Protein AF-A0A257TRJ2-F1 (afdb_monomer_lite)

Foldseek 3Di:
DYDDDDDDDDDDDDDDDDPPPQPFFADKDKAKAWAADPVQWIKIKIWTAFRHDADPFFAEEEEEEEELALQCFFPLVVLLLLLLLLLLVLADQSHWYWYWYFAPAIHTLAPATHGSDDDSVVSSSVVVLLRFRFFHGAVLNSLVVQLVRCVPYNDPLHQYEYEYEEQADRLLHDCDLVNLVVSLVSLLVVLYAYEYERTGPHHDLLSNLLRNQSNVAYYHYPPDPPQGSSNNSNVNNVRRRWWKWRFQDKDWPPQWDFLAPRNFHIHTNVAIGITITIGRDDPDAFDWIWMWTWTDTSRHTDIGIDTYGHDDHDPLCVLSVVQSQVCNVSRCSSGSCGHPVSVVVSSVVVVVLVDDDDDDDDDDDDDDDDDDPPVVVVVLVVVLVVVLVVLVVVLVVLLVVLVVCLVPPLPVNLLSLLVSLVVLVPDPSHDPVSSVVSLVSSQVSNLSSVVSVVVVVVVVVVCVVVVVPDPVPPPCVVLLVVLVVVLVVLVVVLVVCVVVVVLVVSLVSLVVNCVSPPPDPCSVVSNVVSVLSVVVVVVVVVVVVVVVVVVVVVVVVVVVVPDDDVPDDDDDPDVVVVVVVVVVCVVVPPCFVDPCPPLSVLVVVQQQDWDWDAFDQAFQLVSVVVSCVVSVFAEEEPQVQLVVLVHHRRGGFGDTDGGGGNNVVQCVRQVVSQWDWDCPPSHTYIGHPVVVVVVDDDTDDPCCVVCVDPDPPDDDDDPDDDDDDDDDDDDDDDDDDDDDDDDDDDDDDDDDDDDDDDDDDDDDDDDDDDYDDDDDDDDDDDDDDDDDDDDDDDDDLAADDDDDDPPDQLLVRLLVVQVVQDDPRHRDLVNLVVNLVVCVVVVVLSNLLSNLSNCRSNSNDDLVSLVSNLVSCVSVVHDPVVSVRSLSSVSVVDPDLLSLLVSLVVCVLVVVLVSSLSSLVSSCVVPLQDLVSLLSQCVSCVVVVPLVSVLVSLLSQLLYDDAPVCVVSVVVSVVSLVVSLVVCVVVVVVVVSVVSVVSSLLSNWFQKKKKKFFDFSWDKWKWKQALLRDICGSVNQADPQQKGKRAQGDDPPDPVCVVPTHGMTMMTRSFGDFFKMKIKMFTSDGDTVVQKMKMKMWGGPSDPPIDIDIDIDHCPVRMDIDIDGRPPGRDPPDSVVSNVVVVSVVVVVVVVVVVVVVCVPPDPDPPVVVVSVNPDDDDDRDDDDDDD

Radius of gyration: 43.58 Å; chains: 1; bounding box: 116×100×140 Å

Structure (mmCIF, N/CA/C/O backbone):
data_AF-A0A257TRJ2-F1
#
_entry.id   AF-A0A257TRJ2-F1
#
loop_
_atom_site.group_PDB
_atom_site.id
_atom_site.type_symbol
_atom_site.label_atom_id
_atom_site.label_alt_id
_atom_site.label_comp_id
_atom_site.label_asym_id
_atom_site.label_entity_id
_atom_site.label_seq_id
_atom_site.pdbx_PDB_ins_code
_atom_site.Cartn_x
_atom_site.Cartn_y
_atom_site.Cartn_z
_atom_site.occupancy
_atom_site.B_iso_or_equiv
_atom_site.auth_seq_id
_atom_site.auth_comp_id
_atom_site.auth_asym_id
_atom_site.auth_atom_id
_atom_site.pdbx_PDB_model_num
ATOM 1 N N . MET A 1 1 ? 52.888 -23.654 35.554 1.00 23.55 1 MET A N 1
ATOM 2 C CA . MET A 1 1 ? 52.902 -25.130 35.406 1.00 23.55 1 MET A CA 1
ATOM 3 C C . MET A 1 1 ? 52.498 -25.754 36.743 1.00 23.55 1 MET A C 1
ATOM 5 O O . MET A 1 1 ? 52.809 -25.141 37.752 1.00 23.55 1 MET A O 1
ATOM 9 N N . PRO A 1 2 ? 51.720 -26.848 36.771 1.00 51.78 2 PRO A N 1
ATOM 10 C CA . PRO A 1 2 ? 50.259 -26.731 36.789 1.00 51.78 2 PRO A CA 1
ATOM 11 C C . PRO A 1 2 ? 49.574 -27.594 37.879 1.00 51.78 2 PRO A C 1
ATOM 13 O O . PRO A 1 2 ? 50.220 -28.401 38.527 1.00 51.78 2 PRO A O 1
ATOM 16 N N . SER A 1 3 ? 48.242 -27.471 37.957 1.00 27.97 3 SER A N 1
ATOM 17 C CA . SER A 1 3 ? 47.279 -28.576 38.132 1.00 27.97 3 SER A CA 1
ATOM 18 C C . SER A 1 3 ? 47.224 -29.432 39.411 1.00 27.97 3 SER A C 1
ATOM 20 O O . SER A 1 3 ? 48.196 -30.039 39.831 1.00 27.97 3 SER A O 1
ATOM 22 N N . ARG A 1 4 ? 45.953 -29.695 39.777 1.00 28.48 4 ARG A N 1
ATOM 23 C CA . ARG A 1 4 ? 45.384 -30.967 40.283 1.00 28.48 4 ARG A CA 1
ATOM 24 C C . ARG A 1 4 ? 45.734 -31.330 41.727 1.00 28.48 4 ARG A C 1
ATOM 26 O O . ARG A 1 4 ? 46.839 -31.739 42.033 1.00 28.48 4 ARG A O 1
ATOM 33 N N . ALA A 1 5 ? 44.754 -31.201 42.619 1.00 26.53 5 ALA A N 1
ATOM 34 C CA . ALA A 1 5 ? 43.852 -32.281 43.073 1.00 26.53 5 ALA A CA 1
ATOM 35 C C . ALA A 1 5 ? 44.132 -32.434 44.584 1.00 26.53 5 ALA A C 1
ATOM 37 O O . ALA A 1 5 ? 45.258 -32.215 45.000 1.00 26.53 5 ALA A O 1
ATOM 38 N N . LEU A 1 6 ? 43.227 -32.731 45.504 1.00 26.11 6 LEU A N 1
ATOM 39 C CA . LEU A 1 6 ? 41.982 -33.479 45.510 1.00 26.11 6 LEU A CA 1
ATOM 40 C C . LEU A 1 6 ? 41.382 -33.241 46.917 1.00 26.11 6 LEU A C 1
ATOM 42 O O . LEU A 1 6 ? 42.165 -33.101 47.855 1.00 26.11 6 LEU A O 1
ATOM 46 N N . ALA A 1 7 ? 40.053 -33.261 47.055 1.00 24.34 7 ALA A N 1
ATOM 47 C CA . ALA A 1 7 ? 39.276 -33.767 48.206 1.00 24.34 7 ALA A CA 1
ATOM 48 C C . ALA A 1 7 ? 38.043 -32.892 48.473 1.00 24.34 7 ALA A C 1
ATOM 50 O O . ALA A 1 7 ? 38.190 -31.726 48.813 1.00 24.34 7 ALA A O 1
ATOM 51 N N . PHE A 1 8 ? 36.842 -33.476 48.402 1.00 27.19 8 PHE A N 1
ATOM 52 C CA . PHE A 1 8 ? 36.001 -33.583 49.596 1.00 27.19 8 PHE A CA 1
ATOM 53 C C . PHE A 1 8 ? 34.916 -34.667 49.461 1.00 27.19 8 PHE A C 1
ATOM 55 O O . PHE A 1 8 ? 34.397 -34.952 48.387 1.00 27.19 8 PHE A O 1
ATOM 62 N N . SER A 1 9 ? 34.681 -35.282 50.613 1.00 23.55 9 SER A N 1
ATOM 63 C CA . SER A 1 9 ? 33.996 -36.524 50.967 1.00 23.55 9 SER A CA 1
ATOM 64 C C . SER A 1 9 ? 32.471 -36.431 51.200 1.00 23.55 9 SER A C 1
ATOM 66 O O . SER A 1 9 ? 32.019 -35.441 51.755 1.00 23.55 9 SER A O 1
ATOM 68 N N . ILE A 1 10 ? 31.775 -37.557 50.931 1.00 26.70 10 ILE A N 1
ATOM 69 C CA . ILE A 1 10 ? 30.685 -38.231 51.703 1.00 26.70 10 ILE A CA 1
ATOM 70 C C . ILE A 1 10 ? 29.322 -37.498 51.895 1.00 26.70 10 ILE A C 1
ATOM 72 O O . ILE A 1 10 ? 29.268 -36.420 52.467 1.00 26.70 10 ILE A O 1
ATOM 76 N N . VAL A 1 11 ? 28.204 -38.158 51.521 1.00 25.27 11 VAL A N 1
ATOM 77 C CA . VAL A 1 11 ? 27.073 -38.631 52.387 1.00 25.27 11 VAL A CA 1
ATOM 78 C C . VAL A 1 11 ? 25.804 -38.911 51.556 1.00 25.27 11 VAL A C 1
ATOM 80 O O . VAL A 1 11 ? 25.279 -38.051 50.857 1.00 25.27 11 VAL A O 1
ATOM 83 N N . SER A 1 12 ? 25.298 -40.138 51.703 1.00 27.08 12 SER A N 1
ATOM 84 C CA . SER A 1 12 ? 23.964 -40.617 51.326 1.00 27.08 12 SER A CA 1
ATOM 85 C C . SER A 1 12 ? 22.872 -40.155 52.308 1.00 27.08 12 SER A C 1
ATOM 87 O O . SER A 1 12 ? 23.133 -40.123 53.506 1.00 27.08 12 SER A O 1
ATOM 89 N N . ALA A 1 13 ? 21.635 -39.996 51.807 1.00 23.52 13 ALA A N 1
ATOM 90 C CA . ALA A 1 13 ? 20.353 -40.458 52.391 1.00 23.52 13 ALA A CA 1
ATOM 91 C C . ALA A 1 13 ? 19.208 -39.416 52.504 1.00 23.52 13 ALA A C 1
ATOM 93 O O . ALA A 1 13 ? 19.405 -38.298 52.960 1.00 23.52 13 ALA A O 1
ATOM 94 N N . PHE A 1 14 ? 17.998 -39.905 52.172 1.00 24.59 14 PHE A N 1
ATOM 95 C CA . PHE A 1 14 ? 16.637 -39.400 52.457 1.00 24.59 14 PHE A CA 1
ATOM 96 C C . PHE A 1 14 ? 16.150 -38.099 51.780 1.00 24.59 14 PHE A C 1
ATOM 98 O O . PHE A 1 14 ? 16.490 -37.008 52.209 1.00 24.59 14 PHE A O 1
ATOM 105 N N . LEU A 1 15 ? 15.194 -38.194 50.840 1.00 22.56 15 LEU A N 1
ATOM 106 C CA . LEU A 1 15 ? 13.754 -38.207 51.160 1.00 22.56 15 LEU A CA 1
ATOM 107 C C . LEU A 1 15 ? 12.905 -38.548 49.917 1.00 22.56 15 LEU A C 1
ATOM 109 O O . LEU A 1 15 ? 13.058 -37.974 48.844 1.00 22.56 15 LEU A O 1
ATOM 113 N N . LEU A 1 16 ? 11.996 -39.497 50.103 1.00 37.44 16 LEU A N 1
ATOM 114 C CA . LEU A 1 16 ? 10.960 -39.933 49.178 1.00 37.44 16 LEU A CA 1
ATOM 115 C C . LEU A 1 16 ? 9.743 -39.004 49.348 1.00 37.44 16 LEU A C 1
ATOM 117 O O . LEU A 1 16 ? 9.109 -39.073 50.396 1.00 37.44 16 LEU A O 1
ATOM 121 N N . VAL A 1 17 ? 9.395 -38.171 48.359 1.00 25.83 17 VAL A N 1
ATOM 122 C CA . VAL A 1 17 ? 8.046 -37.579 48.235 1.00 25.83 17 VAL A CA 1
ATOM 123 C C . VAL A 1 17 ? 7.644 -37.529 46.757 1.00 25.83 17 VAL A C 1
ATOM 125 O O . VAL A 1 17 ? 8.178 -36.756 45.974 1.00 25.83 17 VAL A O 1
ATOM 128 N N . ALA A 1 18 ? 6.692 -38.406 46.433 1.00 26.64 18 ALA A N 1
ATOM 129 C CA . ALA A 1 18 ? 5.701 -38.330 45.363 1.00 26.64 18 ALA A CA 1
ATOM 130 C C . ALA A 1 18 ? 6.174 -37.994 43.932 1.00 26.64 18 ALA A C 1
ATOM 132 O O . ALA A 1 18 ? 6.036 -36.873 43.451 1.00 26.64 18 ALA A O 1
ATOM 133 N N . LEU A 1 19 ? 6.510 -39.046 43.176 1.00 28.64 19 LEU A N 1
ATOM 134 C CA . LEU A 1 19 ? 6.034 -39.164 41.794 1.00 28.64 19 LEU A CA 1
ATOM 135 C C . LEU A 1 19 ? 4.497 -39.210 41.843 1.00 28.64 19 LEU A C 1
ATOM 137 O O . LEU A 1 19 ? 3.897 -40.284 41.887 1.00 28.64 19 LEU A O 1
ATOM 141 N N . GLN A 1 20 ? 3.846 -38.047 41.902 1.00 28.66 20 GLN A N 1
ATOM 142 C CA . GLN A 1 20 ? 2.472 -37.968 41.429 1.00 28.66 20 GLN A CA 1
ATOM 143 C C . GLN A 1 20 ? 2.535 -38.212 39.927 1.00 28.66 20 GLN A C 1
ATOM 145 O O . GLN A 1 20 ? 3.106 -37.423 39.176 1.00 28.66 20 GLN A O 1
ATOM 150 N N . GLN A 1 21 ? 1.996 -39.357 39.514 1.00 33.72 21 GLN A N 1
ATOM 151 C CA . GLN A 1 21 ? 1.606 -39.582 38.135 1.00 33.72 21 GLN A CA 1
ATOM 152 C C . GLN A 1 21 ? 0.740 -38.391 37.723 1.00 33.72 21 GLN A C 1
ATOM 154 O O . GLN A 1 21 ? -0.369 -38.222 38.232 1.00 33.72 21 GLN A O 1
ATOM 159 N N . ILE A 1 22 ? 1.282 -37.546 36.844 1.00 35.56 22 ILE A N 1
ATOM 160 C CA . ILE A 1 22 ? 0.487 -36.586 36.086 1.00 35.56 22 ILE A CA 1
ATOM 161 C C . ILE A 1 22 ? -0.623 -37.422 35.434 1.00 35.56 22 ILE A C 1
ATOM 163 O O . ILE A 1 22 ? -0.309 -38.470 34.856 1.00 35.56 22 ILE A O 1
ATOM 167 N N . PRO A 1 23 ? -1.905 -37.049 35.589 1.00 32.44 23 PRO A N 1
ATOM 168 C CA . PRO A 1 23 ? -2.999 -37.812 35.012 1.00 32.44 23 PRO A CA 1
ATOM 169 C C . PRO A 1 23 ? -2.730 -38.012 33.521 1.00 32.44 23 PRO A C 1
ATOM 171 O O . PRO A 1 23 ? -2.321 -37.077 32.833 1.00 32.44 23 PRO A O 1
ATOM 174 N N . VAL A 1 24 ? -2.906 -39.254 33.062 1.00 34.56 24 VAL A N 1
ATOM 175 C CA . VAL A 1 24 ? -2.713 -39.675 31.671 1.00 34.56 24 VAL A CA 1
ATOM 176 C C . VAL A 1 24 ? -3.540 -38.750 30.774 1.00 34.56 24 VAL A C 1
ATOM 178 O O . VAL A 1 24 ? -4.762 -38.869 30.706 1.00 34.56 24 VAL A O 1
ATOM 181 N N . GLY A 1 25 ? -2.861 -37.783 30.155 1.00 41.75 25 GLY A N 1
ATOM 182 C CA . GLY A 1 25 ? -3.422 -36.903 29.139 1.00 41.75 25 GLY A CA 1
ATOM 183 C C . GLY A 1 25 ? -3.674 -37.676 27.848 1.00 41.75 25 GLY A C 1
ATOM 184 O O . GLY A 1 25 ? -3.151 -38.775 27.657 1.00 41.75 25 GLY A O 1
ATOM 185 N N . ALA A 1 26 ? -4.504 -37.112 26.971 1.00 53.44 26 ALA A N 1
ATOM 186 C CA . ALA A 1 26 ? -4.762 -37.652 25.638 1.00 53.44 26 ALA A CA 1
ATOM 187 C C . ALA A 1 26 ? -3.448 -38.002 24.912 1.00 53.44 26 ALA A C 1
ATOM 189 O O . ALA A 1 26 ? -2.455 -37.304 25.076 1.00 53.44 26 ALA A O 1
ATOM 190 N N . ALA A 1 27 ? -3.428 -39.070 24.109 1.00 61.84 27 ALA A N 1
ATOM 191 C CA . ALA A 1 27 ? -2.231 -39.442 23.356 1.00 61.84 27 ALA A CA 1
ATOM 192 C C . ALA A 1 27 ? -1.821 -38.316 22.389 1.00 61.84 27 ALA A C 1
ATOM 194 O O . ALA A 1 27 ? -2.667 -37.792 21.661 1.00 61.84 27 ALA A O 1
ATOM 195 N N . SER A 1 28 ? -0.529 -37.971 22.370 1.00 75.56 28 SER A N 1
ATOM 196 C CA . SER A 1 28 ? 0.041 -36.998 21.432 1.00 75.56 28 SER A CA 1
ATOM 197 C C . SER A 1 28 ? -0.277 -37.405 19.996 1.00 75.56 28 SER A C 1
ATOM 199 O O . SER A 1 28 ? -0.043 -38.553 19.614 1.00 75.56 28 SER A O 1
ATOM 201 N N . GLN A 1 29 ? -0.788 -36.473 19.191 1.00 84.12 29 GLN A N 1
ATOM 202 C CA . GLN A 1 29 ? -1.067 -36.730 17.779 1.00 84.12 29 GLN A CA 1
ATOM 203 C C . GLN A 1 29 ? 0.017 -36.092 16.919 1.00 84.12 29 GLN A C 1
ATOM 205 O O . GLN A 1 29 ? 0.404 -34.943 17.135 1.00 84.12 29 GLN A O 1
ATOM 210 N N . ALA A 1 30 ? 0.499 -36.843 15.934 1.00 89.94 30 ALA A N 1
ATOM 211 C CA . ALA A 1 30 ? 1.470 -36.364 14.968 1.00 89.94 30 ALA A CA 1
ATOM 212 C C . ALA A 1 30 ? 1.129 -36.880 13.568 1.00 89.94 30 ALA A C 1
ATOM 214 O O . ALA A 1 30 ? 0.767 -38.044 13.396 1.00 89.94 30 ALA A O 1
ATOM 215 N N . SER A 1 31 ? 1.274 -36.024 12.560 1.00 91.62 31 SER A N 1
ATOM 216 C CA . SER A 1 31 ? 1.243 -36.423 11.150 1.00 91.62 31 SER A CA 1
ATOM 217 C C . SER A 1 31 ? 2.388 -35.767 10.385 1.00 91.62 31 SER A C 1
ATOM 219 O O . SER A 1 31 ? 2.869 -34.699 10.764 1.00 91.62 31 SER A O 1
ATOM 221 N N . LEU A 1 32 ? 2.880 -36.450 9.352 1.00 91.50 32 LEU A N 1
ATOM 222 C CA . LEU A 1 32 ? 4.066 -36.045 8.607 1.00 91.50 32 LEU A CA 1
ATOM 223 C C . LEU A 1 32 ? 3.797 -36.138 7.107 1.00 91.50 32 LEU A C 1
ATOM 225 O O . LEU A 1 32 ? 3.811 -37.225 6.524 1.00 91.50 32 LEU A O 1
ATOM 229 N N . ASP A 1 33 ? 3.603 -34.974 6.502 1.00 91.88 33 ASP A N 1
ATOM 230 C CA . ASP A 1 33 ? 3.472 -34.812 5.062 1.00 91.88 33 ASP A CA 1
ATOM 231 C C . ASP A 1 33 ? 4.861 -34.673 4.447 1.00 91.88 33 ASP A C 1
ATOM 233 O O . ASP A 1 33 ? 5.695 -33.917 4.951 1.00 91.88 33 ASP A O 1
ATOM 237 N N . THR A 1 34 ? 5.131 -35.407 3.366 1.00 92.25 34 THR A N 1
ATOM 238 C CA . THR A 1 34 ? 6.433 -35.378 2.687 1.00 92.25 34 THR A CA 1
ATOM 239 C C . THR A 1 34 ? 6.293 -35.195 1.179 1.00 92.25 34 THR A C 1
ATOM 241 O O . THR A 1 34 ? 5.328 -35.664 0.572 1.00 92.25 34 THR A O 1
ATOM 244 N N . PHE A 1 35 ? 7.284 -34.530 0.587 1.00 91.75 35 PHE A N 1
ATOM 245 C CA . PHE A 1 35 ? 7.466 -34.345 -0.850 1.00 91.75 35 PHE A CA 1
ATOM 246 C C . PHE A 1 35 ? 8.938 -34.566 -1.209 1.00 91.75 35 PHE A C 1
ATOM 248 O O . PHE A 1 35 ? 9.826 -34.201 -0.436 1.00 91.75 35 PHE A O 1
ATOM 255 N N . VAL A 1 36 ? 9.214 -35.175 -2.362 1.00 90.69 36 VAL A N 1
ATOM 256 C CA . VAL A 1 36 ? 10.580 -35.374 -2.865 1.00 90.69 36 VAL A CA 1
ATOM 257 C C . VAL A 1 36 ? 10.640 -34.881 -4.301 1.00 90.69 36 VAL A C 1
ATOM 259 O O . VAL A 1 36 ? 9.876 -35.342 -5.142 1.00 90.69 36 VAL A O 1
ATOM 262 N N . THR A 1 37 ? 11.553 -33.958 -4.592 1.00 86.25 37 THR A N 1
ATOM 263 C CA . THR A 1 37 ? 11.708 -33.426 -5.951 1.00 86.25 37 THR A CA 1
ATOM 264 C C . THR A 1 37 ? 12.315 -34.467 -6.893 1.00 86.25 37 THR A C 1
ATOM 266 O O . THR A 1 37 ? 13.010 -35.381 -6.436 1.00 86.25 37 THR A O 1
ATOM 269 N N . PRO A 1 38 ? 12.177 -34.302 -8.223 1.00 81.69 38 PRO A N 1
ATOM 270 C CA . PRO A 1 38 ? 12.872 -35.149 -9.198 1.00 81.69 38 PRO A CA 1
ATOM 271 C C . PRO A 1 38 ? 14.401 -35.170 -9.022 1.00 81.69 38 PRO A C 1
ATOM 273 O O . PRO A 1 38 ? 15.047 -36.166 -9.337 1.00 81.69 38 PRO A O 1
ATOM 276 N N . ALA A 1 39 ? 14.978 -34.093 -8.475 1.00 80.94 39 ALA A N 1
ATOM 277 C CA . ALA A 1 39 ? 16.399 -33.994 -8.136 1.00 80.94 39 ALA A CA 1
ATOM 278 C C . ALA A 1 39 ? 16.794 -34.770 -6.858 1.00 80.94 39 ALA A C 1
ATOM 280 O O . ALA A 1 39 ? 17.975 -34.848 -6.529 1.00 80.94 39 ALA A O 1
ATOM 281 N N . GLY A 1 40 ? 15.827 -35.351 -6.138 1.00 85.06 40 GLY A N 1
ATOM 282 C CA . GLY A 1 40 ? 16.046 -36.146 -4.928 1.00 85.06 40 GLY A CA 1
ATOM 283 C C . GLY A 1 40 ? 16.074 -35.349 -3.619 1.00 85.06 40 GLY A C 1
ATOM 284 O O . GLY A 1 40 ? 16.494 -35.895 -2.599 1.00 85.06 40 GLY A O 1
ATOM 285 N N . ASN A 1 41 ? 15.627 -34.088 -3.610 1.00 86.31 41 ASN A N 1
ATOM 286 C CA . ASN A 1 41 ? 15.566 -33.272 -2.392 1.00 86.31 41 ASN A CA 1
ATOM 287 C C . ASN A 1 41 ? 14.250 -33.521 -1.644 1.00 86.31 41 ASN A C 1
ATOM 289 O O . ASN A 1 41 ? 13.182 -33.415 -2.242 1.00 86.31 41 ASN A O 1
ATOM 293 N N . GLY A 1 42 ? 14.319 -33.841 -0.347 1.00 91.25 42 GLY A N 1
ATOM 294 C CA . GLY A 1 42 ? 13.148 -34.117 0.490 1.00 91.25 42 GLY A CA 1
ATOM 295 C C . GLY A 1 42 ? 12.687 -32.914 1.317 1.00 91.25 42 GLY A C 1
ATOM 296 O O . GLY A 1 42 ? 13.491 -32.283 2.006 1.00 91.25 42 GLY A O 1
ATOM 297 N N . TYR A 1 43 ? 11.381 -32.658 1.314 1.00 93.19 43 TYR A N 1
ATOM 298 C CA . TYR A 1 43 ? 10.690 -31.593 2.045 1.00 93.19 43 TYR A CA 1
ATOM 299 C C . TYR A 1 43 ? 9.571 -32.177 2.911 1.00 93.19 43 TYR A C 1
ATOM 301 O O . TYR A 1 43 ? 8.923 -33.143 2.505 1.00 93.19 43 TYR A O 1
ATOM 309 N N . PHE A 1 44 ? 9.338 -31.617 4.100 1.00 93.44 44 PHE A N 1
ATOM 310 C CA . PHE A 1 44 ? 8.308 -32.119 5.010 1.00 93.44 44 PHE A CA 1
ATOM 311 C C . PHE A 1 44 ? 7.520 -31.019 5.731 1.00 93.44 44 PHE A C 1
ATOM 313 O O . PHE A 1 44 ? 8.043 -29.932 5.988 1.00 93.44 44 PHE A O 1
ATOM 320 N N . ALA A 1 45 ? 6.286 -31.358 6.112 1.00 93.19 45 ALA A N 1
ATOM 321 C CA . ALA A 1 45 ? 5.483 -30.653 7.102 1.00 93.19 45 ALA A CA 1
ATOM 322 C C . ALA A 1 45 ? 5.060 -31.627 8.209 1.00 93.19 45 ALA A C 1
ATOM 324 O O . ALA A 1 45 ? 4.330 -32.587 7.976 1.00 93.19 45 ALA A O 1
ATOM 325 N N . LEU A 1 46 ? 5.546 -31.376 9.420 1.00 93.25 46 LEU A N 1
ATOM 326 C CA . LEU A 1 46 ? 5.242 -32.133 10.625 1.00 93.25 46 LEU A CA 1
ATOM 327 C C . LEU A 1 46 ? 4.169 -31.384 11.421 1.00 93.25 46 LEU A C 1
ATOM 329 O O . LEU A 1 46 ? 4.408 -30.267 11.867 1.00 93.25 46 LEU A O 1
ATOM 333 N N . LYS A 1 47 ? 3.004 -31.995 11.602 1.00 93.25 47 LYS A N 1
ATOM 334 C CA . LYS A 1 47 ? 1.854 -31.436 12.323 1.00 93.25 47 LYS A CA 1
ATOM 335 C C . LYS A 1 47 ? 1.753 -32.115 13.684 1.00 93.25 47 LYS A C 1
ATOM 337 O O . LYS A 1 47 ? 1.660 -33.341 13.728 1.00 93.25 47 LYS A O 1
ATOM 342 N N . LEU A 1 48 ? 1.797 -31.349 14.771 1.00 92.56 48 LEU A N 1
ATOM 343 C CA . LEU A 1 48 ? 1.885 -31.857 16.145 1.00 92.56 48 LEU A CA 1
ATOM 344 C C . LEU A 1 48 ? 0.761 -31.303 17.025 1.00 92.56 48 LEU A C 1
ATOM 346 O O . LEU A 1 48 ? 0.573 -30.092 17.075 1.00 92.56 48 LEU A O 1
ATOM 350 N N . VAL A 1 49 ? 0.078 -32.168 17.776 1.00 91.81 49 VAL A N 1
ATOM 351 C CA . VAL A 1 49 ? -0.877 -31.784 18.829 1.00 91.81 49 VAL A CA 1
ATOM 352 C C . VAL A 1 49 ? -0.395 -32.360 20.165 1.00 91.81 49 VAL A C 1
ATOM 354 O O . VAL A 1 49 ? -0.221 -33.580 20.264 1.00 91.81 49 VAL A O 1
ATOM 357 N N . PRO A 1 50 ? -0.155 -31.525 21.192 1.00 89.81 50 PRO A N 1
ATOM 358 C CA . PRO A 1 50 ? 0.433 -31.966 22.453 1.00 89.81 50 PRO A CA 1
ATOM 359 C C . PRO A 1 50 ? -0.497 -32.913 23.225 1.00 89.81 50 PRO A C 1
ATOM 361 O O . PRO A 1 50 ? -1.641 -32.579 23.523 1.00 89.81 50 PRO A O 1
ATOM 364 N N . GLY A 1 51 ? 0.020 -34.085 23.596 1.00 84.31 51 GLY A N 1
ATOM 365 C CA . GLY A 1 51 ? -0.694 -35.106 24.365 1.00 84.31 51 GLY A CA 1
ATOM 366 C C . GLY A 1 51 ? -0.406 -35.079 25.862 1.00 84.31 51 GLY A C 1
ATOM 367 O O . GLY A 1 51 ? 0.016 -36.078 26.440 1.00 84.31 51 GLY A O 1
ATOM 368 N N . VAL A 1 52 ? -0.576 -33.921 26.497 1.00 82.75 52 VAL A N 1
ATOM 369 C CA . VAL A 1 52 ? -0.403 -33.759 27.951 1.00 82.75 52 VAL A CA 1
ATOM 370 C C . VAL A 1 52 ? -1.665 -33.188 28.575 1.00 82.75 52 VAL A C 1
ATOM 372 O O . VAL A 1 52 ? -2.444 -32.508 27.910 1.00 82.75 52 VAL A O 1
ATOM 375 N N . ALA A 1 53 ? -1.888 -33.482 29.857 1.00 79.62 53 ALA A N 1
ATOM 376 C CA . ALA A 1 53 ? -3.000 -32.895 30.592 1.00 79.62 53 ALA A CA 1
ATOM 377 C C . ALA A 1 53 ? -2.851 -31.366 30.628 1.00 79.62 53 ALA A C 1
ATOM 379 O O . ALA A 1 53 ? -1.783 -30.852 30.971 1.00 79.62 53 ALA A O 1
ATOM 380 N N . GLN A 1 54 ? -3.919 -30.650 30.274 1.00 79.25 54 GLN A N 1
ATOM 381 C CA . GLN A 1 54 ? -3.942 -29.195 30.377 1.00 79.25 54 GLN A CA 1
ATOM 382 C C . GLN A 1 54 ? -3.855 -28.778 31.857 1.00 79.25 54 GLN A C 1
ATOM 384 O O . GLN A 1 54 ? -4.430 -29.456 32.718 1.00 79.25 54 GLN A O 1
ATOM 389 N N . PRO A 1 55 ? -3.120 -27.701 32.181 1.00 79.88 55 PRO A N 1
ATOM 390 C CA . PRO A 1 55 ? -3.033 -27.207 33.547 1.00 79.88 55 PRO A CA 1
ATOM 391 C C . PRO A 1 55 ? -4.398 -26.680 34.010 1.00 79.88 55 PRO A C 1
ATOM 393 O O . PRO A 1 55 ? -5.246 -26.323 33.195 1.00 79.88 55 PRO A O 1
ATOM 396 N N . MET A 1 56 ? -4.610 -26.597 35.329 1.00 79.44 56 MET A N 1
ATOM 397 C CA . MET A 1 56 ? -5.743 -25.819 35.836 1.00 79.44 56 MET A CA 1
ATOM 398 C C . MET A 1 56 ? -5.596 -24.368 35.379 1.00 79.44 56 MET A C 1
ATOM 400 O O . MET A 1 56 ? -4.512 -23.792 35.507 1.00 79.44 56 MET A O 1
ATOM 404 N N . ARG A 1 57 ? -6.698 -23.807 34.879 1.00 84.62 57 ARG A N 1
ATOM 405 C CA . ARG A 1 57 ? -6.799 -22.416 34.444 1.00 84.62 57 ARG A CA 1
ATOM 406 C C . ARG A 1 57 ? -6.289 -21.470 35.533 1.00 84.62 57 ARG A C 1
ATOM 408 O O . ARG A 1 57 ? -6.665 -21.606 36.700 1.00 84.62 57 ARG A O 1
ATOM 415 N N . ARG A 1 58 ? -5.447 -20.515 35.144 1.00 85.12 58 ARG A N 1
ATOM 416 C CA . ARG A 1 58 ? -5.020 -19.393 35.987 1.00 85.12 58 ARG A CA 1
ATOM 417 C C . ARG A 1 58 ? -5.718 -18.110 35.527 1.00 85.12 58 ARG A C 1
ATOM 419 O O . ARG A 1 58 ? -6.089 -18.033 34.358 1.00 85.12 58 ARG A O 1
ATOM 426 N N . PRO A 1 59 ? -5.894 -17.117 36.411 1.00 91.56 59 PRO A N 1
ATOM 427 C CA . PRO A 1 59 ? -6.378 -15.803 36.005 1.00 91.56 59 PRO A CA 1
ATOM 428 C C . PRO A 1 59 ? -5.479 -15.182 34.930 1.00 91.56 59 PRO A C 1
ATOM 430 O O . PRO A 1 59 ? -4.252 -15.316 34.994 1.00 91.56 59 PRO A O 1
ATOM 433 N N . HIS A 1 60 ? -6.084 -14.496 33.963 1.00 93.06 60 HIS A N 1
ATOM 434 C CA . HIS A 1 60 ? -5.370 -13.835 32.875 1.00 93.06 60 HIS A CA 1
ATOM 435 C C . HIS A 1 60 ? -5.356 -12.311 33.032 1.00 93.06 60 HIS A C 1
ATOM 437 O O . HIS A 1 60 ? -6.340 -11.693 33.431 1.00 93.06 60 HIS A O 1
ATOM 443 N N . ASP A 1 61 ? -4.239 -11.694 32.658 1.00 95.69 61 ASP A N 1
ATOM 444 C CA . ASP A 1 61 ? -4.143 -10.281 32.309 1.00 95.69 61 ASP A CA 1
ATOM 445 C C . ASP A 1 61 ? -4.225 -10.160 30.777 1.00 95.69 61 ASP A C 1
ATOM 447 O O . ASP A 1 61 ? -3.271 -10.456 30.043 1.00 95.69 61 ASP A O 1
ATOM 451 N N . VAL A 1 62 ? -5.385 -9.735 30.283 1.00 97.06 62 VAL A N 1
ATOM 452 C CA . VAL A 1 62 ? -5.686 -9.629 28.854 1.00 97.06 62 VAL A CA 1
ATOM 453 C C . VAL A 1 62 ? -5.530 -8.184 28.395 1.00 97.06 62 VAL A C 1
ATOM 455 O O . VAL A 1 62 ? -6.209 -7.283 28.884 1.00 97.06 62 VAL A O 1
ATOM 458 N N . VAL A 1 63 ? -4.649 -7.929 27.434 1.00 98.00 63 VAL A N 1
ATOM 459 C CA . VAL A 1 63 ? -4.579 -6.617 26.779 1.00 98.00 63 VAL A CA 1
ATOM 460 C C . VAL A 1 63 ? -5.342 -6.697 25.472 1.00 98.00 63 VAL A C 1
ATOM 462 O O . VAL A 1 63 ? -4.987 -7.472 24.586 1.00 98.00 63 VAL A O 1
ATOM 465 N N . VAL A 1 64 ? -6.385 -5.885 25.343 1.00 98.44 64 VAL A N 1
ATOM 466 C CA . VAL A 1 64 ? -7.177 -5.815 24.119 1.00 98.44 64 VAL A CA 1
ATOM 467 C C . VAL A 1 64 ? -6.769 -4.579 23.336 1.00 98.44 64 VAL A C 1
ATOM 469 O O . VAL A 1 64 ? -6.903 -3.458 23.824 1.00 98.44 64 VAL A O 1
ATOM 472 N N . VAL A 1 65 ? -6.267 -4.78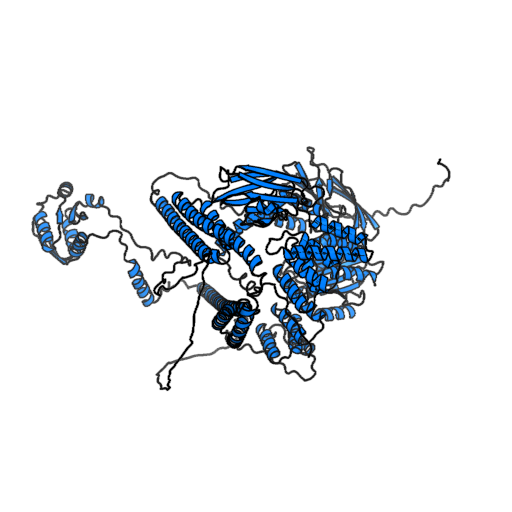7 22.123 1.00 98.38 65 VAL A N 1
ATOM 473 C CA . VAL A 1 65 ? -5.881 -3.730 21.192 1.00 98.38 65 VAL A CA 1
ATOM 474 C C . VAL A 1 65 ? -6.936 -3.644 20.100 1.00 98.38 65 VAL A C 1
ATOM 476 O O . VAL A 1 65 ? -7.079 -4.553 19.286 1.00 98.38 65 VAL A O 1
ATOM 479 N N . PHE A 1 66 ? -7.689 -2.554 20.097 1.00 98.19 66 PHE A N 1
ATOM 480 C CA . PHE A 1 66 ? -8.776 -2.314 19.165 1.00 98.19 66 PHE A CA 1
ATOM 481 C C . PHE A 1 66 ? -8.349 -1.302 18.105 1.00 98.19 66 PHE A C 1
ATOM 483 O O . PHE A 1 66 ? -7.996 -0.166 18.428 1.00 98.19 66 PHE A O 1
ATOM 490 N N . ASP A 1 67 ? -8.405 -1.703 16.844 1.00 96.38 67 ASP A N 1
ATOM 491 C CA . ASP A 1 67 ? -8.069 -0.854 15.714 1.00 96.38 67 ASP A CA 1
ATOM 492 C C . ASP A 1 67 ? -9.156 0.212 15.476 1.00 96.38 67 ASP A C 1
ATOM 494 O O . ASP A 1 67 ? -10.357 -0.054 15.389 1.00 96.38 67 ASP A O 1
ATOM 498 N N . THR A 1 68 ? -8.722 1.465 15.438 1.00 94.69 68 THR A N 1
ATOM 499 C CA . THR A 1 68 ? -9.535 2.667 15.251 1.00 94.69 68 THR A CA 1
ATOM 500 C C . THR A 1 68 ? -9.047 3.511 14.078 1.00 94.69 68 THR A C 1
ATOM 502 O O . THR A 1 68 ? -9.332 4.708 14.023 1.00 94.69 68 THR A O 1
ATOM 505 N N . SER A 1 69 ? -8.331 2.889 13.143 1.00 93.00 69 SER A N 1
ATOM 506 C CA . SER A 1 69 ? -7.962 3.478 11.859 1.00 93.00 69 SER A CA 1
ATOM 507 C C . SER A 1 69 ? -9.179 3.763 10.979 1.00 93.00 69 SER A C 1
ATOM 509 O O . SER A 1 69 ? -10.325 3.404 11.279 1.00 93.00 69 SER A O 1
ATOM 511 N N . ALA A 1 70 ? -8.937 4.448 9.867 1.00 89.25 70 ALA A N 1
ATOM 512 C CA . ALA A 1 70 ? -9.975 4.861 8.939 1.00 89.25 70 ALA A CA 1
ATOM 513 C C . ALA A 1 70 ? -10.637 3.685 8.200 1.00 89.25 70 ALA A C 1
ATOM 515 O O . ALA A 1 70 ? -11.791 3.809 7.783 1.00 89.25 70 ALA A O 1
ATOM 516 N N . SER A 1 71 ? -9.956 2.539 8.073 1.00 87.38 71 SER A N 1
ATOM 517 C CA . SER A 1 71 ? -10.544 1.313 7.512 1.00 87.38 71 SER A CA 1
ATOM 518 C C . SER A 1 71 ? -11.612 0.695 8.432 1.00 87.38 71 SER A C 1
ATOM 520 O O . SER A 1 71 ? -12.522 0.011 7.956 1.00 87.38 71 SER A O 1
ATOM 522 N N . GLN A 1 72 ? -11.558 0.991 9.735 1.00 90.50 72 GLN A N 1
ATOM 523 C CA . GLN A 1 72 ? -12.439 0.454 10.774 1.00 90.50 72 GLN A CA 1
ATOM 524 C C . GLN A 1 72 ? -13.681 1.333 10.985 1.00 90.50 72 GLN A C 1
ATOM 526 O O . GLN A 1 72 ? -13.941 1.857 12.075 1.00 90.50 72 GLN A O 1
ATOM 531 N N . VAL A 1 73 ? -14.477 1.486 9.922 1.00 88.25 73 VAL A N 1
ATOM 532 C CA . VAL A 1 73 ? -15.721 2.274 9.890 1.00 88.25 73 VAL A CA 1
ATOM 533 C C . VAL A 1 73 ? -16.909 1.437 9.393 1.00 88.25 73 VAL A C 1
ATOM 535 O O . VAL A 1 73 ? -16.743 0.376 8.791 1.00 88.25 73 VAL A O 1
ATOM 538 N N . GLY A 1 74 ? -18.133 1.897 9.664 1.00 86.06 74 GLY A N 1
ATOM 539 C CA . GLY A 1 74 ? -19.359 1.243 9.197 1.00 86.06 74 GLY A CA 1
ATOM 540 C C . GLY A 1 74 ? -19.567 -0.147 9.806 1.00 86.06 74 GLY A C 1
ATOM 541 O O . GLY A 1 74 ? -19.350 -0.344 11.004 1.00 86.06 74 GLY A O 1
ATOM 542 N N . ALA A 1 75 ? -19.981 -1.108 8.975 1.00 87.50 75 ALA A N 1
ATOM 543 C CA . ALA A 1 75 ? -20.329 -2.466 9.403 1.00 87.50 75 ALA A CA 1
ATOM 544 C C . ALA A 1 75 ? -19.161 -3.217 10.070 1.00 87.50 75 ALA A C 1
ATOM 546 O O . ALA A 1 75 ? -19.378 -3.940 11.042 1.00 87.50 75 ALA A O 1
ATOM 547 N N . TYR A 1 76 ? -17.921 -3.007 9.608 1.00 90.94 76 TYR A N 1
ATOM 548 C CA . TYR A 1 76 ? -16.735 -3.638 10.200 1.00 90.94 76 TYR A CA 1
ATOM 549 C C . TYR A 1 76 ? -16.535 -3.194 11.649 1.00 90.94 76 TYR A C 1
ATOM 551 O O . TYR A 1 76 ? -16.352 -4.025 12.537 1.00 90.94 76 TYR A O 1
ATOM 559 N N . ARG A 1 77 ? -16.669 -1.886 11.909 1.00 92.12 77 ARG A N 1
ATOM 560 C CA . ARG A 1 77 ? -16.570 -1.320 13.259 1.00 92.12 77 ARG A CA 1
ATOM 561 C C . ARG A 1 77 ? -17.649 -1.864 14.183 1.00 92.12 77 ARG A C 1
ATOM 563 O O . ARG A 1 77 ? -17.359 -2.208 15.324 1.00 92.12 77 ARG A O 1
ATOM 570 N N . GLU A 1 78 ? -18.890 -1.928 13.705 1.00 90.88 78 GLU A N 1
ATOM 571 C CA . GLU A 1 78 ? -20.013 -2.451 14.488 1.00 90.88 78 GLU A CA 1
ATOM 572 C C . GLU A 1 78 ? -19.775 -3.911 14.878 1.00 90.88 78 GLU A C 1
ATOM 574 O O . GLU A 1 78 ? -19.895 -4.282 16.047 1.00 90.88 78 GLU A O 1
ATOM 579 N N . LYS A 1 79 ? -19.369 -4.730 13.908 1.00 94.31 79 LYS A N 1
ATOM 580 C CA . LYS A 1 79 ? -19.089 -6.145 14.125 1.00 94.31 79 LYS A CA 1
ATOM 581 C C . LYS A 1 79 ? -17.884 -6.355 15.049 1.00 94.31 79 LYS A C 1
ATOM 583 O O . LYS A 1 79 ? -17.964 -7.204 15.936 1.00 94.31 79 LYS A O 1
ATOM 588 N N . ALA A 1 80 ? -16.828 -5.550 14.918 1.00 95.62 80 ALA A N 1
ATOM 589 C CA . ALA A 1 80 ? -15.670 -5.566 15.814 1.00 95.62 80 ALA A CA 1
ATOM 590 C C . ALA A 1 80 ? -16.037 -5.150 17.250 1.00 95.62 80 ALA A C 1
ATOM 592 O O . ALA A 1 80 ? -15.609 -5.801 18.199 1.00 95.62 80 ALA A O 1
ATOM 593 N N . LEU A 1 81 ? -16.871 -4.117 17.435 1.00 96.44 81 LEU A N 1
ATOM 594 C CA . LEU A 1 81 ? -17.376 -3.715 18.756 1.00 96.44 81 LEU A CA 1
ATOM 595 C C . LEU A 1 81 ? -18.239 -4.814 19.388 1.00 96.44 81 LEU A C 1
ATOM 597 O O . LEU A 1 81 ? -18.063 -5.130 20.562 1.00 96.44 81 LEU A O 1
ATOM 601 N N . ALA A 1 82 ? -19.118 -5.449 18.609 1.00 96.56 82 ALA A N 1
ATOM 602 C CA . ALA A 1 82 ? -19.910 -6.583 19.083 1.00 96.56 82 ALA A CA 1
ATOM 603 C C . ALA A 1 82 ? -19.029 -7.788 19.470 1.00 96.56 82 ALA A C 1
ATOM 605 O O . ALA A 1 82 ? -19.340 -8.492 20.434 1.00 96.56 82 ALA A O 1
ATOM 606 N N . ALA A 1 83 ? -17.928 -8.014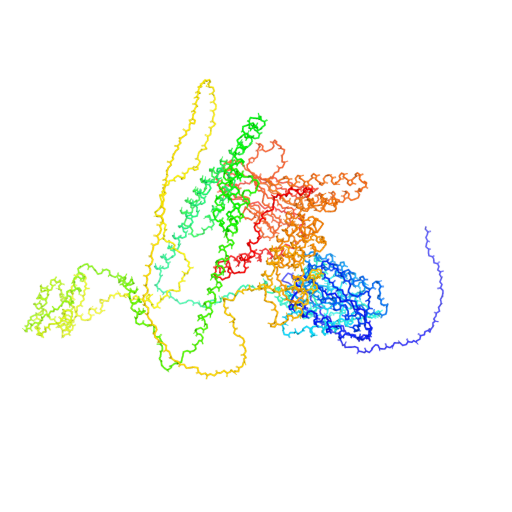 18.745 1.00 97.94 83 ALA A N 1
ATOM 607 C CA . ALA A 1 83 ? -16.928 -9.018 19.098 1.00 97.94 83 ALA A CA 1
ATOM 608 C C . ALA A 1 83 ? -16.173 -8.654 20.378 1.00 97.94 83 ALA A C 1
ATOM 610 O O . ALA A 1 83 ? -16.024 -9.510 21.243 1.00 97.94 83 ALA A O 1
ATOM 611 N N . LEU A 1 84 ? -15.773 -7.392 20.552 1.00 98.31 84 LEU A N 1
ATOM 612 C CA . LEU A 1 84 ? -15.142 -6.911 21.780 1.00 98.31 84 LEU A CA 1
ATOM 613 C C . LEU A 1 84 ? -16.053 -7.105 22.998 1.00 98.31 84 LEU A C 1
ATOM 615 O O . LEU A 1 84 ? -15.625 -7.660 24.004 1.00 98.31 84 LEU A O 1
ATOM 619 N N . GLU A 1 85 ? -17.312 -6.682 22.913 1.00 97.75 85 GLU A N 1
ATOM 620 C CA . GLU A 1 85 ? -18.270 -6.829 24.014 1.00 97.75 85 GLU A CA 1
ATOM 621 C C . GLU A 1 85 ? -18.489 -8.300 24.385 1.00 97.75 85 GLU A C 1
ATOM 623 O O . GLU A 1 85 ? -18.524 -8.647 25.565 1.00 97.75 85 GLU A O 1
ATOM 628 N N . SER A 1 86 ? -18.597 -9.179 23.385 1.00 97.75 86 SER A N 1
ATOM 629 C CA . SER A 1 86 ? -18.774 -10.611 23.631 1.00 97.75 86 SER A CA 1
ATOM 630 C C . SER A 1 86 ? -17.497 -11.307 24.105 1.00 97.75 86 SER A C 1
ATOM 632 O O . SER A 1 86 ? -17.602 -12.278 24.847 1.00 97.75 86 SER A O 1
ATOM 634 N N . LEU A 1 87 ? -16.316 -10.822 23.709 1.00 98.12 87 LEU A N 1
ATOM 635 C CA . LEU A 1 87 ? -15.028 -11.248 24.256 1.00 98.12 87 LEU A CA 1
ATOM 636 C C . LEU A 1 87 ? -14.976 -10.927 25.749 1.00 98.12 87 LEU A C 1
ATOM 638 O O . LEU A 1 87 ? -14.771 -11.829 26.550 1.00 98.12 87 LEU A O 1
ATOM 642 N N . LEU A 1 88 ? -15.234 -9.670 26.128 1.00 97.75 88 LEU A N 1
ATOM 643 C CA . LEU A 1 88 ? -15.225 -9.232 27.528 1.00 97.75 88 LEU A CA 1
ATOM 644 C C . LEU A 1 88 ? -16.223 -10.026 28.381 1.00 97.75 88 LEU A C 1
ATOM 646 O O . LEU A 1 88 ? -15.887 -10.446 29.482 1.00 97.75 88 LEU A O 1
ATOM 650 N N . ALA A 1 89 ? -17.424 -10.285 27.857 1.00 96.50 89 ALA A N 1
ATOM 651 C CA . ALA A 1 89 ? -18.432 -11.096 28.540 1.00 96.50 89 ALA A CA 1
ATOM 652 C C . ALA A 1 89 ? -18.066 -12.590 28.644 1.00 96.50 89 ALA A C 1
ATOM 654 O O . ALA A 1 89 ? -18.637 -13.293 29.477 1.00 96.50 89 ALA A O 1
ATOM 655 N N . GLY A 1 90 ? -17.169 -13.079 27.782 1.00 95.50 90 GLY A N 1
ATOM 656 C CA . GLY A 1 90 ? -16.688 -14.461 27.771 1.00 95.50 90 GLY A CA 1
ATOM 657 C C . GLY A 1 90 ? -15.474 -14.717 28.668 1.00 95.50 90 GLY A C 1
ATOM 658 O O . GLY A 1 90 ? -15.165 -15.878 28.918 1.00 95.50 90 GLY A O 1
ATOM 659 N N . LEU A 1 91 ? -14.799 -13.667 29.151 1.00 95.88 91 LEU A N 1
ATOM 660 C CA . LEU A 1 91 ? -13.679 -13.787 30.090 1.00 95.88 91 LEU A CA 1
ATOM 661 C C . LEU A 1 91 ? -14.161 -14.165 31.499 1.00 95.88 91 LEU A C 1
ATOM 663 O O . LEU A 1 91 ? -15.290 -13.865 31.898 1.00 95.88 91 LEU A O 1
ATOM 667 N N . ASP A 1 92 ? -13.293 -14.809 32.277 1.00 93.69 92 ASP A N 1
ATOM 668 C CA . ASP A 1 92 ? -13.610 -15.198 33.649 1.00 93.69 92 ASP A CA 1
ATOM 669 C C . ASP A 1 92 ? -13.612 -13.973 34.578 1.00 93.69 92 ASP A C 1
ATOM 671 O O . ASP A 1 92 ? -12.794 -13.066 34.411 1.00 93.69 92 ASP A O 1
ATOM 675 N N . PRO A 1 93 ? -14.471 -13.931 35.611 1.00 92.56 93 PRO A N 1
ATOM 676 C CA . PRO A 1 93 ? -14.509 -12.816 36.557 1.00 92.56 93 PRO A CA 1
ATOM 677 C C . PRO A 1 93 ? -13.193 -12.515 37.298 1.00 92.56 93 PRO A C 1
ATOM 679 O O . PRO A 1 93 ? -13.060 -11.421 37.845 1.00 92.56 93 PRO A O 1
ATOM 682 N N . GLN A 1 94 ? -12.255 -13.468 37.381 1.00 93.00 94 GLN A N 1
ATOM 683 C CA . GLN A 1 94 ? -10.924 -13.265 37.974 1.00 93.00 94 GLN A CA 1
ATOM 684 C C . GLN A 1 94 ? -9.903 -12.681 36.992 1.00 93.00 94 GLN A C 1
ATOM 686 O O . GLN A 1 94 ? -8.836 -12.231 37.420 1.00 93.00 94 GLN A O 1
ATOM 691 N N . ASP A 1 95 ? -10.210 -12.685 35.696 1.00 95.31 95 ASP A N 1
ATOM 692 C CA . ASP A 1 95 ? -9.355 -12.066 34.696 1.00 95.31 95 ASP A CA 1
ATOM 693 C C . ASP A 1 95 ? -9.386 -10.545 34.838 1.00 95.31 95 ASP A C 1
ATOM 695 O O . ASP A 1 95 ? -10.281 -9.949 35.446 1.00 95.31 95 ASP A O 1
ATOM 699 N N . ARG A 1 96 ? -8.385 -9.892 34.256 1.00 95.94 96 ARG A N 1
ATOM 700 C CA . ARG A 1 96 ? -8.318 -8.437 34.185 1.00 95.94 96 ARG A CA 1
ATOM 701 C C . ARG A 1 96 ? -7.994 -8.001 32.771 1.00 95.94 96 ARG A C 1
ATOM 703 O O . ARG A 1 96 ? -7.232 -8.658 32.070 1.00 95.94 96 ARG A O 1
ATOM 710 N N . VAL A 1 97 ? -8.541 -6.865 32.365 1.00 97.00 97 VAL A N 1
ATOM 711 C CA . VAL A 1 97 ? -8.443 -6.340 31.010 1.00 97.00 97 VAL A CA 1
ATOM 712 C C . VAL A 1 97 ? -7.841 -4.945 31.011 1.00 97.00 97 VAL A C 1
ATOM 714 O O . VAL A 1 97 ? -8.210 -4.100 31.827 1.00 97.00 97 VAL A O 1
ATOM 717 N N . GLN A 1 98 ? -6.941 -4.683 30.068 1.00 97.12 98 GLN A N 1
ATOM 718 C CA . GLN A 1 98 ? -6.576 -3.326 29.676 1.00 97.12 98 GLN A CA 1
ATOM 719 C C . GLN A 1 98 ? -6.973 -3.092 28.217 1.00 97.12 98 GLN A C 1
ATOM 721 O O . GLN A 1 98 ? -6.513 -3.807 27.329 1.00 97.12 98 GLN A O 1
ATOM 726 N N . LEU A 1 99 ? -7.834 -2.100 27.976 1.00 98.19 99 LEU A N 1
ATOM 727 C CA . LEU A 1 99 ? -8.316 -1.760 26.635 1.00 98.19 99 LEU A CA 1
ATOM 728 C C . LEU A 1 99 ? -7.465 -0.634 26.042 1.00 98.19 99 LEU A C 1
ATOM 730 O O . LEU A 1 99 ? -7.267 0.402 26.678 1.00 98.19 99 LEU A O 1
ATOM 734 N N . ILE A 1 100 ? -6.979 -0.827 24.821 1.00 97.94 100 ILE A N 1
ATOM 735 C CA . ILE A 1 100 ? -6.147 0.119 24.074 1.00 97.94 100 ILE A CA 1
ATOM 736 C C . ILE A 1 100 ? -6.801 0.350 22.713 1.00 97.94 100 ILE A C 1
ATOM 738 O O . ILE A 1 100 ? -7.096 -0.606 22.006 1.00 97.94 100 ILE A O 1
ATOM 742 N N . ALA A 1 101 ? -7.008 1.607 22.332 1.00 97.25 101 ALA A N 1
ATOM 743 C CA . ALA A 1 101 ? -7.348 1.967 20.958 1.00 97.25 101 ALA A CA 1
ATOM 744 C C . ALA A 1 101 ? -6.065 2.251 20.175 1.00 97.25 101 ALA A C 1
ATOM 746 O O . ALA A 1 101 ? -5.168 2.908 20.708 1.00 97.25 101 ALA A O 1
ATOM 747 N N . VAL A 1 102 ? -5.973 1.798 18.928 1.00 94.94 102 VAL A N 1
ATOM 748 C CA . VAL A 1 102 ? -4.811 2.067 18.076 1.00 94.94 102 VAL A CA 1
ATOM 749 C C . VAL A 1 102 ? -5.214 2.624 16.720 1.00 94.94 102 VAL A C 1
ATOM 751 O O . VAL A 1 102 ? -6.213 2.222 16.142 1.00 94.94 102 VAL A O 1
ATOM 754 N N . ASP A 1 103 ? -4.449 3.590 16.241 1.00 91.44 103 ASP A N 1
ATOM 755 C CA . ASP A 1 103 ? -4.412 4.039 14.854 1.00 91.44 103 ASP A CA 1
ATOM 756 C C . ASP A 1 103 ? -2.949 4.390 14.533 1.00 91.44 103 ASP A C 1
ATOM 758 O O . ASP A 1 103 ? -2.084 3.524 14.656 1.00 91.44 103 ASP A O 1
ATOM 762 N N . VAL A 1 104 ? -2.636 5.652 14.236 1.00 86.75 104 VAL A N 1
ATOM 763 C CA . VAL A 1 104 ? -1.258 6.155 14.112 1.00 86.75 104 VAL A CA 1
ATOM 764 C C . VAL A 1 104 ? -0.573 6.157 15.483 1.00 86.75 104 VAL A C 1
ATOM 766 O O . VAL A 1 104 ? 0.652 6.126 15.583 1.00 86.75 104 VAL A O 1
ATOM 769 N N . VAL A 1 105 ? -1.369 6.207 16.555 1.00 89.06 105 VAL A N 1
ATOM 770 C CA . VAL A 1 105 ? -0.915 6.132 17.945 1.00 89.06 105 VAL A CA 1
ATOM 771 C C . VAL A 1 105 ? -1.711 5.089 18.722 1.00 89.06 105 VAL A C 1
ATOM 773 O O . VAL A 1 105 ? -2.883 4.846 18.441 1.00 89.06 105 VAL A O 1
ATOM 776 N N . ALA A 1 106 ? -1.089 4.503 19.745 1.00 93.19 106 ALA A N 1
ATOM 777 C CA . ALA A 1 106 ? -1.754 3.609 20.689 1.00 93.19 106 ALA A CA 1
ATOM 778 C C . ALA A 1 106 ? -2.128 4.367 21.973 1.00 93.19 106 ALA A C 1
ATOM 780 O O . ALA A 1 106 ? -1.265 4.919 22.658 1.00 93.19 106 ALA A O 1
ATOM 781 N N . VAL A 1 107 ? -3.419 4.388 22.308 1.00 94.50 107 VAL A N 1
ATOM 782 C CA . VAL A 1 107 ? -3.986 5.128 23.443 1.00 94.50 107 VAL A CA 1
ATOM 783 C C . VAL A 1 107 ? -4.684 4.155 24.398 1.00 94.50 107 VAL A C 1
ATOM 785 O O . VAL A 1 107 ? -5.714 3.582 24.035 1.00 94.50 107 VAL A O 1
ATOM 788 N N . PRO A 1 108 ? -4.169 3.964 25.627 1.00 94.94 108 PRO A N 1
ATOM 789 C CA . PRO A 1 108 ? -4.874 3.210 26.658 1.00 94.94 108 PRO A CA 1
ATOM 790 C C . PRO A 1 108 ? -6.187 3.905 27.032 1.00 94.94 108 PRO A C 1
ATOM 792 O O . PRO A 1 108 ? -6.183 5.077 27.402 1.00 94.94 108 PRO A O 1
ATOM 795 N N . LEU A 1 109 ? -7.300 3.176 26.950 1.00 96.44 109 LEU A N 1
ATOM 796 C CA . LEU A 1 109 ? -8.626 3.634 27.377 1.00 96.44 109 LEU A CA 1
ATOM 797 C C . LEU A 1 109 ? -8.908 3.291 28.843 1.00 96.44 109 LEU A C 1
ATOM 799 O O . LEU A 1 109 ? -9.748 3.921 29.476 1.00 96.44 109 LEU A O 1
ATOM 803 N N . THR A 1 110 ? -8.172 2.332 29.408 1.00 94.69 110 THR A N 1
ATOM 804 C CA . THR A 1 110 ? -8.123 2.095 30.854 1.00 94.69 110 THR A CA 1
ATOM 805 C C . THR A 1 110 ? -6.729 2.413 31.395 1.00 94.69 110 THR A C 1
ATOM 807 O O . THR A 1 110 ? -5.704 2.071 30.795 1.00 94.69 110 THR A O 1
ATOM 810 N N . ALA A 1 111 ? -6.672 3.070 32.558 1.00 87.62 111 ALA A N 1
ATOM 811 C CA . ALA A 1 111 ? -5.408 3.476 33.180 1.00 87.62 111 ALA A CA 1
ATOM 812 C C . ALA A 1 111 ? -4.568 2.284 33.687 1.00 87.62 111 ALA A C 1
ATOM 814 O O . ALA A 1 111 ? -3.342 2.375 33.758 1.00 87.62 111 ALA A O 1
ATOM 815 N N . ALA A 1 112 ? -5.226 1.174 34.026 1.00 90.88 112 ALA A N 1
ATOM 816 C CA . ALA A 1 112 ? -4.632 -0.074 34.500 1.00 90.88 112 ALA A CA 1
ATOM 817 C C . ALA A 1 112 ? -5.494 -1.274 34.059 1.00 90.88 112 ALA A C 1
ATOM 819 O O . ALA A 1 112 ? -6.521 -1.099 33.394 1.00 90.88 112 ALA A O 1
ATOM 820 N N . PHE A 1 113 ? -5.083 -2.482 34.450 1.00 95.06 113 PHE A N 1
ATOM 821 C CA . PHE A 1 113 ? -5.908 -3.686 34.351 1.00 95.06 113 PHE A CA 1
ATOM 822 C C . PHE A 1 113 ? -7.137 -3.590 35.272 1.00 95.06 113 PHE A C 1
ATOM 824 O O . PHE A 1 113 ? -6.993 -3.422 36.484 1.00 95.06 113 PHE A O 1
ATOM 831 N N . VAL A 1 114 ? -8.334 -3.710 34.697 1.00 95.75 114 VAL A N 1
ATOM 832 C CA . VAL A 1 114 ? -9.639 -3.645 35.384 1.00 95.75 114 VAL A CA 1
ATOM 833 C C . VAL A 1 114 ? -10.414 -4.949 35.199 1.00 95.75 114 VAL A C 1
ATOM 835 O O . VAL A 1 114 ? -10.051 -5.754 34.351 1.00 95.75 114 VAL A O 1
ATOM 838 N N . ALA A 1 115 ? -11.477 -5.193 35.965 1.00 95.75 115 ALA A N 1
ATOM 839 C CA . ALA A 1 115 ? -12.321 -6.370 35.741 1.00 95.75 115 ALA A CA 1
ATOM 840 C C . ALA A 1 115 ? -12.977 -6.333 34.337 1.00 95.75 115 ALA A C 1
ATOM 842 O O . ALA A 1 115 ? -13.303 -5.243 33.856 1.00 95.75 115 ALA A O 1
ATOM 843 N N . PRO A 1 116 ? -13.221 -7.490 33.684 1.00 95.19 116 PRO A N 1
ATOM 844 C CA . PRO A 1 116 ? -13.839 -7.558 32.352 1.00 95.19 116 PRO A CA 1
ATOM 845 C C . PRO A 1 116 ? -15.282 -7.029 32.325 1.00 95.19 116 PRO A C 1
ATOM 847 O O . PRO A 1 116 ? -15.807 -6.706 31.262 1.00 95.19 116 PRO A O 1
ATOM 850 N N . THR A 1 117 ? -15.905 -6.885 33.498 1.00 93.75 117 THR A N 1
ATOM 851 C CA . THR A 1 117 ? -17.213 -6.255 33.707 1.00 93.75 117 THR A CA 1
ATOM 852 C C . THR A 1 117 ? -17.126 -5.215 34.825 1.00 93.75 117 THR A C 1
ATOM 854 O O . THR A 1 117 ? -16.502 -5.483 35.852 1.00 93.75 117 THR A O 1
ATOM 857 N N . GLY A 1 118 ? -17.785 -4.062 34.680 1.00 92.56 118 GLY A N 1
ATOM 858 C CA . GLY A 1 118 ? -17.830 -3.010 35.704 1.00 92.56 118 GLY A CA 1
ATOM 859 C C . GLY A 1 118 ? -17.795 -1.595 35.121 1.00 92.56 118 GLY A C 1
ATOM 860 O O . GLY A 1 118 ? -17.662 -1.413 33.914 1.00 92.56 118 GLY A O 1
ATOM 861 N N . SER A 1 119 ? -17.869 -0.580 35.985 1.00 93.94 119 SER A N 1
ATOM 862 C CA . SER A 1 119 ? -17.950 0.826 35.558 1.00 93.94 119 SER A CA 1
ATOM 863 C C . SER A 1 119 ? -16.733 1.299 34.762 1.00 93.94 119 SER A C 1
ATOM 865 O O . SER A 1 119 ? -16.881 2.087 33.831 1.00 93.94 119 SER A O 1
ATOM 867 N N . ASP A 1 120 ? -15.535 0.819 35.105 1.00 94.81 120 ASP A N 1
ATOM 868 C CA . ASP A 1 120 ? -14.295 1.277 34.469 1.00 94.81 120 ASP A CA 1
ATOM 869 C C . ASP A 1 120 ? -14.206 0.810 33.009 1.00 94.81 120 ASP A C 1
ATOM 871 O O . ASP A 1 120 ? -13.898 1.604 32.118 1.00 94.81 120 ASP A O 1
ATOM 875 N N . ILE A 1 121 ? -14.532 -0.462 32.741 1.00 96.31 121 ILE A N 1
ATOM 876 C CA . ILE A 1 121 ? -14.546 -1.002 31.375 1.00 96.31 121 ILE A CA 1
ATOM 877 C C . ILE A 1 121 ? -15.747 -0.480 30.575 1.00 96.31 121 ILE A C 1
ATOM 879 O O . ILE A 1 121 ? -15.614 -0.212 29.383 1.00 96.31 121 ILE A O 1
ATOM 883 N N . GLU A 1 122 ? -16.898 -0.241 31.215 1.00 96.06 122 GLU A N 1
ATOM 884 C CA . GLU A 1 122 ? -18.052 0.410 30.578 1.00 96.06 122 GLU A CA 1
ATOM 885 C C . GLU A 1 122 ? -17.728 1.846 30.140 1.00 96.06 122 GLU A C 1
ATOM 887 O O . GLU A 1 122 ? -18.087 2.246 29.027 1.00 96.06 122 GLU A O 1
ATOM 892 N N . SER A 1 123 ? -16.994 2.599 30.969 1.00 96.06 123 SER A N 1
ATOM 893 C CA . SER A 1 123 ? -16.485 3.927 30.610 1.00 96.06 123 SER A CA 1
ATOM 894 C C . SER A 1 123 ? -15.531 3.843 29.420 1.00 96.06 123 SER A C 1
ATOM 896 O O . SER A 1 123 ? -15.707 4.571 28.445 1.00 96.06 123 SER A O 1
ATOM 898 N N . ALA A 1 124 ? -14.584 2.901 29.438 1.00 96.75 124 ALA A N 1
ATOM 899 C CA . ALA A 1 124 ? -13.641 2.710 28.337 1.00 96.75 124 ALA A CA 1
ATOM 900 C C . ALA A 1 124 ? -14.336 2.313 27.019 1.00 96.75 124 ALA A C 1
ATOM 902 O O . ALA A 1 124 ? -13.965 2.799 25.951 1.00 96.75 124 ALA A O 1
ATOM 903 N N . LEU A 1 125 ? -15.385 1.481 27.069 1.00 96.81 125 LEU A N 1
ATOM 904 C CA . LEU A 1 125 ? -16.210 1.152 25.900 1.00 96.81 125 LEU A CA 1
ATOM 905 C C . LEU A 1 125 ? -17.000 2.366 25.392 1.00 96.81 125 LEU A C 1
ATOM 907 O O . LEU A 1 125 ? -17.185 2.520 24.184 1.00 96.81 125 LEU A O 1
ATOM 911 N N . SER A 1 126 ? -17.479 3.239 26.282 1.00 93.81 126 SER A N 1
ATOM 912 C CA . SER A 1 126 ? -18.095 4.514 25.892 1.00 93.81 126 SER A CA 1
ATOM 913 C C . SER A 1 126 ? -17.086 5.420 25.177 1.00 93.81 126 SER A C 1
ATOM 915 O O . SER A 1 126 ? -17.391 5.943 24.102 1.00 93.81 126 SER A O 1
ATOM 917 N N . ASP A 1 127 ? -15.873 5.550 25.715 1.00 94.00 127 ASP A N 1
ATOM 918 C CA . ASP A 1 127 ? -14.804 6.350 25.109 1.00 94.00 127 ASP A CA 1
ATOM 919 C C . ASP A 1 127 ? -14.380 5.787 23.747 1.00 94.00 127 ASP A C 1
ATOM 921 O O . ASP A 1 127 ? -14.233 6.538 22.780 1.00 94.00 127 ASP A O 1
ATOM 925 N N . LEU A 1 128 ? -14.292 4.457 23.621 1.00 94.94 128 LEU A N 1
ATOM 926 C CA . LEU A 1 128 ? -14.026 3.791 22.347 1.00 94.94 128 LEU A CA 1
ATOM 927 C C . LEU A 1 128 ? -15.109 4.104 21.307 1.00 94.94 128 LEU A C 1
ATOM 929 O O . LEU A 1 128 ? -14.782 4.438 20.169 1.00 94.94 128 LEU A O 1
ATOM 933 N N . ARG A 1 129 ? -16.397 4.041 21.677 1.00 91.31 129 ARG A N 1
ATOM 934 C CA . ARG A 1 129 ? -17.510 4.367 20.764 1.00 91.31 129 ARG A CA 1
ATOM 935 C C . ARG A 1 129 ? -17.486 5.831 20.318 1.00 91.31 129 ARG A C 1
ATOM 937 O O . ARG A 1 129 ? -17.829 6.114 19.174 1.00 91.31 129 ARG A O 1
ATOM 944 N N . ARG A 1 130 ? -17.043 6.750 21.184 1.00 89.38 130 ARG A N 1
ATOM 945 C CA . ARG A 1 130 ? -16.880 8.181 20.863 1.00 89.38 130 ARG A CA 1
ATOM 946 C C . ARG A 1 130 ? -15.624 8.483 20.045 1.00 89.38 130 ARG A C 1
ATOM 948 O O . ARG A 1 130 ? -15.539 9.555 19.443 1.00 89.38 130 ARG A O 1
ATOM 955 N N . ARG A 1 131 ? -14.642 7.581 19.999 1.00 91.12 131 ARG A N 1
ATOM 956 C CA . ARG A 1 131 ? -13.426 7.779 19.205 1.00 91.12 131 ARG A CA 1
ATOM 957 C C . ARG A 1 131 ? -13.758 7.745 17.712 1.00 91.12 131 ARG A C 1
ATOM 959 O O . ARG A 1 131 ? -14.336 6.780 17.217 1.00 91.12 131 ARG A O 1
ATOM 966 N N . VAL A 1 132 ? -13.376 8.806 17.001 1.00 90.56 132 VAL A N 1
ATOM 967 C CA . VAL A 1 132 ? -13.542 8.904 15.545 1.00 90.56 132 VAL A CA 1
ATOM 968 C C . VAL A 1 132 ? -12.520 7.985 14.863 1.00 90.56 132 VAL A C 1
ATOM 970 O O . VAL A 1 132 ? -11.334 8.096 15.204 1.00 90.56 132 VAL A O 1
ATOM 973 N N . PRO A 1 133 ? -12.943 7.109 13.928 1.00 90.94 133 PRO A N 1
ATOM 974 C CA . PRO A 1 133 ? -12.032 6.272 13.156 1.00 90.94 133 PRO A CA 1
ATOM 975 C C . PRO A 1 133 ? -11.224 7.132 12.176 1.00 90.94 133 PRO A C 1
ATOM 977 O O . PRO A 1 133 ? -11.780 7.664 11.212 1.00 90.94 133 PRO A O 1
ATOM 980 N N . LEU A 1 134 ? -9.936 7.325 12.462 1.00 90.19 134 LEU A N 1
ATOM 981 C CA . LEU A 1 134 ? -9.023 8.220 11.742 1.00 90.19 134 LEU A CA 1
ATOM 982 C C . LEU A 1 134 ? -7.605 7.664 11.790 1.00 90.19 134 LEU A C 1
ATOM 984 O O . LEU A 1 134 ? -7.223 7.014 12.759 1.00 90.19 134 LEU A O 1
ATOM 988 N N . GLY A 1 135 ? -6.797 8.050 10.810 1.00 86.88 135 GLY A N 1
ATOM 989 C CA . GLY A 1 135 ? -5.416 7.615 10.696 1.00 86.88 135 GLY A CA 1
ATOM 990 C C . GLY A 1 135 ? -5.294 6.234 10.086 1.00 86.88 135 GLY A C 1
ATOM 991 O O . GLY A 1 135 ? -6.293 5.576 9.814 1.00 86.88 135 GLY A O 1
ATOM 992 N N . SER A 1 136 ? -4.049 5.839 9.871 1.00 87.50 136 SER A N 1
ATOM 993 C CA . SER A 1 136 ? -3.653 4.495 9.475 1.00 87.50 136 SER A CA 1
ATOM 994 C C . SER A 1 136 ? -3.133 3.727 10.674 1.00 87.50 136 SER A C 1
ATOM 996 O O . SER A 1 136 ? -2.578 4.330 11.593 1.00 87.50 136 SER A O 1
ATOM 998 N N . THR A 1 137 ? -3.262 2.406 10.664 1.00 90.06 137 THR A N 1
ATOM 999 C CA . THR A 1 137 ? -2.753 1.579 11.760 1.00 90.06 137 THR A CA 1
ATOM 1000 C C . THR A 1 137 ? -1.223 1.532 11.749 1.00 90.06 137 THR A C 1
ATOM 1002 O O . THR A 1 137 ? -0.591 1.239 10.733 1.00 90.06 137 THR A O 1
ATOM 1005 N N . ASP A 1 138 ? -0.615 1.806 12.903 1.00 90.62 138 ASP A N 1
ATOM 1006 C CA . ASP A 1 138 ? 0.793 1.537 13.193 1.00 90.62 138 ASP A CA 1
ATOM 1007 C C . ASP A 1 138 ? 0.894 0.273 14.063 1.00 90.62 138 ASP A C 1
ATOM 1009 O O . ASP A 1 138 ? 0.710 0.294 15.287 1.00 90.62 138 ASP A O 1
ATOM 1013 N N . MET A 1 139 ? 1.178 -0.864 13.419 1.00 91.94 139 MET A N 1
ATOM 1014 C CA . MET A 1 139 ? 1.257 -2.153 14.113 1.00 91.94 139 MET A CA 1
ATOM 1015 C C . MET A 1 139 ? 2.441 -2.237 15.082 1.00 91.94 139 MET A C 1
ATOM 1017 O O . MET A 1 139 ? 2.355 -2.939 16.090 1.00 91.94 139 MET A O 1
ATOM 1021 N N . SER A 1 140 ? 3.536 -1.516 14.834 1.00 92.50 140 SER A N 1
ATOM 1022 C CA . SER A 1 140 ? 4.664 -1.469 15.771 1.00 92.50 140 SER A CA 1
ATOM 1023 C C . SER A 1 140 ? 4.261 -0.750 17.061 1.00 92.50 140 SER A C 1
ATOM 1025 O O . SER A 1 140 ? 4.555 -1.240 18.155 1.00 92.50 140 SER A O 1
ATOM 1027 N N . ALA A 1 141 ? 3.534 0.366 16.955 1.00 92.31 141 ALA A N 1
ATOM 1028 C CA . ALA A 1 141 ? 2.994 1.080 18.111 1.00 92.31 141 ALA A CA 1
ATOM 1029 C C . ALA A 1 141 ? 1.973 0.230 18.888 1.00 92.31 141 ALA A C 1
ATOM 1031 O O . ALA A 1 141 ? 2.008 0.206 20.122 1.00 92.31 141 ALA A O 1
ATOM 1032 N N . ALA A 1 142 ? 1.113 -0.513 18.179 1.00 94.75 142 ALA A N 1
ATOM 1033 C CA . ALA A 1 142 ? 0.163 -1.458 18.770 1.00 94.75 142 ALA A CA 1
ATOM 1034 C C . ALA A 1 142 ? 0.871 -2.514 19.641 1.00 94.75 142 ALA A C 1
ATOM 1036 O O . ALA A 1 142 ? 0.536 -2.706 20.814 1.00 94.75 142 ALA A O 1
ATOM 1037 N N . LEU A 1 143 ? 1.883 -3.175 19.070 1.00 95.62 143 LEU A N 1
ATOM 1038 C CA . LEU A 1 143 ? 2.645 -4.242 19.718 1.00 95.62 143 LEU A CA 1
ATOM 1039 C C . LEU A 1 143 ? 3.487 -3.725 20.897 1.00 95.62 143 LEU A C 1
ATOM 1041 O O . LEU A 1 143 ? 3.553 -4.381 21.941 1.00 95.62 143 LEU A O 1
ATOM 1045 N N . GLU A 1 144 ? 4.084 -2.535 20.774 1.00 95.50 144 GLU A N 1
ATOM 1046 C CA . GLU A 1 144 ? 4.828 -1.895 21.868 1.00 95.50 144 GLU A CA 1
ATOM 1047 C C . GLU A 1 144 ? 3.917 -1.570 23.055 1.00 95.50 144 GLU A C 1
ATOM 1049 O O . GLU A 1 144 ? 4.246 -1.879 24.206 1.00 95.50 144 GLU A O 1
ATOM 1054 N N . ALA A 1 145 ? 2.764 -0.950 22.785 1.00 95.06 145 ALA A N 1
ATOM 1055 C CA . ALA A 1 145 ? 1.809 -0.570 23.816 1.00 95.06 145 ALA A CA 1
ATOM 1056 C C . ALA A 1 145 ? 1.265 -1.802 24.550 1.00 95.06 145 ALA A C 1
ATOM 1058 O O . ALA A 1 145 ? 1.176 -1.791 25.782 1.00 95.06 145 ALA A O 1
ATOM 1059 N N . ALA A 1 146 ? 0.997 -2.883 23.811 1.00 95.25 146 ALA A N 1
ATOM 1060 C CA . ALA A 1 146 ? 0.536 -4.144 24.374 1.00 95.25 146 ALA A CA 1
ATOM 1061 C C . ALA A 1 146 ? 1.556 -4.776 25.336 1.00 95.25 146 ALA A C 1
ATOM 1063 O O . ALA A 1 146 ? 1.193 -5.190 26.434 1.00 95.25 146 ALA A O 1
ATOM 1064 N N . LEU A 1 147 ? 2.848 -4.806 24.984 1.00 94.00 147 LEU A N 1
ATOM 1065 C CA . LEU A 1 147 ? 3.882 -5.305 25.902 1.00 94.00 147 LEU A CA 1
ATOM 1066 C C . LEU A 1 147 ? 4.111 -4.373 27.098 1.00 94.00 147 LEU A C 1
ATOM 1068 O O . LEU A 1 147 ? 4.330 -4.839 28.219 1.00 94.00 147 LEU A O 1
ATOM 1072 N N . THR A 1 148 ? 4.048 -3.059 26.877 1.00 93.69 148 THR A N 1
ATOM 1073 C CA . THR A 1 148 ? 4.267 -2.046 27.921 1.00 93.69 148 THR A CA 1
ATOM 1074 C C . THR A 1 148 ? 3.207 -2.107 29.024 1.00 93.69 148 THR A C 1
ATOM 1076 O O . THR A 1 148 ? 3.530 -1.876 30.194 1.00 93.69 148 THR A O 1
ATOM 1079 N N . ALA A 1 149 ? 1.964 -2.457 28.681 1.00 92.25 149 ALA A N 1
ATOM 1080 C CA . ALA A 1 149 ? 0.861 -2.643 29.627 1.00 92.25 149 ALA A CA 1
ATOM 1081 C C . ALA A 1 149 ? 1.226 -3.596 30.785 1.00 92.25 149 ALA A C 1
ATOM 1083 O O . ALA A 1 149 ? 1.045 -3.263 31.963 1.00 92.25 149 ALA A O 1
ATOM 1084 N N . TYR A 1 150 ? 1.859 -4.732 30.474 1.00 90.75 150 TYR A N 1
ATOM 1085 C CA . TYR A 1 150 ? 2.268 -5.728 31.470 1.00 90.75 150 TYR A CA 1
ATOM 1086 C C . TYR A 1 150 ? 3.355 -5.236 32.428 1.00 90.75 150 TYR A C 1
ATOM 1088 O O . TYR A 1 150 ? 3.352 -5.612 33.599 1.00 90.75 150 TYR A O 1
ATOM 1096 N N . GLY A 1 151 ? 4.271 -4.383 31.959 1.00 74.25 151 GLY A N 1
ATOM 1097 C CA . GLY A 1 151 ? 5.379 -3.871 32.770 1.00 74.25 151 GLY A CA 1
ATOM 1098 C C . GLY A 1 151 ? 4.957 -2.872 33.851 1.00 74.25 151 GLY A C 1
ATOM 1099 O O . GLY A 1 151 ? 5.684 -2.686 34.824 1.00 74.25 151 GLY A O 1
ATOM 1100 N N . LYS A 1 152 ? 3.790 -2.231 33.701 1.00 64.69 152 LYS A N 1
ATOM 1101 C CA . LYS A 1 152 ? 3.307 -1.199 34.633 1.00 64.69 152 LYS A CA 1
ATOM 1102 C C . LYS A 1 152 ? 2.443 -1.754 35.764 1.00 64.69 152 LYS A C 1
ATOM 1104 O O . LYS A 1 152 ? 2.479 -1.206 36.861 1.00 64.69 152 LYS A O 1
ATOM 1109 N N . THR A 1 153 ? 1.638 -2.788 35.498 1.00 60.22 153 THR A N 1
ATOM 1110 C CA . THR A 1 153 ? 0.560 -3.220 36.417 1.00 60.22 153 THR A CA 1
ATOM 1111 C C . THR A 1 153 ? 0.226 -4.722 36.377 1.00 60.22 153 THR A C 1
ATOM 1113 O O . THR A 1 153 ? -0.718 -5.160 37.042 1.00 60.22 153 THR A O 1
ATOM 1116 N N . GLY A 1 154 ? 0.988 -5.528 35.625 1.00 64.00 154 GLY A N 1
ATOM 1117 C CA . GLY A 1 154 ? 0.742 -6.967 35.503 1.00 64.00 154 GLY A CA 1
ATOM 1118 C C . GLY A 1 154 ? 0.981 -7.717 36.815 1.00 64.00 154 GLY A C 1
ATOM 1119 O O . GLY A 1 154 ? 1.956 -7.450 37.523 1.00 64.00 154 GLY A O 1
ATOM 1120 N N . ALA A 1 155 ? 0.097 -8.657 37.141 1.00 71.31 155 ALA A N 1
ATOM 1121 C CA . ALA A 1 155 ? 0.264 -9.513 38.310 1.00 71.31 155 ALA A CA 1
ATOM 1122 C C . ALA A 1 155 ? 1.272 -10.631 37.996 1.00 71.31 155 ALA A C 1
ATOM 1124 O O . ALA A 1 155 ? 1.319 -11.156 36.884 1.00 71.31 155 ALA A O 1
ATOM 1125 N N . ALA A 1 156 ? 2.134 -10.970 38.958 1.00 69.69 156 ALA A N 1
ATOM 1126 C CA . ALA A 1 156 ? 3.208 -11.946 38.745 1.00 69.69 156 ALA A CA 1
ATOM 1127 C C . ALA A 1 156 ? 2.698 -13.398 38.631 1.00 69.69 156 ALA A C 1
ATOM 1129 O O . ALA A 1 156 ? 3.409 -14.259 38.116 1.00 69.69 156 ALA A O 1
ATOM 1130 N N . ASP A 1 157 ? 1.489 -13.658 39.124 1.00 78.81 157 ASP A N 1
ATOM 1131 C CA . ASP A 1 157 ? 0.796 -14.946 39.159 1.00 78.81 157 ASP A CA 1
ATOM 1132 C C . ASP A 1 157 ? -0.292 -15.099 38.081 1.00 78.81 157 ASP A C 1
ATOM 1134 O O . ASP A 1 157 ? -0.852 -16.189 37.950 1.00 78.81 157 ASP A O 1
ATOM 1138 N N . HIS A 1 158 ? -0.546 -14.056 37.281 1.00 88.19 158 HIS A N 1
ATOM 1139 C CA . HIS A 1 158 ? -1.477 -14.098 36.154 1.00 88.19 158 HIS A CA 1
ATOM 1140 C C . HIS A 1 158 ? -0.778 -14.536 34.860 1.00 88.19 158 HIS A C 1
ATOM 1142 O O . HIS A 1 158 ? 0.368 -14.163 34.582 1.00 88.19 158 HIS A O 1
ATOM 1148 N N . GLU A 1 159 ? -1.489 -15.307 34.040 1.00 90.06 159 GLU A N 1
ATOM 1149 C CA . GLU A 1 159 ? -1.082 -15.547 32.656 1.00 90.06 159 GLU A CA 1
ATOM 1150 C C . GLU A 1 159 ? -1.376 -14.307 31.804 1.00 90.06 159 GLU A C 1
ATOM 1152 O O . GLU A 1 159 ? -2.137 -13.426 32.192 1.00 90.06 159 GLU A O 1
ATOM 1157 N N . ARG A 1 160 ? -0.701 -14.168 30.666 1.00 93.69 160 ARG A N 1
ATOM 1158 C CA . ARG A 1 160 ? -0.766 -12.960 29.835 1.00 93.69 160 ARG A CA 1
ATOM 1159 C C . ARG A 1 160 ? -1.320 -13.337 28.477 1.00 93.69 160 ARG A C 1
ATOM 1161 O O . ARG A 1 160 ? -0.910 -14.362 27.949 1.00 93.69 160 ARG A O 1
ATOM 1168 N N . ALA A 1 161 ? -2.178 -12.503 27.901 1.00 95.75 161 ALA A N 1
ATOM 1169 C CA . ALA A 1 161 ? -2.680 -12.673 26.540 1.00 95.75 161 ALA A CA 1
ATOM 1170 C C . ALA A 1 161 ? -2.982 -11.326 25.876 1.00 95.75 161 ALA A C 1
ATOM 1172 O O . ALA A 1 161 ? -3.589 -10.446 26.482 1.00 95.75 161 ALA A O 1
ATOM 1173 N N . VAL A 1 162 ? -2.605 -11.171 24.609 1.00 98.06 162 VAL A N 1
ATOM 1174 C CA . VAL A 1 162 ? -2.988 -10.009 23.800 1.00 98.06 162 VAL A CA 1
ATOM 1175 C C . VAL A 1 162 ? -4.050 -10.427 22.799 1.00 98.06 162 VAL A C 1
ATOM 1177 O O . VAL A 1 162 ? -3.883 -11.437 22.117 1.00 98.06 162 VAL A O 1
ATOM 1180 N N . VAL A 1 163 ? -5.112 -9.631 22.683 1.00 98.44 163 VAL A N 1
ATOM 1181 C CA . VAL A 1 163 ? -6.134 -9.784 21.644 1.00 98.44 163 VAL A CA 1
ATOM 1182 C C . VAL A 1 163 ? -6.161 -8.530 20.775 1.00 98.44 163 VAL A C 1
ATOM 1184 O O . VAL A 1 163 ? -6.493 -7.454 21.263 1.00 98.44 163 VAL A O 1
ATOM 1187 N N . TYR A 1 164 ? -5.809 -8.656 19.498 1.00 98.38 164 TYR A N 1
ATOM 1188 C CA . TYR A 1 164 ? -5.900 -7.582 18.506 1.00 98.38 164 TYR A CA 1
ATOM 1189 C C . TYR A 1 164 ? -7.179 -7.729 17.671 1.00 98.38 164 TYR A C 1
ATOM 1191 O O . TYR A 1 164 ? -7.469 -8.814 17.172 1.00 98.38 164 TYR A O 1
ATOM 1199 N N . LEU A 1 165 ? -7.946 -6.651 17.510 1.00 98.19 165 LEU A N 1
ATOM 1200 C CA . LEU A 1 165 ? -9.131 -6.601 16.651 1.00 98.19 165 LEU A CA 1
ATOM 1201 C C . LEU A 1 165 ? -8.906 -5.537 15.580 1.00 98.19 165 LEU A C 1
ATOM 1203 O O . LEU A 1 165 ? -8.892 -4.353 15.908 1.00 98.19 165 LEU A O 1
ATOM 1207 N N . GLY A 1 166 ? -8.741 -5.950 14.326 1.00 95.50 166 GLY A N 1
ATOM 1208 C CA . GLY A 1 166 ? -8.496 -5.039 13.212 1.00 95.50 166 GLY A CA 1
ATOM 1209 C C . GLY A 1 166 ? -8.060 -5.769 11.951 1.00 95.50 166 GLY A C 1
ATOM 1210 O O . GLY A 1 166 ? -8.096 -6.996 11.876 1.00 95.50 166 GLY A O 1
ATOM 1211 N N . ASP A 1 167 ? -7.635 -5.025 10.941 1.00 90.81 167 ASP A N 1
ATOM 1212 C CA . ASP A 1 167 ? -7.272 -5.609 9.652 1.00 90.81 167 ASP A CA 1
ATOM 1213 C C . ASP A 1 167 ? -5.788 -6.005 9.541 1.00 90.81 167 ASP A C 1
ATOM 1215 O O . ASP A 1 167 ? -5.399 -6.739 8.629 1.00 90.81 167 ASP A O 1
ATOM 1219 N N . GLY A 1 168 ? -4.952 -5.568 10.483 1.00 86.62 168 GLY A N 1
ATOM 1220 C CA . GLY A 1 168 ? -3.517 -5.834 10.491 1.00 86.62 168 GLY A CA 1
ATOM 1221 C C . GLY A 1 168 ? -2.745 -5.118 9.384 1.00 86.62 168 GLY A C 1
ATOM 1222 O O . GLY A 1 168 ? -1.569 -5.417 9.187 1.00 86.62 168 GLY A O 1
ATOM 1223 N N . LEU A 1 169 ? -3.359 -4.191 8.644 1.00 84.94 169 LEU A N 1
ATOM 1224 C CA . LEU A 1 169 ? -2.642 -3.408 7.645 1.00 84.94 169 LEU A CA 1
ATOM 1225 C C . LEU A 1 169 ? -1.806 -2.343 8.348 1.00 84.94 169 LEU A C 1
ATOM 1227 O O . LEU A 1 169 ? -2.334 -1.515 9.067 1.00 84.94 169 LEU A O 1
ATOM 1231 N N . SER A 1 170 ? -0.498 -2.316 8.095 1.00 83.25 170 SER A N 1
ATOM 1232 C CA . SER A 1 170 ? 0.397 -1.281 8.635 1.00 83.25 170 SER A CA 1
ATOM 1233 C C . SER A 1 170 ? 1.061 -0.497 7.501 1.00 83.25 170 SER A C 1
ATOM 1235 O O . SER A 1 170 ? 2.276 -0.598 7.294 1.00 83.25 170 SER A O 1
ATOM 1237 N N . PRO A 1 171 ? 0.291 0.245 6.679 1.00 70.88 171 PRO A N 1
ATOM 1238 C CA . PRO A 1 171 ? 0.825 0.850 5.463 1.00 70.88 171 PRO A CA 1
ATOM 1239 C C . PRO A 1 171 ? 1.794 2.000 5.768 1.00 70.88 171 PRO A C 1
ATOM 1241 O O . PRO A 1 171 ? 2.645 2.327 4.941 1.00 70.88 171 PRO A O 1
ATOM 1244 N N . THR A 1 172 ? 1.691 2.573 6.971 1.00 67.25 172 THR A N 1
ATOM 1245 C CA . THR A 1 172 ? 2.567 3.620 7.501 1.00 67.25 172 THR A CA 1
ATOM 1246 C C . THR A 1 172 ? 3.630 3.114 8.457 1.00 67.25 172 THR A C 1
ATOM 1248 O O . THR A 1 172 ? 4.341 3.945 9.017 1.00 67.25 172 THR A O 1
ATOM 1251 N N . ASP A 1 173 ? 3.750 1.799 8.668 1.00 78.00 173 ASP A N 1
ATOM 1252 C CA . ASP A 1 173 ? 4.939 1.144 9.224 1.00 78.00 173 ASP A CA 1
ATOM 1253 C C . ASP A 1 173 ? 4.988 -0.340 8.861 1.00 78.00 173 ASP A C 1
ATOM 1255 O O . ASP A 1 173 ? 4.531 -1.210 9.601 1.00 78.00 173 ASP A O 1
ATOM 1259 N N . LEU A 1 174 ? 5.534 -0.634 7.679 1.00 76.81 174 LEU A N 1
ATOM 1260 C CA . LEU A 1 174 ? 5.567 -1.995 7.156 1.00 76.81 174 LEU A CA 1
ATOM 1261 C C . LEU A 1 174 ? 6.453 -2.895 8.032 1.00 76.81 174 LEU A C 1
ATOM 1263 O O . LEU A 1 174 ? 7.663 -2.664 8.151 1.00 76.81 174 LEU A O 1
ATOM 1267 N N . ILE A 1 175 ? 5.855 -3.944 8.602 1.00 81.81 175 ILE A N 1
ATOM 1268 C CA . ILE A 1 175 ? 6.552 -4.924 9.440 1.00 81.81 175 ILE A CA 1
ATOM 1269 C C . ILE A 1 175 ? 7.448 -5.792 8.551 1.00 81.81 175 ILE A C 1
ATOM 1271 O O . ILE A 1 175 ? 6.998 -6.703 7.860 1.00 81.81 175 ILE A O 1
ATOM 1275 N N . THR A 1 176 ? 8.746 -5.489 8.546 1.00 81.81 176 THR A N 1
ATOM 1276 C CA . THR A 1 176 ? 9.749 -6.278 7.819 1.00 81.81 176 THR A CA 1
ATOM 1277 C C . THR A 1 176 ? 10.028 -7.607 8.532 1.00 81.81 176 THR A C 1
ATOM 1279 O O . THR A 1 176 ? 9.773 -7.714 9.732 1.00 81.81 176 THR A O 1
ATOM 1282 N N . PRO A 1 177 ? 10.625 -8.613 7.864 1.00 80.06 177 PRO A N 1
ATOM 1283 C CA . PRO A 1 177 ? 11.004 -9.868 8.521 1.00 80.06 177 PRO A CA 1
ATOM 1284 C C . PRO A 1 177 ? 11.902 -9.691 9.759 1.00 80.06 177 PRO A C 1
ATOM 1286 O O . PRO A 1 177 ? 11.758 -10.419 10.740 1.00 80.06 177 PRO A O 1
ATOM 1289 N N . ASP A 1 178 ? 12.794 -8.695 9.760 1.00 83.06 178 ASP A N 1
ATOM 1290 C CA . ASP A 1 178 ? 13.641 -8.397 10.921 1.00 83.06 178 ASP A CA 1
ATOM 1291 C C . ASP A 1 178 ? 12.850 -7.772 12.076 1.00 83.06 178 ASP A C 1
ATOM 1293 O O . ASP A 1 178 ? 13.028 -8.173 13.229 1.00 83.06 178 ASP A O 1
ATOM 1297 N N . ALA A 1 179 ? 11.934 -6.841 11.778 1.00 86.88 179 ALA A N 1
ATOM 1298 C CA . ALA A 1 179 ? 11.020 -6.292 12.779 1.00 86.88 179 ALA A CA 1
ATOM 1299 C C . ALA A 1 179 ? 10.109 -7.393 13.344 1.00 86.88 179 ALA A C 1
ATOM 1301 O O . ALA A 1 179 ? 9.915 -7.483 14.554 1.00 86.88 179 ALA A O 1
ATOM 1302 N N . MET A 1 180 ? 9.624 -8.286 12.482 1.00 88.25 180 MET A N 1
ATOM 1303 C CA . MET A 1 180 ? 8.831 -9.448 12.862 1.00 88.25 180 MET A CA 1
ATOM 1304 C C . MET A 1 180 ? 9.597 -10.373 13.812 1.00 88.25 180 MET A C 1
ATOM 1306 O O . MET A 1 180 ? 9.056 -10.790 14.833 1.00 88.25 180 MET A O 1
ATOM 1310 N N . ARG A 1 181 ? 10.875 -10.656 13.525 1.00 89.62 181 ARG A N 1
ATOM 1311 C CA . ARG A 1 181 ? 11.739 -11.448 14.413 1.00 89.62 181 ARG A CA 1
ATOM 1312 C C . ARG A 1 181 ? 11.935 -10.770 15.762 1.00 89.62 181 ARG A C 1
ATOM 1314 O O . ARG A 1 181 ? 11.779 -11.423 16.788 1.00 89.62 181 ARG A O 1
ATOM 1321 N N . MET A 1 182 ? 12.216 -9.469 15.772 1.00 92.12 182 MET A N 1
ATOM 1322 C CA . MET A 1 182 ? 12.320 -8.695 17.010 1.00 92.12 182 MET A CA 1
ATOM 1323 C C . MET A 1 182 ? 11.034 -8.802 17.846 1.00 92.12 182 MET A C 1
ATOM 1325 O O . MET A 1 182 ? 11.106 -9.077 19.045 1.00 92.12 182 MET A O 1
ATOM 1329 N N . TRP A 1 183 ? 9.861 -8.621 17.233 1.00 93.50 183 TRP A N 1
ATOM 1330 C CA . TRP A 1 183 ? 8.578 -8.727 17.928 1.00 93.50 183 TRP A CA 1
ATOM 1331 C C . TRP A 1 183 ? 8.310 -10.143 18.434 1.00 93.50 183 TRP A C 1
ATOM 1333 O O . TRP A 1 183 ? 8.062 -10.323 19.626 1.00 93.50 183 TRP A O 1
ATOM 1343 N N . ALA A 1 184 ? 8.447 -11.156 17.577 1.00 90.94 184 ALA A N 1
ATOM 1344 C CA . ALA A 1 184 ? 8.329 -12.559 17.964 1.00 90.94 184 ALA A CA 1
ATOM 1345 C C . ALA A 1 184 ? 9.233 -12.891 19.161 1.00 90.94 184 ALA A C 1
ATOM 1347 O O . ALA A 1 184 ? 8.819 -13.585 20.097 1.00 90.94 184 ALA A O 1
ATOM 1348 N N . ASP A 1 185 ? 10.449 -12.345 19.179 1.00 91.50 185 ASP A N 1
ATOM 1349 C CA . ASP A 1 185 ? 11.399 -12.577 20.251 1.00 91.50 185 ASP A CA 1
ATOM 1350 C C . ASP A 1 185 ? 10.962 -11.958 21.572 1.00 91.50 185 ASP A C 1
ATOM 1352 O O . ASP A 1 185 ? 10.975 -12.653 22.592 1.00 91.50 185 ASP A O 1
ATOM 1356 N N . ARG A 1 186 ? 10.513 -10.701 21.544 1.00 94.62 186 ARG A N 1
ATOM 1357 C CA . ARG A 1 186 ? 10.029 -9.979 22.726 1.00 94.62 186 ARG A CA 1
ATOM 1358 C C . ARG A 1 186 ? 8.774 -10.614 23.318 1.00 94.62 186 ARG A C 1
ATOM 1360 O O . ARG A 1 186 ? 8.733 -10.840 24.525 1.00 94.62 186 ARG A O 1
ATOM 1367 N N . PHE A 1 187 ? 7.786 -10.952 22.491 1.00 94.50 187 PHE A N 1
ATOM 1368 C CA . PHE A 1 187 ? 6.538 -11.576 22.947 1.00 94.50 187 PHE A CA 1
ATOM 1369 C C . PHE A 1 187 ? 6.766 -12.981 23.509 1.00 94.50 187 PHE A C 1
ATOM 1371 O O . PHE A 1 187 ? 6.252 -13.308 24.576 1.00 94.50 187 PHE A O 1
ATOM 1378 N N . THR A 1 188 ? 7.610 -13.787 22.861 1.00 91.38 188 THR A N 1
ATOM 1379 C CA . THR A 1 188 ? 7.940 -15.128 23.370 1.00 91.38 188 THR A CA 1
ATOM 1380 C C . THR A 1 188 ? 8.732 -15.056 24.674 1.00 91.38 188 THR A C 1
ATOM 1382 O O . THR A 1 188 ? 8.438 -15.795 25.610 1.00 91.38 188 THR A O 1
ATOM 1385 N N . ALA A 1 189 ? 9.711 -14.149 24.778 1.00 91.38 189 ALA A N 1
ATOM 1386 C CA . ALA A 1 189 ? 10.469 -13.953 26.015 1.00 91.38 189 ALA A CA 1
ATOM 1387 C C . ALA A 1 189 ? 9.567 -13.483 27.168 1.00 91.38 189 ALA A C 1
ATOM 1389 O O . ALA A 1 189 ? 9.734 -13.920 28.305 1.00 91.38 189 ALA A O 1
ATOM 1390 N N . ALA A 1 190 ? 8.577 -12.639 26.864 1.00 91.56 190 ALA A N 1
ATOM 1391 C CA . ALA A 1 190 ? 7.567 -12.189 27.816 1.00 91.56 190 ALA A CA 1
ATOM 1392 C C . ALA A 1 190 ? 6.462 -13.229 28.094 1.00 91.56 190 ALA A C 1
ATOM 1394 O O . ALA A 1 190 ? 5.650 -12.997 28.994 1.00 91.56 190 ALA A O 1
ATOM 1395 N N . ARG A 1 191 ? 6.449 -14.347 27.349 1.00 92.38 191 ARG A N 1
ATOM 1396 C CA . ARG A 1 191 ? 5.421 -15.400 27.349 1.00 92.38 191 ARG A CA 1
ATOM 1397 C C . ARG A 1 191 ? 4.011 -14.858 27.104 1.00 92.38 191 ARG A C 1
ATOM 1399 O O . ARG A 1 191 ? 3.080 -15.185 27.831 1.00 92.38 191 ARG A O 1
ATOM 1406 N N . VAL A 1 192 ? 3.878 -14.009 26.087 1.00 94.69 192 VAL A N 1
ATOM 1407 C CA . VAL A 1 192 ? 2.623 -13.350 25.710 1.00 94.69 192 VAL A CA 1
ATOM 1408 C C . VAL A 1 192 ? 2.186 -13.836 24.318 1.00 94.69 192 VAL A C 1
ATOM 1410 O O . VAL A 1 192 ? 2.827 -13.467 23.331 1.00 94.69 192 VAL A O 1
ATOM 1413 N N . PRO A 1 193 ? 1.123 -14.651 24.205 1.00 95.81 193 PRO A N 1
ATOM 1414 C CA . PRO A 1 193 ? 0.494 -14.977 22.937 1.00 95.81 193 PRO A CA 1
ATOM 1415 C C . PRO A 1 193 ? -0.293 -13.783 22.389 1.00 95.81 193 PRO A C 1
ATOM 1417 O O . PRO A 1 193 ? -0.980 -13.085 23.136 1.00 95.81 193 PRO A O 1
ATOM 1420 N N . VAL A 1 194 ? -0.200 -13.567 21.076 1.00 97.31 194 VAL A N 1
ATOM 1421 C CA . VAL A 1 194 ? -0.966 -12.548 20.347 1.00 97.31 194 VAL A CA 1
ATOM 1422 C C . VAL A 1 194 ? -2.022 -13.246 19.508 1.00 97.31 194 VAL A C 1
ATOM 1424 O O . VAL A 1 194 ? -1.705 -13.894 18.510 1.00 97.31 194 VAL A O 1
ATOM 1427 N N . THR A 1 195 ? -3.269 -13.139 19.947 1.00 96.88 195 THR A N 1
ATOM 1428 C CA . THR A 1 195 ? -4.445 -13.613 19.222 1.00 96.88 195 THR A CA 1
ATOM 1429 C C . THR A 1 195 ? -5.053 -12.454 18.445 1.00 96.88 195 THR A C 1
ATOM 1431 O O . THR A 1 195 ? -5.151 -11.349 18.969 1.00 96.88 195 THR A O 1
ATOM 1434 N N . SER A 1 196 ? -5.473 -12.690 17.207 1.00 96.19 196 SER A N 1
ATOM 1435 C CA . SER A 1 196 ? -6.003 -11.638 16.340 1.00 96.19 196 SER A CA 1
ATOM 1436 C C . SER A 1 196 ? -7.360 -12.015 15.758 1.00 96.19 196 SER A C 1
ATOM 1438 O O . SER A 1 196 ? -7.573 -13.164 15.376 1.00 96.19 196 SER A O 1
ATOM 1440 N N . LEU A 1 197 ? -8.249 -11.033 15.632 1.00 97.00 197 LEU A N 1
ATOM 1441 C CA . LEU A 1 197 ? -9.398 -11.067 14.736 1.00 97.00 197 LEU A CA 1
ATOM 1442 C C . LEU A 1 197 ? -9.077 -10.215 13.512 1.00 97.00 197 LEU A C 1
ATOM 1444 O O . LEU A 1 197 ? -8.989 -8.997 13.642 1.00 97.00 197 LEU A O 1
ATOM 1448 N N . ALA A 1 198 ? -8.933 -10.856 12.353 1.00 93.69 198 ALA A N 1
ATOM 1449 C CA . ALA A 1 198 ? -8.818 -10.180 11.067 1.00 93.69 198 ALA A CA 1
ATOM 1450 C C . ALA A 1 198 ? -10.204 -9.701 10.612 1.00 93.69 198 ALA A C 1
ATOM 1452 O O . ALA A 1 198 ? -11.037 -10.514 10.205 1.00 93.69 198 ALA A O 1
ATOM 1453 N N . ILE A 1 199 ? -10.452 -8.394 10.703 1.00 93.12 199 ILE A N 1
ATOM 1454 C CA . ILE A 1 199 ? -11.717 -7.760 10.318 1.00 93.12 199 ILE A CA 1
ATOM 1455 C C . ILE A 1 199 ? -11.470 -6.409 9.648 1.00 93.12 199 ILE A C 1
ATOM 1457 O O . ILE A 1 199 ? -10.677 -5.599 10.121 1.00 93.12 199 ILE A O 1
ATOM 1461 N N . GLY A 1 200 ? -12.156 -6.155 8.536 1.00 88.50 200 GLY A N 1
ATOM 1462 C CA . GLY A 1 200 ? -12.032 -4.911 7.782 1.00 88.50 200 GLY A CA 1
ATOM 1463 C C . GLY A 1 200 ? -12.227 -5.112 6.280 1.00 88.50 200 GLY A C 1
ATOM 1464 O O . GLY A 1 200 ? -12.409 -6.240 5.820 1.00 88.50 200 GLY A O 1
ATOM 1465 N N . PRO A 1 201 ? -12.160 -4.028 5.489 1.00 78.00 201 PRO A N 1
ATOM 1466 C CA . PRO A 1 201 ? -12.376 -4.079 4.042 1.00 78.00 201 PRO A CA 1
ATOM 1467 C C . PRO A 1 201 ? -11.278 -4.843 3.286 1.00 78.00 201 PRO A C 1
ATOM 1469 O O . PRO A 1 201 ? -11.513 -5.359 2.194 1.00 78.00 201 PRO A O 1
ATOM 1472 N N . ARG A 1 202 ? -10.064 -4.877 3.841 1.00 80.00 202 ARG A N 1
ATOM 1473 C CA . ARG A 1 202 ? -8.897 -5.633 3.370 1.00 80.00 202 ARG A CA 1
ATOM 1474 C C . ARG A 1 202 ? -8.064 -5.945 4.600 1.00 80.00 202 ARG A C 1
ATOM 1476 O O . ARG A 1 202 ? -7.845 -5.017 5.358 1.00 80.00 202 ARG A O 1
ATOM 1483 N N . TYR A 1 203 ? -7.575 -7.169 4.772 1.00 82.69 203 TYR A N 1
ATOM 1484 C CA . TYR A 1 203 ? -6.762 -7.539 5.935 1.00 82.69 203 TYR A CA 1
ATOM 1485 C C . TYR A 1 203 ? -5.512 -8.343 5.556 1.00 82.69 203 TYR A C 1
ATOM 1487 O O . TYR A 1 203 ? -5.514 -9.105 4.585 1.00 82.69 203 TYR A O 1
ATOM 1495 N N . ASP A 1 204 ? -4.434 -8.169 6.325 1.00 81.81 204 ASP A N 1
ATOM 1496 C CA . ASP A 1 204 ? -3.151 -8.852 6.126 1.00 81.81 204 ASP A CA 1
ATOM 1497 C C . ASP A 1 204 ? -3.094 -10.167 6.919 1.00 81.81 204 ASP A C 1
ATOM 1499 O O . ASP A 1 204 ? -2.571 -10.253 8.035 1.00 81.81 204 ASP A O 1
ATOM 1503 N N . LEU A 1 205 ? -3.629 -11.234 6.315 1.00 82.69 205 LEU A N 1
ATOM 1504 C CA . LEU A 1 205 ? -3.566 -12.579 6.897 1.00 82.69 205 LEU A CA 1
ATOM 1505 C C . LEU A 1 205 ? -2.131 -13.099 7.050 1.00 82.69 205 LEU A C 1
ATOM 1507 O O . LEU A 1 205 ? -1.899 -13.964 7.897 1.00 82.69 205 LEU A O 1
ATOM 1511 N N . LEU A 1 206 ? -1.178 -12.619 6.241 1.00 81.50 206 LEU A N 1
ATOM 1512 C CA . LEU A 1 206 ? 0.208 -13.071 6.333 1.00 81.50 206 LEU A CA 1
ATOM 1513 C C . LEU A 1 206 ? 0.828 -12.547 7.626 1.00 81.50 206 LEU A C 1
ATOM 1515 O O . LEU A 1 206 ? 1.364 -13.337 8.400 1.00 81.50 206 LEU A O 1
ATOM 1519 N N . LEU A 1 207 ? 0.694 -11.246 7.897 1.00 87.12 207 LEU A N 1
ATOM 1520 C CA . LEU A 1 207 ? 1.208 -10.635 9.120 1.00 87.12 207 LEU A CA 1
ATOM 1521 C C . LEU A 1 207 ? 0.509 -11.187 10.366 1.00 87.12 207 LEU A C 1
ATOM 1523 O O . LEU A 1 207 ? 1.176 -11.651 11.294 1.00 87.12 207 LEU A O 1
ATOM 1527 N N . LEU A 1 208 ? -0.827 -11.169 10.391 1.00 90.06 208 LEU A N 1
ATOM 1528 C CA . LEU A 1 208 ? -1.593 -11.634 11.552 1.00 90.06 208 LEU A CA 1
ATOM 1529 C C . LEU A 1 208 ? -1.372 -13.133 11.797 1.00 90.06 208 LEU A C 1
ATOM 1531 O O . LEU A 1 208 ? -1.203 -13.565 12.940 1.00 90.06 208 LEU A O 1
ATOM 1535 N N . GLY A 1 209 ? -1.287 -13.918 10.720 1.00 89.69 209 GLY A N 1
ATOM 1536 C CA . GLY A 1 209 ? -0.976 -15.340 10.775 1.00 89.69 209 GLY A CA 1
ATOM 1537 C C . GLY A 1 209 ? 0.445 -15.622 11.273 1.00 89.69 209 GLY A C 1
ATOM 1538 O O . GLY A 1 209 ? 0.679 -16.507 12.098 1.00 89.69 209 GLY A O 1
ATOM 1539 N N . ALA A 1 210 ? 1.420 -14.849 10.809 1.00 88.81 210 ALA A N 1
ATOM 1540 C CA . ALA A 1 210 ? 2.789 -14.942 11.287 1.00 88.81 210 ALA A CA 1
ATOM 1541 C C . ALA A 1 210 ? 2.876 -14.609 12.787 1.00 88.81 210 ALA A C 1
ATOM 1543 O O . ALA A 1 210 ? 3.465 -15.383 13.542 1.00 88.81 210 ALA A O 1
ATOM 1544 N N . LEU A 1 211 ? 2.221 -13.532 13.244 1.00 92.12 211 LEU A N 1
ATOM 1545 C CA . LEU A 1 211 ? 2.220 -13.099 14.650 1.00 92.12 211 LEU A CA 1
ATOM 1546 C C . LEU A 1 211 ? 1.640 -14.164 15.570 1.00 92.12 211 LEU A C 1
ATOM 1548 O O . LEU A 1 211 ? 2.305 -14.576 16.526 1.00 92.12 211 LEU A O 1
ATOM 1552 N N . ALA A 1 212 ? 0.449 -14.671 15.260 1.00 92.75 212 ALA A N 1
ATOM 1553 C CA . ALA A 1 212 ? -0.189 -15.690 16.084 1.00 92.75 212 ALA A CA 1
ATOM 1554 C C . ALA A 1 212 ? 0.597 -17.014 16.085 1.00 92.75 212 ALA A C 1
ATOM 1556 O O . ALA A 1 212 ? 0.711 -17.669 17.124 1.00 92.75 212 ALA A O 1
ATOM 1557 N N . LYS A 1 213 ? 1.235 -17.398 14.972 1.00 91.81 213 LYS A N 1
ATOM 1558 C CA . LYS A 1 213 ? 2.154 -18.547 14.956 1.00 91.81 213 LYS A CA 1
ATOM 1559 C C . LYS A 1 213 ? 3.366 -18.315 15.860 1.00 91.81 213 LYS A C 1
ATOM 1561 O O . LYS A 1 213 ? 3.690 -19.175 16.674 1.00 91.81 213 LYS A O 1
ATOM 1566 N N . THR A 1 214 ? 4.073 -17.198 15.695 1.00 91.44 214 THR A N 1
ATOM 1567 C CA . THR A 1 214 ? 5.375 -16.985 16.347 1.00 91.44 214 THR A CA 1
ATOM 1568 C C . THR A 1 214 ? 5.262 -16.682 17.834 1.00 91.44 214 THR A C 1
ATOM 1570 O O . THR A 1 214 ? 6.197 -16.962 18.576 1.00 91.44 214 THR A O 1
ATOM 1573 N N . THR A 1 215 ? 4.129 -16.130 18.270 1.00 93.75 215 THR A N 1
ATOM 1574 C CA . THR A 1 215 ? 3.878 -15.768 19.673 1.00 93.75 215 THR A CA 1
ATOM 1575 C C . THR A 1 215 ? 3.070 -16.820 20.431 1.00 93.75 215 THR A C 1
ATOM 1577 O O . THR A 1 215 ? 3.009 -16.767 21.651 1.00 93.75 215 THR A O 1
ATOM 1580 N N . GLY A 1 216 ? 2.464 -17.791 19.739 1.00 92.25 216 GLY A N 1
ATOM 1581 C CA . GLY A 1 216 ? 1.607 -18.800 20.366 1.00 92.25 216 GLY A CA 1
ATOM 1582 C C . GLY A 1 216 ? 0.155 -18.373 20.574 1.00 92.25 216 GLY A C 1
ATOM 1583 O O . GLY A 1 216 ? -0.552 -19.048 21.316 1.00 92.25 216 GLY A O 1
ATOM 1584 N N . GLY A 1 217 ? -0.301 -17.287 19.943 1.00 94.00 217 GLY A N 1
ATOM 1585 C CA . GLY A 1 217 ? -1.720 -16.906 19.907 1.00 94.00 217 GLY A CA 1
ATOM 1586 C C . GLY A 1 217 ? -2.476 -17.524 18.732 1.00 94.00 217 GLY A C 1
ATOM 1587 O O . GLY A 1 217 ? -1.941 -18.388 18.043 1.00 94.00 217 GLY A O 1
ATOM 1588 N N . ALA A 1 218 ? -3.718 -17.113 18.488 1.00 92.31 218 ALA A N 1
ATOM 1589 C CA . ALA A 1 218 ? -4.593 -17.661 17.444 1.00 92.31 218 ALA A CA 1
ATOM 1590 C C . ALA A 1 218 ? -5.065 -16.604 16.429 1.00 92.31 218 ALA A C 1
ATOM 1592 O O . ALA A 1 218 ? -4.819 -15.417 16.600 1.00 92.31 218 ALA A O 1
ATOM 1593 N N . LEU A 1 219 ? -5.706 -17.035 15.341 1.00 90.88 219 LEU A N 1
ATOM 1594 C CA . LEU A 1 219 ? -6.253 -16.135 14.326 1.00 90.88 219 LEU A CA 1
ATOM 1595 C C . LEU A 1 219 ? -7.702 -16.520 14.036 1.00 90.88 219 LEU A C 1
ATOM 1597 O O . LEU A 1 219 ? -7.956 -17.624 13.556 1.00 90.88 219 LEU A O 1
ATOM 1601 N N . ALA A 1 220 ? -8.620 -15.600 14.311 1.00 90.94 220 ALA A N 1
ATOM 1602 C CA . ALA A 1 220 ? -9.987 -15.620 13.811 1.00 90.94 220 ALA A CA 1
ATOM 1603 C C . ALA A 1 220 ? -10.078 -14.702 12.583 1.00 90.94 220 ALA A C 1
ATOM 1605 O O . ALA A 1 220 ? -9.395 -13.677 12.520 1.00 90.94 220 ALA A O 1
ATOM 1606 N N . VAL A 1 221 ? -10.906 -15.060 11.605 1.00 88.12 221 VAL A N 1
ATOM 1607 C CA . VAL A 1 221 ? -11.068 -14.296 10.361 1.00 88.12 221 VAL A CA 1
ATOM 1608 C C . VAL A 1 221 ? -12.546 -14.019 10.139 1.00 88.12 221 VAL A C 1
ATOM 1610 O O . VAL A 1 221 ? -13.374 -14.911 10.295 1.00 88.12 221 VAL A O 1
ATOM 1613 N N . ASP A 1 222 ? -12.869 -12.780 9.779 1.00 87.81 222 ASP A N 1
ATOM 1614 C CA . ASP A 1 222 ? -14.197 -12.402 9.311 1.00 87.81 222 ASP A CA 1
ATOM 1615 C C . ASP A 1 222 ? -14.349 -12.711 7.807 1.00 87.81 222 ASP A C 1
ATOM 1617 O O . ASP A 1 222 ? -14.224 -11.826 6.959 1.00 87.81 222 ASP A O 1
ATOM 1621 N N . ASP A 1 223 ? -14.526 -13.992 7.462 1.00 76.62 223 ASP A N 1
ATOM 1622 C CA . ASP A 1 223 ? -14.649 -14.482 6.076 1.00 76.62 223 ASP A CA 1
ATOM 1623 C C . ASP A 1 223 ? -16.060 -14.971 5.692 1.00 76.62 223 ASP A C 1
ATOM 1625 O O . ASP A 1 223 ? -16.364 -15.106 4.504 1.00 76.62 223 ASP A O 1
ATOM 1629 N N . ASP A 1 224 ? -16.943 -15.195 6.669 1.00 76.56 224 ASP A N 1
ATOM 1630 C CA . ASP A 1 224 ? -18.346 -15.561 6.464 1.00 76.56 224 ASP A CA 1
ATOM 1631 C C . ASP A 1 224 ? -19.268 -14.485 7.054 1.00 76.56 224 ASP A C 1
ATOM 1633 O O . ASP A 1 224 ? -19.404 -14.342 8.274 1.00 76.56 224 ASP A O 1
ATOM 1637 N N . GLU A 1 225 ? -19.965 -13.756 6.177 1.00 72.88 225 GLU A N 1
ATOM 1638 C CA . GLU A 1 225 ? -20.914 -12.696 6.548 1.00 72.88 225 GLU A CA 1
ATOM 1639 C C . GLU A 1 225 ? -22.004 -13.173 7.527 1.00 72.88 225 GLU A C 1
ATOM 1641 O O . GLU A 1 225 ? -22.575 -12.364 8.259 1.00 72.88 225 GLU A O 1
ATOM 1646 N N . ARG A 1 226 ? -22.279 -14.485 7.589 1.00 78.88 226 ARG A N 1
ATOM 1647 C CA . ARG A 1 226 ? -23.270 -15.077 8.504 1.00 78.88 226 ARG A CA 1
ATOM 1648 C C . ARG A 1 226 ? -22.774 -15.186 9.943 1.00 78.88 226 ARG A C 1
ATOM 1650 O O . ARG A 1 226 ? -23.600 -15.283 10.854 1.00 78.88 226 ARG A O 1
ATOM 1657 N N . ILE A 1 227 ? -21.460 -15.202 10.172 1.00 85.88 227 ILE A N 1
ATOM 1658 C CA . ILE A 1 227 ? -20.905 -15.265 11.524 1.00 85.88 227 ILE A CA 1
ATOM 1659 C C . ILE A 1 227 ? -21.094 -13.894 12.171 1.00 85.88 227 ILE A C 1
ATOM 1661 O O . ILE A 1 227 ? -20.613 -12.879 11.675 1.00 85.88 227 ILE A O 1
ATOM 1665 N N . SER A 1 228 ? -21.814 -13.848 13.291 1.00 93.31 228 SER A N 1
ATOM 1666 C CA . SER A 1 228 ? -22.038 -12.597 14.021 1.00 93.31 228 SER A CA 1
ATOM 1667 C C . SER A 1 228 ? -20.787 -12.154 14.786 1.00 93.31 228 SER A C 1
ATOM 1669 O O . SER A 1 228 ? -19.995 -12.988 15.224 1.00 93.31 228 SER A O 1
ATOM 1671 N N . GLY A 1 229 ? -20.653 -10.846 15.040 1.00 92.88 229 GLY A N 1
ATOM 1672 C CA . GLY A 1 229 ? -19.578 -10.321 15.892 1.00 92.88 229 GLY A CA 1
ATOM 1673 C C . GLY A 1 229 ? -19.547 -10.982 17.273 1.00 92.88 229 GLY A C 1
ATOM 1674 O O . GLY A 1 229 ? -18.480 -11.318 17.766 1.00 92.88 229 GLY A O 1
ATOM 1675 N N . ARG A 1 230 ? -20.711 -11.292 17.861 1.00 95.06 230 ARG A N 1
ATOM 1676 C CA . ARG A 1 230 ? -20.783 -11.991 19.155 1.00 95.06 230 ARG A CA 1
ATOM 1677 C C . ARG A 1 230 ? -20.157 -13.386 19.118 1.00 95.06 230 ARG A C 1
ATOM 1679 O O . ARG A 1 230 ? -19.431 -13.752 20.033 1.00 95.06 230 ARG A O 1
ATOM 1686 N N . GLU A 1 231 ? -20.401 -14.149 18.054 1.00 94.69 231 GLU A N 1
ATOM 1687 C CA . GLU A 1 231 ? -19.802 -15.482 17.912 1.00 94.69 231 GLU A CA 1
ATOM 1688 C C . GLU A 1 231 ? -18.277 -15.388 17.768 1.00 94.69 231 GLU A C 1
ATOM 1690 O O . GLU A 1 231 ? -17.559 -16.130 18.434 1.00 94.69 231 GLU A O 1
ATOM 1695 N N . LEU A 1 232 ? -17.778 -14.420 16.986 1.00 95.19 232 LEU A N 1
ATOM 1696 C CA . LEU A 1 232 ? -16.340 -14.136 16.892 1.00 95.19 232 LEU A CA 1
ATOM 1697 C C . LEU A 1 232 ? -15.755 -13.749 18.256 1.00 95.19 232 LEU A C 1
ATOM 1699 O O . LEU A 1 232 ? -14.709 -14.258 18.639 1.00 95.19 232 LEU A O 1
ATOM 1703 N N . GLY A 1 233 ? -16.444 -12.903 19.025 1.00 96.31 233 GLY A N 1
ATOM 1704 C CA . GLY A 1 233 ? -16.013 -12.516 20.369 1.00 96.31 233 GLY A CA 1
ATOM 1705 C C . GLY A 1 233 ? -15.918 -13.693 21.339 1.00 96.31 233 GLY A C 1
ATOM 1706 O O . GLY A 1 233 ? -14.944 -13.799 22.080 1.00 96.31 233 GLY A O 1
ATOM 1707 N N . ARG A 1 234 ? -16.880 -14.623 21.290 1.00 95.12 234 ARG A N 1
ATOM 1708 C CA . ARG A 1 234 ? -16.837 -15.860 22.084 1.00 95.12 234 ARG A CA 1
ATOM 1709 C C . ARG A 1 234 ? -15.644 -16.737 21.701 1.00 95.12 234 ARG A C 1
ATOM 1711 O O . ARG A 1 234 ? -14.923 -17.194 22.579 1.00 95.12 234 ARG A O 1
ATOM 1718 N N . GLN A 1 235 ? -15.398 -16.909 20.401 1.00 93.75 235 GLN A N 1
ATOM 1719 C CA . GLN A 1 235 ? -14.229 -17.644 19.908 1.00 93.75 235 GLN A CA 1
ATOM 1720 C C . GLN A 1 235 ? -12.915 -16.992 20.358 1.00 93.75 235 GLN A C 1
ATOM 1722 O O . GLN A 1 235 ? -11.991 -17.696 20.754 1.00 93.75 235 GLN A O 1
ATOM 1727 N N . LEU A 1 236 ? -12.831 -15.658 20.342 1.00 96.19 236 LEU A N 1
ATOM 1728 C CA . LEU A 1 236 ? -11.653 -14.937 20.827 1.00 96.19 236 LEU A CA 1
ATOM 1729 C C . LEU A 1 236 ? -11.419 -15.140 22.327 1.00 96.19 236 LEU A C 1
ATOM 1731 O O . LEU A 1 236 ? -10.262 -15.248 22.724 1.00 96.19 236 LEU A O 1
ATOM 1735 N N . ALA A 1 237 ? -12.476 -15.206 23.144 1.00 95.31 237 ALA A N 1
ATOM 1736 C CA . ALA A 1 237 ? -12.351 -15.481 24.577 1.00 95.31 237 ALA A CA 1
ATOM 1737 C C . ALA A 1 237 ? -11.762 -16.879 24.814 1.00 95.31 237 ALA A C 1
ATOM 1739 O O . ALA A 1 237 ? -10.758 -17.008 25.514 1.00 95.31 237 ALA A O 1
ATOM 1740 N N . ASP A 1 238 ? -12.303 -17.896 24.134 1.00 92.38 238 ASP A N 1
ATOM 1741 C CA . ASP A 1 238 ? -11.802 -19.275 24.203 1.00 92.38 238 ASP A CA 1
ATOM 1742 C C . ASP A 1 238 ? -10.330 -19.363 23.738 1.00 92.38 238 ASP A C 1
ATOM 1744 O O . ASP A 1 238 ? -9.494 -20.029 24.354 1.00 92.38 238 ASP A O 1
ATOM 1748 N N . MET A 1 239 ? -9.976 -18.649 22.663 1.00 93.06 239 MET A N 1
ATOM 1749 C CA . MET A 1 239 ? -8.604 -18.586 22.150 1.00 93.06 239 MET A CA 1
ATOM 1750 C C . MET A 1 239 ? -7.646 -17.839 23.091 1.00 93.06 239 MET A C 1
ATOM 1752 O O . MET A 1 239 ? -6.472 -18.207 23.181 1.00 93.06 239 MET A O 1
ATOM 1756 N N . ALA A 1 240 ? -8.100 -16.782 23.763 1.00 92.69 240 ALA A N 1
ATOM 1757 C CA . ALA A 1 240 ? -7.286 -16.030 24.715 1.00 92.69 240 ALA A CA 1
ATOM 1758 C C . ALA A 1 240 ? -6.994 -16.838 25.990 1.00 92.69 240 ALA A C 1
ATOM 1760 O O . ALA A 1 240 ? -5.924 -16.663 26.566 1.00 92.69 240 ALA A O 1
ATOM 1761 N N . ASP A 1 241 ? -7.902 -17.740 26.376 1.00 89.75 241 ASP A N 1
ATOM 1762 C CA . ASP A 1 241 ? -7.800 -18.568 27.584 1.00 89.75 241 ASP A CA 1
ATOM 1763 C C . ASP A 1 241 ? -6.958 -19.847 27.412 1.00 89.75 241 ASP A C 1
ATOM 1765 O O . ASP A 1 241 ? -6.513 -20.464 28.381 1.00 89.75 241 ASP A O 1
ATOM 1769 N N . SER A 1 242 ? -6.743 -20.299 26.173 1.00 88.69 242 SER A N 1
ATOM 1770 C CA . SER A 1 242 ? -6.068 -21.579 25.938 1.00 88.69 242 SER A CA 1
ATOM 1771 C C . SER A 1 242 ? -4.568 -21.522 26.261 1.00 88.69 242 SER A C 1
ATOM 1773 O O . SER A 1 242 ? -3.806 -20.740 25.683 1.00 88.69 242 SER A O 1
ATOM 1775 N N . ALA A 1 243 ? -4.132 -22.466 27.099 1.00 89.50 243 ALA A N 1
ATOM 1776 C CA . ALA A 1 243 ? -2.754 -22.607 27.553 1.00 89.50 243 ALA A CA 1
ATOM 1777 C C . ALA A 1 243 ? -1.747 -22.809 26.405 1.00 89.50 243 ALA A C 1
ATOM 1779 O O . ALA A 1 243 ? -1.991 -23.536 25.435 1.00 89.50 243 ALA A O 1
ATOM 1780 N N . VAL A 1 244 ? -0.563 -22.214 26.568 1.00 92.69 244 VAL A N 1
ATOM 1781 C CA . VAL A 1 244 ? 0.537 -22.271 25.598 1.00 92.69 244 VAL A CA 1
ATOM 1782 C C . VAL A 1 244 ? 1.726 -23.019 26.193 1.00 92.69 244 VAL A C 1
ATOM 1784 O O . VAL A 1 244 ? 2.183 -22.731 27.302 1.00 92.69 244 VAL A O 1
ATOM 1787 N N . ILE A 1 245 ? 2.254 -23.973 25.432 1.00 93.38 245 ILE A N 1
ATOM 1788 C CA . ILE A 1 245 ? 3.534 -24.619 25.718 1.00 93.38 245 ILE A CA 1
ATOM 1789 C C . ILE A 1 245 ? 4.619 -23.819 25.005 1.00 93.38 245 ILE A C 1
ATOM 1791 O O . ILE A 1 245 ? 4.521 -23.583 23.801 1.00 93.38 245 ILE A O 1
ATOM 1795 N N . TRP A 1 246 ? 5.659 -23.435 25.742 1.00 93.12 246 TRP A N 1
ATOM 1796 C CA . TRP A 1 246 ? 6.799 -22.657 25.257 1.00 93.12 246 TRP A CA 1
ATOM 1797 C C . TRP A 1 246 ? 8.005 -23.581 25.039 1.00 93.12 246 TRP A C 1
ATOM 1799 O O . TRP A 1 246 ? 8.649 -23.952 26.025 1.00 93.12 246 TRP A O 1
ATOM 1809 N N . PRO A 1 247 ? 8.310 -23.997 23.793 1.00 92.56 247 PRO A N 1
ATOM 1810 C CA . PRO A 1 247 ? 9.429 -24.880 23.499 1.00 92.56 247 PRO A CA 1
ATOM 1811 C C . PRO A 1 247 ? 10.760 -24.177 23.742 1.00 92.56 247 PRO A C 1
ATOM 1813 O O . PRO A 1 247 ? 10.961 -23.036 23.333 1.00 92.56 247 PRO A O 1
ATOM 1816 N N . GLU A 1 248 ? 11.688 -24.897 24.353 1.00 91.06 248 GLU A N 1
ATOM 1817 C CA . GLU A 1 248 ? 13.073 -24.465 24.553 1.00 91.06 248 GLU A CA 1
ATOM 1818 C C . GLU A 1 248 ? 14.014 -25.266 23.647 1.00 91.06 248 GLU A C 1
ATOM 1820 O O . GLU A 1 248 ? 14.983 -24.727 23.107 1.00 91.06 248 GLU A O 1
ATOM 1825 N N . HIS A 1 249 ? 13.695 -26.544 23.414 1.00 88.81 249 HIS A N 1
ATOM 1826 C CA . HIS A 1 249 ? 14.482 -27.442 22.577 1.00 88.81 249 HIS A CA 1
ATOM 1827 C C . HIS A 1 249 ? 13.589 -28.336 21.707 1.00 88.81 249 HIS A C 1
ATOM 1829 O O . HIS A 1 249 ? 12.565 -28.848 22.160 1.00 88.81 249 HIS A O 1
ATOM 1835 N N . LEU A 1 250 ? 14.019 -28.553 20.460 1.00 92.50 250 LEU A N 1
ATOM 1836 C CA . LEU A 1 250 ? 13.440 -29.510 19.517 1.00 92.50 250 LEU A CA 1
ATOM 1837 C C . LEU A 1 250 ? 14.520 -30.511 19.101 1.00 92.50 250 LEU A C 1
ATOM 1839 O O . LEU A 1 250 ? 15.546 -30.130 18.531 1.00 92.50 250 LEU A O 1
ATOM 1843 N N . HIS A 1 251 ? 14.258 -31.793 19.324 1.00 92.44 251 HIS A N 1
ATOM 1844 C CA . HIS A 1 251 ? 15.108 -32.890 18.889 1.00 92.44 251 HIS A CA 1
ATOM 1845 C C . HIS A 1 251 ? 14.440 -33.646 17.737 1.00 92.44 251 HIS A C 1
ATOM 1847 O O . HIS A 1 251 ? 13.439 -34.338 17.914 1.00 92.44 251 HIS A O 1
ATOM 1853 N N . LEU A 1 252 ? 15.029 -33.509 16.546 1.00 91.38 252 LEU A N 1
ATOM 1854 C CA . LEU A 1 252 ? 14.693 -34.283 15.350 1.00 91.38 252 LEU A CA 1
ATOM 1855 C C . LEU A 1 252 ? 15.812 -35.293 15.041 1.00 91.38 252 LEU A C 1
ATOM 1857 O O . LEU A 1 252 ? 16.980 -35.032 15.358 1.00 91.38 252 LEU A O 1
ATOM 1861 N N . PRO A 1 253 ? 15.515 -36.423 14.370 1.00 90.56 253 PRO A N 1
ATOM 1862 C CA . PRO A 1 253 ? 16.552 -37.337 13.905 1.00 90.56 253 PRO A CA 1
ATOM 1863 C C . PRO A 1 253 ? 17.509 -36.635 12.937 1.00 90.56 253 PRO A C 1
ATOM 1865 O O . PRO A 1 253 ? 17.105 -35.751 12.189 1.00 90.56 253 PRO A O 1
ATOM 1868 N N . LYS A 1 254 ? 18.775 -37.073 12.876 1.00 86.94 254 LYS A N 1
ATOM 1869 C CA . LYS A 1 254 ? 19.834 -36.428 12.062 1.00 86.94 254 LYS A CA 1
ATOM 1870 C C . LYS A 1 254 ? 19.503 -36.279 10.568 1.00 86.94 254 LYS A C 1
ATOM 1872 O O . LYS A 1 254 ? 20.131 -35.472 9.887 1.00 86.94 254 LYS A O 1
ATOM 1877 N N . THR A 1 255 ? 18.563 -37.070 10.056 1.00 88.69 255 THR A N 1
ATOM 1878 C CA . THR A 1 255 ? 18.089 -37.029 8.666 1.00 88.69 255 THR A CA 1
ATOM 1879 C C . THR A 1 255 ? 17.060 -35.934 8.401 1.00 88.69 255 THR A C 1
ATOM 1881 O O . THR A 1 255 ? 16.759 -35.702 7.235 1.00 88.69 255 THR A O 1
ATOM 1884 N N . TYR A 1 256 ? 16.530 -35.276 9.436 1.00 91.06 256 TYR A N 1
ATOM 1885 C CA . TYR A 1 256 ? 15.540 -34.202 9.364 1.00 91.06 256 TYR A CA 1
ATOM 1886 C C . TYR A 1 256 ? 16.138 -32.893 9.887 1.00 91.06 256 TYR A C 1
ATOM 1888 O O . TYR A 1 256 ? 16.896 -32.873 10.857 1.00 91.06 256 TYR A O 1
ATOM 1896 N N . ARG A 1 257 ? 15.791 -31.778 9.244 1.00 90.44 257 ARG A N 1
ATOM 1897 C CA . ARG A 1 257 ? 16.184 -30.426 9.656 1.00 90.44 257 ARG A CA 1
ATOM 1898 C C . ARG A 1 257 ? 14.991 -29.492 9.532 1.00 90.44 257 ARG A C 1
ATOM 1900 O O . ARG A 1 257 ? 14.449 -29.359 8.439 1.00 90.44 257 ARG A O 1
ATOM 1907 N N . ALA A 1 258 ? 14.611 -28.845 10.630 1.00 89.19 258 ALA A N 1
ATOM 1908 C CA . ALA A 1 258 ? 13.589 -27.803 10.624 1.00 89.19 258 ALA A CA 1
ATOM 1909 C C . ALA A 1 258 ? 14.102 -26.538 9.914 1.00 89.19 258 ALA A C 1
ATOM 1911 O O . ALA A 1 258 ? 15.288 -26.217 9.989 1.00 89.19 258 ALA A O 1
ATOM 1912 N N . ALA A 1 259 ? 13.203 -25.817 9.247 1.00 82.44 259 ALA A N 1
ATOM 1913 C CA . ALA A 1 259 ? 13.491 -24.573 8.532 1.00 82.44 259 ALA A CA 1
ATOM 1914 C C . ALA A 1 259 ? 13.215 -23.307 9.369 1.00 82.44 259 ALA A C 1
ATOM 1916 O O . ALA A 1 259 ? 13.219 -22.203 8.835 1.00 82.44 259 ALA A O 1
ATOM 1917 N N . TYR A 1 260 ? 12.960 -23.451 10.675 1.00 77.56 260 TYR A N 1
ATOM 1918 C CA . TYR A 1 260 ? 12.607 -22.336 11.555 1.00 77.56 260 TYR A CA 1
ATOM 1919 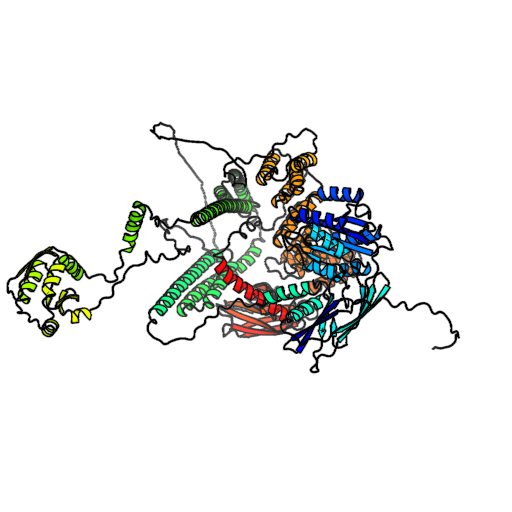C C . TYR A 1 260 ? 13.766 -21.810 12.395 1.00 77.56 260 TYR A C 1
ATOM 1921 O O . TYR A 1 260 ? 14.597 -22.574 12.885 1.00 77.56 260 TYR A O 1
ATOM 1929 N N . TYR A 1 261 ? 13.734 -20.504 12.665 1.00 68.19 261 TYR A N 1
ATOM 1930 C CA . TYR A 1 261 ? 14.770 -19.788 13.410 1.00 68.19 261 TYR A CA 1
ATOM 1931 C C . TYR A 1 261 ? 14.916 -20.215 14.888 1.00 68.19 261 TYR A C 1
ATOM 1933 O O . TYR A 1 261 ? 15.982 -20.035 15.468 1.00 68.19 261 TYR A O 1
ATOM 1941 N N . ARG A 1 262 ? 13.877 -20.819 15.490 1.00 68.50 262 ARG A N 1
ATOM 1942 C CA . ARG A 1 262 ? 13.844 -21.298 16.894 1.00 68.50 262 ARG A CA 1
ATOM 1943 C C . ARG A 1 262 ? 13.658 -22.806 17.055 1.00 68.50 262 ARG A C 1
ATOM 1945 O O . ARG A 1 262 ? 13.355 -23.288 18.141 1.00 68.50 262 ARG A O 1
ATOM 1952 N N . GLY A 1 263 ? 13.796 -23.574 15.979 1.00 71.00 263 GLY A N 1
ATOM 1953 C CA . GLY A 1 263 ? 13.504 -25.009 15.997 1.00 71.00 263 GLY A CA 1
ATOM 1954 C C . GLY A 1 263 ? 12.000 -25.314 16.010 1.00 71.00 263 GLY A C 1
ATOM 1955 O O . GLY A 1 263 ? 11.535 -25.966 15.082 1.00 71.00 263 GLY A O 1
ATOM 1956 N N . SER A 1 264 ? 11.228 -24.805 16.981 1.00 85.12 264 SER A N 1
ATOM 1957 C CA . SER A 1 264 ? 9.764 -24.972 17.058 1.00 85.12 264 SER A CA 1
ATOM 1958 C C . SER A 1 264 ? 9.046 -23.677 17.466 1.00 85.12 264 SER A C 1
ATOM 1960 O O . SER A 1 264 ? 9.511 -23.001 18.384 1.00 85.12 264 SER A O 1
ATOM 1962 N N . PRO A 1 265 ? 7.905 -23.326 16.840 1.00 90.69 265 PRO A N 1
ATOM 1963 C CA . PRO A 1 265 ? 7.020 -22.280 17.357 1.00 90.69 265 PRO A CA 1
ATOM 1964 C C . PRO A 1 265 ? 6.279 -22.754 18.627 1.00 90.69 265 PRO A C 1
ATOM 1966 O O . PRO A 1 265 ? 6.202 -23.968 18.855 1.00 90.69 265 PRO A O 1
ATOM 1969 N N . PRO A 1 266 ? 5.727 -21.830 19.443 1.00 93.56 266 PRO A N 1
ATOM 1970 C CA . PRO A 1 266 ? 4.912 -22.183 20.603 1.00 93.56 266 PRO A CA 1
ATOM 1971 C C . PRO A 1 266 ? 3.725 -23.083 20.244 1.00 93.56 266 PRO A C 1
ATOM 1973 O O . PRO A 1 266 ? 3.099 -22.915 19.193 1.00 93.56 266 PRO A O 1
ATOM 1976 N N . MET A 1 267 ? 3.419 -24.042 21.120 1.00 92.81 267 MET A N 1
ATOM 1977 C CA . MET A 1 267 ? 2.382 -25.050 20.879 1.00 92.81 267 MET A CA 1
ATOM 1978 C C . MET A 1 267 ? 1.117 -24.749 21.676 1.00 92.81 267 MET A C 1
ATOM 1980 O O . MET A 1 267 ? 1.183 -24.199 22.775 1.00 92.81 267 MET A O 1
ATOM 1984 N N . ARG A 1 268 ? -0.033 -25.146 21.129 1.00 90.12 268 ARG A N 1
ATOM 1985 C CA . ARG A 1 268 ? -1.353 -24.961 21.742 1.00 90.12 268 ARG A CA 1
ATOM 1986 C C . ARG A 1 268 ? -2.142 -26.269 21.726 1.00 90.12 268 ARG A C 1
ATOM 1988 O O . ARG A 1 268 ? -1.768 -27.205 21.024 1.00 90.12 268 ARG A O 1
ATOM 1995 N N . PHE A 1 269 ? -3.218 -26.323 22.504 1.00 88.56 269 PHE A N 1
ATOM 1996 C CA . PHE A 1 269 ? -4.100 -27.493 22.592 1.00 88.56 269 PHE A CA 1
ATOM 1997 C C . PHE A 1 269 ? -5.322 -27.406 21.670 1.00 88.56 269 PHE A C 1
ATOM 1999 O O . PHE A 1 269 ? -5.921 -28.427 21.349 1.00 88.56 269 PHE A O 1
ATOM 2006 N N . ASP A 1 270 ? -5.687 -26.196 21.253 1.00 87.19 270 ASP A N 1
ATOM 2007 C CA . ASP A 1 270 ? -6.843 -25.887 20.406 1.00 87.19 270 ASP A CA 1
ATOM 2008 C C . ASP A 1 270 ? -6.543 -25.978 18.899 1.00 87.19 270 ASP A C 1
ATOM 2010 O O . ASP A 1 270 ? -7.453 -25.920 18.074 1.00 87.19 270 ASP A O 1
ATOM 2014 N N . ARG A 1 271 ? -5.270 -26.149 18.525 1.00 88.12 271 ARG A N 1
ATOM 2015 C CA . ARG A 1 271 ? -4.814 -26.333 17.143 1.00 88.12 271 ARG A CA 1
ATOM 2016 C C . ARG A 1 271 ? -3.508 -27.115 17.086 1.00 88.12 271 ARG A C 1
ATOM 2018 O O . ARG A 1 271 ? -2.756 -27.163 18.057 1.00 88.12 271 ARG A O 1
ATOM 2025 N N . ASP A 1 272 ? -3.194 -27.654 15.917 1.00 90.25 272 ASP A N 1
ATOM 2026 C CA . ASP A 1 272 ? -1.905 -28.278 15.658 1.00 90.25 272 ASP A CA 1
ATOM 2027 C C . ASP A 1 272 ? -0.788 -27.252 15.405 1.00 90.25 272 ASP A C 1
ATOM 2029 O O . ASP A 1 272 ? -0.992 -26.121 14.956 1.00 90.25 272 ASP A O 1
ATOM 2033 N N . THR A 1 273 ? 0.440 -27.664 15.699 1.00 91.88 273 THR A N 1
ATOM 2034 C CA . THR A 1 273 ? 1.663 -26.922 15.414 1.00 91.88 273 THR A CA 1
ATOM 2035 C C . THR A 1 273 ? 2.343 -27.503 14.181 1.00 91.88 273 THR A C 1
ATOM 2037 O O . THR A 1 273 ? 2.668 -28.688 14.157 1.00 91.88 273 THR A O 1
ATOM 2040 N N . VAL A 1 274 ? 2.601 -26.667 13.170 1.00 91.56 274 VAL A N 1
ATOM 2041 C CA . VAL A 1 274 ? 3.238 -27.086 11.911 1.00 91.56 274 VAL A CA 1
ATOM 2042 C C . VAL A 1 274 ? 4.724 -26.740 11.899 1.00 91.56 274 VAL A C 1
ATOM 2044 O O . VAL A 1 274 ? 5.102 -25.564 11.896 1.00 91.56 274 VAL A O 1
ATOM 2047 N N . ILE A 1 275 ? 5.572 -27.763 11.803 1.00 91.69 275 ILE A N 1
ATOM 2048 C CA . ILE A 1 275 ? 7.022 -27.672 11.619 1.00 91.69 275 ILE A CA 1
ATOM 2049 C C . ILE A 1 275 ? 7.393 -28.025 10.183 1.00 91.69 275 ILE A C 1
ATOM 2051 O O . ILE A 1 275 ? 7.207 -29.154 9.742 1.00 91.69 275 ILE A O 1
ATOM 2055 N N . LEU A 1 276 ? 7.941 -27.049 9.459 1.00 91.94 276 LEU A N 1
ATOM 2056 C CA . LEU A 1 276 ? 8.426 -27.227 8.093 1.00 91.94 276 LEU A CA 1
ATOM 2057 C C . LEU A 1 276 ? 9.923 -27.523 8.082 1.00 91.94 276 LEU A C 1
ATOM 2059 O O . LEU A 1 276 ? 10.670 -27.021 8.927 1.00 91.94 276 LEU A O 1
ATOM 2063 N N . GLY A 1 277 ? 10.384 -28.287 7.097 1.00 92.25 277 GLY A N 1
ATOM 2064 C CA . GLY A 1 277 ? 11.808 -28.543 6.953 1.00 92.25 277 GLY A CA 1
ATOM 2065 C C . GLY A 1 277 ? 12.191 -29.420 5.775 1.00 92.25 277 GLY A C 1
ATOM 2066 O O . GLY A 1 277 ? 11.387 -29.739 4.902 1.00 92.25 277 GLY A O 1
ATOM 2067 N N . THR A 1 278 ? 13.456 -29.825 5.773 1.00 92.81 278 THR A N 1
ATOM 2068 C CA . THR A 1 278 ? 14.015 -30.753 4.787 1.00 92.81 278 THR A CA 1
ATOM 2069 C C . THR A 1 278 ? 14.432 -32.062 5.421 1.00 92.81 278 THR A C 1
ATOM 2071 O O . THR A 1 278 ? 14.881 -32.085 6.570 1.00 92.81 278 THR A O 1
ATOM 2074 N N . PHE A 1 279 ? 14.364 -33.141 4.651 1.00 91.81 279 PHE A N 1
ATOM 2075 C CA . PHE A 1 279 ? 14.857 -34.444 5.069 1.00 91.81 279 PHE A CA 1
ATOM 2076 C C . PHE A 1 279 ? 15.656 -35.131 3.961 1.00 91.81 279 PHE A C 1
ATOM 2078 O O . PHE A 1 279 ? 15.524 -34.802 2.786 1.00 91.81 279 PHE A O 1
ATOM 2085 N N . THR A 1 280 ? 16.511 -36.082 4.342 1.00 88.75 280 THR A N 1
ATOM 2086 C CA . THR A 1 280 ? 17.245 -36.929 3.388 1.00 88.75 280 THR A CA 1
ATOM 2087 C C . THR A 1 280 ? 16.398 -38.155 3.031 1.00 88.75 280 THR A C 1
ATOM 2089 O O . THR A 1 280 ? 16.169 -38.984 3.919 1.00 88.75 280 THR A O 1
ATOM 2092 N N . PRO A 1 281 ? 15.935 -38.311 1.775 1.00 83.00 281 PRO A N 1
ATOM 2093 C CA . PRO A 1 281 ? 15.133 -39.465 1.381 1.00 83.00 281 PRO A CA 1
ATOM 2094 C C . PRO A 1 281 ? 15.939 -40.764 1.486 1.00 83.00 281 PRO A C 1
ATOM 2096 O O . PRO A 1 281 ? 17.086 -40.838 1.043 1.00 83.00 281 PRO A O 1
ATOM 2099 N N . SER A 1 282 ? 15.339 -41.805 2.063 1.00 76.62 282 SER A N 1
ATOM 2100 C CA . SER A 1 282 ? 15.938 -43.141 2.161 1.00 76.62 282 SER A CA 1
ATOM 2101 C C . SER A 1 282 ? 15.257 -44.108 1.195 1.00 76.62 282 SER A C 1
ATOM 2103 O O . SER A 1 282 ? 14.056 -44.019 0.964 1.00 76.62 282 SER A O 1
ATOM 2105 N N . LYS A 1 283 ? 16.022 -45.066 0.655 1.00 68.56 283 LYS A N 1
ATOM 2106 C CA . LYS A 1 283 ? 15.482 -46.187 -0.140 1.00 68.56 283 LYS A CA 1
ATOM 2107 C C . LYS A 1 283 ? 14.845 -47.282 0.729 1.00 68.56 283 LYS A C 1
ATOM 2109 O O . LYS A 1 283 ? 14.175 -48.162 0.198 1.00 68.56 283 LYS A O 1
ATOM 2114 N N . ALA A 1 284 ? 15.091 -47.261 2.040 1.00 68.38 284 ALA A N 1
ATOM 2115 C CA . ALA A 1 284 ? 14.462 -48.166 2.998 1.00 68.38 284 ALA A CA 1
ATOM 2116 C C . ALA A 1 284 ? 13.000 -47.744 3.265 1.00 68.38 284 ALA A C 1
ATOM 2118 O O . ALA A 1 284 ? 12.679 -46.566 3.097 1.00 68.38 284 ALA A O 1
ATOM 2119 N N . PRO A 1 285 ? 12.111 -48.666 3.685 1.00 61.28 285 PRO A N 1
ATOM 2120 C CA . PRO A 1 285 ? 10.742 -48.313 4.060 1.00 61.28 285 PRO A CA 1
ATOM 2121 C C . PRO A 1 285 ? 10.721 -47.216 5.143 1.00 61.28 285 PRO A C 1
ATOM 2123 O O . PRO A 1 285 ? 11.627 -47.192 5.983 1.00 61.28 285 PRO A O 1
ATOM 2126 N N . PRO A 1 286 ? 9.720 -46.310 5.130 1.00 68.00 286 PRO A N 1
ATOM 2127 C CA . PRO A 1 286 ? 9.644 -45.201 6.076 1.00 68.00 286 PRO A CA 1
ATOM 2128 C C . PRO A 1 286 ? 9.574 -45.741 7.510 1.00 68.00 286 PRO A C 1
ATOM 2130 O O . PRO A 1 286 ? 8.587 -46.352 7.911 1.00 68.00 286 PRO A O 1
ATOM 2133 N N . ALA A 1 287 ? 10.659 -45.556 8.263 1.00 74.62 287 ALA A N 1
ATOM 2134 C CA . ALA A 1 287 ? 10.716 -45.884 9.681 1.00 74.62 287 ALA A CA 1
ATOM 2135 C C . ALA A 1 287 ? 9.999 -44.803 10.501 1.00 74.62 287 ALA A C 1
ATOM 2137 O O . ALA A 1 287 ? 9.927 -43.648 10.071 1.00 74.62 287 ALA A O 1
ATOM 2138 N N . ALA A 1 288 ? 9.508 -45.172 11.686 1.00 83.06 288 ALA A N 1
ATOM 2139 C CA . ALA A 1 288 ? 8.957 -44.212 12.633 1.00 83.06 288 ALA A CA 1
ATOM 2140 C C . ALA A 1 288 ? 9.997 -43.126 12.963 1.00 83.06 288 ALA A C 1
ATOM 2142 O O . ALA A 1 288 ? 11.161 -43.408 13.259 1.00 83.06 288 ALA A O 1
ATOM 2143 N N . VAL A 1 289 ? 9.568 -41.873 12.867 1.00 87.62 289 VAL A N 1
ATOM 2144 C CA . VAL A 1 289 ? 10.331 -40.674 13.197 1.00 87.62 289 VAL A CA 1
ATOM 2145 C C . VAL A 1 289 ? 9.959 -40.296 14.623 1.00 87.62 289 VAL A C 1
ATOM 2147 O O . VAL A 1 289 ? 8.815 -39.934 14.894 1.00 87.62 289 VAL A O 1
ATOM 2150 N N . SER A 1 290 ? 10.932 -40.397 15.525 1.00 90.56 290 SER A N 1
ATOM 2151 C CA . SER A 1 290 ? 10.798 -39.932 16.905 1.00 90.56 290 SER A CA 1
ATOM 2152 C C . SER A 1 290 ? 11.129 -38.440 16.974 1.00 90.56 290 SER A C 1
ATOM 2154 O O . SER A 1 290 ? 12.171 -38.012 16.468 1.00 90.56 290 SER A O 1
ATOM 2156 N N . VAL A 1 291 ? 10.223 -37.656 17.553 1.00 92.56 291 VAL A N 1
ATOM 2157 C CA . VAL A 1 291 ? 10.352 -36.208 17.742 1.00 92.56 291 VAL A CA 1
ATOM 2158 C C . VAL A 1 291 ? 10.163 -35.900 19.219 1.00 92.56 291 VAL A C 1
ATOM 2160 O O . VAL A 1 291 ? 9.145 -36.265 19.799 1.00 92.56 291 VAL A O 1
ATOM 2163 N N . GLU A 1 292 ? 11.128 -35.205 19.811 1.00 93.12 292 GLU A N 1
ATOM 2164 C CA . GLU A 1 292 ? 11.078 -34.787 21.213 1.00 93.12 292 GLU A CA 1
ATOM 2165 C C . GLU A 1 292 ? 11.080 -33.257 21.298 1.00 93.12 292 GLU A C 1
ATOM 2167 O O . GLU A 1 292 ? 11.926 -32.586 20.699 1.00 93.12 292 GLU A O 1
ATOM 2172 N N . ILE A 1 293 ? 10.131 -32.704 22.054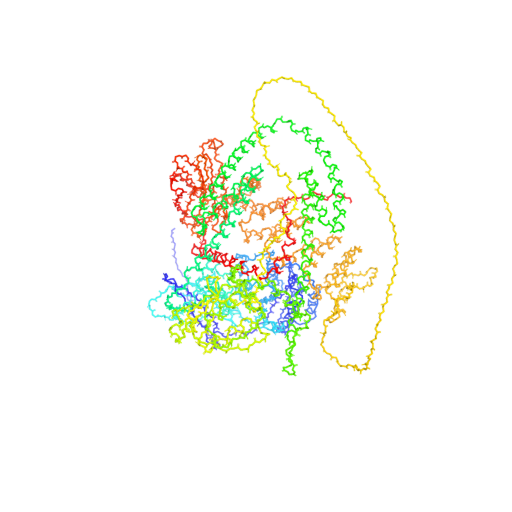 1.00 92.94 293 ILE A N 1
ATOM 2173 C CA . ILE A 1 293 ? 10.038 -31.273 22.355 1.00 92.94 293 ILE A CA 1
ATOM 2174 C C . ILE A 1 293 ? 10.104 -31.086 23.869 1.00 92.94 293 ILE A C 1
ATOM 2176 O O . ILE A 1 293 ? 9.257 -31.588 24.608 1.00 92.94 293 ILE A O 1
ATOM 2180 N N . GLY A 1 294 ? 11.111 -30.341 24.323 1.00 91.94 294 GLY A N 1
ATOM 2181 C CA . GLY A 1 294 ? 11.246 -29.898 25.709 1.00 91.94 294 GLY A CA 1
ATOM 2182 C C . GLY A 1 294 ? 10.886 -28.422 25.833 1.00 91.94 294 GLY A C 1
ATOM 2183 O O . GLY A 1 294 ? 11.287 -27.614 24.992 1.00 91.94 294 GLY A O 1
ATOM 2184 N N . GLY A 1 295 ? 10.137 -28.056 26.868 1.00 92.19 295 GLY A N 1
ATOM 2185 C CA . GLY A 1 295 ? 9.724 -26.674 27.090 1.00 92.19 295 GLY A CA 1
ATOM 2186 C C . GLY A 1 295 ? 9.066 -26.456 28.444 1.00 92.19 295 GLY A C 1
ATOM 2187 O O . GLY A 1 295 ? 9.247 -27.242 29.373 1.00 92.19 295 GLY A O 1
ATOM 2188 N N . THR A 1 296 ? 8.267 -25.395 28.553 1.00 91.19 296 THR A N 1
ATOM 2189 C CA . THR A 1 296 ? 7.511 -25.090 29.775 1.00 91.19 296 THR A CA 1
ATOM 2190 C C . THR A 1 296 ? 6.025 -24.859 29.512 1.00 91.19 296 THR A C 1
ATOM 2192 O O . THR A 1 296 ? 5.643 -24.295 28.490 1.00 91.19 296 THR A O 1
ATOM 2195 N N . LEU A 1 297 ? 5.188 -25.275 30.462 1.00 89.94 297 LEU A N 1
ATOM 2196 C CA . LEU A 1 297 ? 3.733 -25.110 30.483 1.00 89.94 297 LEU A CA 1
ATOM 2197 C C . LEU A 1 297 ? 3.332 -24.572 31.860 1.00 89.94 297 LEU A C 1
ATOM 2199 O O . LEU A 1 297 ? 3.678 -25.173 32.877 1.00 89.94 297 LEU A O 1
ATOM 2203 N N . ALA A 1 298 ? 2.674 -23.410 31.914 1.00 84.00 298 ALA A N 1
ATOM 2204 C CA . ALA A 1 298 ? 2.325 -22.724 33.169 1.00 84.00 298 ALA A CA 1
ATOM 2205 C C . ALA A 1 298 ? 3.521 -22.553 34.148 1.00 84.00 298 ALA A C 1
ATOM 2207 O O . ALA A 1 298 ? 3.377 -22.609 35.377 1.00 84.00 298 ALA A O 1
ATOM 2208 N N . GLY A 1 299 ? 4.730 -22.374 33.598 1.00 81.38 299 GLY A N 1
ATOM 2209 C CA . GLY A 1 299 ? 5.988 -22.244 34.347 1.00 81.38 299 GLY A CA 1
ATOM 2210 C C . GLY A 1 299 ? 6.642 -23.564 34.780 1.00 81.38 299 GLY A C 1
ATOM 2211 O O . GLY A 1 299 ? 7.753 -23.531 35.299 1.00 81.38 299 GLY A O 1
ATOM 2212 N N . GLN A 1 300 ? 6.000 -24.710 34.549 1.00 86.00 300 GLN A N 1
ATOM 2213 C CA . GLN A 1 300 ? 6.539 -26.034 34.872 1.00 86.00 300 GLN A CA 1
ATOM 2214 C C . GLN A 1 300 ? 7.215 -26.665 33.648 1.00 86.00 300 GLN A C 1
ATOM 2216 O O . GLN A 1 300 ? 6.717 -26.485 32.534 1.00 86.00 300 GLN A O 1
ATOM 2221 N N . PRO A 1 301 ? 8.328 -27.403 33.813 1.00 90.88 301 PRO A N 1
ATOM 2222 C CA . PRO A 1 301 ? 8.970 -28.100 32.706 1.00 90.88 301 PRO A CA 1
ATOM 2223 C C . PRO A 1 301 ? 8.059 -29.208 32.165 1.00 90.88 301 PRO A C 1
ATOM 2225 O O . PRO A 1 301 ? 7.478 -29.979 32.927 1.00 90.88 301 PRO A O 1
ATOM 2228 N N . VAL A 1 302 ? 7.959 -29.302 30.841 1.00 92.31 302 VAL A N 1
ATOM 2229 C CA . VAL A 1 302 ? 7.207 -30.340 30.132 1.00 92.31 302 VAL A CA 1
ATOM 2230 C C . VAL A 1 302 ? 8.080 -30.954 29.042 1.00 92.31 302 VAL A C 1
ATOM 2232 O O . VAL A 1 302 ? 8.842 -30.261 28.366 1.00 92.31 302 VAL A O 1
ATOM 2235 N N . LYS A 1 303 ? 7.960 -32.272 28.878 1.00 92.19 303 LYS A N 1
ATOM 2236 C CA . LYS A 1 303 ? 8.576 -33.034 27.794 1.00 92.19 303 LYS A CA 1
ATOM 2237 C C . LYS A 1 303 ? 7.475 -33.723 26.997 1.00 92.19 303 LYS A C 1
ATOM 2239 O O . LYS A 1 303 ? 6.604 -34.363 27.583 1.00 92.19 303 LYS A O 1
ATOM 2244 N N . LEU A 1 304 ? 7.520 -33.563 25.680 1.00 92.19 304 LEU A N 1
ATOM 2245 C CA . LEU A 1 304 ? 6.573 -34.131 24.731 1.00 92.19 304 LEU A CA 1
ATOM 2246 C C . LEU A 1 304 ? 7.320 -35.052 23.776 1.00 92.19 304 LEU A C 1
ATOM 2248 O O . LEU A 1 304 ? 8.200 -34.601 23.044 1.00 92.19 304 LEU A O 1
ATOM 2252 N N . ASP A 1 305 ? 6.925 -36.318 23.768 1.00 91.44 305 ASP A N 1
ATOM 2253 C CA . ASP A 1 305 ? 7.447 -37.321 22.851 1.00 91.44 305 ASP A CA 1
ATOM 2254 C C . ASP A 1 305 ? 6.375 -37.657 21.807 1.00 91.44 305 ASP A C 1
ATOM 2256 O O . ASP A 1 305 ? 5.213 -37.920 22.137 1.00 91.44 305 ASP A O 1
ATOM 2260 N N . PHE A 1 306 ? 6.768 -37.634 20.536 1.00 91.94 306 PHE A N 1
ATOM 2261 C CA . PHE A 1 306 ? 5.930 -37.989 19.398 1.00 91.94 306 PHE A CA 1
ATOM 2262 C C . PHE A 1 306 ? 6.616 -39.084 18.586 1.00 91.94 306 PHE A C 1
ATOM 2264 O O . PHE A 1 306 ? 7.809 -39.001 18.294 1.00 91.94 306 PHE A O 1
ATOM 2271 N N . GLU A 1 307 ? 5.846 -40.077 18.153 1.00 90.50 307 GLU A N 1
ATOM 2272 C CA . GLU A 1 307 ? 6.261 -40.989 17.092 1.00 90.50 307 GLU A CA 1
ATOM 2273 C C . GLU A 1 307 ? 5.331 -40.836 15.895 1.00 90.50 307 GLU A C 1
ATOM 2275 O O . GLU A 1 307 ? 4.111 -40.941 16.021 1.00 90.50 307 GLU A O 1
ATOM 2280 N N . VAL A 1 308 ? 5.911 -40.594 14.719 1.00 90.12 308 VAL A N 1
ATOM 2281 C CA . VAL A 1 308 ? 5.156 -40.454 13.473 1.00 90.12 308 VAL A CA 1
ATOM 2282 C C . VAL A 1 308 ? 5.754 -41.331 12.388 1.00 90.12 308 VAL A C 1
ATOM 2284 O O . VAL A 1 308 ? 6.955 -41.308 12.135 1.00 90.12 308 VAL A O 1
ATOM 2287 N N . THR A 1 309 ? 4.917 -42.121 11.723 1.00 85.44 309 THR A N 1
ATOM 2288 C CA . THR A 1 309 ? 5.350 -42.889 10.551 1.00 85.44 309 THR A CA 1
ATOM 2289 C C . THR A 1 309 ? 5.110 -42.039 9.300 1.00 85.44 309 THR A C 1
ATOM 2291 O O . THR A 1 309 ? 3.959 -41.675 9.054 1.00 85.44 309 THR A O 1
ATOM 2294 N N . PRO A 1 310 ? 6.149 -41.694 8.514 1.00 80.12 310 PRO A N 1
ATOM 2295 C CA . PRO A 1 310 ? 5.975 -40.912 7.295 1.00 80.12 310 PRO A CA 1
ATOM 2296 C C . PRO A 1 310 ? 5.091 -41.653 6.287 1.00 80.12 310 PRO A C 1
ATOM 2298 O O . PRO A 1 310 ? 5.301 -42.842 6.027 1.00 80.12 310 PRO A O 1
ATOM 2301 N N . GLY A 1 311 ? 4.150 -40.941 5.662 1.00 73.06 311 GLY A N 1
ATOM 2302 C CA . GLY A 1 311 ? 3.496 -41.427 4.447 1.00 73.06 311 GLY A CA 1
ATOM 2303 C C . GLY A 1 311 ? 4.492 -41.560 3.286 1.00 73.06 311 GLY A C 1
ATOM 2304 O O . GLY A 1 311 ? 5.615 -41.053 3.349 1.00 73.06 311 GLY A O 1
ATOM 2305 N N . LYS A 1 312 ? 4.090 -42.224 2.193 1.00 79.00 312 LYS A N 1
ATOM 2306 C CA . LYS A 1 312 ? 4.857 -42.134 0.937 1.00 79.00 312 LYS A CA 1
ATOM 2307 C C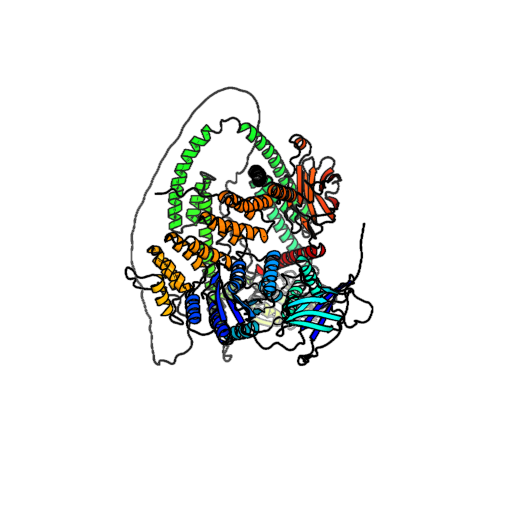 . LYS A 1 312 ? 4.877 -40.665 0.477 1.00 79.00 312 LYS A C 1
ATOM 2309 O O . LYS A 1 312 ? 3.829 -40.026 0.588 1.00 79.00 312 LYS A O 1
ATOM 2314 N N . PRO A 1 313 ? 6.006 -40.148 -0.047 1.00 83.38 313 PRO A N 1
ATOM 2315 C CA . PRO A 1 313 ? 6.035 -38.816 -0.643 1.00 83.38 313 PRO A CA 1
ATOM 2316 C C . PRO A 1 313 ? 4.907 -38.646 -1.663 1.00 83.38 313 PRO A C 1
ATOM 2318 O O . PRO A 1 313 ? 4.678 -39.553 -2.466 1.00 83.38 313 PRO A O 1
ATOM 2321 N N . ASN A 1 314 ? 4.198 -37.519 -1.592 1.00 86.69 314 ASN A N 1
ATOM 2322 C CA . ASN A 1 314 ? 3.058 -37.210 -2.456 1.00 86.69 314 ASN A CA 1
ATOM 2323 C C . ASN A 1 314 ? 3.324 -35.914 -3.232 1.00 86.69 314 ASN A C 1
ATOM 2325 O O . ASN A 1 314 ? 3.725 -34.910 -2.643 1.00 86.69 314 ASN A O 1
ATOM 2329 N N . ASP A 1 315 ? 3.056 -35.931 -4.535 1.00 84.94 315 ASP A N 1
ATOM 2330 C CA . ASP A 1 315 ? 3.192 -34.772 -5.418 1.00 84.94 315 ASP A CA 1
ATOM 2331 C C . ASP A 1 315 ? 2.186 -33.657 -5.080 1.00 84.94 315 ASP A C 1
ATOM 2333 O O . ASP A 1 315 ? 2.485 -32.484 -5.298 1.00 84.94 315 ASP A O 1
ATOM 2337 N N . ASP A 1 316 ? 1.056 -33.972 -4.430 1.00 84.56 316 ASP A N 1
ATOM 2338 C CA . ASP A 1 316 ? 0.122 -32.961 -3.895 1.00 84.56 316 ASP A CA 1
ATOM 2339 C C . ASP A 1 316 ? 0.782 -32.025 -2.865 1.00 84.56 316 ASP A C 1
ATOM 2341 O O . ASP A 1 316 ? 0.256 -30.951 -2.552 1.00 84.56 316 ASP A O 1
ATOM 2345 N N . HIS A 1 317 ? 1.930 -32.434 -2.315 1.00 89.25 317 HIS A N 1
ATOM 2346 C CA . HIS A 1 317 ? 2.720 -31.680 -1.352 1.00 89.25 317 HIS A CA 1
ATOM 2347 C C . HIS A 1 317 ? 3.877 -30.896 -1.991 1.00 89.25 317 HIS A C 1
ATOM 2349 O O . HIS A 1 317 ? 4.744 -30.398 -1.272 1.00 89.25 317 HIS A O 1
ATOM 2355 N N . ALA A 1 318 ? 3.890 -30.726 -3.319 1.00 86.00 318 ALA A N 1
ATOM 2356 C CA . ALA A 1 318 ? 4.923 -29.963 -4.026 1.00 86.00 318 ALA A CA 1
ATOM 2357 C C . ALA A 1 318 ? 5.101 -28.526 -3.494 1.00 86.00 318 ALA A C 1
ATOM 2359 O O . ALA A 1 318 ? 6.221 -28.020 -3.424 1.00 86.00 318 ALA A O 1
ATOM 2360 N N . TYR A 1 319 ? 4.017 -27.903 -3.017 1.00 83.75 319 TYR A N 1
ATOM 2361 C CA . TYR A 1 319 ? 4.026 -26.573 -2.396 1.00 83.75 319 TYR A CA 1
ATOM 2362 C C . TYR A 1 319 ? 4.948 -26.466 -1.162 1.00 83.75 319 TYR A C 1
ATOM 2364 O O . TYR A 1 319 ? 5.383 -25.369 -0.808 1.00 83.75 319 TYR A O 1
ATOM 2372 N N . LEU A 1 320 ? 5.280 -27.588 -0.504 1.00 88.75 320 LEU A N 1
ATOM 2373 C CA . LEU A 1 320 ? 6.196 -27.611 0.640 1.00 88.75 320 LEU A CA 1
ATOM 2374 C C . LEU A 1 320 ? 7.608 -27.168 0.265 1.00 88.75 320 LEU A C 1
ATOM 2376 O O . LEU A 1 320 ? 8.285 -26.581 1.107 1.00 88.75 320 LEU A O 1
ATOM 2380 N N . GLN A 1 321 ? 8.047 -27.418 -0.974 1.00 87.75 321 GLN A N 1
ATOM 2381 C CA . GLN A 1 321 ? 9.332 -26.916 -1.455 1.00 87.75 321 GLN A CA 1
ATOM 2382 C C . GLN A 1 321 ? 9.363 -25.392 -1.338 1.00 87.75 321 GLN A C 1
ATOM 2384 O O . GLN A 1 321 ? 10.228 -24.843 -0.664 1.00 87.75 321 GLN A O 1
ATOM 2389 N N . GLU A 1 322 ? 8.380 -24.718 -1.929 1.00 80.56 322 GLU A N 1
ATOM 2390 C CA . GLU A 1 322 ? 8.322 -23.259 -1.956 1.00 80.56 322 GLU A CA 1
ATOM 2391 C C . GLU A 1 322 ? 8.210 -22.666 -0.543 1.00 80.56 322 GLU A C 1
ATOM 2393 O O . GLU A 1 322 ? 8.948 -21.744 -0.202 1.00 80.56 322 GLU A O 1
ATOM 2398 N N . LEU A 1 323 ? 7.373 -23.247 0.328 1.00 83.00 323 LEU A N 1
ATOM 2399 C CA . LEU A 1 323 ? 7.253 -22.795 1.719 1.00 83.00 323 LEU A CA 1
ATOM 2400 C C . LEU A 1 323 ? 8.550 -22.969 2.521 1.00 83.00 323 LEU A C 1
ATOM 2402 O O . LEU A 1 323 ? 8.894 -22.099 3.319 1.00 83.00 323 LEU A O 1
ATOM 2406 N N . VAL A 1 324 ? 9.279 -24.073 2.335 1.00 85.31 324 VAL A N 1
ATOM 2407 C CA . VAL A 1 324 ? 10.559 -24.305 3.023 1.00 85.31 324 VAL A CA 1
ATOM 2408 C C . VAL A 1 324 ? 11.651 -23.380 2.487 1.00 85.31 324 VAL A C 1
ATOM 2410 O O . VAL A 1 324 ? 12.460 -22.892 3.274 1.00 85.31 324 VAL A O 1
ATOM 2413 N N . GLU A 1 325 ? 11.675 -23.100 1.184 1.00 78.94 325 GLU A N 1
ATOM 2414 C CA . GLU A 1 325 ? 12.612 -22.124 0.619 1.00 78.94 325 GLU A CA 1
ATOM 2415 C C . GLU A 1 325 ? 12.299 -20.700 1.107 1.00 78.94 325 GLU A C 1
ATOM 2417 O O . GLU A 1 325 ? 13.217 -19.991 1.518 1.00 78.94 325 GLU A O 1
ATOM 2422 N N . PHE A 1 326 ? 11.021 -20.305 1.201 1.00 74.25 326 PHE A N 1
ATOM 2423 C CA . PHE A 1 326 ? 10.643 -19.047 1.858 1.00 74.25 326 PHE A CA 1
ATOM 2424 C C . PHE A 1 326 ? 11.085 -19.018 3.323 1.00 74.25 326 PHE A C 1
ATOM 2426 O O . PHE A 1 326 ? 11.680 -18.036 3.765 1.00 74.25 326 PHE A O 1
ATOM 2433 N N . ALA A 1 327 ? 10.878 -20.115 4.060 1.00 80.19 327 ALA A N 1
ATOM 2434 C CA . ALA A 1 327 ? 11.331 -20.225 5.442 1.00 80.19 327 ALA A CA 1
ATOM 2435 C C . ALA A 1 327 ? 12.850 -20.061 5.575 1.00 80.19 327 ALA A C 1
ATOM 2437 O O . ALA A 1 327 ? 13.311 -19.557 6.588 1.00 80.19 327 ALA A O 1
ATOM 2438 N N . ARG A 1 328 ? 13.657 -20.453 4.584 1.00 77.81 328 ARG A N 1
ATOM 2439 C CA . ARG A 1 328 ? 15.118 -20.288 4.656 1.00 77.81 328 ARG A CA 1
ATOM 2440 C C . ARG A 1 328 ? 15.570 -18.831 4.588 1.00 77.81 328 ARG A C 1
ATOM 2442 O O . ARG A 1 328 ? 16.633 -18.535 5.127 1.00 77.81 328 ARG A O 1
ATOM 2449 N N . LEU A 1 329 ? 14.796 -17.944 3.958 1.00 72.94 329 LEU A N 1
ATOM 2450 C CA . LEU A 1 329 ? 15.171 -16.535 3.788 1.00 72.94 329 LEU A CA 1
ATOM 2451 C C . LEU A 1 329 ? 15.168 -15.773 5.115 1.00 72.94 329 LEU A C 1
ATOM 2453 O O . LEU A 1 329 ? 16.074 -14.986 5.377 1.00 72.94 329 LEU A O 1
ATOM 2457 N N . ASP A 1 330 ? 14.175 -16.025 5.968 1.00 76.50 330 ASP A N 1
ATOM 2458 C CA . ASP A 1 330 ? 14.025 -15.334 7.250 1.00 76.50 330 ASP A CA 1
ATOM 2459 C C . ASP A 1 330 ? 13.929 -16.279 8.459 1.00 76.50 330 ASP A C 1
ATOM 2461 O O . ASP A 1 330 ? 13.744 -15.842 9.590 1.00 76.50 330 ASP A O 1
ATOM 2465 N N . GLY A 1 331 ? 14.106 -17.583 8.282 1.00 80.00 331 GLY A N 1
ATOM 2466 C CA . GLY A 1 331 ? 13.874 -18.571 9.336 1.00 80.00 331 GLY A CA 1
ATOM 2467 C C . GLY A 1 331 ? 12.384 -18.802 9.636 1.00 80.00 331 GLY A C 1
ATOM 2468 O O . GLY A 1 331 ? 12.032 -19.191 10.753 1.00 80.00 331 GLY A O 1
ATOM 2469 N N . GLY A 1 332 ? 11.506 -18.545 8.665 1.00 79.81 332 GLY A N 1
ATOM 2470 C CA . GLY A 1 332 ? 10.071 -18.824 8.674 1.00 79.81 332 GLY A CA 1
ATOM 2471 C C . GLY A 1 332 ? 9.255 -17.943 9.613 1.00 79.81 332 GLY A C 1
ATOM 2472 O O . GLY A 1 332 ? 8.173 -18.366 10.036 1.00 79.81 332 GLY A O 1
ATOM 2473 N N . VAL A 1 333 ? 9.766 -16.757 9.959 1.00 84.81 333 VAL A N 1
ATOM 2474 C CA . VAL A 1 333 ? 9.090 -15.801 10.857 1.00 84.81 333 VAL A CA 1
ATOM 2475 C C . VAL A 1 333 ? 7.926 -15.107 10.167 1.00 84.81 333 VAL A C 1
ATOM 2477 O O . VAL A 1 333 ? 6.954 -14.800 10.840 1.00 84.81 333 VAL A O 1
ATOM 2480 N N . SER A 1 334 ? 7.994 -14.902 8.848 1.00 81.00 334 SER A N 1
ATOM 2481 C CA . SER A 1 334 ? 6.903 -14.322 8.049 1.00 81.00 334 SER A CA 1
ATOM 2482 C C . SER A 1 334 ? 5.858 -15.341 7.583 1.00 81.00 334 SER A C 1
ATOM 2484 O O . SER A 1 334 ? 4.836 -14.960 7.019 1.00 81.00 334 SER A O 1
ATOM 2486 N N . LEU A 1 335 ? 6.093 -16.643 7.788 1.00 84.25 335 LEU A N 1
ATOM 2487 C CA . LEU A 1 335 ? 5.197 -17.683 7.283 1.00 84.25 335 LEU A CA 1
ATOM 2488 C C . LEU A 1 335 ? 3.955 -17.847 8.170 1.00 84.25 335 LEU A C 1
ATOM 2490 O O . LEU A 1 335 ? 4.106 -18.262 9.326 1.00 84.25 335 LEU A O 1
ATOM 2494 N N . PRO A 1 336 ? 2.734 -17.672 7.629 1.00 84.56 336 PRO A N 1
ATOM 2495 C CA . PRO A 1 336 ? 1.483 -17.758 8.384 1.00 84.56 336 PRO A CA 1
ATOM 2496 C C . PRO A 1 336 ? 0.989 -19.206 8.528 1.00 84.56 336 PRO A C 1
ATOM 2498 O O . PRO A 1 336 ? -0.176 -19.514 8.299 1.00 84.56 336 PRO A O 1
ATOM 2501 N N . THR A 1 337 ? 1.870 -20.140 8.885 1.00 84.00 337 THR A N 1
ATOM 2502 C CA . THR A 1 337 ? 1.542 -21.571 9.022 1.00 84.00 337 THR A CA 1
ATOM 2503 C C . THR A 1 337 ? 0.912 -21.898 10.380 1.00 84.00 337 THR A C 1
ATOM 2505 O O . THR A 1 337 ? 1.394 -22.752 11.126 1.00 84.00 337 THR A O 1
ATOM 2508 N N . ILE A 1 338 ? -0.173 -21.189 10.709 1.00 84.44 338 ILE A N 1
ATOM 2509 C CA . ILE A 1 338 ? -1.024 -21.457 11.872 1.00 84.44 338 ILE A CA 1
ATOM 2510 C C . ILE A 1 338 ? -1.804 -22.756 11.640 1.00 84.44 338 ILE A C 1
ATOM 2512 O O . ILE A 1 338 ? -2.895 -22.764 11.071 1.00 84.44 338 ILE A O 1
ATOM 2516 N N . GLY A 1 339 ? -1.230 -23.870 12.079 1.00 84.81 339 GLY A N 1
ATOM 2517 C CA . GLY A 1 339 ? -1.882 -25.172 11.986 1.00 84.81 339 GLY A CA 1
ATOM 2518 C C . GLY A 1 339 ? -2.114 -25.663 10.553 1.00 84.81 339 GLY A C 1
ATOM 2519 O O . GLY A 1 339 ? -1.695 -25.057 9.559 1.00 84.81 339 GLY A O 1
ATOM 2520 N N . SER A 1 340 ? -2.792 -26.802 10.451 1.00 82.88 340 SER A N 1
ATOM 2521 C CA . SER A 1 340 ? -3.079 -27.476 9.184 1.00 82.88 340 SER A CA 1
ATOM 2522 C C . SER A 1 340 ? -3.994 -26.664 8.270 1.00 82.88 340 SER A C 1
ATOM 2524 O O . SER A 1 340 ? -3.774 -26.652 7.062 1.00 82.88 340 SER A O 1
ATOM 2526 N N . LEU A 1 341 ? -4.974 -25.938 8.821 1.00 75.25 341 LEU A N 1
ATOM 2527 C CA . LEU A 1 341 ? -5.913 -25.150 8.017 1.00 75.25 341 LEU A CA 1
ATOM 2528 C C . LEU A 1 341 ? -5.199 -24.037 7.236 1.00 75.25 341 LEU A C 1
ATOM 2530 O O . LEU A 1 341 ? -5.426 -23.878 6.037 1.00 75.25 341 LEU A O 1
ATOM 2534 N N . ALA A 1 342 ? -4.303 -23.291 7.888 1.00 78.06 342 ALA A N 1
ATOM 2535 C CA . ALA A 1 342 ? -3.541 -22.252 7.205 1.00 78.06 342 ALA A CA 1
ATOM 2536 C C . ALA A 1 342 ? -2.557 -22.853 6.189 1.00 78.06 342 ALA A C 1
ATOM 2538 O O . ALA A 1 342 ? -2.396 -22.315 5.094 1.00 78.06 342 ALA A O 1
ATOM 2539 N N . LEU A 1 343 ? -1.953 -24.005 6.507 1.00 81.69 343 LEU A N 1
ATOM 2540 C CA . LEU A 1 343 ? -1.102 -24.743 5.570 1.00 81.69 343 LEU A CA 1
ATOM 2541 C C . LEU A 1 343 ? -1.873 -25.170 4.307 1.00 81.69 343 LEU A C 1
ATOM 2543 O O . LEU A 1 343 ? -1.355 -25.043 3.198 1.00 81.69 343 LEU A O 1
ATOM 2547 N N . ASP A 1 344 ? -3.120 -25.617 4.458 1.00 77.50 344 ASP A N 1
ATOM 2548 C CA . ASP A 1 344 ? -4.008 -25.977 3.350 1.00 77.50 344 ASP A CA 1
ATOM 2549 C C . ASP A 1 344 ? -4.446 -24.767 2.516 1.00 77.50 344 ASP A C 1
ATOM 2551 O O . ASP A 1 344 ? -4.575 -24.860 1.292 1.00 77.50 344 ASP A O 1
ATOM 2555 N N . THR A 1 345 ? -4.663 -23.615 3.149 1.00 71.00 345 THR A N 1
ATOM 2556 C CA . THR A 1 345 ? -4.916 -22.353 2.442 1.00 71.00 345 THR A CA 1
ATOM 2557 C C . THR A 1 345 ? -3.692 -21.922 1.634 1.00 71.00 345 THR A C 1
ATOM 2559 O O . THR A 1 345 ? -3.833 -21.610 0.453 1.00 71.00 345 THR A O 1
ATOM 2562 N N . MET A 1 346 ? -2.483 -22.020 2.198 1.00 73.25 346 MET A N 1
ATOM 2563 C CA . MET A 1 346 ? -1.240 -21.762 1.459 1.00 73.25 346 MET A CA 1
ATOM 2564 C C . MET A 1 346 ? -1.058 -22.729 0.285 1.00 73.25 346 MET A C 1
ATOM 2566 O O . MET A 1 346 ? -0.718 -22.293 -0.813 1.00 73.25 346 MET A O 1
ATOM 2570 N N . ARG A 1 347 ? -1.356 -24.023 0.472 1.00 79.25 347 ARG A N 1
ATOM 2571 C CA . ARG A 1 347 ? -1.373 -25.008 -0.621 1.00 79.25 347 ARG A CA 1
ATOM 2572 C C . ARG A 1 347 ? -2.290 -24.562 -1.759 1.00 79.25 347 ARG A C 1
ATOM 2574 O O . ARG A 1 347 ? -1.875 -24.590 -2.911 1.00 79.25 347 ARG A O 1
ATOM 2581 N N . ARG A 1 348 ? -3.525 -24.148 -1.453 1.00 70.44 348 ARG A N 1
ATOM 2582 C CA . ARG A 1 348 ? -4.491 -23.688 -2.468 1.00 70.44 348 ARG A CA 1
ATOM 2583 C C . ARG A 1 348 ? -3.973 -22.470 -3.233 1.00 70.44 348 ARG A C 1
ATOM 2585 O O . ARG A 1 348 ? -3.964 -22.505 -4.458 1.00 70.44 348 ARG A O 1
ATOM 2592 N N . LEU A 1 349 ? -3.461 -21.462 -2.528 1.00 63.47 349 LEU A N 1
ATOM 2593 C CA . LEU A 1 349 ? -2.929 -20.237 -3.137 1.00 63.47 349 LEU A CA 1
ATOM 2594 C C . LEU A 1 349 ? -1.724 -20.500 -4.054 1.00 63.47 349 LEU A C 1
ATOM 2596 O O . LEU A 1 349 ? -1.622 -19.918 -5.134 1.00 63.47 349 LEU A O 1
ATOM 2600 N N . LEU A 1 350 ? -0.813 -21.389 -3.649 1.00 66.81 350 LEU A N 1
ATOM 2601 C CA . LEU A 1 350 ? 0.356 -21.754 -4.458 1.00 66.81 350 LEU A CA 1
ATOM 2602 C C . LEU A 1 350 ? -0.022 -22.653 -5.649 1.00 66.81 350 LEU A C 1
ATOM 2604 O O . LEU A 1 350 ? 0.513 -22.495 -6.748 1.00 66.81 350 LEU A O 1
ATOM 2608 N N . ASN A 1 351 ? -1.007 -23.537 -5.476 1.00 65.44 351 ASN A N 1
ATOM 2609 C CA . ASN A 1 351 ? -1.510 -24.395 -6.550 1.00 65.44 351 ASN A CA 1
ATOM 2610 C C . ASN A 1 351 ? -2.340 -23.619 -7.592 1.00 65.44 351 ASN A C 1
ATOM 2612 O O . ASN A 1 351 ? -2.323 -23.952 -8.776 1.00 65.44 351 ASN A O 1
ATOM 2616 N N . GLU A 1 352 ? -3.050 -22.561 -7.194 1.00 54.97 352 GLU A N 1
ATOM 2617 C CA . GLU A 1 352 ? -3.765 -21.680 -8.128 1.00 54.97 352 GLU A CA 1
ATOM 2618 C C . GLU A 1 352 ? -2.813 -20.902 -9.041 1.00 54.97 352 GLU A C 1
ATOM 2620 O O . GLU A 1 352 ? -3.110 -20.732 -10.222 1.00 54.97 352 GLU A O 1
ATOM 2625 N N . ARG A 1 353 ? -1.632 -20.511 -8.543 1.00 51.44 353 ARG A N 1
ATOM 2626 C CA . ARG A 1 353 ? -0.576 -19.889 -9.363 1.00 51.44 353 ARG A CA 1
ATOM 2627 C C . ARG A 1 353 ? 0.021 -20.834 -10.407 1.00 51.44 353 ARG A C 1
ATOM 2629 O O . ARG A 1 353 ? 0.553 -20.364 -11.407 1.00 51.44 353 ARG A O 1
ATOM 2636 N N . THR A 1 354 ? -0.048 -22.144 -10.176 1.00 42.84 354 THR A N 1
ATOM 2637 C CA . THR A 1 354 ? 0.566 -23.178 -11.026 1.00 42.84 354 THR A CA 1
ATOM 2638 C C . THR A 1 354 ? -0.428 -23.888 -11.949 1.00 42.84 354 THR A C 1
ATOM 2640 O O . THR A 1 354 ? -0.017 -24.731 -12.747 1.00 42.84 354 THR A O 1
ATOM 2643 N N . ARG A 1 355 ? -1.723 -23.532 -11.923 1.00 32.25 355 ARG A N 1
ATOM 2644 C CA . ARG A 1 355 ? -2.712 -24.057 -12.876 1.00 32.25 355 ARG A CA 1
ATOM 2645 C C . ARG A 1 355 ? -2.489 -23.465 -14.278 1.00 32.25 355 ARG A C 1
ATOM 2647 O O . ARG A 1 355 ? -2.670 -22.260 -14.454 1.00 32.25 355 ARG A O 1
ATOM 2654 N N . PRO A 1 356 ? -2.180 -24.275 -15.309 1.00 30.89 356 PRO A N 1
ATOM 2655 C CA . PRO A 1 356 ? -2.341 -23.820 -16.682 1.00 30.89 356 PRO A CA 1
ATOM 2656 C C . PRO A 1 356 ? -3.824 -23.509 -16.929 1.00 30.89 356 PRO A C 1
ATOM 2658 O O . PRO A 1 356 ? -4.705 -24.213 -16.426 1.00 30.89 356 PRO A O 1
ATOM 2661 N N . ALA A 1 357 ? -4.098 -22.442 -17.687 1.00 27.42 357 ALA A N 1
ATOM 2662 C CA . ALA A 1 357 ? -5.448 -22.094 -18.127 1.00 27.42 357 ALA A CA 1
ATOM 2663 C C . ALA A 1 357 ? -6.160 -23.339 -18.694 1.00 27.42 357 ALA A C 1
ATOM 2665 O O . ALA A 1 357 ? -5.491 -24.164 -19.327 1.00 27.42 357 ALA A O 1
ATOM 2666 N N . PRO A 1 358 ? -7.480 -23.509 -18.477 1.00 27.41 358 PRO A N 1
ATOM 2667 C CA . PRO A 1 358 ? -8.197 -24.670 -18.979 1.00 27.41 358 PRO A CA 1
ATOM 2668 C C . PRO A 1 358 ? -8.028 -24.740 -20.496 1.00 27.41 358 PRO A C 1
ATOM 2670 O O . PRO A 1 358 ? -8.571 -23.926 -21.241 1.00 27.41 358 PRO A O 1
ATOM 2673 N N . GLN A 1 359 ? -7.243 -25.717 -20.946 1.00 30.02 359 GLN A N 1
ATOM 2674 C CA . GLN A 1 359 ? -7.205 -26.104 -22.341 1.00 30.02 359 GLN A CA 1
ATOM 2675 C C . GLN A 1 359 ? -8.572 -26.704 -22.645 1.00 30.02 359 GLN A C 1
ATOM 2677 O O . GLN A 1 359 ? -8.921 -27.774 -22.143 1.00 30.02 359 GLN A O 1
ATOM 2682 N N . THR A 1 360 ? -9.370 -25.998 -23.437 1.00 27.95 360 THR A N 1
ATOM 2683 C CA . THR A 1 360 ? -10.507 -26.604 -24.119 1.00 27.95 360 THR A CA 1
ATOM 2684 C C . THR A 1 360 ? -9.969 -27.766 -24.940 1.00 27.95 360 THR A C 1
ATOM 2686 O O . THR A 1 360 ? -9.269 -27.559 -25.931 1.00 27.95 360 THR A O 1
ATOM 2689 N N . LYS A 1 361 ? -10.260 -28.986 -24.485 1.00 28.14 361 LYS A N 1
ATOM 2690 C CA . LYS A 1 361 ? -10.127 -30.202 -25.278 1.00 28.14 361 LYS A CA 1
ATOM 2691 C C . LYS A 1 361 ? -10.964 -30.025 -26.541 1.00 28.14 361 LYS A C 1
ATOM 2693 O O . LYS A 1 361 ? -12.185 -29.935 -26.456 1.00 28.14 361 LYS A O 1
ATOM 2698 N N . SER A 1 362 ? -10.305 -29.949 -27.687 1.00 27.81 362 SER A N 1
ATOM 2699 C CA . SER A 1 362 ? -10.928 -30.262 -28.965 1.00 27.81 362 SER A CA 1
ATOM 2700 C C . SER A 1 362 ? -10.848 -31.777 -29.138 1.00 27.81 362 SER A C 1
ATOM 2702 O O . SER A 1 362 ? -9.792 -32.304 -29.491 1.00 27.81 362 SER A O 1
ATOM 2704 N N . ASP A 1 363 ? -11.940 -32.467 -28.828 1.00 31.66 363 ASP A N 1
ATOM 2705 C CA . ASP A 1 363 ? -12.197 -33.782 -29.408 1.00 31.66 363 ASP A CA 1
ATOM 2706 C C . ASP A 1 363 ? -12.500 -33.565 -30.901 1.00 31.66 363 ASP A C 1
ATOM 2708 O O . ASP A 1 363 ? -13.416 -32.814 -31.231 1.00 31.66 363 ASP A O 1
ATOM 2712 N N . ASP A 1 364 ? -11.643 -34.092 -31.781 1.00 32.25 364 ASP A N 1
ATOM 2713 C CA . ASP A 1 364 ? -12.012 -34.964 -32.913 1.00 32.25 364 ASP A CA 1
ATOM 2714 C C . ASP A 1 364 ? -10.869 -35.079 -33.944 1.00 32.25 364 ASP A C 1
ATOM 2716 O O . ASP A 1 364 ? -10.334 -34.090 -34.448 1.00 32.25 364 ASP A O 1
ATOM 2720 N N . ASP A 1 365 ? -10.514 -36.328 -34.259 1.00 29.22 365 ASP A N 1
ATOM 2721 C CA . ASP A 1 365 ? -9.679 -36.726 -35.402 1.00 29.22 365 ASP A CA 1
ATOM 2722 C C . ASP A 1 365 ? -10.535 -36.703 -36.701 1.00 29.22 365 ASP A C 1
ATOM 2724 O O . ASP A 1 365 ? -11.764 -36.809 -36.637 1.00 29.22 365 ASP A O 1
ATOM 2728 N N . PRO A 1 366 ? -9.941 -36.562 -37.902 1.00 35.75 366 PRO A N 1
ATOM 2729 C CA . PRO A 1 366 ? -10.624 -36.007 -39.072 1.00 35.75 366 PRO A CA 1
ATOM 2730 C C . PRO A 1 366 ? -11.287 -37.064 -39.973 1.00 35.75 366 PRO A C 1
ATOM 2732 O O . PRO A 1 366 ? -10.745 -38.160 -40.143 1.00 35.75 366 PRO A O 1
ATOM 2735 N N . PRO A 1 367 ? -12.356 -36.708 -40.716 1.00 31.34 367 PRO A N 1
ATOM 2736 C CA . PRO A 1 367 ? -12.700 -37.393 -41.951 1.00 31.34 367 PRO A CA 1
ATOM 2737 C C . PRO A 1 367 ? -12.322 -36.578 -43.203 1.00 31.34 367 PRO A C 1
ATOM 2739 O O . PRO A 1 367 ? -12.400 -35.354 -43.254 1.00 31.34 367 PRO A O 1
ATOM 2742 N N . GLY A 1 368 ? -11.898 -37.340 -44.212 1.00 30.80 368 GLY A N 1
ATOM 2743 C CA . GLY A 1 368 ? -11.519 -37.004 -45.587 1.00 30.80 368 GLY A CA 1
ATOM 2744 C C . GLY A 1 368 ? -12.044 -35.725 -46.256 1.00 30.80 368 GLY A C 1
ATOM 2745 O O . GLY A 1 368 ? -13.242 -35.478 -46.334 1.00 30.80 368 GLY A O 1
ATOM 2746 N N . ARG A 1 369 ? -11.070 -35.018 -46.853 1.00 39.62 369 ARG A N 1
ATOM 2747 C CA . ARG A 1 369 ? -11.057 -34.312 -48.157 1.00 39.62 369 ARG A CA 1
ATOM 2748 C C . ARG A 1 369 ? -12.337 -34.425 -48.997 1.00 39.62 369 ARG A C 1
ATOM 2750 O O . ARG A 1 369 ? -12.720 -35.525 -49.370 1.00 39.62 369 ARG A O 1
ATOM 2757 N N . GLU A 1 370 ? -12.905 -33.300 -49.428 1.00 35.75 370 GLU A N 1
ATOM 2758 C CA . GLU A 1 370 ? -12.556 -32.507 -50.623 1.00 35.75 370 GLU A CA 1
ATOM 2759 C C . GLU A 1 370 ? -13.564 -31.342 -50.770 1.00 35.75 370 GLU A C 1
ATOM 2761 O O . GLU A 1 370 ? -14.715 -31.473 -50.365 1.00 35.75 370 GLU A O 1
ATOM 2766 N N . ALA A 1 371 ? -13.123 -30.234 -51.381 1.00 34.62 371 ALA A N 1
ATOM 2767 C CA . ALA A 1 371 ? -13.885 -29.021 -51.739 1.00 34.62 371 ALA A CA 1
ATOM 2768 C C . ALA A 1 371 ? -14.072 -27.919 -50.666 1.00 34.62 371 ALA A C 1
ATOM 2770 O O . ALA A 1 371 ? -15.190 -27.636 -50.251 1.00 34.62 371 ALA A O 1
ATOM 2771 N N . ALA A 1 372 ? -12.991 -27.206 -50.310 1.00 36.09 372 ALA A N 1
ATOM 2772 C CA . ALA A 1 372 ? -13.061 -25.798 -49.864 1.00 36.09 372 ALA A CA 1
ATOM 2773 C C . ALA A 1 372 ? -11.711 -25.038 -49.958 1.00 36.09 372 ALA A C 1
ATOM 2775 O O . ALA A 1 372 ? -11.469 -24.113 -49.189 1.00 36.09 372 ALA A O 1
ATOM 2776 N N . ASP A 1 373 ? -10.805 -25.392 -50.879 1.00 39.19 373 ASP A N 1
ATOM 2777 C CA . ASP A 1 373 ? -9.475 -24.749 -50.943 1.00 39.19 373 ASP A CA 1
ATOM 2778 C C . ASP A 1 373 ? -9.479 -23.354 -51.602 1.00 39.19 373 ASP A C 1
ATOM 2780 O O . ASP A 1 373 ? -8.512 -22.612 -51.469 1.00 39.19 373 ASP A O 1
ATOM 2784 N N . SER A 1 374 ? -10.556 -22.925 -52.271 1.00 43.00 374 SER A N 1
ATOM 2785 C CA . SER A 1 374 ? -10.581 -21.613 -52.943 1.00 43.00 374 SER A CA 1
ATOM 2786 C C . SER A 1 374 ? -11.065 -20.447 -52.071 1.00 43.00 374 SER A C 1
ATOM 2788 O O . SER A 1 374 ? -10.711 -19.309 -52.363 1.00 43.00 374 SER A O 1
ATOM 2790 N N . ASP A 1 375 ? -11.844 -20.686 -51.009 1.00 46.47 375 ASP A N 1
ATOM 2791 C CA . ASP A 1 375 ? -12.404 -19.604 -50.169 1.00 46.47 375 ASP A CA 1
ATOM 2792 C C . ASP A 1 375 ? -11.538 -19.269 -48.943 1.00 46.47 375 ASP A C 1
ATOM 2794 O O . ASP A 1 375 ? -11.433 -18.102 -48.564 1.00 46.47 375 ASP A O 1
ATOM 2798 N N . LEU A 1 376 ? -10.832 -20.251 -48.370 1.00 43.41 376 LEU A N 1
ATOM 2799 C CA . LEU A 1 376 ? -9.877 -20.019 -47.277 1.00 43.41 376 LEU A CA 1
ATOM 2800 C C . LEU A 1 376 ? -8.623 -19.273 -47.749 1.00 43.41 376 LEU A C 1
ATOM 2802 O O . LEU A 1 376 ? -8.157 -18.369 -47.061 1.00 43.41 376 LEU A O 1
ATOM 2806 N N . LEU A 1 377 ? -8.112 -19.590 -48.944 1.00 48.84 377 LEU A N 1
ATOM 2807 C CA . LEU A 1 377 ? -6.996 -18.863 -49.560 1.00 48.84 377 LEU A CA 1
ATOM 2808 C C . LEU A 1 377 ? -7.367 -17.398 -49.846 1.00 48.84 377 LEU A C 1
ATOM 2810 O O . LEU A 1 377 ? -6.587 -16.502 -49.537 1.00 48.84 377 LEU A O 1
ATOM 2814 N N . ASN A 1 378 ? -8.588 -17.134 -50.322 1.00 51.28 378 ASN A N 1
ATOM 2815 C CA . ASN A 1 378 ? -9.066 -15.771 -50.563 1.00 51.28 378 ASN A CA 1
ATOM 2816 C C . ASN A 1 378 ? -9.281 -14.968 -49.267 1.00 51.28 378 ASN A C 1
ATOM 2818 O O . ASN A 1 378 ? -8.979 -13.774 -49.242 1.00 51.28 378 ASN A O 1
ATOM 2822 N N . GLU A 1 379 ? -9.768 -15.585 -48.184 1.00 48.38 379 GLU A N 1
ATOM 2823 C CA . GLU A 1 379 ? -9.942 -14.906 -46.890 1.00 48.38 379 GLU A CA 1
ATOM 2824 C C . GLU A 1 379 ? -8.597 -14.658 -46.187 1.00 48.38 379 GLU A C 1
ATOM 2826 O O . GLU A 1 379 ? -8.371 -13.559 -45.679 1.00 48.38 379 GLU A O 1
ATOM 2831 N N . VAL A 1 380 ? -7.656 -15.609 -46.246 1.00 52.81 380 VAL A N 1
ATOM 2832 C CA . VAL A 1 380 ? -6.284 -15.432 -45.734 1.00 52.81 380 VAL A CA 1
ATOM 2833 C C . VAL A 1 380 ? -5.545 -14.341 -46.517 1.00 52.81 380 VAL A C 1
ATOM 2835 O O . VAL A 1 380 ? -4.935 -13.459 -45.911 1.00 52.81 380 VAL A O 1
ATOM 2838 N N . GLU A 1 381 ? -5.667 -14.304 -47.846 1.00 55.72 381 GLU A N 1
ATOM 2839 C CA . GLU A 1 381 ? -5.101 -13.229 -48.672 1.00 55.72 381 GLU A CA 1
ATOM 2840 C C . GLU A 1 381 ? -5.764 -11.864 -48.426 1.00 55.72 381 GLU A C 1
ATOM 2842 O O . GLU A 1 381 ? -5.121 -10.817 -48.570 1.00 55.72 381 GLU A O 1
ATOM 2847 N N . ARG A 1 382 ? -7.056 -11.836 -48.072 1.00 55.91 382 ARG A N 1
ATOM 2848 C CA . ARG A 1 382 ? -7.771 -10.596 -47.738 1.00 55.91 382 ARG A CA 1
ATOM 2849 C C . ARG A 1 382 ? -7.349 -10.074 -46.368 1.00 55.91 382 ARG A C 1
ATOM 2851 O O . ARG A 1 382 ? -7.114 -8.873 -46.232 1.00 55.91 382 ARG A O 1
ATOM 2858 N N . GLN A 1 383 ? -7.203 -10.956 -45.382 1.00 54.66 383 GLN A N 1
ATOM 2859 C CA . GLN A 1 383 ? -6.715 -10.615 -44.046 1.00 54.66 383 GLN A CA 1
ATOM 2860 C C . GLN A 1 383 ? -5.257 -10.144 -44.085 1.00 54.66 383 GLN A C 1
ATOM 2862 O O . GLN A 1 383 ? -4.950 -9.092 -43.521 1.00 54.66 383 GLN A O 1
ATOM 2867 N N . GLN A 1 384 ? -4.397 -10.817 -44.858 1.00 58.03 384 GLN A N 1
ATOM 2868 C CA . GLN A 1 384 ? -3.024 -10.370 -45.107 1.00 58.03 384 GLN A CA 1
ATOM 2869 C C . GLN A 1 384 ? -2.988 -8.981 -45.759 1.00 58.03 384 GLN A C 1
ATOM 2871 O O . GLN A 1 384 ? -2.283 -8.099 -45.276 1.00 58.03 384 GLN A O 1
ATOM 2876 N N . ARG A 1 385 ? -3.810 -8.711 -46.785 1.00 63.22 385 ARG A N 1
ATOM 2877 C CA . ARG A 1 385 ? -3.868 -7.383 -47.434 1.00 63.22 385 ARG A CA 1
ATOM 2878 C C . ARG A 1 385 ? -4.338 -6.264 -46.502 1.00 63.22 385 ARG A C 1
ATOM 2880 O O . ARG A 1 385 ? -3.819 -5.147 -46.570 1.00 63.22 385 ARG A O 1
ATOM 2887 N N . VAL A 1 386 ? -5.316 -6.534 -45.638 1.00 66.19 386 VAL A N 1
ATOM 2888 C CA . VAL A 1 386 ? -5.817 -5.555 -44.658 1.00 66.19 386 VAL A CA 1
ATOM 2889 C C . VAL A 1 386 ? -4.753 -5.255 -43.601 1.00 66.19 386 VAL A C 1
ATOM 2891 O O . VAL A 1 386 ? -4.519 -4.087 -43.277 1.00 66.19 386 VAL A O 1
ATOM 2894 N N . PHE A 1 387 ? -4.061 -6.284 -43.119 1.00 63.16 387 PHE A N 1
ATOM 2895 C CA . PHE A 1 387 ? -3.001 -6.148 -42.128 1.00 63.16 387 PHE A CA 1
ATOM 2896 C C . PHE A 1 387 ? -1.746 -5.460 -42.691 1.00 63.16 387 PHE A C 1
ATOM 2898 O O . PHE A 1 387 ? -1.212 -4.533 -42.074 1.00 63.16 387 PHE A O 1
ATOM 2905 N N . GLU A 1 388 ? -1.338 -5.793 -43.920 1.00 71.88 388 GLU A N 1
ATOM 2906 C CA . GLU A 1 388 ? -0.298 -5.057 -44.646 1.00 71.88 388 GLU A CA 1
ATOM 2907 C C . GLU A 1 388 ? -0.681 -3.580 -44.843 1.00 71.88 388 GLU A C 1
ATOM 2909 O O . GLU A 1 388 ? 0.162 -2.689 -44.704 1.00 71.88 388 GLU A O 1
ATOM 2914 N N . GLY A 1 389 ? -1.958 -3.292 -45.121 1.00 69.75 389 GLY A N 1
ATOM 2915 C CA . GLY A 1 389 ? -2.493 -1.932 -45.196 1.00 69.75 389 GLY A CA 1
ATOM 2916 C C . GLY A 1 389 ? -2.380 -1.165 -43.873 1.00 69.75 389 GLY A C 1
ATOM 2917 O O . GLY A 1 389 ? -2.000 0.012 -43.875 1.00 69.75 389 GLY A O 1
ATOM 2918 N N . PHE A 1 390 ? -2.646 -1.834 -42.750 1.00 71.56 390 PHE A N 1
ATOM 2919 C CA . PHE A 1 390 ? -2.516 -1.278 -41.403 1.00 71.56 390 PHE A CA 1
ATOM 2920 C C . PHE A 1 390 ? -1.058 -0.950 -41.053 1.00 71.56 390 PHE A C 1
ATOM 2922 O O . PHE A 1 390 ? -0.757 0.190 -40.695 1.00 71.56 390 PHE A O 1
ATOM 2929 N N . LEU A 1 391 ? -0.131 -1.894 -41.247 1.00 72.69 391 LEU A N 1
ATOM 2930 C CA . LEU A 1 391 ? 1.301 -1.675 -41.005 1.00 72.69 391 LEU A CA 1
ATOM 2931 C C . LEU A 1 391 ? 1.878 -0.584 -41.915 1.00 72.69 391 LEU A C 1
ATOM 2933 O O . LEU A 1 391 ? 2.622 0.278 -41.448 1.00 72.69 391 LEU A O 1
ATOM 2937 N N . ARG A 1 392 ? 1.475 -0.531 -43.193 1.00 76.44 392 ARG A N 1
ATOM 2938 C CA . ARG A 1 392 ? 1.835 0.573 -44.104 1.00 76.44 392 ARG A CA 1
ATOM 2939 C C . ARG A 1 392 ? 1.348 1.929 -43.585 1.00 76.44 392 ARG A C 1
ATOM 2941 O O . ARG A 1 392 ? 2.044 2.931 -43.755 1.00 76.44 392 ARG A O 1
ATOM 2948 N N . ALA A 1 393 ? 0.164 1.990 -42.975 1.00 71.25 393 ALA A N 1
ATOM 2949 C CA . ALA A 1 393 ? -0.369 3.216 -42.387 1.00 71.25 393 ALA A CA 1
ATOM 2950 C C . ALA A 1 393 ? 0.364 3.604 -41.091 1.00 71.25 393 ALA A C 1
ATOM 2952 O O . ALA A 1 393 ? 0.670 4.780 -40.890 1.00 71.25 393 ALA A O 1
ATOM 2953 N N . GLU A 1 394 ? 0.700 2.629 -40.247 1.00 73.31 394 GLU A N 1
ATOM 2954 C CA . GLU A 1 394 ? 1.456 2.835 -39.010 1.00 73.31 394 GLU A CA 1
ATOM 2955 C C . GLU A 1 394 ? 2.877 3.338 -39.293 1.00 73.31 394 GLU A C 1
ATOM 2957 O O . GLU A 1 394 ? 3.280 4.367 -38.751 1.00 73.31 394 GLU A O 1
ATOM 2962 N N . VAL A 1 395 ? 3.594 2.705 -40.227 1.00 81.81 395 VAL A N 1
ATOM 2963 C CA . VAL A 1 395 ? 4.917 3.155 -40.687 1.00 81.81 395 VAL A CA 1
ATOM 2964 C C . VAL A 1 395 ? 4.839 4.559 -41.281 1.00 81.81 395 VAL A C 1
ATOM 2966 O O . VAL A 1 395 ? 5.649 5.420 -40.946 1.00 81.81 395 VAL A O 1
ATOM 2969 N N . ARG A 1 396 ? 3.821 4.856 -42.097 1.00 79.00 396 ARG A N 1
ATOM 2970 C CA . ARG A 1 396 ? 3.609 6.205 -42.648 1.00 79.00 396 ARG A CA 1
ATOM 2971 C C . ARG A 1 396 ? 3.386 7.251 -41.550 1.00 79.00 396 ARG A C 1
ATOM 2973 O O . ARG A 1 396 ? 3.906 8.363 -41.656 1.00 79.00 396 ARG A O 1
ATOM 2980 N N . ASN A 1 397 ? 2.650 6.902 -40.497 1.00 75.31 397 ASN A N 1
ATOM 2981 C CA . ASN A 1 397 ? 2.429 7.772 -39.344 1.00 75.31 397 ASN A CA 1
ATOM 2982 C C . ASN A 1 397 ? 3.706 7.968 -38.525 1.00 75.31 397 ASN A C 1
ATOM 2984 O O . ASN A 1 397 ? 4.020 9.105 -38.177 1.00 75.31 397 ASN A O 1
ATOM 2988 N N . ALA A 1 398 ? 4.465 6.902 -38.273 1.00 74.50 398 ALA A N 1
ATOM 2989 C CA . ALA A 1 398 ? 5.749 6.960 -37.582 1.00 74.50 398 ALA A CA 1
ATOM 2990 C C . ALA A 1 398 ? 6.753 7.836 -38.341 1.00 74.50 398 ALA A C 1
ATOM 2992 O O . ALA A 1 398 ? 7.316 8.762 -37.770 1.00 74.50 398 ALA A O 1
ATOM 2993 N N . LEU A 1 399 ? 6.882 7.646 -39.657 1.00 84.19 399 LEU A N 1
ATOM 2994 C CA . LEU A 1 399 ? 7.707 8.483 -40.533 1.00 84.19 399 LEU A CA 1
ATOM 2995 C C . LEU A 1 399 ? 7.259 9.949 -40.522 1.00 84.19 399 LEU A C 1
ATOM 2997 O O . LEU A 1 399 ? 8.092 10.853 -40.533 1.00 84.19 399 LEU A O 1
ATOM 3001 N N . SER A 1 400 ? 5.948 10.209 -40.490 1.00 79.88 400 SER A N 1
ATOM 3002 C CA . SER A 1 400 ? 5.416 11.573 -40.413 1.00 79.88 400 SER A CA 1
ATOM 3003 C C . SER A 1 400 ? 5.684 12.231 -39.058 1.00 79.88 400 SER A C 1
ATOM 3005 O O . SER A 1 400 ? 5.963 13.428 -39.032 1.00 79.88 400 SER A O 1
ATOM 3007 N N . ARG A 1 401 ? 5.582 11.486 -37.951 1.00 77.19 401 ARG A N 1
ATOM 3008 C CA . ARG A 1 401 ? 5.873 11.982 -36.597 1.00 77.19 401 ARG A CA 1
ATOM 3009 C C . ARG A 1 401 ? 7.365 12.197 -36.402 1.00 77.19 401 ARG A C 1
ATOM 3011 O O . ARG A 1 401 ? 7.757 13.274 -35.977 1.00 77.19 401 ARG A O 1
ATOM 3018 N N . ALA A 1 402 ? 8.188 11.241 -36.820 1.00 79.56 402 ALA A N 1
ATOM 3019 C CA . ALA A 1 402 ? 9.633 11.379 -36.792 1.00 79.56 402 ALA A CA 1
ATOM 3020 C C . ALA A 1 402 ? 10.082 12.588 -37.617 1.00 79.56 402 ALA A C 1
ATOM 3022 O O . ALA A 1 402 ? 10.827 13.413 -37.113 1.00 79.56 402 ALA A O 1
ATOM 3023 N N . ARG A 1 403 ? 9.541 12.812 -38.823 1.00 80.31 403 ARG A N 1
ATOM 3024 C CA . ARG A 1 403 ? 9.818 14.045 -39.589 1.00 80.31 403 ARG A CA 1
ATOM 3025 C C . ARG A 1 403 ? 9.445 15.332 -38.843 1.00 80.31 403 ARG A C 1
ATOM 3027 O O . ARG A 1 403 ? 10.125 16.334 -39.029 1.00 80.31 403 ARG A O 1
ATOM 3034 N N . ALA A 1 404 ? 8.391 15.317 -38.025 1.00 78.62 404 ALA A N 1
ATOM 3035 C CA . ALA A 1 404 ? 7.996 16.464 -37.206 1.00 78.62 404 ALA A CA 1
ATOM 3036 C C . ALA A 1 404 ? 8.874 16.637 -35.950 1.00 78.62 404 ALA A C 1
ATOM 3038 O O . ALA A 1 404 ? 9.044 17.759 -35.485 1.00 78.62 404 ALA A O 1
ATOM 3039 N N . GLN A 1 405 ? 9.438 15.545 -35.427 1.00 78.88 405 GLN A N 1
ATOM 3040 C CA . GLN A 1 405 ? 10.158 15.505 -34.151 1.00 78.88 405 GLN A CA 1
ATOM 3041 C C . GLN A 1 405 ? 11.688 15.544 -34.303 1.00 78.88 405 GLN A C 1
ATOM 3043 O O . GLN A 1 405 ? 12.355 16.078 -33.427 1.00 78.88 405 GLN A O 1
ATOM 3048 N N . ILE A 1 406 ? 12.246 15.098 -35.439 1.00 79.06 406 ILE A N 1
ATOM 3049 C CA . ILE A 1 406 ? 13.688 15.133 -35.783 1.00 79.06 406 ILE A CA 1
ATOM 3050 C C . ILE A 1 406 ? 14.295 16.532 -35.574 1.00 79.06 406 ILE A C 1
ATOM 3052 O O . ILE A 1 406 ? 15.456 16.688 -35.220 1.00 79.06 406 ILE A O 1
ATOM 3056 N N . ALA A 1 407 ? 13.464 17.540 -35.788 1.00 69.31 407 ALA A N 1
ATOM 3057 C CA . ALA A 1 407 ? 13.666 18.954 -35.550 1.00 69.31 407 ALA A CA 1
ATOM 3058 C C . ALA A 1 407 ? 14.015 19.368 -34.108 1.00 69.31 407 ALA A C 1
ATOM 3060 O O . ALA A 1 407 ? 14.917 20.173 -33.880 1.00 69.31 407 ALA A O 1
ATOM 3061 N N . SER A 1 408 ? 13.216 18.901 -33.152 1.00 69.00 408 SER A N 1
ATOM 3062 C CA . SER A 1 408 ? 13.188 19.367 -31.762 1.00 69.00 408 SER A CA 1
ATOM 3063 C C . SER A 1 408 ? 13.839 18.347 -30.833 1.00 69.00 408 SER A C 1
ATOM 3065 O O . SER A 1 408 ? 14.658 18.696 -29.979 1.00 69.00 408 SER A O 1
ATOM 3067 N N . ASP A 1 409 ? 13.549 17.075 -31.068 1.00 73.19 409 ASP A N 1
ATOM 3068 C CA . ASP A 1 409 ? 14.032 15.923 -30.324 1.00 73.19 409 ASP A CA 1
ATOM 3069 C C . ASP A 1 409 ? 14.452 14.801 -31.297 1.00 73.19 409 ASP A C 1
ATOM 3071 O O . ASP A 1 409 ? 13.728 13.817 -31.483 1.00 73.19 409 ASP A O 1
ATOM 3075 N N . PRO A 1 410 ? 15.620 14.950 -31.960 1.00 73.38 410 PRO A N 1
ATOM 3076 C CA . PRO A 1 410 ? 16.137 13.937 -32.876 1.00 73.38 410 PRO A CA 1
ATOM 3077 C C . PRO A 1 410 ? 16.358 12.578 -32.207 1.00 73.38 410 PRO A C 1
ATOM 3079 O O . PRO A 1 410 ? 16.199 11.557 -32.873 1.00 73.38 410 PRO A O 1
ATOM 3082 N N . GLN A 1 411 ? 16.649 12.566 -30.900 1.00 72.56 411 GLN A N 1
ATOM 3083 C CA . GLN A 1 411 ? 16.787 11.340 -30.120 1.00 72.56 411 GLN A CA 1
ATOM 3084 C C . GLN A 1 411 ? 15.446 10.613 -29.999 1.00 72.56 411 GLN A C 1
ATOM 3086 O O . GLN A 1 411 ? 15.335 9.480 -30.454 1.00 72.56 411 GLN A O 1
ATOM 3091 N N . GLY A 1 412 ? 14.397 11.276 -29.498 1.00 71.69 412 GLY A N 1
ATOM 3092 C CA . GLY A 1 412 ? 13.073 10.655 -29.385 1.00 71.69 412 GLY A CA 1
ATOM 3093 C C . GLY A 1 412 ? 12.474 10.241 -30.735 1.00 71.69 412 GLY A C 1
ATOM 3094 O O . GLY A 1 412 ? 11.733 9.260 -30.821 1.00 71.69 412 GLY A O 1
ATOM 3095 N N . ALA A 1 413 ? 12.823 10.940 -31.820 1.00 76.12 413 ALA A N 1
ATOM 3096 C CA . ALA A 1 413 ? 12.452 10.532 -33.172 1.00 76.12 413 ALA A CA 1
ATOM 3097 C C . ALA A 1 413 ? 13.203 9.274 -33.646 1.00 76.12 413 ALA A C 1
ATOM 3099 O O . ALA A 1 413 ? 12.599 8.426 -34.304 1.00 76.12 413 ALA A O 1
ATOM 3100 N N . SER A 1 414 ? 14.492 9.147 -33.312 1.00 75.56 414 SER A N 1
ATOM 3101 C CA . SER A 1 414 ? 15.292 7.945 -33.573 1.00 75.56 414 SER A CA 1
ATOM 3102 C C . SER A 1 414 ? 14.710 6.742 -32.826 1.00 75.56 414 SER A C 1
ATOM 3104 O O . SER A 1 414 ? 14.318 5.752 -33.445 1.00 75.56 414 SER A O 1
ATOM 3106 N N . ASP A 1 415 ? 14.514 6.893 -31.518 1.00 72.56 415 ASP A N 1
ATOM 3107 C CA . ASP A 1 415 ? 13.947 5.900 -30.604 1.00 72.56 415 ASP A CA 1
ATOM 3108 C C . ASP A 1 415 ? 12.591 5.353 -31.093 1.00 72.56 415 ASP A C 1
ATOM 3110 O O . ASP A 1 415 ? 12.365 4.142 -31.157 1.00 72.56 415 ASP A O 1
ATOM 3114 N N . MET A 1 416 ? 11.686 6.244 -31.517 1.00 77.75 416 MET A N 1
ATOM 3115 C CA . MET A 1 416 ? 10.381 5.872 -32.074 1.00 77.75 416 MET A CA 1
ATOM 3116 C C . MET A 1 416 ? 10.509 5.057 -33.367 1.00 77.75 416 MET A C 1
ATOM 3118 O O . MET A 1 416 ? 9.799 4.064 -33.553 1.00 77.75 416 MET A O 1
ATOM 3122 N N . LEU A 1 417 ? 11.379 5.487 -34.286 1.00 80.94 417 LEU A N 1
ATOM 3123 C CA . LEU A 1 417 ? 11.564 4.813 -35.569 1.00 80.94 417 LEU A CA 1
ATOM 3124 C C . LEU A 1 417 ? 12.175 3.419 -35.393 1.00 80.94 417 LEU A C 1
ATOM 3126 O O . LEU A 1 417 ? 11.735 2.496 -36.081 1.00 80.94 417 LEU A O 1
ATOM 3130 N N . LYS A 1 418 ? 13.112 3.242 -34.449 1.00 79.31 418 LYS A N 1
ATOM 3131 C CA . LYS A 1 418 ? 13.654 1.923 -34.078 1.00 79.31 418 LYS A CA 1
ATOM 3132 C C . LYS A 1 418 ? 12.543 0.977 -33.618 1.00 79.31 418 LYS A C 1
ATOM 3134 O O . LYS A 1 418 ? 12.407 -0.130 -34.142 1.00 79.31 418 LYS A O 1
ATOM 3139 N N . LEU A 1 419 ? 11.683 1.451 -32.713 1.00 75.38 419 LEU A N 1
ATOM 3140 C CA . LEU A 1 419 ? 10.582 0.677 -32.127 1.00 75.38 419 LEU A CA 1
ATOM 3141 C C . LEU A 1 419 ? 9.605 0.158 -33.195 1.00 75.38 419 LEU A C 1
ATOM 3143 O O . LEU A 1 419 ? 9.228 -1.019 -33.188 1.00 75.38 419 LEU A O 1
ATOM 3147 N N . VAL A 1 420 ? 9.241 1.022 -34.149 1.00 77.88 420 VAL A N 1
ATOM 3148 C CA . VAL A 1 420 ? 8.352 0.685 -35.274 1.00 77.88 420 VAL A CA 1
ATOM 3149 C C . VAL A 1 420 ? 9.044 -0.239 -36.278 1.00 77.88 420 VAL A C 1
ATOM 3151 O O . VAL A 1 420 ? 8.425 -1.181 -36.771 1.00 77.88 420 VAL A O 1
ATOM 3154 N N . MET A 1 421 ? 10.331 -0.030 -36.557 1.00 79.12 421 MET A N 1
ATOM 3155 C CA . MET A 1 421 ? 11.084 -0.879 -37.482 1.00 79.12 421 MET A CA 1
ATOM 3156 C C . MET A 1 421 ? 11.257 -2.303 -36.965 1.00 79.12 421 MET A C 1
ATOM 3158 O O . MET A 1 421 ? 11.111 -3.266 -37.719 1.00 79.12 421 MET A O 1
ATOM 3162 N N . GLU A 1 422 ? 11.499 -2.457 -35.669 1.00 74.81 422 GLU A N 1
ATOM 3163 C CA . GLU A 1 422 ? 11.583 -3.766 -35.037 1.00 74.81 422 GLU A CA 1
ATOM 3164 C C . GLU A 1 422 ? 10.239 -4.517 -35.103 1.00 74.81 422 GLU A C 1
ATOM 3166 O O . GLU A 1 422 ? 10.217 -5.707 -35.420 1.00 74.81 422 GLU A O 1
ATOM 3171 N N . LYS A 1 423 ? 9.108 -3.815 -34.927 1.00 76.25 423 LYS A N 1
ATOM 3172 C CA . LYS A 1 423 ? 7.757 -4.383 -35.101 1.00 76.25 423 LYS A CA 1
ATOM 3173 C C . LYS A 1 423 ? 7.540 -4.903 -36.529 1.00 76.25 423 LYS A C 1
ATOM 3175 O O . LYS A 1 423 ? 7.097 -6.036 -36.709 1.00 76.25 423 LYS A O 1
ATOM 3180 N N . VAL A 1 424 ? 7.912 -4.120 -37.545 1.00 81.25 424 VAL A N 1
ATOM 3181 C CA . VAL A 1 424 ? 7.810 -4.518 -38.965 1.00 81.25 424 VAL A CA 1
ATOM 3182 C C . VAL A 1 424 ? 8.670 -5.750 -39.269 1.00 81.25 424 VAL A C 1
ATOM 3184 O O . VAL A 1 424 ? 8.245 -6.628 -40.016 1.00 81.25 424 VAL A O 1
ATOM 3187 N N . ARG A 1 425 ? 9.866 -5.855 -38.675 1.00 76.44 425 ARG A N 1
ATOM 3188 C CA . ARG A 1 425 ? 10.778 -6.992 -38.889 1.00 76.44 425 ARG A CA 1
ATOM 3189 C C . ARG A 1 425 ? 10.291 -8.294 -38.246 1.00 76.44 425 ARG A C 1
ATOM 3191 O O . ARG A 1 425 ? 10.491 -9.353 -38.838 1.00 76.44 425 ARG A O 1
ATOM 3198 N N . GLN A 1 426 ? 9.677 -8.215 -37.064 1.00 72.62 426 GLN A N 1
ATOM 3199 C CA . GLN A 1 426 ? 9.197 -9.373 -36.291 1.00 72.62 426 GLN A CA 1
ATOM 3200 C C . GLN A 1 426 ? 7.847 -9.923 -36.774 1.00 72.62 426 GLN A C 1
ATOM 3202 O O . GLN A 1 426 ? 7.463 -11.030 -36.410 1.00 72.62 426 GLN A O 1
ATOM 3207 N N . THR A 1 427 ? 7.126 -9.172 -37.602 1.00 75.50 427 THR A N 1
ATOM 3208 C CA . THR A 1 427 ? 5.799 -9.563 -38.076 1.00 75.50 427 THR A CA 1
ATOM 3209 C C . THR A 1 427 ? 5.902 -10.648 -39.155 1.00 75.50 427 THR A C 1
ATOM 3211 O O . THR A 1 427 ? 6.353 -10.382 -40.270 1.00 75.50 427 THR A O 1
ATOM 3214 N N . ALA A 1 428 ? 5.481 -11.875 -38.835 1.00 70.56 428 ALA A N 1
ATOM 3215 C CA . ALA A 1 428 ? 5.558 -13.027 -39.741 1.00 70.56 428 ALA A CA 1
ATOM 3216 C C . ALA A 1 428 ? 4.606 -12.922 -40.950 1.00 70.56 428 ALA A C 1
ATOM 3218 O O . ALA A 1 428 ? 4.943 -13.400 -42.028 1.00 70.56 428 ALA A O 1
ATOM 3219 N N . GLU A 1 429 ? 3.473 -12.238 -40.781 1.00 71.00 429 GLU A N 1
ATOM 3220 C CA . GLU A 1 429 ? 2.367 -12.123 -41.750 1.00 71.00 429 GLU A CA 1
ATOM 3221 C C . GLU A 1 429 ? 2.628 -11.131 -42.901 1.00 71.00 429 GLU A C 1
ATOM 3223 O O . GLU A 1 429 ? 1.834 -11.033 -43.831 1.00 71.00 429 GLU A O 1
ATOM 3228 N N . LEU A 1 430 ? 3.737 -10.385 -42.850 1.00 73.69 430 LEU A N 1
ATOM 3229 C CA . LEU A 1 430 ? 4.147 -9.445 -43.896 1.00 73.69 430 LEU A CA 1
ATOM 3230 C C . LEU A 1 430 ? 4.899 -10.172 -45.010 1.00 73.69 430 LEU A C 1
ATOM 3232 O O . LEU A 1 430 ? 5.921 -10.817 -44.734 1.00 73.69 430 LEU A O 1
ATOM 3236 N N . SER A 1 431 ? 4.473 -9.979 -46.262 1.00 77.56 431 SER A N 1
ATOM 3237 C CA . SER A 1 431 ? 5.213 -10.487 -47.419 1.00 77.56 431 SER A CA 1
ATOM 3238 C C . SER A 1 431 ? 6.660 -9.954 -47.438 1.00 77.56 431 SER A C 1
ATOM 3240 O O . SER A 1 431 ? 6.915 -8.815 -47.016 1.00 77.56 431 SER A O 1
ATOM 3242 N N . PRO A 1 432 ? 7.644 -10.749 -47.910 1.00 75.88 432 PRO A N 1
ATOM 3243 C CA . PRO A 1 432 ? 9.055 -10.349 -47.914 1.00 75.88 432 PRO A CA 1
ATOM 3244 C C . PRO A 1 432 ? 9.310 -9.018 -48.636 1.00 75.88 432 PRO A C 1
ATOM 3246 O O . PRO A 1 432 ? 10.117 -8.208 -48.181 1.00 75.88 432 PRO A O 1
ATOM 3249 N N . GLU A 1 433 ? 8.573 -8.765 -49.719 1.00 75.31 433 GLU A N 1
ATOM 3250 C CA . GLU A 1 433 ? 8.668 -7.553 -50.538 1.00 75.31 433 GLU A CA 1
ATOM 3251 C C . GLU A 1 433 ? 8.166 -6.310 -49.791 1.00 75.31 433 GLU A C 1
ATOM 3253 O O . GLU A 1 433 ? 8.835 -5.275 -49.768 1.00 75.31 433 GLU A O 1
ATOM 3258 N N . VAL A 1 434 ? 7.015 -6.407 -49.119 1.00 77.62 434 VAL A N 1
ATOM 3259 C CA . VAL A 1 434 ? 6.441 -5.287 -48.358 1.00 77.62 434 VAL A CA 1
ATOM 3260 C C . VAL A 1 434 ? 7.243 -5.015 -47.092 1.00 77.62 434 VAL A C 1
ATOM 3262 O O . VAL A 1 434 ? 7.455 -3.854 -46.734 1.00 77.62 434 VAL A O 1
ATOM 3265 N N . ARG A 1 435 ? 7.759 -6.063 -46.446 1.00 81.75 435 ARG A N 1
ATOM 3266 C CA . ARG A 1 435 ? 8.676 -5.942 -45.310 1.00 81.75 435 ARG A CA 1
ATOM 3267 C C . ARG A 1 435 ? 9.945 -5.190 -45.699 1.00 81.75 435 ARG A C 1
ATOM 3269 O O . ARG A 1 435 ? 10.297 -4.233 -45.015 1.00 81.75 435 ARG A O 1
ATOM 3276 N N . ALA A 1 436 ? 10.589 -5.578 -46.801 1.00 78.88 436 ALA A N 1
ATOM 3277 C CA . ALA A 1 436 ? 11.771 -4.889 -47.314 1.00 78.88 436 ALA A CA 1
ATOM 3278 C C . ALA A 1 436 ? 11.464 -3.414 -47.625 1.00 78.88 436 ALA A C 1
ATOM 3280 O O . ALA A 1 436 ? 12.167 -2.525 -47.152 1.00 78.88 436 ALA A O 1
ATOM 3281 N N . GLN A 1 437 ? 10.342 -3.141 -48.301 1.00 82.25 437 GLN A N 1
ATOM 3282 C CA . GLN A 1 437 ? 9.924 -1.779 -48.646 1.00 82.25 437 GLN A CA 1
ATOM 3283 C C . GLN A 1 437 ? 9.692 -0.885 -47.412 1.00 82.25 437 GLN A C 1
ATOM 3285 O O . GLN A 1 437 ? 10.059 0.291 -47.421 1.00 82.25 437 GLN A O 1
ATOM 3290 N N . LEU A 1 438 ? 9.050 -1.403 -46.361 1.00 83.44 438 LEU A N 1
ATOM 3291 C CA . LEU A 1 438 ? 8.776 -0.647 -45.135 1.00 83.44 438 LEU A CA 1
ATOM 3292 C C . LEU A 1 438 ? 10.035 -0.439 -44.287 1.00 83.44 438 LEU A C 1
ATOM 3294 O O . LEU A 1 438 ? 10.215 0.645 -43.730 1.00 83.44 438 LEU A O 1
ATOM 3298 N N . VAL A 1 439 ? 10.909 -1.447 -44.223 1.00 82.44 439 VAL A N 1
ATOM 3299 C CA . VAL A 1 439 ? 12.214 -1.339 -43.558 1.00 82.44 439 VAL A CA 1
ATOM 3300 C C . VAL A 1 439 ? 13.070 -0.282 -44.253 1.00 82.44 439 VAL A C 1
ATOM 3302 O O . VAL A 1 439 ? 13.537 0.623 -43.574 1.00 82.44 439 VAL A O 1
ATOM 3305 N N . ASP A 1 440 ? 13.169 -0.284 -45.584 1.00 81.44 440 ASP A N 1
ATOM 3306 C CA . ASP A 1 440 ? 13.935 0.724 -46.333 1.00 81.44 440 ASP A CA 1
ATOM 3307 C C . ASP A 1 440 ? 13.450 2.160 -46.067 1.00 81.44 440 ASP A C 1
ATOM 3309 O O . ASP A 1 440 ? 14.249 3.092 -45.936 1.00 81.44 440 ASP A O 1
ATOM 3313 N N . GLN A 1 441 ? 12.132 2.360 -45.949 1.00 82.56 441 GLN A N 1
ATOM 3314 C CA . GLN A 1 441 ? 11.558 3.672 -45.635 1.00 82.56 441 GLN A CA 1
ATOM 3315 C C . GLN A 1 441 ? 11.907 4.138 -44.215 1.00 82.56 441 GLN A C 1
ATOM 3317 O O . GLN A 1 441 ? 12.206 5.319 -44.016 1.00 82.56 441 GLN A O 1
ATOM 3322 N N . LEU A 1 442 ? 11.873 3.227 -43.238 1.00 83.12 442 LEU A N 1
ATOM 3323 C CA . LEU A 1 442 ? 12.236 3.501 -41.846 1.00 83.12 442 LEU A CA 1
ATOM 3324 C C . LEU A 1 442 ? 13.743 3.714 -41.684 1.00 83.12 442 LEU A C 1
ATOM 3326 O O . LEU A 1 442 ? 14.137 4.668 -41.018 1.00 83.12 442 LEU A O 1
ATOM 3330 N N . GLU A 1 443 ? 14.581 2.927 -42.361 1.00 80.38 443 GLU A N 1
ATOM 3331 C CA . GLU A 1 443 ? 16.036 3.109 -42.384 1.00 80.38 443 GLU A CA 1
ATOM 3332 C C . GLU A 1 443 ? 16.437 4.452 -42.996 1.00 80.38 443 GLU A C 1
ATOM 3334 O O . GLU A 1 443 ? 17.324 5.136 -42.483 1.00 80.38 443 GLU A O 1
ATOM 3339 N N . ALA A 1 444 ? 15.775 4.872 -44.078 1.00 80.44 444 ALA A N 1
ATOM 3340 C CA . ALA A 1 444 ? 16.013 6.180 -44.677 1.00 80.44 444 ALA A CA 1
ATOM 3341 C C . ALA A 1 444 ? 15.666 7.325 -43.709 1.00 80.44 444 ALA A C 1
ATOM 3343 O O . ALA A 1 444 ? 16.377 8.331 -43.666 1.00 80.44 444 ALA A O 1
ATOM 3344 N N . ALA A 1 445 ? 14.605 7.175 -42.912 1.00 79.81 445 ALA A N 1
ATOM 3345 C CA . ALA A 1 445 ? 14.228 8.165 -41.907 1.00 79.81 445 ALA A CA 1
ATOM 3346 C C . ALA A 1 445 ? 15.137 8.144 -40.671 1.00 79.81 445 ALA A C 1
ATOM 3348 O O . ALA A 1 445 ? 15.495 9.211 -40.170 1.00 79.81 445 ALA A O 1
ATOM 3349 N N . LEU A 1 446 ? 15.577 6.968 -40.225 1.00 77.12 446 LEU A N 1
ATOM 3350 C CA . LEU A 1 446 ? 16.567 6.828 -39.159 1.00 77.12 446 LEU A CA 1
ATOM 3351 C C . LEU A 1 446 ? 17.907 7.452 -39.560 1.00 77.12 446 LEU A C 1
ATOM 3353 O O . LEU A 1 446 ? 18.454 8.238 -38.797 1.00 77.12 446 LEU A O 1
ATOM 3357 N N . ARG A 1 447 ? 18.366 7.250 -40.805 1.00 76.00 447 ARG A N 1
ATOM 3358 C CA . ARG A 1 447 ? 19.529 7.964 -41.374 1.00 76.00 447 ARG A CA 1
ATOM 3359 C C . ARG A 1 447 ? 19.399 9.471 -41.247 1.00 76.00 447 ARG A C 1
ATOM 3361 O O . ARG A 1 447 ? 20.360 10.154 -40.898 1.00 76.00 447 ARG A O 1
ATOM 3368 N N . THR A 1 448 ? 18.216 10.008 -41.541 1.00 76.69 448 THR A N 1
ATOM 3369 C CA . THR A 1 448 ? 17.974 11.445 -41.392 1.00 76.69 448 THR A CA 1
ATOM 3370 C C . THR A 1 448 ? 17.918 11.886 -39.932 1.00 76.69 448 THR A C 1
ATOM 3372 O O . THR A 1 448 ? 18.440 12.954 -39.633 1.00 76.69 448 THR A O 1
ATOM 3375 N N . ALA A 1 449 ? 17.357 11.078 -39.029 1.00 74.06 449 ALA A N 1
ATOM 3376 C CA . ALA A 1 449 ? 17.307 11.372 -37.599 1.00 74.06 449 ALA A CA 1
ATOM 3377 C C . ALA A 1 449 ? 18.706 11.364 -36.967 1.00 74.06 449 ALA A C 1
ATOM 3379 O O . ALA A 1 449 ? 19.081 12.342 -36.328 1.00 74.06 449 ALA A O 1
ATOM 3380 N N . SER A 1 450 ? 19.516 10.336 -37.231 1.00 68.75 450 SER A N 1
ATOM 3381 C CA . SER A 1 450 ? 20.881 10.224 -36.705 1.00 68.75 450 SER A CA 1
ATOM 3382 C C . SER A 1 450 ? 21.804 11.312 -37.244 1.00 68.75 450 SER A C 1
ATOM 3384 O O . SER A 1 450 ? 22.546 11.906 -36.473 1.00 68.75 450 SER A O 1
ATOM 3386 N N . ARG A 1 451 ? 21.700 11.688 -38.529 1.00 72.88 451 ARG A N 1
ATOM 3387 C CA . ARG A 1 451 ? 22.440 12.856 -39.043 1.00 72.88 451 ARG A CA 1
ATOM 3388 C C . ARG A 1 451 ? 22.048 14.153 -38.341 1.00 72.88 451 ARG A C 1
ATOM 3390 O O . ARG A 1 451 ? 22.904 15.003 -38.136 1.00 72.88 451 ARG A O 1
ATOM 3397 N N . GLN A 1 452 ? 20.773 14.326 -37.992 1.00 68.75 452 GLN A N 1
ATOM 3398 C CA . GLN A 1 452 ? 20.301 15.504 -37.255 1.00 68.75 452 GLN A CA 1
ATOM 3399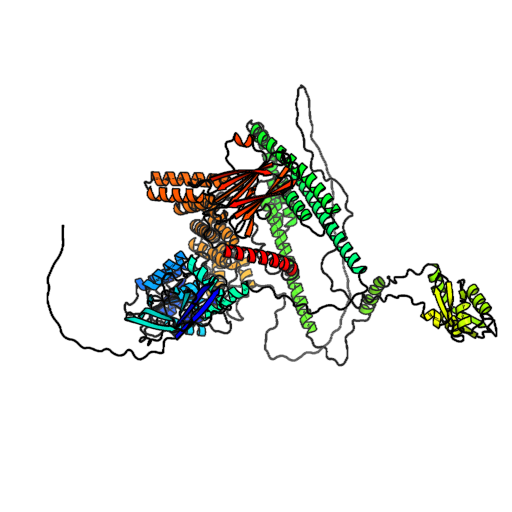 C C . GLN A 1 452 ? 20.700 15.464 -35.779 1.00 68.75 452 GLN A C 1
ATOM 3401 O O . GLN A 1 452 ? 20.969 16.519 -35.217 1.00 68.75 452 GLN A O 1
ATOM 3406 N N . LEU A 1 453 ? 20.806 14.279 -35.174 1.00 66.12 453 LEU A N 1
ATOM 3407 C CA . LEU A 1 453 ? 21.345 14.085 -33.829 1.00 66.12 453 LEU A CA 1
ATOM 3408 C C . LEU A 1 453 ? 22.811 14.533 -33.759 1.00 66.12 453 LEU A C 1
ATOM 3410 O O . LEU A 1 453 ? 23.125 15.444 -33.002 1.00 66.12 453 LEU A O 1
ATOM 3414 N N . THR A 1 454 ? 23.672 13.997 -34.631 1.00 64.62 454 THR A N 1
ATOM 3415 C CA . THR A 1 454 ? 25.100 14.358 -34.686 1.00 64.62 454 THR A CA 1
ATOM 3416 C C . THR A 1 454 ? 25.300 15.852 -34.958 1.00 64.62 454 THR A C 1
ATOM 3418 O O . THR A 1 454 ? 26.221 16.481 -34.442 1.00 64.62 454 THR A O 1
ATOM 3421 N N . LEU A 1 455 ? 24.416 16.451 -35.761 1.00 64.94 455 LEU A N 1
ATOM 3422 C CA . LEU A 1 455 ? 24.459 17.874 -36.092 1.00 64.94 455 LEU A CA 1
ATOM 3423 C C . LEU A 1 455 ? 23.934 18.749 -34.939 1.00 64.94 455 LEU A C 1
ATOM 3425 O O . LEU A 1 455 ? 24.499 19.810 -34.682 1.00 64.94 455 LEU A O 1
ATOM 3429 N N . LYS A 1 456 ? 22.914 18.298 -34.197 1.00 63.38 456 LYS A N 1
ATOM 3430 C CA . LYS A 1 456 ? 22.434 18.943 -32.966 1.00 63.38 456 LYS A CA 1
ATOM 3431 C C . LYS A 1 456 ? 23.492 18.889 -31.862 1.00 63.38 456 LYS A C 1
ATOM 3433 O O . LYS A 1 456 ? 23.736 19.912 -31.246 1.00 63.38 456 LYS A O 1
ATOM 3438 N N . GLU A 1 457 ? 24.191 17.771 -31.686 1.00 56.81 457 GLU A N 1
ATOM 3439 C CA . GLU A 1 457 ? 25.306 17.642 -30.735 1.00 56.81 457 GLU A CA 1
ATOM 3440 C C . GLU A 1 457 ? 26.480 18.571 -31.081 1.00 56.81 457 GLU A C 1
ATOM 3442 O O . GLU A 1 457 ? 27.029 19.231 -30.201 1.00 56.81 457 GLU A O 1
ATOM 3447 N N . GLN A 1 458 ? 26.829 18.697 -32.368 1.00 56.81 458 GLN A N 1
ATOM 3448 C CA . GLN A 1 458 ? 27.829 19.667 -32.836 1.00 56.81 458 GLN A CA 1
ATOM 3449 C C . GLN A 1 458 ? 27.377 21.125 -32.637 1.00 56.81 458 GLN A C 1
ATOM 3451 O O . GLN A 1 458 ? 28.199 21.978 -32.301 1.00 56.81 458 GLN A O 1
ATOM 3456 N N . LEU A 1 459 ? 26.083 21.414 -32.816 1.00 55.19 459 LEU A N 1
ATOM 3457 C CA . LEU A 1 459 ? 25.488 22.733 -32.582 1.00 55.19 459 LEU A CA 1
ATOM 3458 C C . LEU A 1 459 ? 25.336 23.066 -31.096 1.00 55.19 459 LEU A C 1
ATOM 3460 O O . LEU A 1 459 ? 25.473 24.231 -30.744 1.00 55.19 459 LEU A O 1
ATOM 3464 N N . ASP A 1 460 ? 25.070 22.092 -30.231 1.00 55.56 460 ASP A N 1
ATOM 3465 C CA . ASP A 1 460 ? 24.960 22.281 -28.784 1.00 55.56 460 ASP A CA 1
ATOM 3466 C C . ASP A 1 460 ? 26.360 22.481 -28.166 1.00 55.56 460 ASP A C 1
ATOM 3468 O O . ASP A 1 460 ? 26.545 23.411 -27.384 1.00 55.56 460 ASP A O 1
ATOM 3472 N N . LEU A 1 461 ? 27.384 21.763 -28.656 1.00 51.66 461 LEU A N 1
ATOM 3473 C CA . LEU A 1 461 ? 28.806 22.036 -28.377 1.00 51.66 461 LEU A CA 1
ATOM 3474 C C . LEU A 1 461 ? 29.262 23.428 -28.864 1.00 51.66 461 LEU A C 1
ATOM 3476 O O . LEU A 1 461 ? 30.080 24.072 -28.209 1.00 51.66 461 LEU A O 1
ATOM 3480 N N . GLN A 1 462 ? 28.737 23.923 -29.995 1.00 51.31 462 GLN A N 1
ATOM 3481 C CA . GLN A 1 462 ? 28.980 25.294 -30.475 1.00 51.31 462 GLN A CA 1
ATOM 3482 C C . GLN A 1 462 ? 28.139 26.351 -29.735 1.00 51.31 462 GLN A C 1
ATOM 3484 O O . GLN A 1 462 ? 28.594 27.477 -29.552 1.00 51.31 462 GLN A O 1
ATOM 3489 N N . ARG A 1 463 ? 26.926 26.021 -29.274 1.00 47.56 463 ARG A N 1
ATOM 3490 C CA . ARG A 1 463 ? 26.073 26.901 -28.456 1.00 47.56 463 ARG A CA 1
ATOM 3491 C C . ARG A 1 463 ? 26.627 27.079 -27.053 1.00 47.56 463 ARG A C 1
ATOM 3493 O O . ARG A 1 463 ? 26.571 28.196 -26.555 1.00 47.56 463 ARG A O 1
ATOM 3500 N N . GLU A 1 464 ? 27.220 26.049 -26.455 1.00 47.09 464 GLU A N 1
ATOM 3501 C CA . GLU A 1 464 ? 28.003 26.182 -25.218 1.00 47.09 464 GLU A CA 1
ATOM 3502 C C . GLU A 1 464 ? 29.220 27.104 -25.408 1.00 47.09 464 GLU A C 1
ATOM 3504 O O . GLU A 1 464 ? 29.592 27.826 -24.486 1.00 47.09 464 GLU A O 1
ATOM 3509 N N . GLN A 1 465 ? 29.792 27.158 -26.618 1.00 47.31 465 GLN A N 1
ATOM 3510 C CA . GLN A 1 465 ? 30.885 28.076 -26.964 1.00 47.31 465 GLN A CA 1
ATOM 3511 C C . GLN A 1 465 ? 30.421 29.512 -27.280 1.00 47.31 465 GLN A C 1
ATOM 3513 O O . GLN A 1 465 ? 31.170 30.447 -27.024 1.00 47.31 465 GLN A O 1
ATOM 3518 N N . VAL A 1 466 ? 29.199 29.720 -27.792 1.00 46.47 466 VAL A N 1
ATOM 3519 C CA . VAL A 1 466 ? 28.671 31.045 -28.205 1.00 46.47 466 VAL A CA 1
ATOM 3520 C C . VAL A 1 466 ? 27.807 31.717 -27.123 1.00 46.47 466 VAL A C 1
ATOM 3522 O O . VAL A 1 466 ? 27.818 32.940 -26.988 1.00 46.47 466 VAL A O 1
ATOM 3525 N N . ALA A 1 467 ? 27.105 30.947 -26.285 1.00 45.62 467 ALA A N 1
ATOM 3526 C CA . ALA A 1 467 ? 26.438 31.450 -25.076 1.00 45.62 467 ALA A CA 1
ATOM 3527 C C . ALA A 1 467 ? 27.436 32.025 -24.055 1.00 45.62 467 ALA A C 1
ATOM 3529 O O . ALA A 1 467 ? 27.070 32.862 -23.227 1.00 45.62 467 ALA A O 1
ATOM 3530 N N . ALA A 1 468 ? 28.700 31.616 -24.151 1.00 46.69 468 ALA A N 1
ATOM 3531 C CA . ALA A 1 468 ? 29.787 32.143 -23.349 1.00 46.69 468 ALA A CA 1
ATOM 3532 C C . ALA A 1 468 ? 30.120 33.620 -23.640 1.00 46.69 468 ALA A C 1
ATOM 3534 O O . ALA A 1 468 ? 30.757 34.244 -22.797 1.00 46.69 468 ALA A O 1
ATOM 3535 N N . GLU A 1 469 ? 29.670 34.225 -24.751 1.00 43.56 469 GLU A N 1
ATOM 3536 C CA . GLU A 1 469 ? 30.168 35.562 -25.139 1.00 43.56 469 GLU A CA 1
ATOM 3537 C C . GLU A 1 469 ? 29.127 36.690 -25.284 1.00 43.56 469 GLU A C 1
ATOM 3539 O O . GLU A 1 469 ? 29.436 37.788 -25.727 1.00 43.56 469 GLU A O 1
ATOM 3544 N N . GLY A 1 470 ? 27.931 36.541 -24.714 1.00 47.97 470 GLY A N 1
ATOM 3545 C CA . GLY A 1 470 ? 27.310 37.708 -24.061 1.00 47.97 470 GLY A CA 1
ATOM 3546 C C . GLY A 1 470 ? 26.279 38.542 -24.829 1.00 47.97 470 GLY A C 1
ATOM 3547 O O . GLY A 1 470 ? 25.585 39.339 -24.204 1.00 47.97 470 GLY A O 1
ATOM 3548 N N . GLU A 1 471 ? 26.038 38.331 -26.115 1.00 45.75 471 GLU A N 1
ATOM 3549 C CA . GLU A 1 471 ? 25.086 39.190 -26.848 1.00 45.75 471 GLU A CA 1
ATOM 3550 C C . GLU A 1 471 ? 23.608 38.774 -26.732 1.00 45.75 471 GLU A C 1
ATOM 3552 O O . GLU A 1 471 ? 22.703 39.568 -27.002 1.00 45.75 471 GLU A O 1
ATOM 3557 N N . ALA A 1 472 ? 23.327 37.560 -26.251 1.00 43.78 472 ALA A N 1
ATOM 3558 C CA . ALA A 1 472 ? 21.960 37.100 -25.983 1.00 43.78 472 ALA A CA 1
ATOM 3559 C C . ALA A 1 472 ? 21.308 37.806 -24.773 1.00 43.78 472 ALA A C 1
ATOM 3561 O O . ALA A 1 472 ? 20.086 37.810 -24.628 1.00 43.78 472 ALA A O 1
ATOM 3562 N N . ARG A 1 473 ? 22.106 38.434 -23.904 1.00 46.25 473 ARG A N 1
ATOM 3563 C CA . ARG A 1 473 ? 21.676 38.877 -22.568 1.00 46.25 473 ARG A CA 1
ATOM 3564 C C . ARG A 1 473 ? 20.862 40.175 -22.547 1.00 46.25 473 ARG A C 1
ATOM 3566 O O . ARG A 1 473 ? 20.039 40.361 -21.658 1.00 46.25 473 ARG A O 1
ATOM 3573 N N . GLU A 1 474 ? 21.038 41.070 -23.515 1.00 43.81 474 GLU A N 1
ATOM 3574 C CA . GLU A 1 474 ? 20.364 42.383 -23.494 1.00 43.81 474 GLU A CA 1
ATOM 3575 C C . GLU A 1 474 ? 19.093 42.457 -24.350 1.00 43.81 474 GLU A C 1
ATOM 3577 O O . GLU A 1 474 ? 18.206 43.268 -24.078 1.00 43.81 474 GLU A O 1
ATOM 3582 N N . ARG A 1 475 ? 18.973 41.612 -25.379 1.00 50.69 475 ARG A N 1
ATOM 3583 C CA . ARG A 1 475 ? 17.853 41.661 -26.334 1.00 50.69 475 ARG A CA 1
ATOM 3584 C C . ARG A 1 475 ? 16.648 40.843 -25.860 1.00 50.69 475 ARG A C 1
ATOM 3586 O O . ARG A 1 475 ? 15.521 41.317 -25.962 1.00 50.69 475 ARG A O 1
ATOM 3593 N N . ILE A 1 476 ? 16.909 39.691 -25.238 1.00 48.09 476 ILE A N 1
ATOM 3594 C CA . ILE A 1 476 ? 15.894 38.800 -24.652 1.00 48.09 476 ILE A CA 1
ATOM 3595 C C . ILE A 1 476 ? 15.171 39.490 -23.485 1.00 48.09 476 ILE A C 1
ATOM 3597 O O . ILE A 1 476 ? 13.950 39.444 -23.397 1.00 48.09 476 ILE A O 1
ATOM 3601 N N . THR A 1 477 ? 15.895 40.236 -22.649 1.00 51.69 477 THR A N 1
ATOM 3602 C CA . THR A 1 477 ? 15.345 40.890 -21.448 1.00 51.69 477 THR A CA 1
ATOM 3603 C C . THR A 1 477 ? 14.289 41.963 -21.761 1.00 51.69 477 THR A C 1
ATOM 3605 O O . THR A 1 477 ? 13.356 42.159 -20.987 1.00 51.69 477 THR A O 1
ATOM 3608 N N . ARG A 1 478 ? 14.387 42.655 -22.907 1.00 53.72 478 ARG A N 1
ATOM 3609 C CA . ARG A 1 478 ? 13.442 43.723 -23.296 1.00 53.72 478 ARG A CA 1
ATOM 3610 C C . ARG A 1 478 ? 12.199 43.189 -24.025 1.00 53.72 478 ARG A C 1
ATOM 3612 O O . ARG A 1 478 ? 11.140 43.805 -23.942 1.00 53.72 478 ARG A O 1
ATOM 3619 N N . GLU A 1 479 ? 12.325 42.065 -24.728 1.00 55.47 479 GLU A N 1
ATOM 3620 C CA . GLU A 1 479 ? 11.227 41.407 -25.450 1.00 55.47 479 GLU A CA 1
ATOM 3621 C C . GLU A 1 479 ? 10.383 40.523 -24.509 1.00 55.47 479 GLU A C 1
ATOM 3623 O O . GLU A 1 479 ? 9.154 40.571 -24.570 1.00 55.47 479 GLU A O 1
ATOM 3628 N N . LEU A 1 480 ? 11.032 39.863 -23.538 1.00 62.19 480 LEU A N 1
ATOM 3629 C CA . LEU A 1 480 ? 10.395 39.097 -22.459 1.00 62.19 480 LEU A CA 1
ATOM 3630 C C . LEU A 1 480 ? 9.429 39.963 -21.627 1.00 62.19 480 LEU A C 1
ATOM 3632 O O . LEU A 1 480 ? 8.284 39.577 -21.411 1.00 62.19 480 LEU A O 1
ATOM 3636 N N . PHE A 1 481 ? 9.835 41.187 -21.267 1.00 65.69 481 PHE A N 1
ATOM 3637 C CA . PHE A 1 481 ? 9.017 42.108 -20.461 1.00 65.69 481 PHE A CA 1
ATOM 3638 C C . PHE A 1 481 ? 7.693 42.524 -21.143 1.00 65.69 481 PHE A C 1
ATOM 3640 O O . PHE A 1 481 ? 6.676 42.732 -20.483 1.00 65.69 481 PHE A O 1
ATOM 3647 N N . LEU A 1 482 ? 7.673 42.644 -22.478 1.00 69.69 482 LEU A N 1
ATOM 3648 C CA . LEU A 1 482 ? 6.463 42.993 -23.241 1.00 69.69 482 LEU A CA 1
ATOM 3649 C C . LEU A 1 482 ? 5.531 41.794 -23.463 1.00 69.69 482 LEU A C 1
ATOM 3651 O O . LEU A 1 482 ? 4.319 41.982 -23.605 1.00 69.69 482 LEU A O 1
ATOM 3655 N N . GLN A 1 483 ? 6.076 40.578 -23.520 1.00 67.88 483 GLN A N 1
ATOM 3656 C CA . GLN A 1 483 ? 5.279 39.356 -23.603 1.00 67.88 483 GLN A CA 1
ATOM 3657 C C . GLN A 1 483 ? 4.633 39.031 -22.244 1.00 67.88 483 GLN A C 1
ATOM 3659 O O . GLN A 1 483 ? 3.463 38.648 -22.221 1.00 67.88 483 GLN A O 1
ATOM 3664 N N . GLU A 1 484 ? 5.322 39.278 -21.120 1.00 68.94 484 GLU A N 1
ATOM 3665 C CA . GLU A 1 484 ? 4.792 39.032 -19.767 1.00 68.94 484 GLU A CA 1
ATOM 3666 C C . GLU A 1 484 ? 3.485 39.800 -19.498 1.00 68.94 484 GLU A C 1
ATOM 3668 O O . GLU A 1 484 ? 2.497 39.204 -19.068 1.00 68.94 484 GLU A O 1
ATOM 3673 N N . GLN A 1 485 ? 3.409 41.085 -19.871 1.00 77.62 485 GLN A N 1
ATOM 3674 C CA . GLN A 1 485 ? 2.195 41.896 -19.674 1.00 77.62 485 GLN A CA 1
ATOM 3675 C C . GLN A 1 485 ? 0.969 41.400 -20.461 1.00 77.62 485 GLN A C 1
ATOM 3677 O O . GLN A 1 485 ? -0.167 41.573 -20.018 1.00 77.62 485 GLN A O 1
ATOM 3682 N N . LYS A 1 486 ? 1.166 40.806 -21.645 1.00 71.75 486 LYS A N 1
ATOM 3683 C CA . LYS A 1 486 ? 0.058 40.276 -22.461 1.00 71.75 486 LYS A CA 1
ATOM 3684 C C . LYS A 1 486 ? -0.466 38.954 -21.917 1.00 71.75 486 LYS A C 1
ATOM 3686 O O . LYS A 1 486 ? -1.675 38.726 -21.933 1.00 71.75 486 LYS A O 1
ATOM 3691 N N . VAL A 1 487 ? 0.429 38.112 -21.411 1.00 77.00 487 VAL A N 1
ATOM 3692 C CA . VAL A 1 487 ? 0.066 36.850 -20.765 1.00 77.00 487 VAL A CA 1
ATOM 3693 C C . VAL A 1 487 ? -0.758 37.100 -19.502 1.00 77.00 487 VAL A C 1
ATOM 3695 O O . VAL A 1 487 ? -1.754 36.414 -19.297 1.00 77.00 487 VAL A O 1
ATOM 3698 N N . ASP A 1 488 ? -0.433 38.117 -18.702 1.00 79.94 488 ASP A N 1
ATOM 3699 C CA . ASP A 1 488 ? -1.216 38.451 -17.500 1.00 79.94 488 ASP A CA 1
ATOM 3700 C C . ASP A 1 488 ? -2.681 38.814 -17.810 1.00 79.94 488 ASP A C 1
ATOM 3702 O O . ASP A 1 488 ? -3.604 38.427 -17.083 1.00 79.94 488 ASP A O 1
ATOM 3706 N N . GLN A 1 489 ? -2.931 39.497 -18.932 1.00 77.75 489 GLN A N 1
ATOM 3707 C CA . GLN A 1 489 ? -4.292 39.815 -19.382 1.00 77.75 489 GLN A CA 1
ATOM 3708 C C . GLN A 1 489 ? -5.058 38.579 -19.871 1.00 77.75 489 GLN A C 1
ATOM 3710 O O . GLN A 1 489 ? -6.262 38.461 -19.627 1.00 77.75 489 GLN A O 1
ATOM 3715 N N . LEU A 1 490 ? -4.376 37.649 -20.546 1.00 74.56 490 LEU A N 1
ATOM 3716 C CA . LEU A 1 490 ? -4.973 36.386 -20.988 1.00 74.56 490 LEU A CA 1
ATOM 3717 C C . LEU A 1 490 ? -5.298 35.476 -19.808 1.00 74.56 490 LEU A C 1
ATOM 3719 O O . LEU A 1 490 ? -6.389 34.914 -19.767 1.00 74.56 490 LEU A O 1
ATOM 3723 N N . MET A 1 491 ? -4.418 35.419 -18.809 1.00 83.12 491 MET A N 1
ATOM 3724 C CA . MET A 1 491 ? -4.638 34.613 -17.610 1.00 83.12 491 MET A CA 1
ATOM 3725 C C . MET A 1 491 ? -5.762 35.148 -16.721 1.00 83.12 491 MET A C 1
ATOM 3727 O O . MET A 1 491 ? -6.493 34.369 -16.116 1.00 83.12 491 MET A O 1
ATOM 3731 N N . SER A 1 492 ? -5.993 36.462 -16.718 1.00 83.44 492 SER A N 1
ATOM 3732 C CA . SER A 1 492 ? -7.169 37.039 -16.052 1.00 83.44 492 SER A CA 1
ATOM 3733 C C . SER A 1 492 ? -8.488 36.599 -16.708 1.00 83.44 492 SER A C 1
ATOM 3735 O O . SER A 1 492 ? -9.465 36.328 -16.016 1.00 83.44 492 SER A O 1
ATOM 3737 N N . ARG A 1 493 ? -8.524 36.479 -18.044 1.00 74.56 493 ARG A N 1
ATOM 3738 C CA . ARG A 1 493 ? -9.686 35.946 -18.781 1.00 74.56 493 ARG A CA 1
ATOM 3739 C C . ARG A 1 493 ? -9.826 34.429 -18.664 1.00 74.56 493 ARG A C 1
ATOM 3741 O O . ARG A 1 493 ? -10.946 33.937 -18.603 1.00 74.56 493 ARG A O 1
ATOM 3748 N N . PHE A 1 494 ? -8.705 33.713 -18.633 1.00 86.31 494 PHE A N 1
ATOM 3749 C CA . PHE A 1 494 ? -8.657 32.275 -18.385 1.00 86.31 494 PHE A CA 1
ATOM 3750 C C . PHE A 1 494 ? -9.340 31.927 -17.061 1.00 86.31 494 PHE A C 1
ATOM 3752 O O . PHE A 1 494 ? -10.246 31.102 -17.051 1.00 86.31 494 PHE A O 1
ATOM 3759 N N . ASN A 1 495 ? -8.971 32.612 -15.973 1.00 77.38 495 ASN A N 1
ATOM 3760 C CA . ASN A 1 495 ? -9.559 32.366 -14.656 1.00 77.38 495 ASN A CA 1
ATOM 3761 C C . ASN A 1 495 ? -11.082 32.581 -14.664 1.00 77.38 495 ASN A C 1
ATOM 3763 O O . ASN A 1 495 ? -11.812 31.721 -14.191 1.00 77.38 495 ASN A O 1
ATOM 3767 N N . ALA A 1 496 ? -11.574 33.645 -15.309 1.00 80.00 496 ALA A N 1
ATOM 3768 C CA . ALA A 1 496 ? -13.015 33.886 -15.425 1.00 80.00 496 ALA A CA 1
ATOM 3769 C C . ALA A 1 496 ? -13.766 32.763 -16.175 1.00 80.00 496 ALA A C 1
ATOM 3771 O O . ALA A 1 496 ? -14.879 32.410 -15.804 1.00 80.00 496 ALA A O 1
ATOM 3772 N N . LEU A 1 497 ? -13.166 32.168 -17.212 1.00 75.81 497 LEU A N 1
ATOM 3773 C CA . LEU A 1 497 ? -13.776 31.046 -17.942 1.00 75.81 497 LEU A CA 1
ATOM 3774 C C . LEU A 1 497 ? -13.666 29.711 -17.197 1.00 75.81 497 LEU A C 1
ATOM 3776 O O . LEU A 1 497 ? -14.523 28.847 -17.374 1.00 75.81 497 LEU A O 1
ATOM 3780 N N . MET A 1 498 ? -12.634 29.542 -16.368 1.00 80.19 498 MET A N 1
ATOM 3781 C CA . MET A 1 498 ? -12.530 28.411 -15.445 1.00 80.19 498 MET A CA 1
ATOM 3782 C C . MET A 1 498 ? -13.615 28.471 -14.364 1.00 80.19 498 MET A C 1
ATOM 3784 O O . MET A 1 498 ? -14.178 27.428 -14.033 1.00 80.19 498 MET A O 1
ATOM 3788 N N . ASP A 1 499 ? -13.946 29.673 -13.881 1.00 82.50 499 ASP A N 1
ATOM 3789 C CA . ASP A 1 499 ? -15.026 29.906 -12.912 1.00 82.50 499 ASP A CA 1
ATOM 3790 C C . ASP A 1 499 ? -16.421 29.674 -13.525 1.00 82.50 499 ASP A C 1
ATOM 3792 O O . ASP A 1 499 ? -17.321 29.179 -12.854 1.00 82.50 499 ASP A O 1
ATOM 3796 N N . GLU A 1 500 ? -16.602 29.976 -14.816 1.00 81.19 500 GLU A N 1
ATOM 3797 C CA . GLU A 1 500 ? -17.831 29.680 -15.576 1.00 81.19 500 GLU A CA 1
ATOM 3798 C C . GLU A 1 500 ? -17.945 28.205 -16.028 1.00 81.19 500 GLU A C 1
ATOM 3800 O O . GLU A 1 500 ? -18.857 27.862 -16.782 1.00 81.19 500 GLU A O 1
ATOM 3805 N N . GLU A 1 501 ? -17.012 27.336 -15.624 1.00 84.88 501 GLU A N 1
ATOM 3806 C CA . GLU A 1 501 ? -16.905 25.922 -16.031 1.00 84.88 501 GLU A CA 1
ATOM 3807 C C . GLU A 1 501 ? -16.763 25.695 -17.552 1.00 84.88 501 GLU A C 1
ATOM 3809 O O . GLU A 1 501 ? -16.965 24.598 -18.081 1.00 84.88 501 GLU A O 1
ATOM 3814 N N . ARG A 1 502 ? -16.348 26.725 -18.299 1.00 86.69 502 ARG A N 1
ATOM 3815 C CA . ARG A 1 502 ? -16.112 26.662 -19.751 1.00 86.69 502 ARG A CA 1
ATOM 3816 C C . ARG A 1 502 ? -14.688 26.217 -20.054 1.00 86.69 502 ARG A C 1
ATOM 3818 O O . ARG A 1 502 ? -13.905 26.912 -20.705 1.00 86.69 502 ARG A O 1
ATOM 3825 N N . TYR A 1 503 ? -14.363 25.009 -19.604 1.00 84.75 503 TYR A N 1
ATOM 3826 C CA . TYR A 1 503 ? -12.993 24.501 -19.553 1.00 84.75 503 TYR A CA 1
ATOM 3827 C C . TYR A 1 503 ? -12.299 24.392 -20.916 1.00 84.75 503 TYR A C 1
ATOM 3829 O O . TYR A 1 503 ? -11.097 24.606 -20.988 1.00 84.75 503 TYR A O 1
ATOM 3837 N N . ARG A 1 504 ? -13.025 24.123 -22.011 1.00 81.00 504 ARG A N 1
ATOM 3838 C CA . ARG A 1 504 ? -12.438 24.047 -23.367 1.00 81.00 504 ARG A CA 1
ATOM 3839 C C . ARG A 1 504 ? -12.039 25.414 -23.926 1.00 81.00 504 ARG A C 1
ATOM 3841 O O . ARG A 1 504 ? -11.016 25.533 -24.593 1.00 81.00 504 ARG A O 1
ATOM 3848 N N . ASP A 1 505 ? -12.827 26.446 -23.633 1.00 78.69 505 ASP A N 1
ATOM 3849 C CA . ASP A 1 505 ? -12.521 27.818 -24.051 1.00 78.69 505 ASP A CA 1
ATOM 3850 C C . ASP A 1 505 ? -11.394 28.408 -23.190 1.00 78.69 505 ASP A C 1
ATOM 3852 O O . ASP A 1 505 ? -10.529 29.124 -23.696 1.00 78.69 505 ASP A O 1
ATOM 3856 N N . ALA A 1 506 ? -11.374 28.067 -21.896 1.00 79.56 506 ALA A N 1
ATOM 3857 C CA . ALA A 1 506 ? -10.267 28.381 -21.002 1.00 79.56 506 ALA A CA 1
ATOM 3858 C C . ALA A 1 506 ? -8.977 27.666 -21.447 1.00 79.56 506 ALA A C 1
ATOM 3860 O O . ALA A 1 506 ? -7.947 28.314 -21.601 1.00 79.56 506 ALA A O 1
ATOM 3861 N N . GLU A 1 507 ? -9.037 26.366 -21.749 1.00 84.25 507 GLU A N 1
ATOM 3862 C CA . GLU A 1 507 ? -7.917 25.586 -22.295 1.00 84.25 507 GLU A CA 1
ATOM 3863 C C . GLU A 1 507 ? -7.302 26.286 -23.516 1.00 84.25 507 GLU A C 1
ATOM 3865 O O . GLU A 1 507 ? -6.098 26.522 -23.529 1.00 84.25 507 GLU A O 1
ATOM 3870 N N . ALA A 1 508 ? -8.124 26.744 -24.467 1.00 78.31 508 ALA A N 1
ATOM 3871 C CA . ALA A 1 508 ? -7.649 27.465 -25.648 1.00 78.31 508 ALA A CA 1
ATOM 3872 C C . ALA A 1 508 ? -6.951 28.803 -25.322 1.00 78.31 508 ALA A C 1
ATOM 3874 O O . ALA A 1 508 ? -5.985 29.173 -25.988 1.00 78.31 508 ALA A O 1
ATOM 3875 N N . LEU A 1 509 ? -7.408 29.550 -24.309 1.00 72.06 509 LEU A N 1
ATOM 3876 C CA . LEU A 1 509 ? -6.742 30.792 -23.890 1.00 72.06 509 LEU A CA 1
ATOM 3877 C C . LEU A 1 509 ? -5.424 30.538 -23.152 1.00 72.06 509 LEU A C 1
ATOM 3879 O O . LEU A 1 509 ? -4.488 31.320 -23.326 1.00 72.06 509 LEU A O 1
ATOM 3883 N N . ALA A 1 510 ? -5.347 29.474 -22.349 1.00 77.75 510 ALA A N 1
ATOM 3884 C CA . ALA A 1 510 ? -4.102 29.058 -21.710 1.00 77.75 510 ALA A CA 1
ATOM 3885 C C . ALA A 1 510 ? -3.101 28.499 -22.729 1.00 77.75 510 ALA A C 1
ATOM 3887 O O . ALA A 1 510 ? -1.927 28.831 -22.628 1.00 77.75 510 ALA A O 1
ATOM 3888 N N . ASP A 1 511 ? -3.561 27.763 -23.746 1.00 78.44 511 ASP A N 1
ATOM 3889 C CA . ASP A 1 511 ? -2.744 27.342 -24.892 1.00 78.44 511 ASP A CA 1
ATOM 3890 C C . ASP A 1 511 ? -2.164 28.562 -25.626 1.00 78.44 511 ASP A C 1
ATOM 3892 O O . ASP A 1 511 ? -0.960 28.634 -25.852 1.00 78.44 511 ASP A O 1
ATOM 3896 N N . ILE A 1 512 ? -2.984 29.579 -25.927 1.00 76.75 512 ILE A N 1
ATOM 3897 C CA . ILE A 1 512 ? -2.513 30.822 -26.567 1.00 76.75 512 ILE A CA 1
ATOM 3898 C C . ILE A 1 512 ? -1.514 31.575 -25.670 1.00 76.75 512 ILE A C 1
ATOM 3900 O O . ILE A 1 512 ? -0.563 32.174 -26.175 1.00 76.75 512 ILE A O 1
ATOM 3904 N N . ALA A 1 513 ? -1.720 31.583 -24.348 1.00 77.00 513 ALA A N 1
ATOM 3905 C CA . ALA A 1 513 ? -0.812 32.218 -23.394 1.00 77.00 513 ALA A CA 1
ATOM 3906 C C . ALA A 1 513 ? 0.527 31.463 -23.274 1.00 77.00 513 ALA A C 1
ATOM 3908 O O . ALA A 1 513 ? 1.578 32.106 -23.261 1.00 77.00 513 ALA A O 1
ATOM 3909 N N . GLU A 1 514 ? 0.492 30.127 -23.247 1.00 75.25 514 GLU A N 1
ATOM 3910 C CA . GLU A 1 514 ? 1.660 29.237 -23.260 1.00 75.25 514 GLU A CA 1
ATOM 3911 C C . GLU A 1 514 ? 2.417 29.329 -24.594 1.00 75.25 514 GLU A C 1
ATOM 3913 O O . GLU A 1 514 ? 3.639 29.366 -24.593 1.00 75.25 514 GLU A O 1
ATOM 3918 N N . GLU A 1 515 ? 1.737 29.464 -25.737 1.00 78.00 515 GLU A N 1
ATOM 3919 C CA . GLU A 1 515 ? 2.395 29.731 -27.025 1.00 78.00 515 GLU A CA 1
ATOM 3920 C C . GLU A 1 515 ? 3.090 31.103 -27.051 1.00 78.00 515 GLU A C 1
ATOM 3922 O O . GLU A 1 515 ? 4.127 31.264 -27.701 1.00 78.00 515 GLU A O 1
ATOM 3927 N N . MET A 1 516 ? 2.538 32.104 -26.352 1.00 70.69 516 MET A N 1
ATOM 3928 C CA . MET A 1 516 ? 3.080 33.467 -26.322 1.00 70.69 516 MET A CA 1
ATOM 3929 C C . MET A 1 516 ? 4.299 33.625 -25.411 1.00 70.69 516 MET A C 1
ATOM 3931 O O . MET A 1 516 ? 5.183 34.421 -25.736 1.00 70.69 516 MET A O 1
ATOM 3935 N N . LEU A 1 517 ? 4.341 32.915 -24.278 1.00 75.19 517 LEU A N 1
ATOM 3936 C CA . LEU A 1 517 ? 5.473 32.923 -23.344 1.00 75.19 517 LEU A CA 1
ATOM 3937 C C . LEU A 1 517 ? 5.704 31.508 -22.776 1.00 75.19 517 LEU A C 1
ATOM 3939 O O . LEU A 1 517 ? 5.379 31.240 -21.614 1.00 75.19 517 LEU A O 1
ATOM 3943 N N . PRO A 1 518 ? 6.251 30.599 -23.607 1.00 67.88 518 PRO A N 1
ATOM 3944 C CA . PRO A 1 518 ? 6.369 29.179 -23.285 1.00 67.88 518 PRO A CA 1
ATOM 3945 C C . PRO A 1 518 ? 7.238 28.947 -22.056 1.00 67.88 518 PRO A C 1
ATOM 3947 O O . PRO A 1 518 ? 8.319 29.528 -21.935 1.00 67.88 518 PRO A O 1
ATOM 3950 N N . GLY A 1 519 ? 6.787 28.080 -21.150 1.00 59.50 519 GLY A N 1
ATOM 3951 C CA . GLY A 1 519 ? 7.532 27.755 -19.934 1.00 59.50 519 GLY A CA 1
ATOM 3952 C C . GLY A 1 519 ? 7.434 28.790 -18.808 1.00 59.50 519 GLY A C 1
ATOM 3953 O O . GLY A 1 519 ? 8.124 28.637 -17.799 1.00 59.50 519 GLY A O 1
ATOM 3954 N N . ARG A 1 520 ? 6.570 29.816 -18.913 1.00 66.31 520 ARG A N 1
ATOM 3955 C CA . ARG A 1 520 ? 6.223 30.646 -17.748 1.00 66.31 520 ARG A CA 1
ATOM 3956 C C . ARG A 1 520 ? 5.494 29.779 -16.726 1.00 66.31 520 ARG A C 1
ATOM 3958 O O . ARG A 1 520 ? 4.455 29.185 -17.024 1.00 66.31 520 ARG A O 1
ATOM 3965 N N . ALA A 1 521 ? 6.031 29.740 -15.509 1.00 57.94 521 ALA A N 1
ATOM 3966 C CA . ALA A 1 521 ? 5.488 28.932 -14.428 1.00 57.94 521 ALA A CA 1
ATOM 3967 C C . ALA A 1 521 ? 3.977 29.169 -14.261 1.00 57.94 521 ALA A C 1
ATOM 3969 O O . ALA A 1 521 ? 3.518 30.297 -14.078 1.00 57.94 521 ALA A O 1
ATOM 3970 N N . GLY A 1 522 ? 3.208 28.084 -14.354 1.00 61.03 522 GLY A N 1
ATOM 3971 C CA . GLY A 1 522 ? 1.759 28.090 -14.171 1.00 61.03 522 GLY A CA 1
ATOM 3972 C C . GLY A 1 522 ? 0.908 28.137 -15.445 1.00 61.03 522 GLY A C 1
ATOM 3973 O O . GLY A 1 522 ? -0.255 27.771 -15.344 1.00 61.03 522 GLY A O 1
ATOM 3974 N N . LEU A 1 523 ? 1.434 28.482 -16.629 1.00 71.81 523 LEU A N 1
ATOM 3975 C CA . LEU A 1 523 ? 0.638 28.564 -17.873 1.00 71.81 523 LEU A CA 1
ATOM 3976 C C . LEU A 1 523 ? 0.305 27.187 -18.470 1.00 71.81 523 LEU A C 1
ATOM 3978 O O . LEU A 1 523 ? -0.868 26.834 -18.573 1.00 71.81 523 LEU A O 1
ATOM 3982 N N . ARG A 1 524 ? 1.311 26.344 -18.728 1.00 68.06 524 ARG A N 1
ATOM 3983 C CA . ARG A 1 524 ? 1.122 24.916 -19.055 1.00 68.06 524 ARG A CA 1
ATOM 3984 C C . ARG A 1 524 ? 0.316 24.190 -17.979 1.00 68.06 524 ARG A C 1
ATOM 3986 O O . ARG A 1 524 ? -0.484 23.305 -18.263 1.00 68.06 524 ARG A O 1
ATOM 3993 N N . GLY A 1 525 ? 0.522 24.584 -16.722 1.00 72.19 525 GLY A N 1
ATOM 3994 C CA . GLY A 1 525 ? -0.256 24.099 -15.586 1.00 72.19 525 GLY A CA 1
ATOM 3995 C C . GLY A 1 525 ? -1.728 24.492 -15.689 1.00 72.19 525 GLY A C 1
ATOM 3996 O O . GLY A 1 525 ? -2.588 23.651 -15.447 1.00 72.19 525 GLY A O 1
ATOM 3997 N N . ALA A 1 526 ? -2.024 25.730 -16.078 1.00 71.25 526 ALA A N 1
ATOM 3998 C CA . ALA A 1 526 ? -3.369 26.238 -16.302 1.00 71.25 526 ALA A CA 1
ATOM 3999 C C . ALA A 1 526 ? -4.050 25.548 -17.492 1.00 71.25 526 ALA A C 1
ATOM 4001 O O . ALA A 1 526 ? -5.164 25.058 -17.337 1.00 71.25 526 ALA A O 1
ATOM 4002 N N . GLU A 1 527 ? -3.360 25.392 -18.624 1.00 76.50 527 GLU A N 1
ATOM 4003 C CA . GLU A 1 527 ? -3.836 24.622 -19.783 1.00 76.50 527 GLU A CA 1
ATOM 4004 C C . GLU A 1 527 ? -4.158 23.176 -19.395 1.00 76.50 527 GLU A C 1
ATOM 4006 O O . GLU A 1 527 ? -5.267 22.699 -19.626 1.00 76.50 527 GLU A O 1
ATOM 4011 N N . LEU A 1 528 ? -3.215 22.475 -18.755 1.00 72.62 528 LEU A N 1
ATOM 4012 C CA . LEU A 1 528 ? -3.410 21.092 -18.321 1.00 72.62 528 LEU A CA 1
ATOM 4013 C C . LEU A 1 528 ? -4.528 20.976 -17.288 1.00 72.62 528 LEU A C 1
ATOM 4015 O O . LEU A 1 528 ? -5.273 20.003 -17.316 1.00 72.62 528 LEU A O 1
ATOM 4019 N N . THR A 1 529 ? -4.676 21.966 -16.408 1.00 74.31 529 THR A N 1
ATOM 4020 C CA . THR A 1 529 ? -5.757 21.998 -15.416 1.00 74.31 529 THR A CA 1
ATOM 4021 C C . THR A 1 529 ? -7.110 22.189 -16.101 1.00 74.31 529 THR A C 1
ATOM 4023 O O . THR A 1 529 ? -8.028 21.424 -15.823 1.00 74.31 529 THR A O 1
ATOM 4026 N N . ALA A 1 530 ? -7.233 23.127 -17.044 1.00 78.62 530 ALA A N 1
ATOM 4027 C CA . ALA A 1 530 ? -8.441 23.308 -17.850 1.00 78.62 530 ALA A CA 1
ATOM 4028 C C . ALA A 1 530 ? -8.774 22.055 -18.669 1.00 78.62 530 ALA A C 1
ATOM 4030 O O . ALA A 1 530 ? -9.900 21.566 -18.630 1.00 78.62 530 ALA A O 1
ATOM 4031 N N . ARG A 1 531 ? -7.775 21.457 -19.322 1.00 78.19 531 ARG A N 1
ATOM 4032 C CA . ARG A 1 531 ? -7.909 20.212 -20.085 1.00 78.19 531 ARG A CA 1
ATOM 4033 C C . ARG A 1 531 ? -8.369 19.049 -19.208 1.00 78.19 531 ARG A C 1
ATOM 4035 O O . ARG A 1 531 ? -9.278 18.315 -19.589 1.00 78.19 531 ARG A O 1
ATOM 4042 N N . MET A 1 532 ? -7.742 18.852 -18.049 1.00 78.69 532 MET A N 1
ATOM 4043 C CA . MET A 1 532 ? -8.083 17.760 -17.134 1.00 78.69 532 MET A CA 1
ATOM 4044 C C . MET A 1 532 ? -9.468 17.940 -16.533 1.00 78.69 532 MET A C 1
ATOM 4046 O O . MET A 1 532 ? -10.240 16.985 -16.545 1.00 78.69 532 MET A O 1
ATOM 4050 N N . LEU A 1 533 ? -9.807 19.147 -16.073 1.00 76.44 533 LEU A N 1
ATOM 4051 C CA . LEU A 1 533 ? -11.139 19.438 -15.544 1.00 76.44 533 LEU A CA 1
ATOM 4052 C C . LEU A 1 533 ? -12.209 19.302 -16.632 1.00 76.44 533 LEU A C 1
ATOM 4054 O O . LEU A 1 533 ? -13.244 18.694 -16.381 1.00 76.44 533 LEU A O 1
ATOM 4058 N N . GLY A 1 534 ? -11.918 19.723 -17.866 1.00 76.75 534 GLY A N 1
ATOM 4059 C CA . GLY A 1 534 ? -12.769 19.469 -19.028 1.00 76.75 534 GLY A CA 1
ATOM 4060 C C . GLY A 1 534 ? -12.985 17.975 -19.288 1.00 76.75 534 GLY A C 1
ATOM 4061 O O . GLY A 1 534 ? -14.121 17.522 -19.373 1.00 76.75 534 GLY A O 1
ATOM 4062 N N . TYR A 1 535 ? -11.920 17.166 -19.332 1.00 74.69 535 TYR A N 1
ATOM 4063 C CA . TYR A 1 535 ? -12.046 15.711 -19.507 1.00 74.69 535 TYR A CA 1
ATOM 4064 C C . TYR A 1 535 ? -12.719 15.008 -18.328 1.00 74.69 535 TYR A C 1
ATOM 4066 O O . TYR A 1 535 ? -13.352 13.965 -18.510 1.00 74.69 535 TYR A O 1
ATOM 4074 N N . GLN A 1 536 ? -12.574 15.537 -17.117 1.00 76.75 536 GLN A N 1
ATOM 4075 C CA . GLN A 1 536 ? -13.251 15.029 -15.935 1.00 76.75 536 GLN A CA 1
ATOM 4076 C C . GLN A 1 536 ? -14.747 15.346 -15.989 1.00 76.75 536 GLN A C 1
ATOM 4078 O O . GLN A 1 536 ? -15.543 14.442 -15.742 1.00 76.75 536 GLN A O 1
ATOM 4083 N N . ALA A 1 537 ? -15.127 16.559 -16.399 1.00 73.75 537 ALA A N 1
ATOM 4084 C CA . ALA A 1 537 ? -16.515 16.943 -16.643 1.00 73.75 537 ALA A CA 1
ATOM 4085 C C . ALA A 1 537 ? -17.147 16.091 -17.760 1.00 73.75 537 ALA A C 1
ATOM 4087 O O . ALA A 1 537 ? -18.188 15.472 -17.537 1.00 73.75 537 ALA A O 1
ATOM 4088 N N . ASP A 1 538 ? -16.465 15.941 -18.902 1.00 72.44 538 ASP A N 1
ATOM 4089 C CA . ASP A 1 538 ? -16.879 15.053 -20.001 1.00 72.44 538 ASP A CA 1
ATOM 4090 C C . ASP A 1 538 ? -16.997 13.596 -19.510 1.00 72.44 538 ASP A C 1
ATOM 4092 O O . ASP A 1 538 ? -17.924 12.860 -19.842 1.00 72.44 538 ASP A O 1
ATOM 4096 N N . THR A 1 539 ? -16.045 13.177 -18.672 1.00 74.25 539 THR A N 1
ATOM 4097 C CA . THR A 1 539 ? -16.025 11.912 -17.923 1.00 74.25 539 THR A CA 1
ATOM 4098 C C . THR A 1 539 ? -17.317 11.641 -17.177 1.00 74.25 539 THR A C 1
ATOM 4100 O O . THR A 1 539 ? -18.027 10.662 -17.402 1.00 74.25 539 THR A O 1
ATOM 4103 N N . ASN A 1 540 ? -17.615 12.547 -16.262 1.00 73.88 540 ASN A N 1
ATOM 4104 C CA . ASN A 1 540 ? -18.776 12.444 -15.402 1.00 73.88 540 ASN A CA 1
ATOM 4105 C C . ASN A 1 540 ? -20.064 12.450 -16.230 1.00 73.88 540 ASN A C 1
ATOM 4107 O O . ASN A 1 540 ? -20.920 11.602 -15.997 1.00 73.88 540 ASN A O 1
ATOM 4111 N N . ALA A 1 541 ? -20.144 13.277 -17.279 1.00 70.81 541 ALA A N 1
ATOM 4112 C CA . ALA A 1 541 ? -21.269 13.260 -18.211 1.00 70.81 541 ALA A CA 1
ATOM 4113 C C . ALA A 1 541 ? -21.452 11.883 -18.885 1.00 70.81 541 ALA A C 1
ATOM 4115 O O . ALA A 1 541 ? -22.569 11.369 -18.947 1.00 70.81 541 ALA A O 1
ATOM 4116 N N . VAL A 1 542 ? -20.370 11.236 -19.333 1.00 68.44 542 VAL A N 1
ATOM 4117 C CA . VAL A 1 542 ? -20.422 9.884 -19.922 1.00 68.44 542 VAL A CA 1
ATOM 4118 C C . VAL A 1 542 ? -20.763 8.813 -18.879 1.00 68.44 542 VAL A C 1
ATOM 4120 O O . VAL A 1 542 ? -21.509 7.881 -19.181 1.00 68.44 542 VAL A O 1
ATOM 4123 N N . LEU A 1 543 ? -20.260 8.922 -17.648 1.00 68.75 543 LEU A N 1
ATOM 4124 C CA . LEU A 1 543 ? -20.602 7.999 -16.560 1.00 68.75 543 LEU A CA 1
ATOM 4125 C C . LEU A 1 543 ? -22.073 8.116 -16.163 1.00 68.75 543 LEU A C 1
ATOM 4127 O O . LEU A 1 543 ? -22.716 7.096 -15.921 1.00 68.75 543 LEU A O 1
ATOM 4131 N N . ASP A 1 544 ? -22.628 9.323 -16.158 1.00 71.25 544 ASP A N 1
ATOM 4132 C CA . ASP A 1 544 ? -24.049 9.542 -15.904 1.00 71.25 544 ASP A CA 1
ATOM 4133 C C . ASP A 1 544 ? -24.911 8.986 -17.042 1.00 71.25 544 ASP A C 1
ATOM 4135 O O . ASP A 1 544 ? -25.919 8.320 -16.781 1.00 71.25 544 ASP A O 1
ATOM 4139 N N . MET A 1 545 ? -24.474 9.139 -18.298 1.00 70.50 545 MET A N 1
ATOM 4140 C CA . MET A 1 545 ? -25.091 8.451 -19.438 1.00 70.50 545 MET A CA 1
ATOM 4141 C C . MET A 1 545 ? -25.016 6.922 -19.293 1.00 70.50 545 MET A C 1
ATOM 4143 O O . MET A 1 545 ? -26.019 6.248 -19.522 1.00 70.50 545 MET A O 1
ATOM 4147 N N . ARG A 1 546 ? -23.877 6.361 -18.855 1.00 74.00 546 ARG A N 1
ATOM 4148 C CA . ARG A 1 546 ? -23.706 4.913 -18.623 1.00 74.00 546 ARG A CA 1
ATOM 4149 C C . ARG A 1 546 ? -24.612 4.406 -17.505 1.00 74.00 546 ARG A C 1
ATOM 4151 O O . ARG A 1 546 ? -25.257 3.379 -17.674 1.00 74.00 546 ARG A O 1
ATOM 4158 N N . ARG A 1 547 ? -24.681 5.114 -16.376 1.00 74.00 547 ARG A N 1
ATOM 4159 C CA . ARG A 1 547 ? -25.564 4.768 -15.250 1.00 74.00 547 ARG A CA 1
ATOM 4160 C C . ARG A 1 547 ? -27.025 4.790 -15.676 1.00 74.00 547 ARG A C 1
ATOM 4162 O O . ARG A 1 547 ? -27.772 3.886 -15.322 1.00 74.00 547 ARG A O 1
ATOM 4169 N N . LYS A 1 548 ? -27.425 5.796 -16.461 1.00 74.69 548 LYS A N 1
ATOM 4170 C CA . LYS A 1 548 ? -28.765 5.852 -17.048 1.00 74.69 548 LYS A CA 1
ATOM 4171 C C . LYS A 1 548 ? -29.020 4.649 -17.964 1.00 74.69 548 LYS A C 1
ATOM 4173 O O . LYS A 1 548 ? -29.997 3.946 -17.751 1.00 74.69 548 LYS A O 1
ATOM 4178 N N . GLY A 1 549 ? -28.104 4.356 -18.887 1.00 72.69 549 GLY A N 1
ATOM 4179 C CA . GLY A 1 549 ? -28.217 3.208 -19.791 1.00 72.69 549 GLY A CA 1
ATOM 4180 C C . GLY A 1 549 ? -28.248 1.852 -19.076 1.00 72.69 549 GLY A C 1
ATOM 4181 O O . GLY A 1 549 ? -28.978 0.964 -19.499 1.00 72.69 549 GLY A O 1
ATOM 4182 N N . PHE A 1 550 ? -27.513 1.694 -17.971 1.00 77.75 550 PHE A N 1
ATOM 4183 C CA . PHE A 1 550 ? -27.549 0.482 -17.145 1.00 77.75 550 PHE A CA 1
ATOM 4184 C C . PHE A 1 550 ? -28.922 0.280 -16.496 1.00 77.75 550 PHE A C 1
ATOM 4186 O O . PHE A 1 550 ? -29.474 -0.813 -16.562 1.00 77.75 550 PHE A O 1
ATOM 4193 N N . VAL A 1 551 ? -29.508 1.340 -15.930 1.00 77.25 551 VAL A N 1
ATOM 4194 C CA . VAL A 1 551 ? -30.867 1.282 -15.366 1.00 77.25 551 VAL A CA 1
ATOM 4195 C C . VAL A 1 551 ? -31.899 0.981 -16.453 1.00 77.25 551 VAL A C 1
ATOM 4197 O O . VAL A 1 551 ? -32.765 0.135 -16.245 1.00 77.25 551 VAL A O 1
ATOM 4200 N N . ASP A 1 552 ? -31.780 1.612 -17.623 1.00 70.50 552 ASP A N 1
ATOM 4201 C CA . ASP A 1 552 ? -32.667 1.353 -18.759 1.00 70.50 552 ASP A CA 1
ATOM 4202 C C . ASP A 1 552 ? -32.558 -0.114 -19.234 1.00 70.50 552 ASP A C 1
ATOM 4204 O O . ASP A 1 552 ? -33.572 -0.741 -19.538 1.00 70.50 552 ASP A O 1
ATOM 4208 N N . ALA A 1 553 ? -31.354 -0.698 -19.240 1.00 68.50 553 ALA A N 1
ATOM 4209 C CA . ALA A 1 553 ? -31.126 -2.100 -19.596 1.00 68.50 553 ALA A CA 1
ATOM 4210 C C . ALA A 1 553 ? -31.689 -3.076 -18.550 1.00 68.50 553 ALA A C 1
ATOM 4212 O O . ALA A 1 553 ? -32.375 -4.029 -18.917 1.00 68.50 553 ALA A O 1
ATOM 4213 N N . CYS A 1 554 ? -31.469 -2.822 -17.257 1.00 79.00 554 CYS A N 1
ATOM 4214 C CA . CYS A 1 554 ? -32.076 -3.617 -16.187 1.00 79.00 554 CYS A CA 1
ATOM 4215 C C . CYS A 1 554 ? -33.607 -3.555 -16.250 1.00 79.00 554 CYS A C 1
ATOM 4217 O O . CYS A 1 554 ? -34.268 -4.571 -16.072 1.00 79.00 554 CYS A O 1
ATOM 4219 N N . PHE A 1 555 ? -34.182 -2.399 -16.590 1.00 76.00 555 PHE A N 1
ATOM 4220 C CA . PHE A 1 555 ? -35.620 -2.282 -16.815 1.00 76.00 555 PHE A CA 1
ATOM 4221 C C . PHE A 1 555 ? -36.107 -3.122 -18.010 1.00 76.00 555 PHE A C 1
ATOM 4223 O O . PHE A 1 555 ? -37.159 -3.748 -17.915 1.00 76.00 555 PHE A O 1
ATOM 4230 N N . GLN A 1 556 ? -35.351 -3.193 -19.114 1.00 67.25 556 GLN A N 1
ATOM 4231 C CA . GLN A 1 556 ? -35.674 -4.091 -20.236 1.00 67.25 556 GLN A CA 1
ATOM 4232 C C . GLN A 1 556 ? -35.588 -5.576 -19.844 1.00 67.25 556 GLN A C 1
ATOM 4234 O O . GLN A 1 556 ? -36.415 -6.371 -20.287 1.00 67.25 556 GLN A O 1
ATOM 4239 N N . ILE A 1 557 ? -34.627 -5.945 -18.990 1.00 73.75 557 ILE A N 1
ATOM 4240 C CA . ILE A 1 557 ? -34.515 -7.302 -18.435 1.00 73.75 557 ILE A CA 1
ATOM 4241 C C . ILE A 1 557 ? -35.745 -7.624 -17.577 1.00 73.75 557 ILE A C 1
ATOM 4243 O O . ILE A 1 557 ? -36.377 -8.654 -17.790 1.00 73.75 557 ILE A O 1
ATOM 4247 N N . GLU A 1 558 ? -36.153 -6.727 -16.678 1.00 78.50 558 GLU A N 1
ATOM 4248 C CA . GLU A 1 558 ? -37.378 -6.904 -15.883 1.00 78.50 558 GLU A CA 1
ATOM 4249 C C . GLU A 1 558 ? -38.635 -6.994 -16.758 1.00 78.50 558 GLU A C 1
ATOM 4251 O O . GLU A 1 558 ? -39.484 -7.852 -16.531 1.00 78.50 558 GLU A O 1
ATOM 4256 N N . LEU A 1 559 ? -38.729 -6.185 -17.819 1.00 67.00 559 LEU A N 1
ATOM 4257 C CA . LEU A 1 559 ? -39.789 -6.301 -18.827 1.00 67.00 559 LEU A CA 1
ATOM 4258 C C . LEU A 1 559 ? -39.812 -7.684 -19.494 1.00 67.00 559 LEU A C 1
ATOM 4260 O O . LEU A 1 559 ? -40.893 -8.207 -19.748 1.00 67.00 559 LEU A O 1
ATOM 4264 N N . SER A 1 560 ? -38.649 -8.287 -19.755 1.00 66.06 560 SER A N 1
ATOM 4265 C CA . SER A 1 560 ? -38.555 -9.632 -20.340 1.00 66.06 560 SER A CA 1
ATOM 4266 C C . SER A 1 560 ? -38.912 -10.754 -19.357 1.00 66.06 560 SER A C 1
ATOM 4268 O O . SER A 1 560 ? -39.362 -11.815 -19.785 1.00 66.06 560 SER A O 1
ATOM 4270 N N . HIS A 1 561 ? -38.762 -10.510 -18.049 1.00 64.94 561 HIS A N 1
ATOM 4271 C CA . HIS A 1 561 ? -39.191 -11.430 -16.994 1.00 64.94 561 HIS A CA 1
ATOM 4272 C C . HIS A 1 561 ? -40.698 -11.408 -16.751 1.00 64.94 561 HIS A C 1
ATOM 4274 O O . HIS A 1 561 ? -41.194 -12.286 -16.046 1.00 64.94 561 HIS A O 1
ATOM 4280 N N . VAL A 1 562 ? -41.437 -10.446 -17.318 1.00 68.75 562 VAL A N 1
ATOM 4281 C CA . VAL A 1 562 ? -42.901 -10.459 -17.287 1.00 68.75 562 VAL A CA 1
ATOM 4282 C C . VAL A 1 562 ? -43.381 -11.634 -18.149 1.00 68.75 562 VAL A C 1
ATOM 4284 O O . VAL A 1 562 ? -43.278 -11.566 -19.377 1.00 68.75 562 VAL A O 1
ATOM 4287 N N . PRO A 1 563 ? -43.908 -12.721 -17.551 1.00 56.25 563 PRO A N 1
ATOM 4288 C CA . PRO A 1 563 ? -44.311 -13.894 -18.309 1.00 56.25 563 PRO A CA 1
ATOM 4289 C C . PRO A 1 563 ? -45.497 -13.522 -19.196 1.00 56.25 563 PRO A C 1
ATOM 4291 O O . PRO A 1 563 ? -46.511 -13.012 -18.711 1.00 56.25 563 PRO A O 1
ATOM 4294 N N . THR A 1 564 ? -45.382 -13.767 -20.498 1.00 56.62 564 THR A N 1
ATOM 4295 C CA . THR A 1 564 ? -46.514 -13.620 -21.416 1.00 56.62 564 THR A CA 1
ATOM 4296 C C . THR A 1 564 ? -47.367 -14.883 -21.328 1.00 56.62 564 THR A C 1
ATOM 4298 O O . THR A 1 564 ? -46.867 -15.994 -21.465 1.00 56.62 564 THR A O 1
ATOM 4301 N N . ALA A 1 565 ? -48.649 -14.722 -20.992 1.00 49.75 565 ALA A N 1
ATOM 4302 C CA . ALA A 1 565 ? -49.574 -15.843 -20.865 1.00 49.75 565 ALA A CA 1
ATOM 4303 C C . ALA A 1 565 ? -49.881 -16.417 -22.256 1.00 49.75 565 ALA A C 1
ATOM 4305 O O . ALA A 1 565 ? -50.343 -15.694 -23.137 1.00 49.75 565 ALA A O 1
ATOM 4306 N N . ASP A 1 566 ? -49.624 -17.712 -22.436 1.00 51.53 566 ASP A N 1
ATOM 4307 C CA . ASP A 1 566 ? -49.550 -18.385 -23.741 1.00 51.53 566 ASP A CA 1
ATOM 4308 C C . ASP A 1 566 ? -50.904 -18.642 -24.441 1.00 51.53 566 ASP A C 1
ATOM 4310 O O . ASP A 1 566 ? -50.952 -19.363 -25.432 1.00 51.53 566 ASP A O 1
ATOM 4314 N N . GLU A 1 567 ? -52.014 -18.035 -23.999 1.00 47.16 567 GLU A N 1
ATOM 4315 C CA . GLU A 1 567 ? -53.315 -18.151 -24.680 1.00 47.16 567 GLU A CA 1
ATOM 4316 C C . GLU A 1 567 ? -54.162 -16.855 -24.585 1.00 47.16 567 GLU A C 1
ATOM 4318 O O . GLU A 1 567 ? -54.793 -16.625 -23.547 1.00 47.16 567 GLU A O 1
ATOM 4323 N N . PRO A 1 568 ? -54.270 -16.031 -25.663 1.00 47.25 568 PRO A N 1
ATOM 4324 C CA . PRO A 1 568 ? -53.557 -16.111 -26.954 1.00 47.25 568 PRO A CA 1
ATOM 4325 C C . PRO A 1 568 ? -52.886 -14.771 -27.395 1.00 47.25 568 PRO A C 1
ATOM 4327 O O . PRO A 1 568 ? -53.164 -13.719 -26.823 1.00 47.25 568 PRO A O 1
ATOM 4330 N N . PRO A 1 569 ? -52.151 -14.727 -28.527 1.00 59.22 569 PRO A N 1
ATOM 4331 C CA . PRO A 1 569 ? -50.798 -15.232 -28.773 1.00 59.22 569 PRO A CA 1
ATOM 4332 C C . PRO A 1 569 ? -49.799 -14.079 -29.072 1.00 59.22 569 PRO A C 1
ATOM 4334 O O . PRO A 1 569 ? -50.200 -12.928 -29.218 1.00 59.22 569 PRO A O 1
ATOM 4337 N N . ILE A 1 570 ? -48.505 -14.410 -29.192 1.00 57.06 570 ILE A N 1
ATOM 4338 C CA . ILE A 1 570 ? -47.384 -13.617 -29.761 1.00 57.06 570 ILE A CA 1
ATOM 4339 C C . ILE A 1 570 ? -47.778 -12.205 -30.248 1.00 57.06 570 ILE A C 1
ATOM 4341 O O . ILE A 1 570 ? -48.353 -12.036 -31.327 1.00 57.06 570 ILE A O 1
ATOM 4345 N N . ILE A 1 571 ? -47.419 -11.182 -29.464 1.00 53.03 571 ILE A N 1
ATOM 4346 C CA . ILE A 1 571 ? -47.672 -9.776 -29.804 1.00 53.03 571 ILE A CA 1
ATOM 4347 C C . ILE A 1 571 ? -46.722 -9.367 -30.931 1.00 53.03 571 ILE A C 1
ATOM 4349 O O . ILE A 1 571 ? -45.530 -9.139 -30.719 1.00 53.03 571 ILE A O 1
ATOM 4353 N N . TYR A 1 572 ? -47.255 -9.268 -32.146 1.00 60.72 572 TYR A N 1
ATOM 4354 C CA . TYR A 1 572 ? -46.533 -8.662 -33.253 1.00 60.72 572 TYR A CA 1
ATOM 4355 C C . TYR A 1 572 ? -46.504 -7.136 -33.096 1.00 60.72 572 TYR A C 1
ATOM 4357 O O . TYR A 1 572 ? -47.478 -6.552 -32.620 1.00 60.72 572 TYR A O 1
ATOM 4365 N N . PRO A 1 573 ? -45.419 -6.471 -33.526 1.00 62.56 573 PRO A N 1
ATOM 4366 C CA . PRO A 1 573 ? -45.398 -5.020 -33.633 1.00 62.56 573 PRO A CA 1
ATOM 4367 C C . PRO A 1 573 ? -46.561 -4.506 -34.488 1.00 62.56 573 PRO A C 1
ATOM 4369 O O . PRO A 1 573 ? -47.008 -5.204 -35.404 1.00 62.56 573 PRO A O 1
ATOM 4372 N N . ASP A 1 574 ? -47.004 -3.275 -34.233 1.00 75.56 574 ASP A N 1
ATOM 4373 C CA . ASP A 1 574 ? -48.070 -2.642 -35.009 1.00 75.56 574 ASP A CA 1
ATOM 4374 C C . ASP A 1 574 ? -47.773 -2.649 -36.525 1.00 75.56 574 ASP A C 1
ATOM 4376 O O . ASP A 1 574 ? -46.604 -2.644 -36.936 1.00 75.56 574 ASP A O 1
ATOM 4380 N N . PRO A 1 575 ? -48.804 -2.620 -37.393 1.00 74.56 575 PRO A N 1
ATOM 4381 C CA . PRO A 1 575 ? -48.641 -2.692 -38.849 1.00 74.56 575 PRO A CA 1
ATOM 4382 C C . PRO A 1 575 ? -47.639 -1.680 -39.428 1.00 74.56 575 PRO A C 1
ATOM 4384 O O . PRO A 1 575 ? -46.945 -1.977 -40.402 1.00 74.56 575 PRO A O 1
ATOM 4387 N N . GLU A 1 576 ? -47.519 -0.503 -38.813 1.00 71.69 576 GLU A N 1
ATOM 4388 C CA . GLU A 1 576 ? -46.566 0.544 -39.202 1.00 71.69 576 GLU A CA 1
ATOM 4389 C C . GLU A 1 576 ? -45.105 0.097 -39.043 1.00 71.69 576 GLU A C 1
ATOM 4391 O O . GLU A 1 576 ? -44.255 0.405 -39.883 1.00 71.69 576 GLU A O 1
ATOM 4396 N N . VAL A 1 577 ? -44.806 -0.705 -38.017 1.00 67.94 577 VAL A N 1
ATOM 4397 C CA . VAL A 1 577 ? -43.472 -1.273 -37.791 1.00 67.94 577 VAL A CA 1
ATOM 4398 C C . VAL A 1 577 ? -43.146 -2.309 -38.867 1.00 67.94 577 VAL A C 1
ATOM 4400 O O . VAL A 1 577 ? -42.037 -2.314 -39.406 1.00 67.94 577 VAL A O 1
ATOM 4403 N N . TRP A 1 578 ? -44.119 -3.136 -39.256 1.00 68.12 578 TRP A N 1
ATOM 4404 C CA . TRP A 1 578 ? -43.952 -4.097 -40.351 1.00 68.12 578 TRP A CA 1
ATOM 4405 C C . TRP A 1 578 ? -43.753 -3.423 -41.707 1.00 68.12 578 TRP A C 1
ATOM 4407 O O . TRP A 1 578 ? -42.923 -3.872 -42.505 1.00 68.12 578 TRP A O 1
ATOM 4417 N N . GLN A 1 579 ? -44.451 -2.318 -41.966 1.00 73.25 579 GLN A N 1
ATOM 4418 C CA . GLN A 1 579 ? -44.240 -1.517 -43.171 1.00 73.25 579 GLN A CA 1
ATOM 4419 C C . GLN A 1 579 ? -42.837 -0.905 -43.200 1.00 73.25 579 GLN A C 1
ATOM 4421 O O . GLN A 1 579 ? -42.148 -1.019 -44.214 1.00 73.25 579 GLN A O 1
ATOM 4426 N N . LEU A 1 580 ? -42.363 -0.349 -42.082 1.00 66.12 580 LEU A N 1
ATOM 4427 C CA . LEU A 1 580 ? -41.003 0.183 -41.957 1.00 66.12 580 LEU A CA 1
ATOM 4428 C C . LEU A 1 580 ? -39.926 -0.896 -42.137 1.00 66.12 580 LEU A C 1
ATOM 4430 O O . LEU A 1 580 ? -38.904 -0.649 -42.782 1.00 66.12 580 LEU A O 1
ATOM 4434 N N . LEU A 1 581 ? -40.140 -2.101 -41.601 1.00 65.56 581 LEU A N 1
ATOM 4435 C CA . LEU A 1 581 ? -39.241 -3.240 -41.807 1.00 65.56 581 LEU A CA 1
ATOM 4436 C C . LEU A 1 581 ? -39.224 -3.682 -43.276 1.00 65.56 581 LEU A C 1
ATOM 4438 O O . LEU A 1 581 ? -38.153 -3.932 -43.827 1.00 65.56 581 LEU A O 1
ATOM 4442 N N . THR A 1 582 ? -40.381 -3.705 -43.938 1.00 69.06 582 THR A N 1
ATOM 4443 C CA . THR A 1 582 ? -40.503 -4.034 -45.369 1.00 69.06 582 THR A CA 1
ATOM 4444 C C . THR A 1 582 ? -39.823 -2.984 -46.255 1.00 69.06 582 THR A C 1
ATOM 4446 O O . THR A 1 582 ? -39.084 -3.330 -47.177 1.00 69.06 582 THR A O 1
ATOM 4449 N N . GLU A 1 583 ? -39.995 -1.698 -45.943 1.00 68.75 583 GLU A N 1
ATOM 4450 C CA . GLU A 1 583 ? -39.289 -0.575 -46.574 1.00 68.75 583 GLU A CA 1
ATOM 4451 C C . GLU A 1 583 ? -37.767 -0.698 -46.398 1.00 68.75 583 GLU A C 1
ATOM 4453 O O . GLU A 1 583 ? -37.017 -0.569 -47.365 1.00 68.75 583 GLU A O 1
ATOM 4458 N N . ARG A 1 584 ? -37.286 -1.047 -45.195 1.00 64.31 584 ARG A N 1
ATOM 4459 C CA . ARG A 1 584 ? -35.854 -1.300 -44.947 1.00 64.31 584 ARG A CA 1
ATOM 4460 C C . ARG A 1 584 ? -35.327 -2.496 -45.740 1.00 64.31 584 ARG A C 1
ATOM 4462 O O . ARG A 1 584 ? -34.209 -2.431 -46.252 1.00 64.31 584 ARG A O 1
ATOM 4469 N N . ARG A 1 585 ? -36.126 -3.557 -45.902 1.00 61.44 585 ARG A N 1
ATOM 4470 C CA . ARG A 1 585 ? -35.762 -4.739 -46.704 1.00 61.44 585 ARG A CA 1
ATOM 4471 C C . ARG A 1 585 ? -35.624 -4.433 -48.195 1.00 61.44 585 ARG A C 1
ATOM 4473 O O . ARG A 1 585 ? -34.825 -5.091 -48.858 1.00 61.44 585 ARG A O 1
ATOM 4480 N N . LYS A 1 586 ? -36.281 -3.387 -48.723 1.00 64.50 586 LYS A N 1
ATOM 4481 C CA . LYS A 1 586 ? -36.074 -2.946 -50.120 1.00 64.50 586 LYS A CA 1
ATOM 4482 C C . LYS A 1 586 ? -34.604 -2.629 -50.425 1.00 64.50 586 LYS A C 1
ATOM 4484 O O . LYS A 1 586 ? -34.175 -2.871 -51.547 1.00 64.50 586 LYS A O 1
ATOM 4489 N N . LYS A 1 587 ? -33.820 -2.163 -49.441 1.00 55.25 587 LYS A N 1
ATOM 4490 C CA . LYS A 1 587 ? -32.379 -1.879 -49.599 1.00 55.25 587 LYS A CA 1
ATOM 4491 C C . LYS A 1 587 ? -31.534 -3.141 -49.832 1.00 55.25 587 LYS A C 1
ATOM 4493 O O . LYS A 1 587 ? -30.499 -3.058 -50.482 1.00 55.25 587 LYS A O 1
ATOM 4498 N N . TYR A 1 588 ? -31.978 -4.293 -49.329 1.00 50.94 588 TYR A N 1
ATOM 4499 C CA . TYR A 1 588 ? -31.281 -5.583 -49.442 1.00 50.94 588 TYR A CA 1
ATOM 4500 C C . TYR A 1 588 ? -31.811 -6.455 -50.587 1.00 50.94 588 TYR A C 1
ATOM 4502 O O . TYR A 1 588 ? -31.304 -7.545 -50.825 1.00 50.94 588 TYR A O 1
ATOM 4510 N N . LYS A 1 589 ? -32.808 -5.964 -51.334 1.00 51.50 589 LYS A N 1
ATOM 4511 C CA . LYS A 1 589 ? -33.437 -6.657 -52.469 1.00 51.50 589 LYS A CA 1
ATOM 4512 C C . LYS A 1 589 ? -32.503 -6.829 -53.681 1.00 51.50 589 LYS A C 1
ATOM 4514 O O . LYS A 1 589 ? -32.909 -7.396 -54.687 1.00 51.50 589 LYS A O 1
ATOM 4519 N N . ALA A 1 590 ? -31.278 -6.315 -53.610 1.00 47.78 590 ALA A N 1
ATOM 4520 C CA . ALA A 1 590 ? -30.366 -6.206 -54.735 1.00 47.78 590 ALA A CA 1
ATOM 4521 C C . ALA A 1 590 ? -29.070 -6.982 -54.491 1.00 47.78 590 ALA A C 1
ATOM 4523 O O . ALA A 1 590 ? -28.038 -6.357 -54.308 1.00 47.78 590 ALA A O 1
ATOM 4524 N N . VAL A 1 591 ? -29.126 -8.317 -54.507 1.00 48.06 591 VAL A N 1
ATOM 4525 C CA . VAL A 1 591 ? -28.030 -9.157 -55.027 1.00 48.06 591 VAL A CA 1
ATOM 4526 C C . VAL A 1 591 ? -28.633 -10.487 -55.509 1.00 48.06 591 VAL A C 1
ATOM 4528 O O . VAL A 1 591 ? -28.529 -11.509 -54.839 1.00 48.06 591 VAL A O 1
ATOM 4531 N N . ASP A 1 592 ? -29.301 -10.486 -56.663 1.00 48.69 592 ASP A N 1
ATOM 4532 C CA . ASP A 1 592 ? -29.430 -11.725 -57.439 1.00 48.69 592 ASP A CA 1
ATOM 4533 C C . ASP A 1 592 ? -28.124 -11.817 -58.250 1.00 48.69 592 ASP A C 1
ATOM 4535 O O . ASP A 1 592 ? -27.836 -10.941 -59.062 1.00 48.69 592 ASP A O 1
ATOM 4539 N N . VAL A 1 593 ? -27.261 -12.795 -57.955 1.00 50.91 593 VAL A N 1
ATOM 4540 C CA . VAL A 1 593 ? -25.854 -12.852 -58.432 1.00 50.91 593 VAL A CA 1
ATOM 4541 C C . VAL A 1 593 ? -25.736 -13.053 -59.959 1.00 50.91 593 VAL A C 1
ATOM 4543 O O . VAL A 1 593 ? -24.648 -12.967 -60.524 1.00 50.91 593 VAL A O 1
ATOM 4546 N N . LYS A 1 594 ? -26.852 -13.240 -60.672 1.00 50.78 594 LYS A N 1
ATOM 4547 C CA . LYS A 1 594 ? -26.902 -13.091 -62.130 1.00 50.78 594 LYS A CA 1
ATOM 4548 C C . LYS A 1 594 ? -27.485 -11.728 -62.492 1.00 50.78 594 LYS A C 1
ATOM 4550 O O . LYS A 1 594 ? -28.700 -11.543 -62.469 1.00 50.78 594 LYS A O 1
ATOM 4555 N N . GLU A 1 595 ? -26.633 -10.805 -62.937 1.00 51.44 595 GLU A N 1
ATOM 4556 C CA . GLU A 1 595 ? -27.083 -9.770 -63.870 1.00 51.44 595 GLU A CA 1
ATOM 4557 C C . GLU A 1 595 ? -27.623 -10.488 -65.115 1.00 51.44 595 GLU A C 1
ATOM 4559 O O . GLU A 1 595 ? -26.861 -10.915 -65.982 1.00 51.44 595 GLU A O 1
ATOM 4564 N N . ASN A 1 596 ? -28.945 -10.683 -65.188 1.00 59.31 596 ASN A N 1
ATOM 4565 C CA . ASN A 1 596 ? -29.589 -11.101 -66.429 1.00 59.31 596 ASN A CA 1
ATOM 4566 C C . ASN A 1 596 ? -29.178 -10.076 -67.486 1.00 59.31 596 ASN A C 1
ATOM 4568 O O . ASN A 1 596 ? -29.449 -8.881 -67.319 1.00 59.31 596 ASN A O 1
ATOM 4572 N N . LYS A 1 597 ? -28.502 -10.529 -68.545 1.00 67.50 597 LYS A N 1
ATOM 4573 C CA . LYS A 1 597 ? -28.080 -9.647 -69.634 1.00 67.50 597 LYS A CA 1
ATOM 4574 C C . LYS A 1 597 ? -29.304 -8.889 -70.176 1.00 67.50 597 LYS A C 1
ATOM 4576 O O . LYS A 1 597 ? -30.415 -9.423 -70.117 1.00 67.50 597 LYS A O 1
ATOM 4581 N N . PRO A 1 598 ? -29.150 -7.674 -70.730 1.00 70.81 598 PRO A N 1
ATOM 4582 C CA . PRO A 1 598 ? -30.286 -6.879 -71.208 1.00 70.81 598 PRO A CA 1
ATOM 4583 C C . PRO A 1 598 ? -31.215 -7.628 -72.181 1.00 70.81 598 PRO A C 1
ATOM 4585 O O . PRO A 1 598 ? -32.412 -7.357 -72.223 1.00 70.81 598 PRO A O 1
ATOM 4588 N N . SER A 1 599 ? -30.681 -8.583 -72.946 1.00 70.88 599 SER A N 1
ATOM 4589 C CA . SER A 1 599 ? -31.424 -9.498 -73.821 1.00 70.88 599 SER A CA 1
ATOM 4590 C C . SER A 1 599 ? -32.307 -10.486 -73.046 1.00 70.88 599 SER A C 1
ATOM 4592 O O . SER A 1 599 ? -33.491 -10.605 -73.342 1.00 70.88 599 SER A O 1
ATOM 4594 N N . GLU A 1 600 ? -31.793 -11.128 -71.997 1.00 75.94 600 GLU A N 1
ATOM 4595 C CA . GLU A 1 600 ? -32.573 -12.043 -71.152 1.00 75.94 600 GLU A CA 1
ATOM 4596 C C . GLU A 1 600 ? -33.638 -11.302 -70.330 1.00 75.94 600 GLU A C 1
ATOM 4598 O O . GLU A 1 600 ? -34.749 -11.804 -70.171 1.00 75.94 600 GLU A O 1
ATOM 4603 N N . GLN A 1 601 ? -33.358 -10.076 -69.866 1.00 77.19 601 GLN A N 1
ATOM 4604 C CA . GLN A 1 601 ? -34.364 -9.234 -69.199 1.00 77.19 601 GLN A CA 1
ATOM 4605 C C . GLN A 1 601 ? -35.549 -8.900 -70.111 1.00 77.19 601 GLN A C 1
ATOM 4607 O O . GLN A 1 601 ? -36.688 -8.918 -69.645 1.00 77.19 601 GLN A O 1
ATOM 4612 N N . LYS A 1 602 ? -35.307 -8.650 -71.407 1.00 81.06 602 LYS A N 1
ATOM 4613 C CA . LYS A 1 602 ? -36.385 -8.466 -72.392 1.00 81.06 602 LYS A CA 1
ATOM 4614 C C . LYS A 1 602 ? -37.249 -9.718 -72.524 1.00 81.06 602 LYS A C 1
ATOM 4616 O O . LYS A 1 602 ? -38.465 -9.596 -72.581 1.00 81.06 602 LYS A O 1
ATOM 4621 N N . ILE A 1 603 ? -36.642 -10.906 -72.502 1.00 83.19 603 ILE A N 1
ATOM 4622 C CA . ILE A 1 603 ? -37.380 -12.177 -72.543 1.00 83.19 603 ILE A CA 1
ATOM 4623 C C . ILE A 1 603 ? -38.226 -12.359 -71.278 1.00 83.19 603 ILE A C 1
ATOM 4625 O O . ILE A 1 603 ? -39.395 -12.723 -71.373 1.00 83.19 603 ILE A O 1
ATOM 4629 N N . TYR A 1 604 ? -37.681 -12.064 -70.093 1.00 82.00 604 TYR A N 1
ATOM 4630 C CA . TYR A 1 604 ? -38.452 -12.133 -68.847 1.00 82.00 604 TYR A CA 1
ATOM 4631 C C . TYR A 1 604 ? -39.627 -11.152 -68.821 1.00 82.00 604 TYR A C 1
ATOM 4633 O O . TYR A 1 604 ? -40.699 -11.532 -68.360 1.00 82.00 604 TYR A O 1
ATOM 4641 N N . ALA A 1 605 ? -39.441 -9.933 -69.333 1.00 82.50 605 ALA A N 1
ATOM 4642 C CA . ALA A 1 605 ? -40.514 -8.950 -69.445 1.00 82.50 605 ALA A CA 1
ATOM 4643 C C . ALA A 1 605 ? -41.603 -9.412 -70.428 1.00 82.50 605 ALA A C 1
ATOM 4645 O O . ALA A 1 605 ? -42.772 -9.435 -70.057 1.00 82.50 605 ALA A O 1
ATOM 4646 N N . ALA A 1 606 ? -41.218 -9.872 -71.624 1.00 85.56 606 ALA A N 1
ATOM 4647 C CA . ALA A 1 606 ? -42.146 -10.386 -72.634 1.00 85.56 606 ALA A CA 1
ATOM 4648 C C . ALA A 1 606 ? -42.942 -11.606 -72.139 1.00 85.56 606 ALA A C 1
ATOM 4650 O O . ALA A 1 606 ? -44.122 -11.761 -72.438 1.00 85.56 606 ALA A O 1
ATOM 4651 N N . LEU A 1 607 ? -42.328 -12.466 -71.321 1.00 87.06 607 LEU A N 1
ATOM 4652 C CA . LEU A 1 607 ? -43.021 -13.591 -70.692 1.00 87.06 607 LEU A CA 1
ATOM 4653 C C . LEU A 1 607 ? -44.159 -13.155 -69.758 1.00 87.06 607 LEU A C 1
ATOM 4655 O O . LEU A 1 607 ? -45.128 -13.900 -69.597 1.00 87.06 607 LEU A O 1
ATOM 4659 N N . ASP A 1 608 ? -44.065 -11.975 -69.153 1.00 86.69 608 ASP A N 1
ATOM 4660 C CA . ASP A 1 608 ? -45.088 -11.454 -68.248 1.00 86.69 608 ASP A CA 1
ATOM 4661 C C . ASP A 1 608 ? -46.145 -10.602 -68.986 1.00 86.69 608 ASP A C 1
ATOM 4663 O O . ASP A 1 608 ? -47.152 -10.220 -68.385 1.00 86.69 608 ASP A O 1
ATOM 4667 N N . GLU A 1 609 ? -45.984 -10.371 -70.295 1.00 85.44 609 GLU A N 1
ATOM 4668 C CA . GLU A 1 609 ? -46.976 -9.690 -71.131 1.00 85.44 609 GLU A CA 1
ATOM 4669 C C . GLU A 1 609 ? -48.186 -10.593 -71.440 1.00 85.44 609 GLU A C 1
ATOM 4671 O O . GLU A 1 609 ? -48.043 -11.809 -71.635 1.00 85.44 609 GLU A O 1
ATOM 4676 N N . PRO A 1 610 ? -49.408 -10.030 -71.491 1.00 85.06 610 PRO A N 1
ATOM 4677 C CA . PRO A 1 610 ? -50.605 -10.783 -71.836 1.00 85.06 610 PRO A CA 1
ATOM 4678 C C . PRO A 1 610 ? -50.578 -11.215 -73.308 1.00 85.06 610 PRO A C 1
ATOM 4680 O O . PRO A 1 610 ? -50.291 -10.431 -74.211 1.00 85.06 610 PRO A O 1
ATOM 4683 N N . THR A 1 611 ? -50.936 -12.469 -73.566 1.00 84.31 611 THR A N 1
ATOM 4684 C CA . THR A 1 611 ? -51.024 -13.038 -74.906 1.00 84.31 611 THR A CA 1
ATOM 4685 C C . THR A 1 611 ? -52.343 -13.766 -75.137 1.00 84.31 611 THR A C 1
ATOM 4687 O O . THR A 1 611 ? -53.084 -14.100 -74.209 1.00 84.31 611 THR A O 1
ATOM 4690 N N . GLU A 1 612 ? -52.634 -13.990 -76.413 1.00 82.81 612 GLU A N 1
ATOM 4691 C CA . GLU A 1 612 ? -53.775 -14.766 -76.870 1.00 82.81 612 GLU A CA 1
ATOM 4692 C C . GLU A 1 612 ? -53.272 -15.810 -77.866 1.00 82.81 612 GLU A C 1
ATOM 4694 O O . GLU A 1 612 ? -52.603 -15.452 -78.837 1.00 82.81 612 GLU A O 1
ATOM 4699 N N . LEU A 1 613 ? -53.582 -17.079 -77.605 1.00 82.69 613 LEU A N 1
ATOM 4700 C CA . LEU A 1 613 ? -53.306 -18.212 -78.482 1.00 82.69 613 LEU A CA 1
ATOM 4701 C C . LEU A 1 613 ? -54.625 -18.651 -79.115 1.00 82.69 613 LEU A C 1
ATOM 4703 O O . LEU A 1 613 ? -55.595 -18.865 -78.392 1.00 82.69 613 LEU A O 1
ATOM 4707 N N . ASP A 1 614 ? -54.668 -18.784 -80.434 1.00 83.88 614 ASP A N 1
ATOM 4708 C CA . ASP A 1 614 ? -55.794 -19.378 -81.160 1.00 83.88 614 ASP A CA 1
ATOM 4709 C C . ASP A 1 614 ? -55.230 -20.214 -82.308 1.00 83.88 614 ASP A C 1
ATOM 4711 O O . ASP A 1 614 ? -55.089 -19.755 -83.440 1.00 83.88 614 ASP A O 1
ATOM 4715 N N . PHE A 1 615 ? -54.797 -21.423 -81.963 1.00 86.06 615 PHE A N 1
ATOM 4716 C CA . PHE A 1 615 ? -54.206 -22.380 -82.889 1.00 86.06 615 PHE A CA 1
ATOM 4717 C C . PHE A 1 615 ? -55.168 -23.553 -83.060 1.00 86.06 615 PHE A C 1
ATOM 4719 O O . PHE A 1 615 ? -55.672 -24.082 -82.069 1.00 86.06 615 PHE A O 1
ATOM 4726 N N . THR A 1 616 ? -55.432 -23.956 -84.302 1.00 83.75 616 THR A N 1
ATOM 4727 C CA . THR A 1 616 ? -56.263 -25.123 -84.637 1.00 83.75 616 THR A CA 1
ATOM 4728 C C . THR A 1 616 ? -55.513 -25.964 -85.662 1.00 83.75 616 THR A C 1
ATOM 4730 O O . THR A 1 616 ? -55.338 -25.520 -86.793 1.00 83.75 616 THR A O 1
ATOM 4733 N N . GLU A 1 617 ? -55.029 -27.135 -85.238 1.00 81.88 617 GLU A N 1
ATOM 4734 C CA . GLU A 1 617 ? -54.190 -28.065 -86.016 1.00 81.88 617 GLU A CA 1
ATOM 4735 C C . GLU A 1 617 ? -52.982 -27.415 -86.725 1.00 81.88 617 GLU A C 1
ATOM 4737 O O . GLU A 1 617 ? -52.585 -27.831 -87.812 1.00 81.88 617 GLU A O 1
ATOM 4742 N N . GLN A 1 618 ? -52.373 -26.389 -86.120 1.00 85.56 618 GLN A N 1
ATOM 4743 C CA . GLN A 1 618 ? -51.198 -25.729 -86.699 1.00 85.56 618 GLN A CA 1
ATOM 4744 C C . GLN A 1 618 ? -49.899 -26.431 -86.284 1.00 85.56 618 GLN A C 1
ATOM 4746 O O . GLN A 1 618 ? -49.789 -26.812 -85.120 1.00 85.56 618 GLN A O 1
ATOM 4751 N N . PRO A 1 619 ? -48.897 -26.564 -87.171 1.00 87.75 619 PRO A N 1
ATOM 4752 C CA . PRO A 1 619 ? -47.582 -27.084 -86.804 1.00 87.75 619 PRO A CA 1
ATOM 4753 C C . PRO A 1 619 ? -46.956 -26.316 -85.634 1.00 87.75 619 PRO A C 1
ATOM 4755 O O . PRO A 1 619 ? -47.011 -25.082 -85.588 1.00 87.75 619 PRO A O 1
ATOM 4758 N N . LEU A 1 620 ? -46.315 -27.032 -84.705 1.00 85.31 620 LEU A N 1
ATOM 4759 C CA . LEU A 1 620 ? -45.633 -26.431 -83.555 1.00 85.31 620 LEU A CA 1
ATOM 4760 C C . LEU A 1 620 ? -44.603 -25.370 -83.983 1.00 85.31 620 LEU A C 1
ATOM 4762 O O . LEU A 1 620 ? -44.510 -24.323 -83.341 1.00 85.31 620 LEU A O 1
ATOM 4766 N N . SER A 1 621 ? -43.875 -25.593 -85.082 1.00 85.12 621 SER A N 1
ATOM 4767 C CA . SER A 1 621 ? -42.939 -24.609 -85.649 1.00 85.12 621 SER A CA 1
ATOM 4768 C C . SER A 1 621 ? -43.596 -23.263 -85.960 1.00 85.12 621 SER A C 1
ATOM 4770 O O . SER A 1 621 ? -43.036 -22.211 -85.648 1.00 85.12 621 SER A O 1
ATOM 4772 N N . ASP A 1 622 ? -44.800 -23.292 -86.527 1.00 85.06 622 ASP A N 1
ATOM 4773 C CA . ASP A 1 622 ? -45.500 -22.105 -87.018 1.00 85.06 622 ASP A CA 1
ATOM 4774 C C . ASP A 1 622 ? -46.133 -21.336 -85.859 1.00 85.06 622 ASP A C 1
ATOM 4776 O O . ASP A 1 622 ? -46.058 -20.108 -85.794 1.00 85.06 622 ASP A O 1
ATOM 4780 N N . ALA A 1 623 ? -46.681 -22.061 -84.883 1.00 83.88 623 ALA A N 1
ATOM 4781 C CA . ALA A 1 623 ? -47.213 -21.476 -83.660 1.00 83.88 623 ALA A CA 1
ATOM 4782 C C . ALA A 1 623 ? -46.127 -20.788 -82.816 1.00 83.88 623 ALA A C 1
ATOM 4784 O O . ALA A 1 623 ? -46.348 -19.709 -82.260 1.00 83.88 623 ALA A O 1
ATOM 4785 N N . ILE A 1 624 ? -44.932 -21.380 -82.740 1.00 88.25 624 ILE A N 1
ATOM 4786 C CA . ILE A 1 624 ? -43.789 -20.758 -82.066 1.00 88.25 624 ILE A CA 1
ATOM 4787 C C . ILE A 1 624 ? -43.239 -19.580 -82.878 1.00 88.25 624 ILE A C 1
ATOM 4789 O O . ILE A 1 624 ? -42.930 -18.544 -82.288 1.00 88.25 624 ILE A O 1
ATOM 4793 N N . GLY A 1 625 ? -43.195 -19.681 -84.210 1.00 83.81 625 GLY A N 1
ATOM 4794 C CA . GLY A 1 625 ? -42.856 -18.565 -85.098 1.00 83.81 625 GLY A CA 1
ATOM 4795 C C . GLY A 1 625 ? -43.781 -17.359 -84.905 1.00 83.81 625 GLY A C 1
ATOM 4796 O O . GLY A 1 625 ? -43.311 -16.233 -84.748 1.00 83.81 625 GLY A O 1
ATOM 4797 N N . TYR A 1 626 ? -45.088 -17.597 -84.784 1.00 86.06 626 TYR A N 1
ATOM 4798 C CA . TYR A 1 626 ? -46.064 -16.555 -84.472 1.00 86.06 626 TYR A CA 1
ATOM 4799 C C . TYR A 1 626 ? -45.784 -15.869 -83.124 1.00 86.06 626 TYR A C 1
ATOM 4801 O O . TYR A 1 626 ? -45.840 -14.642 -83.021 1.00 86.06 626 TYR A O 1
ATOM 4809 N N . LEU A 1 627 ? -45.454 -16.636 -82.078 1.00 86.12 627 LEU A N 1
ATOM 4810 C CA . LEU A 1 627 ? -45.161 -16.075 -80.752 1.00 86.12 627 LEU A CA 1
ATOM 4811 C C . LEU A 1 627 ? -43.840 -15.309 -80.713 1.00 86.12 627 LEU A C 1
ATOM 4813 O O . LEU A 1 627 ? -43.750 -14.284 -80.035 1.00 86.12 627 LEU A O 1
ATOM 4817 N N . LYS A 1 628 ? -42.853 -15.780 -81.474 1.00 88.12 628 LYS A N 1
ATOM 4818 C CA . LYS A 1 628 ? -41.567 -15.119 -81.684 1.00 88.12 628 LYS A CA 1
ATOM 4819 C C . LYS A 1 628 ? -41.755 -13.726 -82.293 1.00 88.12 628 LYS A C 1
ATOM 4821 O O . LYS A 1 628 ? -41.230 -12.748 -81.765 1.00 88.12 628 LYS A O 1
ATOM 4826 N N . GLU A 1 629 ? -42.556 -13.620 -83.355 1.00 86.69 629 GLU A N 1
ATOM 4827 C CA . GLU A 1 629 ? -42.850 -12.342 -84.017 1.00 86.69 629 GLU A CA 1
ATOM 4828 C C . GLU A 1 629 ? -43.713 -11.419 -83.152 1.00 86.69 629 GLU A C 1
ATOM 4830 O O . GLU A 1 629 ? -43.407 -10.234 -83.017 1.00 86.69 629 GLU A O 1
ATOM 4835 N N . ARG A 1 630 ? -44.768 -11.955 -82.526 1.00 85.75 630 ARG A N 1
ATOM 4836 C CA . ARG A 1 630 ? -45.718 -11.159 -81.738 1.00 85.75 630 ARG A CA 1
ATOM 4837 C C . ARG A 1 630 ? -45.080 -10.492 -80.521 1.00 85.75 630 ARG A C 1
ATOM 4839 O O . ARG A 1 630 ? -45.425 -9.354 -80.218 1.00 85.75 630 ARG A O 1
ATOM 4846 N N . HIS A 1 631 ? -44.189 -11.197 -79.827 1.00 84.19 631 HIS A N 1
ATOM 4847 C CA . HIS A 1 631 ? -43.559 -10.712 -78.592 1.00 84.19 631 HIS A CA 1
ATOM 4848 C C . HIS A 1 631 ? -42.140 -10.178 -78.802 1.00 84.19 631 HIS A C 1
ATOM 4850 O O . HIS A 1 631 ? -41.498 -9.747 -77.848 1.00 84.19 631 HIS A O 1
ATOM 4856 N N . GLY A 1 632 ? -41.638 -10.191 -80.042 1.00 83.94 632 GLY A N 1
ATOM 4857 C CA . GLY A 1 632 ? -40.339 -9.614 -80.396 1.00 83.94 632 GLY A CA 1
ATOM 4858 C C . GLY A 1 632 ? -39.150 -10.243 -79.661 1.00 83.94 632 GLY A C 1
ATOM 4859 O O . GLY A 1 632 ? -38.157 -9.556 -79.410 1.00 83.94 632 GLY A O 1
ATOM 4860 N N . ILE A 1 633 ? -39.254 -11.524 -79.294 1.00 88.69 633 ILE A N 1
ATOM 4861 C CA . ILE A 1 633 ? -38.209 -12.289 -78.601 1.00 88.69 633 ILE A CA 1
ATOM 4862 C C . ILE A 1 633 ? -37.759 -13.467 -79.450 1.00 88.69 633 ILE A C 1
ATOM 4864 O O . ILE A 1 633 ? -38.559 -14.076 -80.148 1.00 88.69 633 ILE A O 1
ATOM 4868 N N . GLU A 1 634 ? -36.479 -13.817 -79.371 1.00 86.69 634 GLU A N 1
ATOM 4869 C CA . GLU A 1 634 ? -35.929 -14.957 -80.100 1.00 86.69 634 GLU A CA 1
ATOM 4870 C C . GLU A 1 634 ? -36.304 -16.269 -79.390 1.00 86.69 634 GLU A C 1
ATOM 4872 O O . GLU A 1 634 ? -35.857 -16.523 -78.267 1.00 86.69 634 GLU A O 1
ATOM 4877 N N . ILE A 1 635 ? -37.128 -17.095 -80.044 1.00 88.62 635 ILE A N 1
ATOM 4878 C CA . ILE A 1 635 ? -37.524 -18.429 -79.576 1.00 88.62 635 ILE A CA 1
ATOM 4879 C C . ILE A 1 635 ? -36.911 -19.483 -80.503 1.00 88.62 635 ILE A C 1
ATOM 4881 O O . ILE A 1 635 ? -37.058 -19.382 -81.724 1.00 88.62 635 ILE A O 1
ATOM 4885 N N . GLN A 1 636 ? -36.236 -20.481 -79.928 1.00 86.25 636 GLN A N 1
ATOM 4886 C CA . GLN A 1 636 ? -35.631 -21.601 -80.655 1.00 86.25 636 GLN A CA 1
ATOM 4887 C C . GLN A 1 636 ? -36.158 -22.945 -80.152 1.00 86.25 636 GLN A C 1
ATOM 4889 O O . GLN A 1 636 ? -36.462 -23.097 -78.970 1.00 86.25 636 GLN A O 1
ATOM 4894 N N . LEU A 1 637 ? -36.264 -23.912 -81.063 1.00 87.00 637 LEU A N 1
ATOM 4895 C CA . LEU A 1 637 ? -36.637 -25.291 -80.763 1.00 87.00 637 LEU A CA 1
ATOM 4896 C C . LEU A 1 637 ? -35.371 -26.151 -80.715 1.00 87.00 637 LEU A C 1
ATOM 4898 O O . LEU A 1 637 ? -34.572 -26.132 -81.650 1.00 87.00 637 LEU A O 1
ATOM 4902 N N . ASP A 1 638 ? -35.200 -26.920 -79.647 1.00 84.88 638 ASP A N 1
ATOM 4903 C CA . ASP A 1 638 ? -34.137 -27.916 -79.536 1.00 84.88 638 ASP A CA 1
ATOM 4904 C C . ASP A 1 638 ? -34.546 -29.191 -80.286 1.00 84.88 638 ASP A C 1
ATOM 4906 O O . ASP A 1 638 ? -35.097 -30.125 -79.707 1.00 84.88 638 ASP A O 1
ATOM 4910 N N . GLU A 1 639 ? -34.330 -29.210 -81.604 1.00 82.19 639 GLU A N 1
ATOM 4911 C CA . GLU A 1 639 ? -34.789 -30.287 -82.496 1.00 82.19 639 GLU A CA 1
ATOM 4912 C C . GLU A 1 639 ? -34.363 -31.686 -82.028 1.00 82.19 639 GLU A C 1
ATOM 4914 O O . GLU A 1 639 ? -35.106 -32.652 -82.199 1.00 82.19 639 GLU A O 1
ATOM 4919 N N . LYS A 1 640 ? -33.188 -31.795 -81.396 1.00 81.62 640 LYS A N 1
ATOM 4920 C CA . LYS A 1 640 ? -32.673 -33.066 -80.887 1.00 81.62 640 LYS A CA 1
ATOM 4921 C C . LYS A 1 640 ? -33.461 -33.527 -79.660 1.00 81.62 640 LYS A C 1
ATOM 4923 O O . LYS A 1 640 ? -33.927 -34.662 -79.634 1.00 81.62 640 LYS A O 1
ATOM 4928 N N . ALA A 1 641 ? -33.661 -32.641 -78.685 1.00 80.81 641 ALA A N 1
ATOM 4929 C CA . ALA A 1 641 ? -34.437 -32.961 -77.489 1.00 80.81 641 ALA A CA 1
ATOM 4930 C C . ALA A 1 641 ? -35.934 -33.162 -77.790 1.00 80.81 641 ALA A C 1
ATOM 4932 O O . ALA A 1 641 ? -36.594 -33.951 -77.115 1.00 80.81 641 ALA A O 1
ATOM 4933 N N . LEU A 1 642 ? -36.470 -32.479 -78.808 1.00 81.69 642 LEU A N 1
ATOM 4934 C CA . LEU A 1 642 ? -37.843 -32.663 -79.288 1.00 81.69 642 LEU A CA 1
ATOM 4935 C C . LEU A 1 642 ? -38.033 -34.039 -79.943 1.00 81.69 642 LEU A C 1
ATOM 4937 O O . LEU A 1 642 ? -39.003 -34.731 -79.629 1.00 81.69 642 LEU A O 1
ATOM 4941 N N . ALA A 1 643 ? -37.082 -34.471 -80.781 1.00 77.12 643 ALA A N 1
ATOM 4942 C CA . ALA A 1 643 ? -37.096 -35.806 -81.377 1.00 77.12 643 ALA A CA 1
ATOM 4943 C C . ALA A 1 643 ? -37.027 -36.912 -80.309 1.00 77.12 643 ALA A C 1
ATOM 4945 O O . ALA A 1 643 ? -37.786 -37.879 -80.381 1.00 77.12 643 ALA A O 1
ATOM 4946 N N . ASP A 1 644 ? -36.182 -36.737 -79.288 1.00 74.19 644 ASP A N 1
ATOM 4947 C CA . ASP A 1 644 ? -36.061 -37.670 -78.159 1.00 74.19 644 ASP A CA 1
ATOM 4948 C C . ASP A 1 644 ? -37.339 -37.715 -77.291 1.00 74.19 644 ASP A C 1
ATOM 4950 O O . ASP A 1 644 ? -37.663 -38.756 -76.718 1.00 74.19 644 ASP A O 1
ATOM 4954 N N . ALA A 1 645 ? -38.101 -36.616 -77.235 1.00 70.88 645 ALA A N 1
ATOM 4955 C CA . ALA A 1 645 ? -39.417 -36.542 -76.589 1.00 70.88 645 ALA A CA 1
ATOM 4956 C C . ALA A 1 645 ? -40.572 -37.060 -77.473 1.00 70.88 645 ALA A C 1
ATOM 4958 O O . ALA A 1 645 ? -41.727 -37.047 -77.050 1.00 70.88 645 ALA A O 1
ATOM 4959 N N . GLY A 1 646 ? -40.285 -37.520 -78.696 1.00 69.25 646 GLY A N 1
ATOM 4960 C CA . GLY A 1 646 ? -41.290 -38.029 -79.631 1.00 69.25 646 GLY A CA 1
ATOM 4961 C C . GLY A 1 646 ? -42.178 -36.952 -80.268 1.00 69.25 646 GLY A C 1
ATOM 4962 O O . GLY A 1 646 ? -43.203 -37.294 -80.856 1.00 69.25 646 GLY A O 1
ATOM 4963 N N . ALA A 1 647 ? -41.799 -35.673 -80.173 1.00 71.25 647 ALA A N 1
ATOM 4964 C CA . ALA A 1 647 ? -42.510 -34.548 -80.775 1.00 71.25 647 ALA A CA 1
ATOM 4965 C C . ALA A 1 647 ? -41.756 -34.051 -82.020 1.00 71.25 647 ALA A C 1
ATOM 4967 O O . ALA A 1 647 ? -40.654 -33.515 -81.922 1.00 71.25 647 ALA A O 1
ATOM 4968 N N . ALA A 1 648 ? -42.346 -34.209 -83.207 1.00 72.56 648 ALA A N 1
ATOM 4969 C CA . ALA A 1 648 ? -41.790 -33.652 -84.440 1.00 72.56 648 ALA A CA 1
ATOM 4970 C C . ALA A 1 648 ? -42.151 -32.159 -84.576 1.00 72.56 648 ALA A C 1
ATOM 4972 O O . ALA A 1 648 ? -43.166 -31.704 -84.043 1.00 72.56 648 ALA A O 1
ATOM 4973 N N . THR A 1 649 ? -41.341 -31.367 -85.280 1.00 75.06 649 THR A N 1
ATOM 4974 C CA . THR A 1 649 ? -41.576 -29.918 -85.457 1.00 75.06 649 THR A CA 1
ATOM 4975 C C . THR A 1 649 ? -42.877 -29.596 -86.203 1.00 75.06 649 THR A C 1
ATOM 4977 O O . THR A 1 649 ? -43.432 -28.512 -86.016 1.00 75.06 649 THR A O 1
ATOM 4980 N N . ASP A 1 650 ? -43.398 -30.547 -86.979 1.00 79.06 650 ASP A N 1
ATOM 4981 C CA . ASP A 1 650 ? -44.671 -30.488 -87.698 1.00 79.06 650 ASP A CA 1
ATOM 4982 C C . ASP A 1 650 ? -45.878 -31.001 -86.888 1.00 79.06 650 ASP A C 1
ATOM 4984 O O . ASP A 1 650 ? -46.993 -31.041 -87.409 1.00 79.06 650 ASP A O 1
ATOM 4988 N N . THR A 1 651 ? -45.689 -31.357 -85.610 1.00 81.31 651 THR A N 1
ATOM 4989 C CA . THR A 1 651 ? -46.775 -31.846 -84.745 1.00 81.31 651 THR A CA 1
ATOM 4990 C C . THR A 1 651 ? -47.900 -30.804 -84.670 1.00 81.31 651 THR A C 1
ATOM 4992 O O . THR A 1 651 ? -47.635 -29.667 -84.262 1.00 81.31 651 THR A O 1
ATOM 4995 N N . PRO A 1 652 ? -49.149 -31.157 -85.036 1.00 80.00 652 PRO A N 1
ATOM 4996 C CA . PRO A 1 652 ? -50.260 -30.216 -85.020 1.00 80.00 652 PRO A CA 1
ATOM 4997 C C . PRO A 1 652 ? -50.678 -29.907 -83.580 1.00 80.00 652 PRO A C 1
ATOM 4999 O O . PRO A 1 652 ? -51.014 -30.805 -82.807 1.00 80.00 652 PRO A O 1
ATOM 5002 N N . ILE A 1 653 ? -50.699 -28.625 -83.226 1.00 82.75 653 ILE A N 1
ATOM 5003 C CA . ILE A 1 653 ? -51.149 -28.134 -81.928 1.00 82.75 653 ILE A CA 1
ATOM 5004 C C . ILE A 1 653 ? -52.474 -27.379 -82.051 1.00 82.75 653 ILE A C 1
ATOM 5006 O O . ILE A 1 653 ? -52.690 -26.578 -82.964 1.00 82.75 653 ILE A O 1
ATOM 5010 N N . THR A 1 654 ? -53.369 -27.633 -81.096 1.00 81.44 654 THR A N 1
ATOM 5011 C CA . THR A 1 654 ? -54.671 -26.964 -80.996 1.00 81.44 654 THR A CA 1
ATOM 5012 C C . THR A 1 654 ? -54.835 -26.364 -79.606 1.00 81.44 654 THR A C 1
ATOM 5014 O O . THR A 1 654 ? -54.867 -27.087 -78.608 1.00 81.44 654 THR A O 1
ATOM 5017 N N . ARG A 1 655 ? -54.929 -25.033 -79.513 1.00 81.38 655 ARG A N 1
ATOM 5018 C CA . ARG A 1 655 ? -55.111 -24.329 -78.238 1.00 81.38 655 ARG A CA 1
ATOM 5019 C C . ARG A 1 655 ? -55.749 -22.957 -78.423 1.00 81.38 655 ARG A C 1
ATOM 5021 O O . ARG A 1 655 ? -55.239 -22.137 -79.178 1.00 81.38 655 ARG A O 1
ATOM 5028 N N . GLN A 1 656 ? -56.807 -22.695 -77.655 1.00 82.56 656 GLN A N 1
ATOM 5029 C CA . GLN A 1 656 ? -57.472 -21.394 -77.576 1.00 82.56 656 GLN A CA 1
ATOM 5030 C C . GLN A 1 656 ? -57.409 -20.841 -76.155 1.00 82.56 656 GLN A C 1
ATOM 5032 O O . GLN A 1 656 ? -58.006 -21.404 -75.239 1.00 82.56 656 GLN A O 1
ATOM 5037 N N . ILE A 1 657 ? -56.672 -19.748 -75.954 1.00 82.44 657 ILE A N 1
ATOM 5038 C CA . ILE A 1 657 ? -56.519 -19.090 -74.654 1.00 82.44 657 ILE A CA 1
ATOM 5039 C C . ILE A 1 657 ? -56.411 -17.579 -74.854 1.00 82.44 657 ILE A C 1
ATOM 5041 O O . ILE A 1 657 ? -55.636 -17.126 -75.689 1.00 82.44 657 ILE A O 1
ATOM 5045 N N . LYS A 1 658 ? -57.145 -16.785 -74.067 1.00 81.31 658 LYS A N 1
ATOM 5046 C CA . LYS A 1 658 ? -57.084 -15.314 -74.097 1.00 81.31 658 LYS A CA 1
ATOM 5047 C C . LYS A 1 658 ? -56.830 -14.732 -72.710 1.00 81.31 658 LYS A C 1
ATOM 5049 O O . LYS A 1 658 ? -57.321 -15.270 -71.721 1.00 81.31 658 LYS A O 1
ATOM 5054 N N . GLY A 1 659 ? -56.096 -13.620 -72.649 1.00 78.56 659 GLY A N 1
ATOM 5055 C CA . GLY A 1 659 ? -55.945 -12.808 -71.437 1.00 78.56 659 GLY A CA 1
ATOM 5056 C C . GLY A 1 659 ? -55.003 -13.366 -70.363 1.00 78.56 659 GLY A C 1
ATOM 5057 O O . GLY A 1 659 ? -55.105 -12.950 -69.211 1.00 78.56 659 GLY A O 1
ATOM 5058 N N . ILE A 1 660 ? -54.092 -14.283 -70.709 1.00 86.62 660 ILE A N 1
ATOM 5059 C CA . ILE A 1 660 ? -53.075 -14.812 -69.780 1.00 86.62 660 ILE A CA 1
ATOM 5060 C C . ILE A 1 660 ? -51.670 -14.390 -70.199 1.00 86.62 660 ILE A C 1
ATOM 5062 O O . ILE A 1 660 ? -51.447 -14.046 -71.354 1.00 86.62 660 ILE A O 1
ATOM 5066 N N . THR A 1 661 ? -50.706 -14.444 -69.284 1.00 89.56 661 THR A N 1
ATOM 5067 C CA . THR A 1 661 ? -49.310 -14.116 -69.605 1.00 89.56 661 THR A CA 1
ATOM 5068 C C . THR A 1 661 ? -48.693 -15.131 -70.567 1.00 89.56 661 THR A C 1
ATOM 5070 O O . THR A 1 661 ? -49.010 -16.324 -70.496 1.00 89.56 661 THR A O 1
ATOM 5073 N N . LEU A 1 662 ? -47.773 -14.688 -71.430 1.00 88.75 662 LEU A N 1
ATOM 5074 C CA . LEU A 1 662 ? -47.034 -15.562 -72.350 1.00 88.75 662 LEU A CA 1
ATOM 5075 C C . LEU A 1 662 ? -46.353 -16.728 -71.616 1.00 88.75 662 LEU A C 1
ATOM 5077 O O . LEU A 1 662 ? -46.387 -17.859 -72.092 1.00 88.75 662 LEU A O 1
ATOM 5081 N N . ARG A 1 663 ? -45.824 -16.483 -70.414 1.00 88.94 663 ARG A N 1
ATOM 5082 C CA . ARG A 1 663 ? -45.270 -17.488 -69.493 1.00 88.94 663 ARG A CA 1
ATOM 5083 C C . ARG A 1 663 ? -46.230 -18.643 -69.246 1.00 88.94 663 ARG A C 1
ATOM 5085 O O . ARG A 1 663 ? -45.863 -19.812 -69.364 1.00 88.94 663 ARG A O 1
ATOM 5092 N N . SER A 1 664 ? -47.460 -18.306 -68.881 1.00 87.12 664 SER A N 1
ATOM 5093 C CA . SER A 1 664 ? -48.495 -19.290 -68.577 1.00 87.12 664 SER A CA 1
ATOM 5094 C C . SER A 1 664 ? -48.978 -19.973 -69.855 1.00 87.12 664 SER A C 1
ATOM 5096 O O . SER A 1 664 ? -49.188 -21.183 -69.861 1.00 87.12 664 SER A O 1
ATOM 5098 N N . ALA A 1 665 ? -49.088 -19.214 -70.948 1.00 85.25 665 ALA A N 1
ATOM 5099 C CA . ALA A 1 665 ? -49.516 -19.710 -72.248 1.00 85.25 665 ALA A CA 1
ATOM 5100 C C . ALA A 1 665 ? -48.538 -20.751 -72.820 1.00 85.25 665 ALA A C 1
ATOM 5102 O O . ALA A 1 665 ? -48.964 -21.845 -73.183 1.00 85.25 665 ALA A O 1
ATOM 5103 N N . LEU A 1 666 ? -47.230 -20.461 -72.807 1.00 86.94 666 LEU A N 1
ATOM 5104 C CA . LEU A 1 666 ? -46.172 -21.393 -73.214 1.00 86.94 666 LEU A CA 1
ATOM 5105 C C . LEU A 1 666 ? -46.143 -22.632 -72.324 1.00 86.94 666 LEU A C 1
ATOM 5107 O O . LEU A 1 666 ? -46.060 -23.743 -72.835 1.00 86.94 666 LEU A O 1
ATOM 5111 N N . LYS A 1 667 ? -46.261 -22.474 -71.000 1.00 86.62 667 LYS A N 1
ATOM 5112 C CA . LYS A 1 667 ? -46.285 -23.625 -70.089 1.00 86.62 667 LYS A CA 1
ATOM 5113 C C . LYS A 1 667 ? -47.451 -24.565 -70.400 1.00 86.62 667 LYS A C 1
ATOM 5115 O O . LYS A 1 667 ? -47.252 -25.772 -70.437 1.00 86.62 667 LYS A O 1
ATOM 5120 N N . LEU A 1 668 ? -48.645 -24.021 -70.641 1.00 85.00 668 LEU A N 1
ATOM 5121 C CA . LEU A 1 668 ? -49.827 -24.818 -70.969 1.00 85.00 668 LEU A CA 1
ATOM 5122 C C . LEU A 1 668 ? -49.705 -25.494 -72.336 1.00 85.00 668 LEU A C 1
ATOM 5124 O O . LEU A 1 668 ? -50.024 -26.672 -72.443 1.00 85.00 668 LEU A O 1
ATOM 5128 N N . LEU A 1 669 ? -49.221 -24.771 -73.348 1.00 85.25 669 LEU A N 1
ATOM 5129 C CA . LEU A 1 669 ? -49.053 -25.289 -74.706 1.00 85.25 669 LEU A CA 1
ATOM 5130 C C . LEU A 1 669 ? -47.988 -26.393 -74.775 1.00 85.25 669 LEU A C 1
ATOM 5132 O O . LEU A 1 669 ? -48.213 -27.421 -75.399 1.00 85.25 669 LEU A O 1
ATOM 5136 N N . LEU A 1 670 ? -46.848 -26.209 -74.106 1.00 86.94 670 LEU A N 1
ATOM 5137 C CA . LEU A 1 670 ? -45.719 -27.143 -74.166 1.00 86.94 670 LEU A CA 1
ATOM 5138 C C . LEU A 1 670 ? -45.901 -28.367 -73.262 1.00 86.94 670 LEU A C 1
ATOM 5140 O O . LEU A 1 670 ? -45.407 -29.447 -73.582 1.00 86.94 670 LEU A O 1
ATOM 5144 N N . SER A 1 671 ? -46.640 -28.225 -72.155 1.00 83.56 671 SER A N 1
ATOM 5145 C CA . SER A 1 671 ? -46.816 -29.310 -71.184 1.00 83.56 671 SER A CA 1
ATOM 5146 C C . SER A 1 671 ? -47.486 -30.566 -71.745 1.00 83.56 671 SER A C 1
ATOM 5148 O O . SER A 1 671 ? -47.196 -31.643 -71.227 1.00 83.56 671 SER A O 1
ATOM 5150 N N . GLU A 1 672 ? -48.333 -30.431 -72.773 1.00 79.56 672 GLU A N 1
ATOM 5151 C CA . GLU A 1 672 ? -49.061 -31.544 -73.410 1.00 79.56 672 GLU A CA 1
ATOM 5152 C C . GLU A 1 672 ? -48.177 -32.394 -74.326 1.00 79.56 672 GLU A C 1
ATOM 5154 O O . GLU A 1 672 ? -48.506 -33.544 -74.591 1.00 79.56 672 GLU A O 1
ATOM 5159 N N . LEU A 1 673 ? -47.043 -31.843 -74.765 1.00 80.19 673 LEU A N 1
ATOM 5160 C CA . LEU A 1 673 ? -46.043 -32.517 -75.597 1.00 80.19 673 LEU A CA 1
ATOM 5161 C C . LEU A 1 673 ? -44.808 -32.948 -74.784 1.00 80.19 673 LEU A C 1
ATOM 5163 O O . LEU A 1 673 ? -43.762 -33.233 -75.352 1.00 80.19 673 LEU A O 1
ATOM 5167 N N . ASP A 1 674 ? -44.900 -32.920 -73.449 1.00 83.12 674 ASP A N 1
ATOM 5168 C CA . ASP A 1 674 ? -43.775 -33.124 -72.523 1.00 83.12 674 ASP A CA 1
ATOM 5169 C C . ASP A 1 674 ? -42.551 -32.219 -72.764 1.00 83.12 674 ASP A C 1
ATOM 5171 O O . ASP A 1 674 ? -41.420 -32.507 -72.356 1.00 83.12 674 ASP A O 1
ATOM 5175 N N . LEU A 1 675 ? -42.808 -31.038 -73.327 1.00 88.38 675 LEU A N 1
ATOM 5176 C CA . LEU A 1 675 ? -41.825 -29.983 -73.515 1.00 88.38 675 LEU A CA 1
ATOM 5177 C C . LEU A 1 675 ? -41.931 -28.926 -72.411 1.00 88.38 675 LEU A C 1
ATOM 5179 O O . LEU A 1 675 ? -42.938 -28.773 -71.710 1.00 88.38 675 LEU A O 1
ATOM 5183 N N . THR A 1 676 ? -40.861 -28.162 -72.264 1.00 88.69 676 THR A N 1
ATOM 5184 C CA . THR A 1 676 ? -40.797 -26.959 -71.439 1.00 88.69 676 THR A CA 1
ATOM 5185 C C . THR A 1 676 ? -39.891 -25.940 -72.120 1.00 88.69 676 THR A C 1
ATOM 5187 O O . THR A 1 676 ? -39.332 -26.201 -73.184 1.00 88.69 676 THR A O 1
ATOM 5190 N N . TYR A 1 677 ? -39.748 -24.758 -71.534 1.00 88.75 677 TYR A N 1
ATOM 5191 C CA . TYR A 1 677 ? -38.808 -23.767 -72.033 1.00 88.75 677 TYR A CA 1
ATOM 5192 C C . TYR A 1 677 ? -37.807 -23.360 -70.954 1.00 88.75 677 TYR A C 1
ATOM 5194 O O . TYR A 1 677 ? -38.124 -23.299 -69.765 1.00 88.75 677 TYR A O 1
ATOM 5202 N N . VAL A 1 678 ? -36.593 -23.047 -71.391 1.00 86.56 678 VAL A N 1
ATOM 5203 C CA . VAL A 1 678 ? -35.502 -22.516 -70.575 1.00 86.56 678 VAL A CA 1
ATOM 5204 C C . VAL A 1 678 ? -34.908 -21.300 -71.278 1.00 86.56 678 VAL A C 1
ATOM 5206 O O . VAL A 1 678 ? -34.806 -21.259 -72.501 1.00 86.56 678 VAL A O 1
ATOM 5209 N N . ILE A 1 679 ? -34.528 -20.278 -70.516 1.00 85.69 679 ILE A N 1
ATOM 5210 C CA . ILE A 1 679 ? -33.846 -19.102 -71.071 1.00 85.69 679 ILE A CA 1
ATOM 5211 C C . ILE A 1 679 ? -32.353 -19.345 -70.927 1.00 85.69 679 ILE A C 1
ATOM 5213 O O . ILE A 1 679 ? -31.839 -19.434 -69.809 1.00 85.69 679 ILE A O 1
ATOM 5217 N N . ARG A 1 680 ? -31.664 -19.499 -72.055 1.00 77.25 680 ARG A N 1
ATOM 5218 C CA . ARG A 1 680 ? -30.234 -19.803 -72.087 1.00 77.25 680 ARG A CA 1
ATOM 5219 C C . ARG A 1 680 ? -29.620 -19.217 -73.347 1.00 77.25 680 ARG A C 1
ATOM 5221 O O . ARG A 1 680 ? -30.241 -19.238 -74.400 1.00 77.25 680 ARG A O 1
ATOM 5228 N N . ASN A 1 681 ? -28.386 -18.726 -73.240 1.00 75.75 681 ASN A N 1
ATOM 5229 C CA . ASN A 1 681 ? -27.660 -18.110 -74.356 1.00 75.75 681 ASN A CA 1
ATOM 5230 C C . ASN A 1 681 ? -28.443 -16.955 -75.007 1.00 75.75 681 ASN A C 1
ATOM 5232 O O . ASN A 1 681 ? -28.403 -16.798 -76.221 1.00 75.75 681 ASN A O 1
ATOM 5236 N N . GLU A 1 682 ? -29.147 -16.153 -74.196 1.00 80.88 682 GLU A N 1
ATOM 5237 C CA . GLU A 1 682 ? -29.916 -14.984 -74.653 1.00 80.88 682 GLU A CA 1
ATOM 5238 C C . GLU A 1 682 ? -31.122 -15.295 -75.562 1.00 80.88 682 GLU A C 1
ATOM 5240 O O . GLU A 1 682 ? -31.685 -14.378 -76.158 1.00 80.88 682 GLU A O 1
ATOM 5245 N N . VAL A 1 683 ? -31.561 -16.559 -75.625 1.00 83.88 683 VAL A N 1
ATOM 5246 C CA . VAL A 1 683 ? -32.770 -16.996 -76.344 1.00 83.88 683 VAL A CA 1
ATOM 5247 C C . VAL A 1 683 ? -33.701 -17.789 -75.427 1.00 83.88 683 VAL A C 1
ATOM 5249 O O . VAL A 1 683 ? -33.273 -18.368 -74.422 1.00 83.88 683 VAL A O 1
ATOM 5252 N N . LEU A 1 684 ? -34.992 -17.821 -75.764 1.00 89.56 684 LEU A N 1
ATOM 5253 C CA . LEU A 1 684 ? -35.949 -18.732 -75.142 1.00 89.56 684 LEU A CA 1
ATOM 5254 C C . LEU A 1 684 ? -35.892 -20.063 -75.898 1.00 89.56 684 LEU A C 1
ATOM 5256 O O . LEU A 1 684 ? -36.378 -20.171 -77.020 1.00 89.56 684 LEU A O 1
ATOM 5260 N N . MET A 1 685 ? -35.265 -21.066 -75.295 1.00 88.44 685 MET A N 1
ATOM 5261 C CA . MET A 1 685 ? -35.137 -22.402 -75.868 1.00 88.44 685 MET A CA 1
ATOM 5262 C C . MET A 1 685 ? -36.299 -23.268 -75.393 1.00 88.44 685 MET A C 1
ATOM 5264 O O . MET A 1 685 ? -36.492 -23.428 -74.189 1.00 88.44 685 MET A O 1
ATOM 5268 N N . ILE A 1 686 ? -37.048 -23.854 -76.317 1.00 89.69 686 ILE A N 1
ATOM 5269 C CA . ILE A 1 686 ? -38.035 -24.894 -76.027 1.00 89.69 686 ILE A CA 1
ATOM 5270 C C . ILE A 1 686 ? -37.341 -26.241 -76.196 1.00 89.69 686 ILE A C 1
ATOM 5272 O O . ILE A 1 686 ? -36.787 -26.530 -77.253 1.00 89.69 686 ILE A O 1
ATOM 5276 N N . THR A 1 687 ? -37.359 -27.047 -75.146 1.00 89.19 687 THR A N 1
ATOM 5277 C CA . THR A 1 687 ? -36.659 -28.334 -75.066 1.00 89.19 687 THR A CA 1
ATOM 5278 C C . THR A 1 687 ? -37.516 -29.334 -74.282 1.00 89.19 687 THR A C 1
ATOM 5280 O O . THR A 1 687 ? -38.588 -28.982 -73.778 1.00 89.19 687 THR A O 1
ATOM 5283 N N . SER A 1 688 ? -37.097 -30.593 -74.190 1.00 88.06 688 SER A N 1
ATOM 5284 C CA . SER A 1 688 ? -37.827 -31.596 -73.408 1.00 88.06 688 SER A CA 1
ATOM 5285 C C . SER A 1 688 ? -37.727 -31.309 -71.907 1.00 88.06 688 SER A C 1
ATOM 5287 O O . SER A 1 688 ? -36.757 -30.709 -71.434 1.00 88.06 688 SER A O 1
ATOM 5289 N N . LYS A 1 689 ? -38.727 -31.733 -71.123 1.00 84.06 689 LYS A N 1
ATOM 5290 C CA . LYS A 1 689 ? -38.674 -31.596 -69.654 1.00 84.06 689 LYS A CA 1
ATOM 5291 C C . LYS A 1 689 ? -37.429 -32.266 -69.066 1.00 84.06 689 LYS A C 1
ATOM 5293 O O . LYS A 1 689 ? -36.770 -31.667 -68.223 1.00 84.06 689 LYS A O 1
ATOM 5298 N N . THR A 1 690 ? -37.082 -33.452 -69.564 1.00 83.19 690 THR A N 1
ATOM 5299 C CA . THR A 1 690 ? -35.919 -34.226 -69.113 1.00 83.19 690 THR A CA 1
ATOM 5300 C C . THR A 1 690 ? -34.610 -33.472 -69.337 1.00 83.19 690 THR A C 1
ATOM 5302 O O . THR A 1 690 ? -33.757 -33.435 -68.456 1.00 83.19 690 THR A O 1
ATOM 5305 N N . GLU A 1 691 ? -34.450 -32.826 -70.494 1.00 82.75 691 GLU A N 1
ATOM 5306 C CA . GLU A 1 691 ? -33.226 -32.083 -70.793 1.00 82.75 691 GLU A CA 1
ATOM 5307 C C . GLU A 1 691 ? -33.174 -30.747 -70.037 1.00 82.75 691 GLU A C 1
ATOM 5309 O O . GLU A 1 691 ? -32.118 -30.342 -69.552 1.00 82.75 691 GLU A O 1
ATOM 5314 N N . ALA A 1 692 ? -34.320 -30.094 -69.826 1.00 82.69 692 ALA A N 1
ATOM 5315 C CA . ALA A 1 692 ? -34.403 -28.894 -68.996 1.00 82.69 692 ALA A CA 1
ATOM 5316 C C . ALA A 1 692 ? -34.033 -29.146 -67.523 1.00 82.69 692 ALA A C 1
ATOM 5318 O O . ALA A 1 692 ? -33.420 -28.277 -66.900 1.00 82.69 692 ALA A O 1
ATOM 5319 N N . GLU A 1 693 ? -34.358 -30.318 -66.966 1.00 80.69 693 GLU A N 1
ATOM 5320 C CA . GLU A 1 693 ? -33.962 -30.709 -65.603 1.00 80.69 693 GLU A CA 1
ATOM 5321 C C . GLU A 1 693 ? -32.440 -30.828 -65.445 1.00 80.69 693 GLU A C 1
ATOM 5323 O O . GLU A 1 693 ? -31.912 -30.538 -64.371 1.00 80.69 693 GLU A O 1
ATOM 5328 N N . ASN A 1 694 ? -31.718 -31.142 -66.523 1.00 76.94 694 ASN A N 1
ATOM 5329 C CA . ASN A 1 694 ? -30.253 -31.148 -66.537 1.00 76.94 694 ASN A CA 1
ATOM 5330 C C . ASN A 1 694 ? -29.651 -29.732 -66.649 1.00 76.94 694 ASN A C 1
ATOM 5332 O O . ASN A 1 694 ? -28.459 -29.536 -66.402 1.00 76.94 694 ASN A O 1
ATOM 5336 N N . MET A 1 695 ? -30.456 -28.716 -66.984 1.00 78.12 695 MET A N 1
ATOM 5337 C CA . MET A 1 695 ? -30.029 -27.319 -67.139 1.00 78.12 695 MET A CA 1
ATOM 5338 C C . MET A 1 695 ? -30.283 -26.480 -65.873 1.00 78.12 695 MET A C 1
ATOM 5340 O O . MET A 1 695 ? -30.858 -25.390 -65.932 1.00 78.12 695 MET A O 1
ATOM 5344 N N . LEU A 1 696 ? -29.836 -26.969 -64.712 1.00 71.81 696 LEU A N 1
ATOM 5345 C CA . LEU A 1 696 ? -30.019 -26.288 -63.424 1.00 71.81 696 LEU A CA 1
ATOM 5346 C C . LEU A 1 696 ? -29.260 -24.951 -63.348 1.00 71.81 696 LEU A C 1
ATOM 5348 O O . LEU A 1 696 ? -28.109 -24.829 -63.771 1.00 71.81 696 LEU A O 1
ATOM 5352 N N . SER A 1 697 ? -29.895 -23.941 -62.744 1.00 64.56 697 SER A N 1
ATOM 5353 C CA . SER A 1 697 ? -29.274 -22.645 -62.446 1.00 64.56 697 SER A CA 1
ATOM 5354 C C . SER A 1 697 ? -29.206 -22.396 -60.942 1.00 64.56 697 SER A C 1
ATOM 5356 O O . SER A 1 697 ? -30.236 -22.451 -60.268 1.00 64.56 697 SER A O 1
ATOM 5358 N N . THR A 1 698 ? -28.032 -22.035 -60.429 1.00 61.03 698 THR A N 1
ATOM 5359 C CA . THR A 1 698 ? -27.855 -21.625 -59.030 1.00 61.03 698 THR A CA 1
ATOM 5360 C C . THR A 1 698 ? -28.636 -20.337 -58.740 1.00 61.03 698 THR A C 1
ATOM 5362 O O . THR A 1 698 ? -28.453 -19.333 -59.430 1.00 61.03 698 THR A O 1
ATOM 5365 N N . ARG A 1 699 ? -29.509 -20.364 -57.723 1.00 60.41 699 ARG A N 1
ATOM 5366 C CA . ARG A 1 699 ? -30.287 -19.217 -57.215 1.00 60.41 699 ARG A CA 1
ATOM 5367 C C . ARG A 1 699 ? -29.852 -18.907 -55.785 1.00 60.41 699 ARG A C 1
ATOM 5369 O O . ARG A 1 699 ? -29.664 -19.833 -55.000 1.00 60.41 699 ARG A O 1
ATOM 5376 N N . VAL A 1 700 ? -29.728 -17.627 -55.440 1.00 60.50 700 VAL A N 1
ATOM 5377 C CA . VAL A 1 700 ? -29.370 -17.192 -54.082 1.00 60.50 700 VAL A CA 1
ATOM 5378 C C . VAL A 1 700 ? -30.610 -16.621 -53.399 1.00 60.50 700 VAL A C 1
ATOM 5380 O O . VAL A 1 700 ? -31.221 -15.686 -53.906 1.00 60.50 700 VAL A O 1
ATOM 5383 N N . TYR A 1 701 ? -30.981 -17.174 -52.243 1.00 60.91 701 TYR A N 1
ATOM 5384 C CA . TYR A 1 701 ? -32.047 -16.629 -51.401 1.00 60.91 701 TYR A CA 1
ATOM 5385 C C . TYR A 1 701 ? -31.425 -15.735 -50.318 1.00 60.91 701 TYR A C 1
ATOM 5387 O O . TYR A 1 701 ? -30.716 -16.250 -49.449 1.00 60.91 701 TYR A O 1
ATOM 5395 N N . PRO A 1 702 ? -31.643 -14.408 -50.341 1.00 58.78 702 PRO A N 1
ATOM 5396 C CA . PRO A 1 702 ? -31.071 -13.519 -49.339 1.00 58.78 702 PRO A CA 1
ATOM 5397 C C . PRO A 1 702 ? -31.818 -13.679 -48.008 1.00 58.78 702 PRO A C 1
ATOM 5399 O O . PRO A 1 702 ? -32.887 -13.112 -47.820 1.00 58.78 702 PRO A O 1
ATOM 5402 N N . VAL A 1 703 ? -31.235 -14.437 -47.075 1.00 59.47 703 VAL A N 1
ATOM 5403 C CA . VAL A 1 703 ? -31.742 -14.626 -45.697 1.00 59.47 703 VAL A CA 1
ATOM 5404 C C . VAL A 1 703 ? -31.133 -13.636 -44.693 1.00 59.47 703 VAL A C 1
ATOM 5406 O O . VAL A 1 703 ? -31.227 -13.831 -43.485 1.00 59.47 703 VAL A O 1
ATOM 5409 N N . GLY A 1 704 ? -30.486 -12.568 -45.174 1.00 55.41 704 GLY A N 1
ATOM 5410 C CA . GLY A 1 704 ? -29.754 -11.597 -44.346 1.00 55.41 704 GLY A CA 1
ATOM 5411 C C . GLY A 1 704 ? -30.606 -10.819 -43.332 1.00 55.41 704 GLY A C 1
ATOM 5412 O O . GLY A 1 704 ? -30.056 -10.146 -42.470 1.00 55.41 704 GLY A O 1
ATOM 5413 N N . ASP A 1 705 ? -31.935 -10.891 -43.423 1.00 50.25 705 ASP A N 1
ATOM 5414 C CA . ASP A 1 705 ? -32.873 -10.352 -42.432 1.00 50.25 705 ASP A CA 1
ATOM 5415 C C . ASP A 1 705 ? -33.260 -11.362 -41.335 1.00 50.25 705 ASP A C 1
ATOM 5417 O O . ASP A 1 705 ? -33.727 -10.943 -40.276 1.00 50.25 705 ASP A O 1
ATOM 5421 N N . LEU A 1 706 ? -33.063 -12.663 -41.574 1.00 53.16 706 LEU A N 1
ATOM 5422 C CA . LEU A 1 706 ? -33.263 -13.755 -40.612 1.00 53.16 706 LEU A CA 1
ATOM 5423 C C . LEU A 1 706 ? -31.980 -14.070 -39.836 1.00 53.16 706 LEU A C 1
ATOM 5425 O O . LEU A 1 706 ? -32.033 -14.389 -38.653 1.00 53.16 706 LEU A O 1
ATOM 5429 N N . VAL A 1 707 ? -30.825 -13.923 -40.484 1.00 52.94 707 VAL A N 1
ATOM 5430 C CA . VAL A 1 707 ? -29.509 -13.877 -39.836 1.00 52.94 707 VAL A CA 1
ATOM 5431 C C . VAL A 1 707 ? -29.110 -12.419 -39.685 1.00 52.94 707 VAL A C 1
ATOM 5433 O O . VAL A 1 707 ? -28.300 -11.890 -40.441 1.00 52.94 707 VAL A O 1
ATOM 5436 N N . ILE A 1 708 ? -29.712 -11.749 -38.702 1.00 44.56 708 ILE A N 1
ATOM 5437 C CA . ILE A 1 708 ? -29.176 -10.476 -38.224 1.00 44.56 708 ILE A CA 1
ATOM 5438 C C . ILE A 1 708 ? -27.796 -10.803 -37.635 1.00 44.56 708 ILE A C 1
ATOM 5440 O O . ILE A 1 708 ? -27.728 -11.556 -36.660 1.00 44.56 708 ILE A O 1
ATOM 5444 N N . PRO A 1 709 ? -26.685 -10.287 -38.188 1.00 38.28 709 PRO A N 1
ATOM 5445 C CA . PRO A 1 709 ? -25.395 -10.447 -37.544 1.00 38.28 709 PRO A CA 1
ATOM 5446 C C . PRO A 1 709 ? -25.474 -9.749 -36.189 1.00 38.28 709 PRO A C 1
ATOM 5448 O O . PRO A 1 709 ? -25.960 -8.615 -36.115 1.00 38.28 709 PRO A O 1
ATOM 5451 N N . VAL A 1 710 ? -24.970 -10.399 -35.135 1.00 38.50 710 VAL A N 1
ATOM 5452 C CA . VAL A 1 710 ? -24.616 -9.715 -33.886 1.00 38.50 710 VAL A CA 1
ATOM 5453 C C . VAL A 1 710 ? -23.859 -8.459 -34.293 1.00 38.50 710 VAL A C 1
ATOM 5455 O O . VAL A 1 710 ? -22.821 -8.546 -34.953 1.00 38.50 710 VAL A O 1
ATOM 5458 N N . GLN A 1 711 ? -24.431 -7.290 -34.003 1.00 35.94 711 GLN A N 1
ATOM 5459 C CA . GLN A 1 711 ? -23.794 -6.029 -34.334 1.00 35.94 711 GLN A CA 1
ATOM 5460 C C . GLN A 1 711 ? -22.468 -5.980 -33.581 1.00 35.94 711 GLN A C 1
ATOM 5462 O O . GLN A 1 711 ? -22.423 -5.722 -32.381 1.00 35.94 711 GLN A O 1
ATOM 5467 N N . SER A 1 712 ? -21.383 -6.231 -34.310 1.00 29.05 712 SER A N 1
ATOM 5468 C CA . SER A 1 712 ? -20.052 -5.793 -33.934 1.00 29.05 712 SER A CA 1
ATOM 5469 C C . SER A 1 712 ? -20.139 -4.275 -33.787 1.00 29.05 712 SER A C 1
ATOM 5471 O O . SER A 1 712 ? -20.219 -3.516 -34.755 1.00 29.05 712 SER A O 1
ATOM 5473 N N . ILE A 1 713 ? -20.183 -3.815 -32.541 1.00 32.81 713 ILE A N 1
ATOM 5474 C CA . ILE A 1 713 ? -19.902 -2.424 -32.212 1.00 32.81 713 ILE A CA 1
ATOM 5475 C C . ILE A 1 713 ? -18.379 -2.307 -32.185 1.00 32.81 713 ILE A C 1
ATOM 5477 O O . ILE A 1 713 ? -17.768 -2.217 -31.130 1.00 32.81 713 ILE A O 1
ATOM 5481 N N . THR A 1 714 ? -17.756 -2.351 -33.366 1.00 29.42 714 THR A N 1
ATOM 5482 C CA . THR A 1 714 ? -16.366 -1.927 -33.573 1.00 29.42 714 THR A CA 1
ATOM 5483 C C . THR A 1 714 ? -16.132 -1.502 -35.025 1.00 29.42 714 THR A C 1
ATOM 5485 O O . THR A 1 714 ? -15.708 -2.272 -35.876 1.00 29.42 714 THR A O 1
ATOM 5488 N N . GLY A 1 715 ? -16.341 -0.204 -35.260 1.00 32.03 715 GLY A N 1
ATOM 5489 C CA . GLY A 1 715 ? -15.377 0.627 -35.988 1.00 32.03 715 GLY A CA 1
ATOM 5490 C C . GLY A 1 715 ? -15.464 0.666 -37.514 1.00 32.03 715 GLY A C 1
ATOM 5491 O O . GLY A 1 715 ? -14.963 -0.206 -38.210 1.00 32.03 715 GLY A O 1
ATOM 5492 N N . GLY A 1 716 ? -15.945 1.791 -38.050 1.00 26.25 716 GLY A N 1
ATOM 5493 C CA . GLY A 1 716 ? -15.747 2.115 -39.460 1.00 26.25 716 GLY A CA 1
ATOM 5494 C C . GLY A 1 716 ? -16.362 3.444 -39.858 1.00 26.25 716 GLY A C 1
ATOM 5495 O O . GLY A 1 716 ? -17.404 3.485 -40.504 1.00 26.25 716 GLY A O 1
ATOM 5496 N N . GLY A 1 717 ? -15.728 4.548 -39.468 1.00 28.73 717 GLY A N 1
ATOM 5497 C CA . GLY A 1 717 ? -16.099 5.861 -39.974 1.00 28.73 717 GLY A CA 1
ATOM 5498 C C . GLY A 1 717 ? -16.040 5.926 -41.502 1.00 28.73 717 GLY A C 1
ATOM 5499 O O . GLY A 1 717 ? -15.113 5.417 -42.129 1.00 28.73 717 GLY A O 1
ATOM 5500 N N . ARG A 1 718 ? -16.983 6.659 -42.098 1.00 25.67 718 ARG A N 1
ATOM 5501 C CA . ARG A 1 718 ? -16.713 7.414 -43.323 1.00 25.67 718 ARG A CA 1
ATOM 5502 C C . ARG A 1 718 ? -17.561 8.681 -43.364 1.00 25.67 718 ARG A C 1
ATOM 5504 O O . ARG A 1 718 ? -18.631 8.735 -43.950 1.00 25.67 718 ARG A O 1
ATOM 5511 N N . GLY A 1 719 ? -17.017 9.706 -42.723 1.00 24.38 719 GLY A N 1
ATOM 5512 C CA . GLY A 1 719 ? -17.375 11.111 -42.882 1.00 24.38 719 GLY A CA 1
ATOM 5513 C C . GLY A 1 719 ? -16.103 11.945 -42.780 1.00 24.38 719 GLY A C 1
ATOM 5514 O O . GLY A 1 719 ? -16.018 12.850 -41.962 1.00 24.38 719 GLY A O 1
ATOM 5515 N N . MET A 1 720 ? -15.071 11.560 -43.538 1.00 24.56 720 MET A N 1
ATOM 5516 C CA . MET A 1 720 ? -13.815 12.297 -43.637 1.00 24.56 720 MET A CA 1
ATOM 5517 C C . MET A 1 720 ? -13.751 12.995 -45.000 1.00 24.56 720 MET A C 1
ATOM 5519 O O . MET A 1 720 ? -13.799 12.341 -46.040 1.00 24.56 720 MET A O 1
ATOM 5523 N N . PHE A 1 721 ? -13.594 14.318 -44.907 1.00 25.09 721 PHE A N 1
ATOM 5524 C CA . PHE A 1 721 ? -13.123 15.303 -45.885 1.00 25.09 721 PHE A CA 1
ATOM 5525 C C . PHE A 1 721 ? -14.090 15.869 -46.931 1.00 25.09 721 PHE A C 1
ATOM 5527 O O . PHE A 1 721 ? -14.146 15.432 -48.075 1.00 25.09 721 PHE A O 1
ATOM 5534 N N . ASN A 1 722 ? -14.654 17.026 -46.574 1.00 23.22 722 ASN A N 1
ATOM 5535 C CA . ASN A 1 722 ? -14.361 18.231 -47.346 1.00 23.22 722 ASN A CA 1
ATOM 5536 C C . ASN A 1 722 ? -14.151 19.429 -46.401 1.00 23.22 722 ASN A C 1
ATOM 5538 O O . ASN A 1 722 ? -15.111 20.098 -46.036 1.00 23.22 722 ASN A O 1
ATOM 5542 N N . VAL A 1 723 ? -12.905 19.680 -45.983 1.00 26.05 723 VAL A N 1
ATOM 5543 C CA . VAL A 1 723 ? -12.442 21.007 -45.531 1.00 26.05 723 VAL A CA 1
ATOM 5544 C C . VAL A 1 723 ? -10.999 21.180 -46.034 1.00 26.05 723 VAL A C 1
ATOM 5546 O O . VAL A 1 723 ? -10.242 20.204 -46.003 1.00 26.05 723 VAL A O 1
ATOM 5549 N N . PRO A 1 724 ? -10.634 22.358 -46.573 1.00 23.41 724 PRO A N 1
ATOM 5550 C CA . PRO A 1 724 ? -9.536 22.516 -47.517 1.00 23.41 724 PRO A CA 1
ATOM 5551 C C . PRO A 1 724 ? -8.149 22.337 -46.911 1.00 23.41 724 PRO A C 1
ATOM 5553 O O . PRO A 1 724 ? -7.895 22.624 -45.742 1.00 23.41 724 PRO A O 1
ATOM 5556 N N . ALA A 1 725 ? -7.235 21.942 -47.792 1.00 24.95 725 ALA A N 1
ATOM 5557 C CA . ALA A 1 725 ? -5.809 22.126 -47.629 1.00 24.95 725 ALA A CA 1
ATOM 5558 C C . ALA A 1 725 ? -5.480 23.606 -47.390 1.00 24.95 725 ALA A C 1
ATOM 5560 O O . ALA A 1 725 ? -5.909 24.447 -48.168 1.00 24.95 725 ALA A O 1
ATOM 5561 N N . GLU A 1 726 ? -4.654 23.902 -46.387 1.00 25.70 726 GLU A N 1
ATOM 5562 C CA . GLU A 1 726 ? -3.411 24.642 -46.612 1.00 25.70 726 GLU A CA 1
ATOM 5563 C C . GLU A 1 726 ? -2.523 24.696 -45.356 1.00 25.70 726 GLU A C 1
ATOM 5565 O O . GLU A 1 726 ? -2.961 25.011 -44.256 1.00 25.70 726 GLU A O 1
ATOM 5570 N N . LYS A 1 727 ? -1.230 24.435 -45.596 1.00 29.19 727 LYS A N 1
ATOM 5571 C CA . LYS A 1 727 ? -0.055 24.840 -44.802 1.00 29.19 727 LYS A CA 1
ATOM 5572 C C . LYS A 1 727 ? 0.252 24.062 -43.519 1.00 29.19 727 LYS A C 1
ATOM 5574 O O . LYS A 1 727 ? 0.433 24.603 -42.437 1.00 29.19 727 LYS A O 1
ATOM 5579 N N . ARG A 1 728 ? 0.603 22.791 -43.743 1.00 26.19 728 ARG A N 1
ATOM 5580 C CA . ARG A 1 728 ? 1.856 22.252 -43.187 1.00 26.19 728 ARG A CA 1
ATOM 5581 C C . ARG A 1 728 ? 3.036 23.072 -43.723 1.00 26.19 728 ARG A C 1
ATOM 5583 O O . ARG A 1 728 ? 3.257 23.093 -44.929 1.00 26.19 728 ARG A O 1
ATOM 5590 N N . SER A 1 729 ? 3.809 23.685 -42.833 1.00 26.25 729 SER A N 1
ATOM 5591 C CA . SER A 1 729 ? 5.212 24.033 -43.082 1.00 26.25 729 SER A CA 1
ATOM 5592 C C . SER A 1 729 ? 5.960 24.119 -41.753 1.00 26.25 729 SER A C 1
ATOM 5594 O O . SER A 1 729 ? 6.239 25.200 -41.243 1.00 26.25 729 SER A O 1
ATOM 5596 N N . GLY A 1 730 ? 6.292 22.952 -41.205 1.00 24.11 730 GLY A N 1
ATOM 5597 C CA . GLY A 1 730 ? 7.506 22.802 -40.421 1.00 24.11 730 GLY A CA 1
ATOM 5598 C C . GLY A 1 730 ? 8.670 22.508 -41.370 1.00 24.11 730 GLY A C 1
ATOM 5599 O O . GLY A 1 730 ? 8.535 21.690 -42.277 1.00 24.11 730 GLY A O 1
ATOM 5600 N N . PHE A 1 731 ? 9.799 23.151 -41.084 1.00 23.50 731 PHE A N 1
ATOM 5601 C CA . PHE A 1 731 ? 11.164 22.753 -41.438 1.00 23.50 731 PHE A CA 1
ATOM 5602 C C . PHE A 1 731 ? 11.765 23.118 -42.807 1.00 23.50 731 PHE A C 1
ATOM 5604 O O . PHE A 1 731 ? 11.718 22.368 -43.778 1.00 23.50 731 PHE A O 1
ATOM 5611 N N . ARG A 1 732 ? 12.519 24.225 -42.776 1.00 22.83 732 ARG A N 1
ATOM 5612 C CA . ARG A 1 732 ? 13.944 24.334 -43.160 1.00 22.83 732 ARG A CA 1
ATOM 5613 C C . ARG A 1 732 ? 14.558 25.382 -42.213 1.00 22.83 732 ARG A C 1
ATOM 5615 O O . ARG A 1 732 ? 14.010 26.469 -42.127 1.00 22.83 732 ARG A O 1
ATOM 5622 N N . ALA A 1 733 ? 15.570 25.153 -41.377 1.00 24.44 733 ALA A N 1
ATOM 5623 C CA . ALA A 1 733 ? 16.740 24.282 -41.446 1.00 24.44 733 ALA A CA 1
ATOM 5624 C C . ALA A 1 733 ? 17.621 24.602 -42.665 1.00 24.44 733 ALA A C 1
ATOM 5626 O O . ALA A 1 733 ? 17.343 24.138 -43.769 1.00 24.44 733 ALA A O 1
ATOM 5627 N N . PHE A 1 734 ? 18.646 25.434 -42.458 1.00 24.58 734 PHE A N 1
ATOM 5628 C CA . PHE A 1 734 ? 20.063 25.038 -42.493 1.00 24.58 734 PHE A CA 1
ATOM 5629 C C . PHE A 1 734 ? 21.006 26.144 -42.975 1.00 24.58 734 PHE A C 1
ATOM 5631 O O . PHE A 1 734 ? 20.718 26.848 -43.935 1.00 24.58 734 PHE A O 1
ATOM 5638 N N . ALA A 1 735 ? 22.191 26.095 -42.363 1.00 24.83 735 ALA A N 1
ATOM 5639 C CA . ALA A 1 735 ? 23.497 26.452 -42.906 1.00 24.83 735 ALA A CA 1
ATOM 5640 C C . ALA A 1 735 ? 23.852 27.953 -42.916 1.00 24.83 735 ALA A C 1
ATOM 5642 O O . ALA A 1 735 ? 23.123 28.774 -43.451 1.00 24.83 735 ALA A O 1
ATOM 5643 N N . VAL A 1 736 ? 24.905 28.402 -42.218 1.00 26.81 736 VAL A N 1
ATOM 5644 C CA . VAL A 1 736 ? 26.332 28.012 -42.334 1.00 26.81 736 VAL A CA 1
ATOM 5645 C C . VAL A 1 736 ? 26.866 28.373 -43.723 1.00 26.81 736 VAL A C 1
ATOM 5647 O O . VAL A 1 736 ? 26.661 27.611 -44.660 1.00 26.81 736 VAL A O 1
ATOM 5650 N N . LYS A 1 737 ? 27.533 29.528 -43.863 1.00 25.69 737 LYS A N 1
ATOM 5651 C CA . LYS A 1 737 ? 29.004 29.659 -43.973 1.00 25.69 737 LYS A CA 1
ATOM 5652 C C . LYS A 1 737 ? 29.434 30.997 -44.594 1.00 25.69 737 LYS A C 1
ATOM 5654 O O . LYS A 1 737 ? 28.882 31.410 -45.604 1.00 25.69 737 LYS A O 1
ATOM 5659 N N . ASP A 1 738 ? 30.451 31.563 -43.952 1.00 26.73 738 ASP A N 1
ATOM 5660 C CA . ASP A 1 738 ? 31.642 32.241 -44.473 1.00 26.73 738 ASP A CA 1
ATOM 5661 C C . ASP A 1 738 ? 31.564 33.414 -45.474 1.00 26.73 738 ASP A C 1
ATOM 5663 O O . ASP A 1 738 ? 30.928 33.386 -46.523 1.00 26.73 738 ASP A O 1
ATOM 5667 N N . ASP A 1 739 ? 32.407 34.387 -45.116 1.00 24.48 739 ASP A N 1
ATOM 5668 C CA . ASP A 1 739 ? 33.138 35.362 -45.923 1.00 24.48 739 ASP A CA 1
ATOM 5669 C C . ASP A 1 739 ? 32.520 36.722 -46.295 1.00 24.48 739 ASP A C 1
ATOM 5671 O O . ASP A 1 739 ? 31.604 36.877 -47.095 1.00 24.48 739 ASP A O 1
ATOM 5675 N N . LEU A 1 740 ? 33.179 37.744 -45.725 1.00 26.08 740 LEU A N 1
ATOM 5676 C CA . LEU A 1 740 ? 33.524 39.048 -46.298 1.00 26.08 740 LEU A CA 1
ATOM 5677 C C . LEU A 1 740 ? 32.535 39.666 -47.311 1.00 26.08 740 LEU A C 1
ATOM 5679 O O . LEU A 1 740 ? 32.617 39.402 -48.509 1.00 26.08 740 LEU A O 1
ATOM 5683 N N . LYS A 1 741 ? 31.803 40.704 -46.872 1.00 21.12 741 LYS A N 1
ATOM 5684 C CA . LYS A 1 741 ? 31.993 42.113 -47.308 1.00 21.12 741 LYS A CA 1
ATOM 5685 C C . LYS A 1 741 ? 30.869 43.031 -46.804 1.00 21.12 741 LYS A C 1
ATOM 5687 O O . LYS A 1 741 ? 29.703 42.851 -47.108 1.00 21.12 741 LYS A O 1
ATOM 5692 N N . MET A 1 742 ? 31.292 44.056 -46.064 1.00 25.38 742 MET A N 1
ATOM 5693 C CA . MET A 1 742 ? 30.903 45.470 -46.169 1.00 25.38 742 MET A CA 1
ATOM 5694 C C . MET A 1 742 ? 29.518 45.860 -46.752 1.00 25.38 742 MET A C 1
ATOM 5696 O O . MET A 1 742 ? 29.221 45.636 -47.919 1.00 25.38 742 MET A O 1
ATOM 5700 N N . THR A 1 743 ? 28.852 46.729 -45.975 1.00 23.55 743 THR A N 1
ATOM 5701 C CA . THR A 1 743 ? 28.024 47.909 -46.340 1.00 23.55 743 THR A CA 1
ATOM 5702 C C . THR A 1 743 ? 26.484 47.843 -46.420 1.00 23.55 743 THR A C 1
ATOM 5704 O O . THR A 1 743 ? 25.899 47.332 -47.359 1.00 23.55 743 THR A O 1
ATOM 5707 N N . LYS A 1 744 ? 25.897 48.620 -45.485 1.00 27.28 744 LYS A N 1
ATOM 5708 C CA . LYS A 1 744 ? 24.864 49.679 -45.619 1.00 27.28 744 LYS A CA 1
ATOM 5709 C C . LYS A 1 744 ? 23.363 49.352 -45.807 1.00 27.28 744 LYS A C 1
ATOM 5711 O O . LYS A 1 744 ? 22.938 48.749 -46.774 1.00 27.28 744 LYS A O 1
ATOM 5716 N N . GLN A 1 745 ? 22.608 50.075 -44.959 1.00 24.61 745 GLN A N 1
ATOM 5717 C CA . GLN A 1 745 ? 21.306 50.743 -45.165 1.00 24.61 745 GLN A CA 1
ATOM 5718 C C . GLN A 1 745 ? 19.993 49.943 -45.021 1.00 24.61 745 GLN A C 1
ATOM 5720 O O . GLN A 1 745 ? 19.518 49.322 -45.955 1.00 24.61 745 GLN A O 1
ATOM 5725 N N . GLY A 1 746 ? 19.282 50.207 -43.913 1.00 25.17 746 GLY A N 1
ATOM 5726 C CA . GLY A 1 746 ? 18.209 51.214 -43.952 1.00 25.17 746 GLY A CA 1
ATOM 5727 C C . GLY A 1 746 ? 16.744 50.747 -43.858 1.00 25.17 746 GLY A C 1
ATOM 5728 O O . GLY A 1 746 ? 16.198 50.227 -44.814 1.00 25.17 746 GLY A O 1
ATOM 5729 N N . LYS A 1 747 ? 16.094 51.187 -42.765 1.00 26.83 747 LYS A N 1
ATOM 5730 C CA . LYS A 1 747 ? 14.697 51.679 -42.647 1.00 26.83 747 LYS A CA 1
ATOM 5731 C C . LYS A 1 747 ? 13.512 50.695 -42.795 1.00 26.83 747 LYS A C 1
ATOM 5733 O O . LYS A 1 747 ? 13.156 50.302 -43.890 1.00 26.83 747 LYS A O 1
ATOM 5738 N N . GLY A 1 748 ? 12.726 50.601 -41.715 1.00 25.12 748 GLY A N 1
ATOM 5739 C CA . GLY A 1 748 ? 11.518 51.437 -41.598 1.00 25.12 748 GLY A CA 1
ATOM 5740 C C . GLY A 1 748 ? 10.135 50.767 -41.685 1.00 25.12 748 GLY A C 1
ATOM 5741 O O . GLY A 1 748 ? 9.817 50.103 -42.657 1.00 25.12 748 GLY A O 1
ATOM 5742 N N . ALA A 1 749 ? 9.293 51.159 -40.717 1.00 24.66 749 ALA A N 1
ATOM 5743 C CA . ALA A 1 749 ? 7.850 51.433 -40.835 1.00 24.66 749 ALA A CA 1
ATOM 5744 C C . ALA A 1 749 ? 6.806 50.322 -40.533 1.00 24.66 749 ALA A C 1
ATOM 5746 O O . ALA A 1 749 ? 6.427 49.507 -41.363 1.00 24.66 749 ALA A O 1
ATOM 5747 N N . LYS A 1 750 ? 6.258 50.433 -39.312 1.00 23.17 750 LYS A N 1
ATOM 5748 C CA . LYS A 1 750 ? 4.822 50.444 -38.923 1.00 23.17 750 LYS A CA 1
ATOM 5749 C C . LYS A 1 750 ? 3.916 51.271 -39.888 1.00 23.17 750 LYS A C 1
ATOM 5751 O O . LYS A 1 750 ? 4.476 52.058 -40.647 1.00 23.17 750 LYS A O 1
ATOM 5756 N N . PRO A 1 751 ? 2.584 51.407 -39.664 1.00 49.12 751 PRO A N 1
ATOM 5757 C CA . PRO A 1 751 ? 1.542 50.516 -39.102 1.00 49.12 751 PRO A CA 1
ATOM 5758 C C . PRO A 1 751 ? 0.168 50.692 -39.840 1.00 49.12 751 PRO A C 1
ATOM 5760 O O . PRO A 1 751 ? 0.124 51.244 -40.936 1.00 49.12 751 PRO A O 1
ATOM 5763 N N . ALA A 1 752 ? -0.935 50.383 -39.128 1.00 25.09 752 ALA A N 1
ATOM 5764 C CA . ALA A 1 752 ? -2.289 50.973 -39.237 1.00 25.09 752 ALA A CA 1
ATOM 5765 C C . ALA A 1 752 ? -3.256 50.221 -40.185 1.00 25.09 752 ALA A C 1
ATOM 5767 O O . ALA A 1 752 ? -2.825 49.623 -41.158 1.00 25.09 752 ALA A O 1
ATOM 5768 N N . ASP A 1 753 ? -4.580 50.202 -40.028 1.00 26.50 753 ASP A N 1
ATOM 5769 C CA . ASP A 1 753 ? -5.543 50.616 -38.999 1.00 26.50 753 ASP A CA 1
ATOM 5770 C C . ASP A 1 753 ? -6.942 50.192 -39.509 1.00 26.50 753 ASP A C 1
ATOM 5772 O O . ASP A 1 753 ? -7.096 49.951 -40.707 1.00 26.50 753 ASP A O 1
ATOM 5776 N N . LYS A 1 754 ? -7.963 50.305 -38.645 1.00 27.16 754 LYS A N 1
ATOM 5777 C CA . LYS A 1 754 ? -9.416 50.414 -38.952 1.00 27.16 754 LYS A CA 1
ATOM 5778 C C . LYS A 1 754 ? -10.175 49.166 -39.435 1.00 27.16 754 LYS A C 1
ATOM 5780 O O . LYS A 1 754 ? -9.648 48.328 -40.142 1.00 27.16 754 LYS A O 1
ATOM 5785 N N . ALA A 1 755 ? -11.493 49.051 -39.266 1.00 26.95 755 ALA A N 1
ATOM 5786 C CA . ALA A 1 755 ? -12.519 49.597 -38.362 1.00 26.95 755 ALA A CA 1
ATOM 5787 C C . ALA A 1 755 ? -13.889 49.135 -38.914 1.00 26.95 755 ALA A C 1
ATOM 5789 O O . ALA A 1 755 ? -14.015 48.933 -40.119 1.00 26.95 755 ALA A O 1
ATOM 5790 N N . LYS A 1 756 ? -14.916 49.204 -38.049 1.00 26.16 756 LYS A N 1
ATOM 5791 C CA . LYS A 1 756 ? -16.374 49.234 -38.325 1.00 26.16 756 LYS A CA 1
ATOM 5792 C C . LYS A 1 756 ? -17.025 47.873 -38.614 1.00 26.16 756 LYS A C 1
ATOM 5794 O O . LYS A 1 756 ? -16.492 47.082 -39.367 1.00 26.16 756 LYS A O 1
ATOM 5799 N N . GLY A 1 757 ? -18.212 47.563 -38.096 1.00 24.91 757 GLY A N 1
ATOM 5800 C CA . GLY A 1 757 ? -19.161 48.332 -37.284 1.00 24.91 757 GLY A CA 1
ATOM 5801 C C . GLY A 1 757 ? -20.580 47.742 -37.401 1.00 24.91 757 GLY A C 1
ATOM 5802 O O . GLY A 1 757 ? -20.864 47.098 -38.401 1.00 24.91 757 GLY A O 1
ATOM 5803 N N . ALA A 1 758 ? -21.426 48.050 -36.401 1.00 25.38 758 ALA A N 1
ATOM 5804 C CA . ALA A 1 758 ? -22.904 47.955 -36.330 1.00 25.38 758 ALA A CA 1
ATOM 5805 C C . ALA A 1 758 ? -23.566 46.566 -36.525 1.00 25.38 758 ALA A C 1
ATOM 5807 O O . ALA A 1 758 ? -23.171 45.797 -37.380 1.00 25.38 758 ALA A O 1
ATOM 5808 N N . GLY A 1 759 ? -24.617 46.145 -35.813 1.00 24.20 759 GLY A N 1
ATOM 5809 C CA . GLY A 1 759 ? -25.491 46.786 -34.825 1.00 24.20 759 GLY A CA 1
ATOM 5810 C C . GLY A 1 759 ? -26.975 46.676 -35.224 1.00 24.20 759 GLY A C 1
ATOM 5811 O O . GLY A 1 759 ? -27.326 47.224 -36.259 1.00 24.20 759 GLY A O 1
ATOM 5812 N N . ALA A 1 760 ? -27.813 46.027 -34.389 1.00 26.33 760 ALA A N 1
ATOM 5813 C CA . ALA A 1 760 ? -29.212 46.382 -34.018 1.00 26.33 760 ALA A CA 1
ATOM 5814 C C . ALA A 1 760 ? -30.211 45.199 -33.821 1.00 26.33 760 ALA A C 1
ATOM 5816 O O . ALA A 1 760 ? -30.506 44.457 -34.746 1.00 26.33 760 ALA A O 1
ATOM 5817 N N . LYS A 1 761 ? -30.785 45.153 -32.599 1.00 25.84 761 LYS A N 1
ATOM 5818 C CA . LYS A 1 761 ? -32.221 45.108 -32.193 1.00 25.84 761 LYS A CA 1
ATOM 5819 C C . LYS A 1 761 ? -33.213 44.057 -32.764 1.00 25.84 761 LYS A C 1
ATOM 5821 O O . LYS A 1 761 ? -33.656 44.183 -33.891 1.00 25.84 761 LYS A O 1
ATOM 5826 N N . GLY A 1 762 ? -33.739 43.193 -31.877 1.00 24.45 762 GLY A N 1
ATOM 5827 C CA . GLY A 1 762 ? -35.017 43.399 -31.147 1.00 24.45 762 GLY A CA 1
ATOM 5828 C C . GLY A 1 762 ? -36.383 42.943 -31.734 1.00 24.45 762 GLY A C 1
ATOM 5829 O O . GLY A 1 762 ? -36.841 43.516 -32.712 1.00 24.45 762 GLY A O 1
ATOM 5830 N N . ALA A 1 763 ? -37.084 42.096 -30.946 1.00 25.23 763 ALA A N 1
ATOM 5831 C CA . ALA A 1 763 ? -38.541 42.057 -30.630 1.00 25.23 763 ALA A CA 1
ATOM 5832 C C . ALA A 1 763 ? -39.531 41.050 -31.308 1.00 25.23 763 ALA A C 1
ATOM 5834 O O . ALA A 1 763 ? -39.875 41.172 -32.474 1.00 25.23 763 ALA A O 1
ATOM 5835 N N . ALA A 1 764 ? -40.034 40.123 -30.463 1.00 29.00 764 ALA A N 1
ATOM 5836 C CA . ALA A 1 764 ? -41.413 39.645 -30.165 1.00 29.00 764 ALA A CA 1
ATOM 5837 C C . ALA A 1 764 ? -42.528 39.447 -31.234 1.00 29.00 764 ALA A C 1
ATOM 5839 O O . ALA A 1 764 ? -42.846 40.382 -31.958 1.00 29.00 764 ALA A O 1
ATOM 5840 N N . ALA A 1 765 ? -43.273 38.314 -31.150 1.00 27.62 765 ALA A N 1
ATOM 5841 C CA . ALA A 1 765 ? -44.738 38.248 -30.860 1.00 27.62 765 ALA A CA 1
ATOM 5842 C C . ALA A 1 765 ? -45.396 36.826 -30.953 1.00 27.62 765 ALA A C 1
ATOM 5844 O O . ALA A 1 765 ? -45.245 36.128 -31.946 1.00 27.62 765 ALA A O 1
ATOM 5845 N N . ASN A 1 766 ? -46.175 36.475 -29.908 1.00 27.78 766 ASN A N 1
ATOM 5846 C CA . ASN A 1 766 ? -47.465 35.732 -29.785 1.00 27.78 766 ASN A CA 1
ATOM 5847 C C . ASN A 1 766 ? -47.904 34.534 -30.685 1.00 27.78 766 ASN A C 1
ATOM 5849 O O . ASN A 1 766 ? -48.246 34.720 -31.843 1.00 27.78 766 ASN A O 1
ATOM 5853 N N . GLY A 1 767 ? -48.171 33.369 -30.052 1.00 26.30 767 GLY A N 1
ATOM 5854 C CA . GLY A 1 767 ? -49.502 32.947 -29.532 1.00 26.30 767 GLY A CA 1
ATOM 5855 C C . GLY A 1 767 ? -50.518 32.163 -30.409 1.00 26.30 767 GLY A C 1
ATOM 5856 O O . GLY A 1 767 ? -51.165 32.772 -31.251 1.00 26.30 767 GLY A O 1
ATOM 5857 N N . LYS A 1 768 ? -50.796 30.880 -30.063 1.00 24.41 768 LYS A N 1
ATOM 5858 C CA . LYS A 1 768 ? -52.116 30.243 -29.717 1.00 24.41 768 LYS A CA 1
ATOM 5859 C C . LYS A 1 768 ? -52.217 28.731 -30.050 1.00 24.41 768 LYS A C 1
ATOM 5861 O O . LYS A 1 768 ? -51.937 28.313 -31.164 1.00 24.41 768 LYS A O 1
ATOM 5866 N N . ALA A 1 769 ? -52.710 27.956 -29.073 1.00 31.86 769 ALA A N 1
ATOM 5867 C CA . ALA A 1 769 ? -53.176 26.555 -29.154 1.00 31.86 769 ALA A CA 1
ATOM 5868 C C . ALA A 1 769 ? -54.653 26.448 -29.625 1.00 31.86 769 ALA A C 1
ATOM 5870 O O . ALA A 1 769 ? -55.307 27.492 -29.732 1.00 31.86 769 ALA A O 1
ATOM 5871 N N . PRO A 1 770 ? -55.217 25.235 -29.863 1.00 33.34 770 PRO A N 1
ATOM 5872 C CA . PRO A 1 770 ? -56.086 24.584 -28.840 1.00 33.34 770 PRO A CA 1
ATOM 5873 C C . PRO A 1 770 ? -56.075 23.014 -28.838 1.00 33.34 770 PRO A C 1
ATOM 5875 O O . PRO A 1 770 ? -55.832 22.407 -29.870 1.00 33.34 770 PRO A O 1
ATOM 5878 N N . ALA A 1 771 ? -56.160 22.335 -27.669 1.00 26.41 771 ALA A N 1
ATOM 5879 C CA . ALA A 1 771 ? -57.335 21.648 -27.037 1.00 26.41 771 ALA A CA 1
ATOM 5880 C C . ALA A 1 771 ? -57.543 20.165 -27.473 1.00 26.41 771 ALA A C 1
ATOM 5882 O O . ALA A 1 771 ? -57.254 19.852 -28.614 1.00 26.41 771 ALA A O 1
ATOM 5883 N N . LYS A 1 772 ? -58.075 19.181 -26.713 1.00 25.38 772 LYS A N 1
ATOM 5884 C CA . LYS A 1 772 ? -58.602 18.988 -25.333 1.00 25.38 772 LYS A CA 1
ATOM 5885 C C . LYS A 1 772 ? -58.828 17.459 -25.107 1.00 25.38 772 LYS A C 1
ATOM 5887 O O . LYS A 1 772 ? -59.097 16.753 -26.070 1.00 25.38 772 LYS A O 1
ATOM 5892 N N . GLN A 1 773 ? -58.777 16.993 -23.850 1.00 32.94 773 GLN A N 1
ATOM 5893 C CA . GLN A 1 773 ? -59.163 15.643 -23.340 1.00 32.94 773 GLN A CA 1
ATOM 5894 C C . GLN A 1 773 ? -60.701 15.395 -23.362 1.00 32.94 773 GLN A C 1
ATOM 5896 O O . GLN A 1 773 ? -61.428 16.354 -23.645 1.00 32.94 773 GLN A O 1
ATOM 5901 N N . PRO A 1 774 ? -61.232 14.181 -23.044 1.00 33.94 774 PRO A N 1
ATOM 5902 C CA . PRO A 1 774 ? -61.543 13.742 -21.646 1.00 33.94 774 PRO A CA 1
ATOM 5903 C C . PRO A 1 774 ? -61.290 12.220 -21.398 1.00 33.94 774 PRO A C 1
ATOM 5905 O O . PRO A 1 774 ? -61.259 11.455 -22.350 1.00 33.94 774 PRO A O 1
ATOM 5908 N N . ALA A 1 775 ? -60.963 11.654 -20.224 1.00 28.42 775 ALA A N 1
ATOM 5909 C CA . ALA A 1 775 ? -61.370 11.762 -18.807 1.00 28.42 775 ALA A CA 1
ATOM 5910 C C . ALA A 1 775 ? -62.502 10.796 -18.361 1.00 28.42 775 ALA A C 1
ATOM 5912 O O . ALA A 1 775 ? -63.619 10.879 -18.861 1.00 28.42 775 ALA A O 1
ATOM 5913 N N . GLY A 1 776 ? -62.213 9.989 -17.323 1.00 23.92 776 GLY A N 1
ATOM 5914 C CA . GLY A 1 776 ? -63.171 9.429 -16.345 1.00 23.92 776 GLY A CA 1
ATOM 5915 C C . GLY A 1 776 ? -63.086 7.902 -16.155 1.00 23.92 776 GLY A C 1
ATOM 5916 O O . GLY A 1 776 ? -62.931 7.188 -17.131 1.00 23.92 776 GLY A O 1
ATOM 5917 N N . ALA A 1 777 ? -63.218 7.292 -14.972 1.00 26.06 777 ALA A N 1
ATOM 5918 C CA . ALA A 1 777 ? -63.338 7.735 -13.578 1.00 26.06 777 ALA A CA 1
ATOM 5919 C C . ALA A 1 777 ? -63.335 6.468 -12.675 1.00 26.06 777 ALA A C 1
ATOM 5921 O O . ALA A 1 777 ? -63.827 5.432 -13.115 1.00 26.06 777 ALA A O 1
ATOM 5922 N N . GLY A 1 778 ? -62.884 6.559 -11.411 1.00 24.23 778 GLY A N 1
ATOM 5923 C CA . GLY A 1 778 ? -63.332 5.635 -10.345 1.00 24.23 778 GLY A CA 1
ATOM 5924 C C . GLY A 1 778 ? -62.281 5.056 -9.380 1.00 24.23 778 GLY A C 1
ATOM 5925 O O . GLY A 1 778 ? -61.781 3.960 -9.582 1.00 24.23 778 GLY A O 1
ATOM 5926 N N . VAL A 1 779 ? -62.035 5.766 -8.276 1.00 25.89 779 VAL A N 1
ATOM 5927 C CA . VAL A 1 779 ? -61.430 5.329 -6.983 1.00 25.89 779 VAL A CA 1
ATOM 5928 C C . VAL A 1 779 ? -62.610 4.838 -6.080 1.00 25.89 779 VAL A C 1
ATOM 5930 O O . VAL A 1 779 ? -63.706 5.322 -6.376 1.00 25.89 779 VAL A O 1
ATOM 5933 N N . PRO A 1 780 ? -62.534 3.972 -5.014 1.00 37.88 780 PRO A N 1
ATOM 5934 C CA . PRO A 1 780 ? -61.441 3.748 -4.034 1.00 37.88 780 PRO A CA 1
ATOM 5935 C C . PRO A 1 780 ? -61.197 2.302 -3.503 1.00 37.88 780 PRO A C 1
ATOM 5937 O O . PRO A 1 780 ? -62.111 1.488 -3.424 1.00 37.88 780 PRO A O 1
ATOM 5940 N N . ARG A 1 781 ? -60.003 2.046 -2.929 1.00 22.34 781 ARG A N 1
ATOM 5941 C CA . ARG A 1 781 ? -59.813 1.539 -1.539 1.00 22.34 781 ARG A CA 1
ATOM 5942 C C . ARG A 1 781 ? -58.326 1.544 -1.130 1.00 22.34 781 ARG A C 1
ATOM 5944 O O . ARG A 1 781 ? -57.446 1.288 -1.938 1.00 22.34 781 ARG A O 1
ATOM 5951 N N . LYS A 1 782 ? -58.076 1.892 0.135 1.00 26.52 782 LYS A N 1
ATOM 5952 C CA . LYS A 1 782 ? -56.781 2.061 0.835 1.00 26.52 782 LYS A CA 1
ATOM 5953 C C . LYS A 1 782 ? -56.673 0.952 1.929 1.00 26.52 782 LYS A C 1
ATOM 5955 O O . LYS A 1 782 ? -57.712 0.366 2.227 1.00 26.52 782 LYS A O 1
ATOM 5960 N N . PRO A 1 783 ? -55.548 0.769 2.654 1.00 41.91 783 PRO A N 1
ATOM 5961 C CA . PRO A 1 783 ? -54.348 -0.020 2.324 1.00 41.91 783 PRO A CA 1
ATOM 5962 C C . PRO A 1 783 ? -54.061 -1.167 3.335 1.00 41.91 783 PRO A C 1
ATOM 5964 O O . PRO A 1 783 ? -54.637 -1.182 4.420 1.00 41.91 783 PRO A O 1
ATOM 5967 N N . VAL A 1 784 ? -53.078 -2.038 3.049 1.00 24.91 784 VAL A N 1
ATOM 5968 C CA . VAL A 1 784 ? -52.232 -2.695 4.078 1.00 24.91 784 VAL A CA 1
ATOM 5969 C C . VAL A 1 784 ? -50.776 -2.722 3.580 1.00 24.91 784 VAL A C 1
ATOM 5971 O O . VAL A 1 784 ? -50.532 -2.918 2.394 1.00 24.91 784 VAL A O 1
ATOM 5974 N N . ALA A 1 785 ? -49.840 -2.418 4.481 1.00 37.09 785 ALA A N 1
ATOM 5975 C CA . ALA A 1 785 ? -48.442 -2.057 4.240 1.00 37.09 785 ALA A CA 1
ATOM 5976 C C . ALA A 1 785 ? -47.471 -3.250 4.108 1.00 37.09 785 ALA A C 1
ATOM 5978 O O . ALA A 1 785 ? -47.690 -4.285 4.732 1.00 37.09 785 ALA A O 1
ATOM 5979 N N . GLY A 1 786 ? -46.348 -3.039 3.402 1.00 32.06 786 GLY A N 1
ATOM 5980 C CA . GLY A 1 786 ? -45.120 -3.831 3.558 1.00 32.06 786 GLY A CA 1
ATOM 5981 C C . GLY A 1 786 ? -44.219 -3.901 2.316 1.00 32.06 786 GLY A C 1
ATOM 5982 O O . GLY A 1 786 ? -44.641 -4.429 1.297 1.00 32.06 786 GLY A O 1
ATOM 5983 N N . ILE A 1 787 ? -42.957 -3.478 2.489 1.00 32.25 787 ILE A N 1
ATOM 5984 C CA . ILE A 1 787 ? -41.766 -3.599 1.611 1.00 32.25 787 ILE A CA 1
ATOM 5985 C C . ILE A 1 787 ? -41.577 -2.450 0.592 1.00 32.25 787 ILE A C 1
ATOM 5987 O O . ILE A 1 787 ? -42.389 -2.211 -0.297 1.00 32.25 787 ILE A O 1
ATOM 5991 N N . GLY A 1 788 ? -40.500 -1.683 0.808 1.00 33.22 788 GLY A N 1
ATOM 5992 C CA . GLY A 1 788 ? -40.245 -0.352 0.253 1.00 33.22 788 GLY A CA 1
ATOM 5993 C C . GLY A 1 788 ? -39.938 -0.311 -1.245 1.00 33.22 788 GLY A C 1
ATOM 5994 O O . GLY A 1 788 ? -39.074 -1.023 -1.745 1.00 33.22 788 GLY A O 1
ATOM 5995 N N . GLN A 1 789 ? -40.637 0.585 -1.943 1.00 29.03 789 GLN A N 1
ATOM 5996 C CA . GLN A 1 789 ? -40.358 0.978 -3.324 1.00 29.03 789 GLN A CA 1
ATOM 5997 C C . GLN A 1 789 ? -39.206 2.004 -3.394 1.00 29.03 789 GLN A C 1
ATOM 5999 O O . GLN A 1 789 ? -39.064 2.817 -2.474 1.00 29.03 789 GLN A O 1
ATOM 6004 N N . PRO A 1 790 ? -38.425 2.036 -4.494 1.00 31.61 790 PRO A N 1
ATOM 6005 C CA . PRO A 1 790 ? -37.420 3.070 -4.736 1.00 31.61 790 PRO A CA 1
ATOM 6006 C C . PRO A 1 790 ? -38.084 4.446 -4.899 1.00 31.61 790 PRO A C 1
ATOM 6008 O O . PRO A 1 790 ? -39.063 4.598 -5.633 1.00 31.61 790 PRO A O 1
ATOM 6011 N N . ARG A 1 791 ? -37.558 5.462 -4.200 1.00 29.70 791 ARG A N 1
ATOM 6012 C CA . ARG A 1 791 ? -38.068 6.843 -4.263 1.00 29.70 791 ARG A CA 1
ATOM 6013 C C . ARG A 1 791 ? -37.857 7.469 -5.657 1.00 29.70 791 ARG A C 1
ATOM 6015 O O . ARG A 1 791 ? -36.861 7.178 -6.319 1.00 29.70 791 ARG A O 1
ATOM 6022 N N . PRO A 1 792 ? -38.763 8.355 -6.110 1.00 33.84 792 PRO A N 1
ATOM 6023 C CA . PRO A 1 792 ? -38.679 9.003 -7.417 1.00 33.84 792 PRO A CA 1
ATOM 6024 C C . PRO A 1 792 ? -37.524 10.019 -7.503 1.00 33.84 792 PRO A C 1
ATOM 6026 O O . PRO A 1 792 ? -37.286 10.815 -6.599 1.00 33.84 792 PRO A O 1
ATOM 6029 N N . ARG A 1 793 ? -36.832 10.019 -8.648 1.00 40.19 793 ARG A N 1
ATOM 6030 C CA . ARG A 1 793 ? -35.573 10.732 -8.951 1.00 40.19 793 ARG A CA 1
ATOM 6031 C C . ARG A 1 793 ? -35.729 12.246 -9.200 1.00 40.19 793 ARG A C 1
ATOM 6033 O O . ARG A 1 793 ? -35.184 12.758 -10.174 1.00 40.19 793 ARG A O 1
ATOM 6040 N N . ASN A 1 794 ? -36.500 12.957 -8.372 1.00 40.12 794 ASN A N 1
ATOM 6041 C CA . ASN A 1 794 ? -36.648 14.418 -8.483 1.00 40.12 794 ASN A CA 1
ATOM 6042 C C . ASN A 1 794 ? -37.018 15.137 -7.164 1.00 40.12 794 ASN A C 1
ATOM 6044 O O . ASN A 1 794 ? -37.683 16.172 -7.189 1.00 40.12 794 ASN A O 1
ATOM 6048 N N . GLU A 1 795 ? -36.601 14.617 -6.007 1.00 46.19 795 GLU A N 1
ATOM 6049 C CA . GLU A 1 795 ? -36.613 15.398 -4.762 1.00 46.19 795 GLU A CA 1
ATOM 6050 C C . GLU A 1 795 ? -35.323 16.227 -4.679 1.00 46.19 795 GLU A C 1
ATOM 6052 O O . GLU A 1 795 ? -34.223 15.697 -4.834 1.00 46.19 795 GLU A O 1
ATOM 6057 N N . LYS A 1 796 ? -35.445 17.546 -4.472 1.00 55.34 796 LYS A N 1
ATOM 6058 C CA . LYS A 1 796 ? -34.296 18.397 -4.135 1.00 55.34 796 LYS A CA 1
ATOM 6059 C C . LYS A 1 796 ? -33.667 17.837 -2.860 1.00 55.34 796 LYS A C 1
ATOM 6061 O O . LYS A 1 796 ? -34.335 17.787 -1.833 1.00 55.34 796 LYS A O 1
ATOM 6066 N N . ILE A 1 797 ? -32.408 17.418 -2.940 1.00 72.75 797 ILE A N 1
ATOM 6067 C CA . ILE A 1 797 ? -31.646 16.956 -1.779 1.00 72.75 797 ILE A CA 1
ATOM 6068 C C . ILE A 1 797 ? -31.437 18.178 -0.884 1.00 72.75 797 ILE A C 1
ATOM 6070 O O . ILE A 1 797 ? -30.722 19.104 -1.262 1.00 72.75 797 ILE A O 1
ATOM 6074 N N . GLU A 1 798 ? -32.134 18.231 0.250 1.00 77.19 798 GLU A N 1
ATOM 6075 C CA . GLU A 1 798 ? -32.019 19.350 1.183 1.00 77.19 798 GLU A CA 1
ATOM 6076 C C . GLU A 1 798 ? -30.854 19.125 2.165 1.00 77.19 798 GLU A C 1
ATOM 6078 O O . GLU A 1 798 ? -30.647 17.993 2.626 1.00 77.19 798 GLU A O 1
ATOM 6083 N N . PRO A 1 799 ? -30.096 20.184 2.512 1.00 83.25 799 PRO A N 1
ATOM 6084 C CA . PRO A 1 799 ? -29.109 20.110 3.580 1.00 83.25 799 PRO A CA 1
ATOM 6085 C C . PRO A 1 799 ? -29.800 19.888 4.930 1.00 83.25 799 PRO A C 1
ATOM 6087 O O . PRO A 1 799 ? -30.959 20.268 5.133 1.00 83.25 799 PRO A O 1
ATOM 6090 N N . ILE A 1 800 ? -29.064 19.308 5.872 1.00 87.81 800 ILE A N 1
ATOM 6091 C CA . ILE A 1 800 ? -29.505 19.102 7.246 1.00 87.81 800 ILE A CA 1
ATOM 6092 C C . ILE A 1 800 ? -29.745 20.473 7.892 1.00 87.81 800 ILE A C 1
ATOM 6094 O O . ILE A 1 800 ? -28.845 21.311 7.982 1.00 87.81 800 ILE A O 1
ATOM 6098 N N . LYS A 1 801 ? -30.981 20.708 8.338 1.00 82.31 801 LYS A N 1
ATOM 6099 C CA . LYS A 1 801 ? -31.402 21.961 8.973 1.00 82.31 801 LYS A CA 1
ATOM 6100 C C . LYS A 1 801 ? -31.278 21.833 10.492 1.00 82.31 801 LYS A C 1
ATOM 6102 O O . LYS A 1 801 ? -32.135 21.222 11.124 1.00 82.31 801 LYS A O 1
ATOM 6107 N N . ILE A 1 802 ? -30.228 22.427 11.059 1.00 81.94 802 ILE A N 1
ATOM 6108 C CA . ILE A 1 802 ? -30.039 22.600 12.507 1.00 81.94 802 ILE A CA 1
ATOM 6109 C C . ILE A 1 802 ? -29.918 24.096 12.801 1.00 81.94 802 ILE A C 1
ATOM 6111 O O . ILE A 1 802 ? -29.227 24.825 12.087 1.00 81.94 802 ILE A O 1
ATOM 6115 N N . GLU A 1 803 ? -30.601 24.558 13.846 1.00 74.38 803 GLU A N 1
ATOM 6116 C CA . GLU A 1 803 ? -30.411 25.903 14.387 1.00 74.38 803 GLU A CA 1
ATOM 6117 C C . GLU A 1 803 ? -29.243 25.882 15.377 1.00 74.38 803 GLU A C 1
ATOM 6119 O O . GLU A 1 803 ? -29.334 25.266 16.436 1.00 74.38 803 GLU A O 1
ATOM 6124 N N . PHE A 1 804 ? -28.145 26.546 15.021 1.00 78.75 804 PHE A N 1
ATOM 6125 C CA . PHE A 1 804 ? -26.979 26.695 15.893 1.00 78.75 804 PHE A CA 1
ATOM 6126 C C . PHE A 1 804 ? -27.189 27.882 16.832 1.00 78.75 804 PHE A C 1
ATOM 6128 O O . PHE A 1 804 ? -27.481 28.986 16.358 1.00 78.75 804 PHE A O 1
ATOM 6135 N N . LYS A 1 805 ? -27.023 27.687 18.142 1.00 77.62 805 LYS A N 1
ATOM 6136 C CA . LYS A 1 805 ? -26.969 28.797 19.098 1.00 77.62 805 LYS A CA 1
ATOM 6137 C C . LYS A 1 805 ? -25.528 29.273 19.239 1.00 77.62 805 LYS A C 1
ATOM 6139 O O . LYS A 1 805 ? -24.572 28.520 19.074 1.00 77.62 805 LYS A O 1
ATOM 6144 N N . GLU A 1 806 ? -25.370 30.558 19.525 1.00 70.00 806 GLU A N 1
ATOM 6145 C CA . GLU A 1 806 ? -24.056 31.163 19.731 1.00 70.00 806 GLU A CA 1
ATOM 6146 C C . GLU A 1 806 ? -23.405 30.570 20.995 1.00 70.00 806 GLU A C 1
ATOM 6148 O O . GLU A 1 806 ? -23.949 30.700 22.092 1.00 70.00 806 GLU A O 1
ATOM 6153 N N . GLY A 1 807 ? -22.266 29.888 20.829 1.00 72.81 807 GLY A N 1
ATOM 6154 C CA . GLY A 1 807 ? -21.543 29.198 21.906 1.00 72.81 807 GLY A CA 1
ATOM 6155 C C . GLY A 1 807 ? -21.814 27.694 22.038 1.00 72.81 807 GLY A C 1
ATOM 6156 O O . GLY A 1 807 ? -21.250 27.076 22.940 1.00 72.81 807 GLY A O 1
ATOM 6157 N N . ASP A 1 808 ? -22.639 27.098 21.170 1.00 81.25 808 ASP A N 1
ATOM 6158 C CA . ASP A 1 808 ? -22.786 25.640 21.116 1.00 81.25 808 ASP A CA 1
ATOM 6159 C C . ASP A 1 808 ? -21.462 24.975 20.698 1.00 81.25 808 ASP A C 1
ATOM 6161 O O . ASP A 1 808 ? -20.798 25.443 19.775 1.00 81.25 808 ASP A O 1
ATOM 6165 N N . ASP A 1 809 ? -21.102 23.859 21.339 1.00 87.38 809 ASP A N 1
ATOM 6166 C CA . ASP A 1 809 ? -19.999 23.009 20.881 1.00 87.38 809 ASP A CA 1
ATOM 6167 C C . ASP A 1 809 ? -20.434 22.227 19.625 1.00 87.38 809 ASP A C 1
ATOM 6169 O O . ASP A 1 809 ? -21.332 21.377 19.723 1.00 87.38 809 ASP A O 1
ATOM 6173 N N . PRO A 1 810 ? -19.824 22.473 18.446 1.00 88.12 810 PRO A N 1
ATOM 6174 C CA . PRO A 1 810 ? -20.229 21.818 17.210 1.00 88.12 810 PRO A CA 1
ATOM 6175 C C . PRO A 1 810 ? -20.147 20.291 17.271 1.00 88.12 810 PRO A C 1
ATOM 6177 O O . PRO A 1 810 ? -21.002 19.629 16.683 1.00 88.12 810 PRO A O 1
ATOM 6180 N N . ASP A 1 811 ? -19.163 19.719 17.977 1.00 86.00 811 ASP A N 1
ATOM 6181 C CA . ASP A 1 811 ? -19.024 18.260 18.079 1.00 86.00 811 ASP A CA 1
ATOM 6182 C C . ASP A 1 811 ? -20.214 17.652 18.831 1.00 86.00 811 ASP A C 1
ATOM 6184 O O . ASP A 1 811 ? -20.824 16.691 18.360 1.00 86.00 811 ASP A O 1
ATOM 6188 N N . THR A 1 812 ? -20.608 18.263 19.952 1.00 86.75 812 THR A N 1
ATOM 6189 C CA . THR A 1 812 ? -21.790 17.852 20.720 1.00 86.75 812 THR A CA 1
ATOM 6190 C C . THR A 1 812 ? -23.078 17.985 19.901 1.00 86.75 812 THR A C 1
ATOM 6192 O O . THR A 1 812 ? -23.841 17.025 19.815 1.00 86.75 812 THR A O 1
ATOM 6195 N N . VAL A 1 813 ? -23.299 19.123 19.228 1.00 90.38 813 VAL A N 1
ATOM 6196 C CA . VAL A 1 813 ? -24.521 19.362 18.430 1.00 90.38 813 VAL A CA 1
ATOM 6197 C C . VAL A 1 813 ? -24.697 18.319 17.330 1.00 90.38 813 VAL A C 1
ATOM 6199 O O . VAL A 1 813 ? -25.788 17.767 17.154 1.00 90.38 813 VAL A O 1
ATOM 6202 N N . TRP A 1 814 ? -23.636 18.045 16.571 1.00 92.00 814 TRP A N 1
ATOM 6203 C CA . TRP A 1 814 ? -23.711 17.075 15.486 1.00 92.00 814 TRP A CA 1
ATOM 6204 C C . TRP A 1 814 ? -23.814 15.645 16.017 1.00 92.00 814 TRP A C 1
ATOM 6206 O O . TRP A 1 814 ? -24.614 14.873 15.491 1.00 92.00 814 TRP A O 1
ATOM 6216 N N . ASN A 1 815 ? -23.093 15.291 17.083 1.00 87.38 815 ASN A N 1
ATOM 6217 C CA . ASN A 1 815 ? -23.237 13.975 17.709 1.00 87.38 815 ASN A CA 1
ATOM 6218 C C . ASN A 1 815 ? -24.675 13.721 18.178 1.00 87.38 815 ASN A C 1
ATOM 6220 O O . ASN A 1 815 ? -25.226 12.667 17.865 1.00 87.38 815 ASN A O 1
ATOM 6224 N N . ASP A 1 816 ? -25.299 14.686 18.858 1.00 87.94 816 ASP A N 1
ATOM 6225 C CA . ASP A 1 816 ? -26.685 14.579 19.325 1.00 87.94 816 ASP A CA 1
ATOM 6226 C C . ASP A 1 816 ? -27.664 14.441 18.153 1.00 87.94 816 ASP A C 1
ATOM 6228 O O . ASP A 1 816 ? -28.605 13.644 18.209 1.00 87.94 816 ASP A O 1
ATOM 6232 N N . TYR A 1 817 ? -27.422 15.168 17.056 1.00 90.88 817 TYR A N 1
ATOM 6233 C CA . TYR A 1 817 ? -28.226 15.049 15.845 1.00 90.88 817 TYR A CA 1
ATOM 6234 C C . TYR A 1 817 ? -28.178 13.633 15.263 1.00 90.88 817 TYR A C 1
ATOM 6236 O O . TYR A 1 817 ? -29.236 13.036 15.054 1.00 90.88 817 TYR A O 1
ATOM 6244 N N . PHE A 1 818 ? -26.985 13.078 15.025 1.00 88.50 818 PHE A N 1
ATOM 6245 C CA . PHE A 1 818 ? -26.852 11.730 14.464 1.00 88.50 818 PHE A CA 1
ATOM 6246 C C . PHE A 1 818 ? -27.338 10.650 15.440 1.00 88.50 818 PHE A C 1
ATOM 6248 O O . PHE A 1 818 ? -28.000 9.708 15.014 1.00 88.50 818 PHE A O 1
ATOM 6255 N N . ALA A 1 819 ? -27.110 10.816 16.746 1.00 83.31 819 ALA A N 1
ATOM 6256 C CA . ALA A 1 819 ? -27.622 9.897 17.762 1.00 83.31 819 ALA A CA 1
ATOM 6257 C C . ALA A 1 819 ? -29.163 9.860 17.792 1.00 83.31 819 ALA A C 1
ATOM 6259 O O . ALA A 1 819 ? -29.760 8.795 17.962 1.00 83.31 819 ALA A O 1
ATOM 6260 N N . ALA A 1 820 ? -29.822 11.004 17.581 1.00 85.44 820 ALA A N 1
ATOM 6261 C CA . ALA A 1 820 ? -31.280 11.092 17.484 1.00 85.44 820 ALA A CA 1
ATOM 6262 C C . ALA A 1 820 ? -31.847 10.576 16.143 1.00 85.44 820 ALA A C 1
ATOM 6264 O O . ALA A 1 820 ? -33.046 10.291 16.050 1.00 85.44 820 ALA A O 1
ATOM 6265 N N . HIS A 1 821 ? -31.007 10.443 15.112 1.00 85.50 821 HIS A N 1
ATOM 6266 C CA . HIS A 1 821 ? -31.388 10.101 13.741 1.00 85.50 821 HIS A CA 1
ATOM 6267 C C . HIS A 1 821 ? -30.633 8.854 13.264 1.00 85.50 821 HIS A C 1
ATOM 6269 O O . HIS A 1 821 ? -29.700 8.932 12.471 1.00 85.50 821 HIS A O 1
ATOM 6275 N N . THR A 1 822 ? -31.069 7.685 13.736 1.00 78.25 822 THR A N 1
ATOM 6276 C CA . THR A 1 822 ? -30.514 6.369 13.376 1.00 78.25 822 THR A CA 1
ATOM 6277 C C . THR A 1 822 ? -31.504 5.531 12.552 1.00 78.25 822 THR A C 1
ATOM 6279 O O . THR A 1 822 ? -32.700 5.841 12.478 1.00 78.25 822 THR A O 1
ATOM 6282 N N . GLY A 1 823 ? -31.013 4.470 11.899 1.00 76.81 823 GLY A N 1
ATOM 6283 C CA . GLY A 1 823 ? -31.826 3.576 11.061 1.00 76.81 823 GLY A CA 1
ATOM 6284 C C . GLY A 1 823 ? -32.507 4.313 9.903 1.00 76.81 823 GLY A C 1
ATOM 6285 O O . GLY A 1 823 ? -31.883 5.129 9.231 1.00 76.81 823 GLY A O 1
ATOM 6286 N N . ASP A 1 824 ? -33.810 4.093 9.710 1.00 73.31 824 ASP A N 1
ATOM 6287 C CA . ASP A 1 824 ? -34.606 4.726 8.640 1.00 73.31 824 ASP A CA 1
ATOM 6288 C C . ASP A 1 824 ? -34.665 6.265 8.715 1.00 73.31 824 ASP A C 1
ATOM 6290 O O . ASP A 1 824 ? -35.089 6.923 7.761 1.00 73.31 824 ASP A O 1
ATOM 6294 N N . LYS A 1 825 ? -34.291 6.851 9.862 1.00 78.88 825 LYS A N 1
ATOM 6295 C CA . LYS A 1 825 ? -34.257 8.305 10.083 1.00 78.88 825 LYS A CA 1
ATOM 6296 C C . LYS A 1 825 ? -32.873 8.914 9.876 1.00 78.88 825 LYS A C 1
ATOM 6298 O O . LYS A 1 825 ? -32.758 10.133 9.992 1.00 78.88 825 LYS A O 1
ATOM 6303 N N . ALA A 1 826 ? -31.851 8.102 9.607 1.00 81.31 826 ALA A N 1
ATOM 6304 C CA . ALA A 1 826 ? -30.498 8.589 9.397 1.00 81.31 826 ALA A CA 1
ATOM 6305 C C . ALA A 1 826 ? -30.421 9.523 8.180 1.00 81.31 826 ALA A C 1
ATOM 6307 O O . ALA A 1 826 ? -31.102 9.282 7.175 1.00 81.31 826 ALA A O 1
ATOM 6308 N N . PRO A 1 827 ? -29.617 10.602 8.245 1.00 85.50 827 PRO A N 1
ATOM 6309 C CA . PRO A 1 827 ? -29.436 11.477 7.097 1.00 85.50 827 PRO A CA 1
ATOM 6310 C C . PRO A 1 827 ? -28.833 10.677 5.936 1.00 85.50 827 PRO A C 1
ATOM 6312 O O . PRO A 1 827 ? -27.939 9.859 6.138 1.00 85.50 827 PRO A O 1
ATOM 6315 N N . SER A 1 828 ? -29.323 10.905 4.716 1.00 86.62 828 SER A N 1
ATOM 6316 C CA . SER A 1 828 ? -28.744 10.296 3.512 1.00 86.62 828 SER A CA 1
ATOM 6317 C C . SER A 1 828 ? -27.333 10.831 3.261 1.00 86.62 828 SER A C 1
ATOM 6319 O O . SER A 1 828 ? -27.084 12.020 3.492 1.00 86.62 828 SER A O 1
ATOM 6321 N N . GLU A 1 829 ? -26.463 10.010 2.677 1.00 84.81 829 GLU A N 1
ATOM 6322 C CA . GLU A 1 829 ? -25.093 10.384 2.305 1.00 84.81 829 GLU A CA 1
ATOM 6323 C C . GLU A 1 829 ? -25.018 11.683 1.488 1.00 84.81 829 GLU A C 1
ATOM 6325 O O . GLU A 1 829 ? -24.130 12.515 1.704 1.00 84.81 829 GLU A O 1
ATOM 6330 N N . GLU A 1 830 ? -25.963 11.897 0.568 1.00 82.31 830 GLU A N 1
ATOM 6331 C CA . GLU A 1 830 ? -26.021 13.109 -0.244 1.00 82.31 830 GLU A CA 1
ATOM 6332 C C . GLU A 1 830 ? -26.410 14.351 0.564 1.00 82.31 830 GLU A C 1
ATOM 6334 O O . GLU A 1 830 ? -25.902 15.435 0.285 1.00 82.31 830 GLU A O 1
ATOM 6339 N N . SER A 1 831 ? -27.260 14.204 1.584 1.00 87.12 831 SER A N 1
ATOM 6340 C CA . SER A 1 831 ? -27.653 15.306 2.474 1.00 87.12 831 SER A CA 1
ATOM 6341 C C . SER A 1 831 ? -26.488 15.732 3.368 1.00 87.12 831 SER A C 1
ATOM 6343 O O . SER A 1 831 ? -26.247 16.929 3.522 1.00 87.12 831 SER A O 1
ATOM 6345 N N . VAL A 1 832 ? -25.685 14.787 3.873 1.00 89.00 832 VAL A N 1
ATOM 6346 C CA . VAL A 1 832 ? -24.440 15.106 4.599 1.00 89.00 832 VAL A CA 1
ATOM 6347 C C . VAL A 1 832 ? -23.477 15.878 3.698 1.00 89.00 832 VAL A C 1
ATOM 6349 O O . VAL A 1 832 ? -22.981 16.938 4.083 1.00 89.00 832 VAL A O 1
ATOM 6352 N N . ARG A 1 833 ? -23.260 15.404 2.463 1.00 84.56 833 ARG A N 1
ATOM 6353 C CA . ARG A 1 833 ? -22.386 16.077 1.489 1.00 84.56 833 ARG A CA 1
ATOM 6354 C C . ARG A 1 833 ? -22.883 17.482 1.135 1.00 84.56 833 ARG A C 1
ATOM 6356 O O . ARG A 1 833 ? -22.078 18.408 1.050 1.00 84.56 833 ARG A O 1
ATOM 6363 N N . GLU A 1 834 ? -24.188 17.655 0.949 1.00 85.75 834 GLU A N 1
ATOM 6364 C CA . GLU A 1 834 ? -24.785 18.964 0.668 1.00 85.75 834 GLU A CA 1
ATOM 6365 C C . GLU A 1 834 ? -24.684 19.913 1.872 1.00 85.75 834 GLU A C 1
ATOM 6367 O O . GLU A 1 834 ? -24.389 21.096 1.715 1.00 85.75 834 GLU A O 1
ATOM 6372 N N . THR A 1 835 ? -24.819 19.387 3.090 1.00 89.81 835 THR A N 1
ATOM 6373 C CA . THR A 1 835 ? -24.631 20.155 4.330 1.00 89.81 835 THR A CA 1
ATOM 6374 C C . THR A 1 835 ? -23.194 20.658 4.459 1.00 89.81 835 THR A C 1
ATOM 6376 O O . THR A 1 835 ? -22.986 21.828 4.775 1.00 89.81 835 THR A O 1
ATOM 6379 N N . VAL A 1 836 ? -22.195 19.826 4.138 1.00 86.81 836 VAL A N 1
ATOM 6380 C CA . VAL A 1 836 ? -20.783 20.246 4.098 1.00 86.81 836 VAL A CA 1
ATOM 6381 C C . VAL A 1 836 ? -20.573 21.394 3.105 1.00 86.81 836 VAL A C 1
ATOM 6383 O O . VAL A 1 836 ? -19.899 22.367 3.444 1.00 86.81 836 VAL A O 1
ATOM 6386 N N . ARG A 1 837 ? -21.169 21.330 1.903 1.00 82.75 837 ARG A N 1
ATOM 6387 C CA . ARG A 1 837 ? -21.090 22.428 0.918 1.00 82.75 837 ARG A CA 1
ATOM 6388 C C . ARG A 1 837 ? -21.693 23.719 1.466 1.00 82.75 837 ARG A C 1
ATOM 6390 O O . ARG A 1 837 ? -21.041 24.757 1.419 1.00 82.75 837 ARG A O 1
ATOM 6397 N N . HIS A 1 838 ? -22.880 23.638 2.064 1.00 85.06 838 HIS A N 1
ATOM 6398 C CA . HIS A 1 838 ? -23.552 24.796 2.649 1.00 85.06 838 HIS A CA 1
ATOM 6399 C C . HIS A 1 838 ? -22.750 25.426 3.806 1.00 85.06 838 HIS A C 1
ATOM 6401 O O . HIS A 1 838 ? -22.625 26.648 3.895 1.00 85.06 838 HIS A O 1
ATOM 6407 N N . LEU A 1 839 ? -22.167 24.611 4.693 1.00 85.94 839 LEU A N 1
ATOM 6408 C CA . LEU A 1 839 ? -21.314 25.098 5.786 1.00 85.94 839 LEU A CA 1
ATOM 6409 C C . LEU A 1 839 ? -20.007 25.715 5.272 1.00 85.94 839 LEU A C 1
ATOM 6411 O O . LEU A 1 839 ? -19.553 26.721 5.821 1.00 85.94 839 LEU A O 1
ATOM 6415 N N . LYS A 1 840 ? -19.428 25.151 4.203 1.00 84.06 840 LYS A N 1
ATOM 6416 C CA . LYS A 1 840 ? -18.230 25.680 3.538 1.00 84.06 840 LYS A CA 1
ATOM 6417 C C . LYS A 1 840 ? -18.492 27.067 2.957 1.00 84.06 840 LYS A C 1
ATOM 6419 O O . LYS A 1 840 ? -17.680 27.964 3.179 1.00 84.06 840 LYS A O 1
ATOM 6424 N N . ASP A 1 841 ? -19.615 27.262 2.268 1.00 79.62 841 ASP A N 1
ATOM 6425 C CA . ASP A 1 841 ? -19.995 28.570 1.717 1.00 79.62 841 ASP A CA 1
ATOM 6426 C C . ASP A 1 841 ? -20.183 29.614 2.832 1.00 79.62 841 ASP A C 1
ATOM 6428 O O . ASP A 1 841 ? -19.810 30.777 2.680 1.00 79.62 841 ASP A O 1
ATOM 6432 N N . GLY A 1 842 ? -20.669 29.176 3.998 1.00 80.94 842 GLY A N 1
ATOM 6433 C CA . GLY A 1 842 ? -20.743 29.978 5.222 1.00 80.94 842 GLY A CA 1
ATOM 6434 C C . GLY A 1 842 ? -19.433 30.110 6.014 1.00 80.94 842 GLY A C 1
ATOM 6435 O O . GLY A 1 842 ? -19.445 30.755 7.059 1.00 80.94 842 GLY A O 1
ATOM 6436 N N . ARG A 1 843 ? -18.322 29.508 5.556 1.00 81.56 843 ARG A N 1
ATOM 6437 C CA . ARG A 1 843 ? -17.007 29.448 6.236 1.00 81.56 843 ARG A CA 1
ATOM 6438 C C . ARG A 1 843 ? -17.056 28.921 7.681 1.00 81.56 843 ARG A C 1
ATOM 6440 O O . ARG A 1 843 ? -16.227 29.304 8.502 1.00 81.56 843 ARG A O 1
ATOM 6447 N N . LYS A 1 844 ? -18.009 28.038 7.991 1.00 86.50 844 LYS A N 1
ATOM 6448 C CA . LYS A 1 844 ? -18.184 27.416 9.316 1.00 86.50 844 LYS A CA 1
ATOM 6449 C C . LYS A 1 844 ? -17.366 26.124 9.436 1.00 86.50 844 LYS A C 1
ATOM 6451 O O . LYS A 1 844 ? -17.925 25.029 9.381 1.00 86.50 844 LYS A O 1
ATOM 6456 N N . PHE A 1 845 ? -16.038 26.245 9.474 1.00 87.94 845 PHE A N 1
ATOM 6457 C CA . PHE A 1 845 ? -15.123 25.094 9.409 1.00 87.94 845 PHE A CA 1
ATOM 6458 C C . PHE A 1 845 ? -15.199 24.190 10.647 1.00 87.94 845 PHE A C 1
ATOM 6460 O O . PHE A 1 845 ? -15.214 22.970 10.501 1.00 87.94 845 PHE A O 1
ATOM 6467 N N . ASP A 1 846 ? -15.365 24.773 11.830 1.00 89.62 846 ASP A N 1
ATOM 6468 C CA . ASP A 1 846 ? -15.664 24.096 13.096 1.00 89.62 846 ASP A CA 1
ATOM 6469 C C . ASP A 1 846 ? -16.890 23.164 13.010 1.00 89.62 846 ASP A C 1
ATOM 6471 O O . ASP A 1 846 ? -16.843 22.004 13.424 1.00 89.62 846 ASP A O 1
ATOM 6475 N N . HIS A 1 847 ? -17.973 23.624 12.381 1.00 89.88 847 HIS A N 1
ATOM 6476 C CA . HIS A 1 847 ? -19.165 22.815 12.144 1.00 89.88 847 HIS A CA 1
ATOM 6477 C C . HIS A 1 847 ? -18.965 21.755 11.059 1.00 89.88 847 HIS A C 1
ATOM 6479 O O . HIS A 1 847 ? -19.614 20.716 11.138 1.00 89.88 847 HIS A O 1
ATOM 6485 N N . ILE A 1 848 ? -18.098 21.977 10.064 1.00 88.56 848 ILE A N 1
ATOM 6486 C CA . ILE A 1 848 ? -17.740 20.932 9.086 1.00 88.56 848 ILE A CA 1
ATOM 6487 C C . ILE A 1 848 ? -16.989 19.800 9.789 1.00 88.56 848 ILE A C 1
ATOM 6489 O O . ILE A 1 848 ? -17.302 18.634 9.553 1.00 88.56 848 ILE A O 1
ATOM 6493 N N . ILE A 1 849 ? -16.044 20.141 10.672 1.00 90.38 849 ILE A N 1
ATOM 6494 C CA . ILE A 1 849 ? -15.288 19.174 11.476 1.00 90.38 849 ILE A CA 1
ATOM 6495 C C . ILE A 1 849 ? -16.254 18.352 12.337 1.00 90.38 849 ILE A C 1
ATOM 6497 O O . ILE A 1 849 ? -16.282 17.128 12.212 1.00 90.38 849 ILE A O 1
ATOM 6501 N N . GLY A 1 850 ? -17.113 19.012 13.126 1.00 91.81 850 GLY A N 1
ATOM 6502 C CA . GLY A 1 850 ? -18.094 18.327 13.977 1.00 91.81 850 GLY A CA 1
ATOM 6503 C C . GLY A 1 850 ? -19.082 17.454 13.190 1.00 91.81 850 GLY A C 1
ATOM 6504 O O . GLY A 1 850 ? -19.367 16.328 13.594 1.00 91.81 850 GLY A O 1
ATOM 6505 N N . LEU A 1 851 ? -19.553 17.920 12.025 1.00 93.12 851 LEU A N 1
ATOM 6506 C CA . LEU A 1 851 ? -20.438 17.155 11.139 1.00 93.12 851 LEU A CA 1
ATOM 6507 C C . LEU A 1 851 ? -19.762 15.873 10.643 1.00 93.12 851 LEU A C 1
ATOM 6509 O O . LEU A 1 851 ? -20.359 14.798 10.703 1.00 93.12 851 LEU A O 1
ATOM 6513 N N . ILE A 1 852 ? -18.524 15.978 10.153 1.00 91.00 852 ILE A N 1
ATOM 6514 C CA . ILE A 1 852 ? -17.784 14.827 9.631 1.00 91.00 852 ILE A CA 1
ATOM 6515 C C . ILE A 1 852 ? -17.432 13.852 10.763 1.00 91.00 852 ILE A C 1
ATOM 6517 O O . ILE A 1 852 ? -17.611 12.648 10.594 1.00 91.00 852 ILE A O 1
ATOM 6521 N N . TYR A 1 853 ? -17.004 14.337 11.933 1.00 92.50 853 TYR A N 1
ATOM 6522 C CA . TYR A 1 853 ? -16.750 13.488 13.103 1.00 92.50 853 TYR A CA 1
ATOM 6523 C C . TYR A 1 853 ? -17.996 12.727 13.549 1.00 92.50 853 TYR A C 1
ATOM 6525 O O . TYR A 1 853 ? -17.931 11.510 13.745 1.00 92.50 853 TYR A O 1
ATOM 6533 N N . ALA A 1 854 ? -19.143 13.401 13.642 1.00 90.94 854 ALA A N 1
ATOM 6534 C CA . ALA A 1 854 ? -20.404 12.752 13.978 1.00 90.94 854 ALA A CA 1
ATOM 6535 C C . ALA A 1 854 ? -20.816 11.714 12.921 1.00 90.94 854 ALA A C 1
ATOM 6537 O O . ALA A 1 854 ? -21.202 10.601 13.284 1.00 90.94 854 ALA A O 1
ATOM 6538 N N . ALA A 1 855 ? -20.670 12.024 11.629 1.00 89.88 855 ALA A N 1
ATOM 6539 C CA . ALA A 1 855 ? -20.967 11.092 10.541 1.00 89.88 855 ALA A CA 1
ATOM 6540 C C . ALA A 1 855 ? -20.074 9.836 10.588 1.00 89.88 855 ALA A C 1
ATOM 6542 O O . ALA A 1 855 ? -20.576 8.715 10.477 1.00 89.88 855 ALA A O 1
ATOM 6543 N N . LEU A 1 856 ? -18.767 10.003 10.820 1.00 89.50 856 LEU A N 1
ATOM 6544 C CA . LEU A 1 856 ? -17.805 8.900 10.936 1.00 89.50 856 LEU A CA 1
ATOM 6545 C C . LEU A 1 856 ? -18.100 7.993 12.142 1.00 89.50 856 LEU A C 1
ATOM 6547 O O . LEU A 1 856 ? -18.041 6.769 12.016 1.00 89.50 856 LEU A O 1
ATOM 6551 N N . ARG A 1 857 ? -18.466 8.571 13.296 1.00 88.62 857 ARG A N 1
ATOM 6552 C CA . ARG A 1 857 ? -18.879 7.809 14.492 1.00 88.62 857 ARG A CA 1
ATOM 6553 C C . ARG A 1 857 ? -20.188 7.040 14.274 1.00 88.62 857 ARG A C 1
ATOM 6555 O O . ARG A 1 857 ? -20.358 5.965 14.841 1.00 88.62 857 ARG A O 1
ATOM 6562 N N . ASN A 1 858 ? -21.091 7.564 13.441 1.00 86.19 858 ASN A N 1
ATOM 6563 C CA . ASN A 1 858 ? -22.430 7.016 13.196 1.00 86.19 858 ASN A CA 1
ATOM 6564 C C . ASN A 1 858 ? -22.549 6.272 11.854 1.00 86.19 858 ASN A C 1
ATOM 6566 O O . ASN A 1 858 ? -23.587 6.327 11.200 1.00 86.19 858 ASN A O 1
ATOM 6570 N N . GLN A 1 859 ? -21.498 5.548 11.457 1.00 80.56 859 GLN A N 1
ATOM 6571 C CA . GLN A 1 859 ? -21.511 4.603 10.328 1.00 80.56 859 GLN A CA 1
ATOM 6572 C C . GLN A 1 859 ? -21.717 5.220 8.930 1.00 80.56 859 GLN A C 1
ATOM 6574 O O . GLN A 1 859 ? -22.050 4.501 7.993 1.00 80.56 859 GLN A O 1
ATOM 6579 N N . GLN A 1 860 ? -21.475 6.519 8.747 1.00 80.81 860 GLN A N 1
ATOM 6580 C CA . GLN A 1 860 ? -21.634 7.192 7.448 1.00 80.81 860 GLN A CA 1
ATOM 6581 C C . GLN A 1 860 ? -20.304 7.588 6.796 1.00 80.81 860 GLN A C 1
ATOM 6583 O O . GLN A 1 860 ? -20.241 8.555 6.034 1.00 80.81 860 GLN A O 1
ATOM 6588 N N . GLY A 1 861 ? -19.223 6.869 7.108 1.00 80.50 861 GLY A N 1
ATOM 6589 C CA . GLY A 1 861 ? -17.895 7.181 6.591 1.00 80.50 861 GLY A CA 1
ATOM 6590 C C . GLY A 1 861 ? -17.790 7.028 5.076 1.00 80.50 861 GLY A C 1
ATOM 6591 O O . GLY A 1 861 ? -18.149 5.997 4.516 1.00 80.50 861 GLY A O 1
ATOM 6592 N N . GLN A 1 862 ? -17.267 8.062 4.415 1.00 77.88 862 GLN A N 1
ATOM 6593 C CA . GLN A 1 862 ? -17.022 8.083 2.972 1.00 77.88 862 GLN A CA 1
ATOM 6594 C C . GLN A 1 862 ? -15.597 8.588 2.690 1.00 77.88 862 GLN A C 1
ATOM 6596 O O . GLN A 1 862 ? -15.160 9.523 3.360 1.00 77.88 862 GLN A O 1
ATOM 6601 N N . PRO A 1 863 ? -14.879 8.074 1.667 1.00 69.88 863 PRO A N 1
ATOM 6602 C CA . PRO A 1 863 ? -13.471 8.427 1.435 1.00 69.88 863 PRO A CA 1
ATOM 6603 C C . PRO A 1 863 ? -13.182 9.932 1.299 1.00 69.88 863 PRO A C 1
ATOM 6605 O O . PRO A 1 863 ? -12.176 10.418 1.805 1.00 69.88 863 PRO A O 1
ATOM 6608 N N . TRP A 1 864 ? -14.085 10.704 0.680 1.00 77.38 864 TRP A N 1
ATOM 6609 C CA . TRP A 1 864 ? -13.914 12.159 0.528 1.00 77.38 864 TRP A CA 1
ATOM 6610 C C . TRP A 1 864 ? -13.929 12.914 1.865 1.00 77.38 864 TRP A C 1
ATOM 6612 O O . TRP A 1 864 ? -13.421 14.032 1.940 1.00 77.38 864 TRP A O 1
ATOM 6622 N N . MET A 1 865 ? -14.522 12.337 2.916 1.00 82.94 865 MET A N 1
ATOM 6623 C CA . MET A 1 865 ? -14.658 13.001 4.211 1.00 82.94 865 MET A CA 1
ATOM 6624 C C . MET A 1 865 ? -13.297 13.278 4.843 1.00 82.94 865 MET A C 1
ATOM 6626 O O . MET A 1 865 ? -13.123 14.351 5.402 1.00 82.94 865 MET A O 1
ATOM 6630 N N . TYR A 1 866 ? -12.323 12.376 4.702 1.00 81.19 866 TYR A N 1
ATOM 6631 C CA . TYR A 1 866 ? -10.983 12.543 5.276 1.00 81.19 866 TYR A CA 1
ATOM 6632 C C . TYR A 1 866 ? -10.200 13.680 4.600 1.00 81.19 866 TYR A C 1
ATOM 6634 O O . TYR A 1 866 ? -9.549 14.474 5.276 1.00 81.19 866 TYR A O 1
ATOM 6642 N N . GLU A 1 867 ? -10.324 13.826 3.277 1.00 70.75 867 GLU A N 1
ATOM 6643 C CA . GLU A 1 867 ? -9.705 14.936 2.539 1.00 70.75 867 GLU A CA 1
ATOM 6644 C C . GLU A 1 867 ? -10.313 16.285 2.941 1.00 70.75 867 GLU A C 1
ATOM 6646 O O . GLU A 1 867 ? -9.594 17.238 3.247 1.00 70.75 867 GLU A O 1
ATOM 6651 N N . ILE A 1 868 ? -11.649 16.367 2.978 1.00 76.50 868 ILE A N 1
ATOM 6652 C CA . ILE A 1 868 ? -12.346 17.600 3.360 1.00 76.50 868 ILE A CA 1
ATOM 6653 C C . ILE A 1 868 ? -12.100 17.945 4.827 1.00 76.50 868 ILE A C 1
ATOM 6655 O O . ILE A 1 868 ? -11.936 19.118 5.154 1.00 76.50 868 ILE A O 1
ATOM 6659 N N . LEU A 1 869 ? -12.033 16.944 5.698 1.00 83.12 869 LEU A N 1
ATOM 6660 C CA . LEU A 1 869 ? -11.722 17.121 7.107 1.00 83.12 869 LEU A CA 1
ATOM 6661 C C . LEU A 1 869 ? -10.318 17.700 7.301 1.00 83.12 869 LEU A C 1
ATOM 6663 O O . LEU A 1 869 ? -10.180 18.661 8.048 1.00 83.12 869 LEU A O 1
ATOM 6667 N N . ALA A 1 870 ? -9.300 17.212 6.583 1.00 75.38 870 ALA A N 1
ATOM 6668 C CA . ALA A 1 870 ? -7.957 17.792 6.648 1.00 75.38 870 ALA A CA 1
ATOM 6669 C C . ALA A 1 870 ? -7.946 19.270 6.217 1.00 75.38 870 ALA A C 1
ATOM 6671 O O . ALA A 1 870 ? -7.324 20.107 6.872 1.00 75.38 870 ALA A O 1
ATOM 6672 N N . ILE A 1 871 ? -8.688 19.611 5.156 1.00 75.31 871 ILE A N 1
ATOM 6673 C CA . ILE A 1 871 ? -8.834 20.998 4.686 1.00 75.31 871 ILE A CA 1
ATOM 6674 C C . ILE A 1 871 ? -9.568 21.859 5.724 1.00 75.31 871 ILE A C 1
ATOM 6676 O O . ILE A 1 871 ? -9.168 22.997 5.968 1.00 75.31 871 ILE A O 1
ATOM 6680 N N . ALA A 1 872 ? -10.633 21.339 6.337 1.00 80.19 872 ALA A N 1
ATOM 6681 C CA . ALA A 1 872 ? -11.405 22.056 7.348 1.00 80.19 872 ALA A CA 1
ATOM 6682 C C . ALA A 1 872 ? -10.587 22.290 8.628 1.00 80.19 872 ALA A C 1
ATOM 6684 O O . ALA A 1 872 ? -10.550 23.419 9.107 1.00 80.19 872 ALA A O 1
ATOM 6685 N N . LEU A 1 873 ? -9.865 21.275 9.120 1.00 82.94 873 LEU A N 1
ATOM 6686 C CA . LEU A 1 873 ? -8.939 21.387 10.255 1.00 82.94 873 LEU A CA 1
ATOM 6687 C C . LEU A 1 873 ? -7.840 22.422 9.988 1.00 82.94 873 LEU A C 1
ATOM 6689 O O . LEU A 1 873 ? -7.517 23.225 10.862 1.00 82.94 873 LEU A O 1
ATOM 6693 N N . GLN A 1 874 ? -7.297 22.447 8.767 1.00 77.62 874 GLN A N 1
ATOM 6694 C CA . GLN A 1 874 ? -6.304 23.442 8.367 1.00 77.62 874 GLN A CA 1
ATOM 6695 C C . GLN A 1 874 ? -6.895 24.858 8.335 1.00 77.62 874 GLN A C 1
ATOM 6697 O O . GLN A 1 874 ? -6.263 25.802 8.808 1.00 77.62 874 GLN A O 1
ATOM 6702 N N . ALA A 1 875 ? -8.099 25.019 7.781 1.00 77.81 875 ALA A N 1
ATOM 6703 C CA . ALA A 1 875 ? -8.783 26.309 7.728 1.00 77.81 875 ALA A CA 1
ATOM 6704 C C . ALA A 1 875 ? -9.151 26.836 9.129 1.00 77.81 875 ALA A C 1
ATOM 6706 O O . ALA A 1 875 ? -9.126 28.048 9.342 1.00 77.81 875 ALA A O 1
ATOM 6707 N N . ASP A 1 876 ? -9.440 25.929 10.065 1.00 84.06 876 ASP A N 1
ATOM 6708 C CA . ASP A 1 876 ? -9.737 26.201 11.477 1.00 84.06 876 ASP A CA 1
ATOM 6709 C C . ASP A 1 876 ? -8.471 26.312 12.359 1.00 84.06 876 ASP A C 1
ATOM 6711 O O . ASP A 1 876 ? -8.568 26.593 13.548 1.00 84.06 876 ASP A O 1
ATOM 6715 N N . GLN A 1 877 ? -7.272 26.129 11.783 1.00 84.56 877 GLN A N 1
ATOM 6716 C CA . GLN A 1 877 ? -5.971 26.193 12.476 1.00 84.56 877 GLN A CA 1
ATOM 6717 C C . GLN A 1 877 ? -5.853 25.227 13.669 1.00 84.56 877 GLN A C 1
ATOM 6719 O O . GLN A 1 877 ? -5.318 25.575 14.724 1.00 84.56 877 GLN A O 1
ATOM 6724 N N . ARG A 1 878 ? -6.356 24.001 13.496 1.00 85.81 878 ARG A N 1
ATOM 6725 C CA . ARG A 1 878 ? -6.257 22.925 14.492 1.00 85.81 878 ARG A CA 1
ATOM 6726 C C . ARG A 1 878 ? -4.835 22.384 14.630 1.00 85.81 878 ARG A C 1
ATOM 6728 O O . ARG A 1 878 ? -3.936 22.736 13.865 1.00 85.81 878 ARG A O 1
ATOM 6735 N N . ASP A 1 879 ? -4.647 21.535 15.638 1.00 86.56 879 ASP A N 1
ATOM 6736 C CA . ASP A 1 879 ? -3.353 20.941 15.964 1.00 86.56 879 ASP A CA 1
ATOM 6737 C C . ASP A 1 879 ? -2.769 20.191 14.745 1.00 86.56 879 ASP A C 1
ATOM 6739 O O . ASP A 1 879 ? -3.469 19.370 14.136 1.00 86.56 879 ASP A O 1
ATOM 6743 N N . PRO A 1 880 ? -1.501 20.441 14.364 1.00 82.75 880 PRO A N 1
ATOM 6744 C CA . PRO A 1 880 ? -0.827 19.693 13.309 1.00 82.75 880 PRO A CA 1
ATOM 6745 C C . PRO A 1 880 ? -0.863 18.169 13.486 1.00 82.75 880 PRO A C 1
ATOM 6747 O O . PRO A 1 880 ? -0.917 17.467 12.479 1.00 82.75 880 PRO A O 1
ATOM 6750 N N . GLU A 1 881 ? -0.865 17.648 14.718 1.00 85.12 881 GLU A N 1
ATOM 6751 C CA . GLU A 1 881 ? -0.968 16.205 14.984 1.00 85.12 881 GLU A CA 1
ATOM 6752 C C . GLU A 1 881 ? -2.344 15.647 14.588 1.00 85.12 881 GLU A C 1
ATOM 6754 O O . GLU A 1 881 ? -2.450 14.541 14.053 1.00 85.12 881 GLU A O 1
ATOM 6759 N N . GLU A 1 882 ? -3.408 16.430 14.786 1.00 86.06 882 GLU A N 1
ATOM 6760 C CA . GLU A 1 882 ? -4.764 16.071 14.368 1.00 86.06 882 GLU A CA 1
ATOM 6761 C C . GLU A 1 882 ? -4.877 16.077 12.837 1.00 86.06 882 GLU A C 1
ATOM 6763 O O . GLU A 1 882 ? -5.407 15.134 12.245 1.00 86.06 882 GLU A O 1
ATOM 6768 N N . ILE A 1 883 ? -4.297 17.088 12.181 1.00 85.19 883 ILE A N 1
ATOM 6769 C CA . ILE A 1 883 ? -4.218 17.170 10.715 1.00 85.19 883 ILE A CA 1
ATOM 6770 C C . ILE A 1 883 ? -3.416 15.989 10.152 1.00 85.19 883 ILE A C 1
ATOM 6772 O O . ILE A 1 883 ? -3.849 15.353 9.191 1.00 85.19 883 ILE A O 1
ATOM 6776 N N . GLU A 1 884 ? -2.268 15.668 10.753 1.00 87.56 884 GLU A N 1
ATOM 6777 C CA . GLU A 1 884 ? -1.439 14.524 10.371 1.00 87.56 884 GLU A CA 1
ATOM 6778 C C . GLU A 1 884 ? -2.228 13.218 10.463 1.00 87.56 884 GLU A C 1
ATOM 6780 O O . GLU A 1 884 ? -2.287 12.473 9.483 1.00 87.56 884 GLU A O 1
ATOM 6785 N N . ARG A 1 885 ? -2.885 12.966 11.602 1.00 88.31 885 ARG A N 1
ATOM 6786 C CA . ARG A 1 885 ? -3.708 11.770 11.811 1.00 88.31 885 ARG A CA 1
ATOM 6787 C C . ARG A 1 885 ? -4.813 11.667 10.759 1.00 88.31 885 ARG A C 1
ATOM 6789 O O . ARG A 1 885 ? -4.997 10.601 10.183 1.00 88.31 885 ARG A O 1
ATOM 6796 N N . VAL A 1 886 ? -5.504 12.757 10.421 1.00 87.75 886 VAL A N 1
ATOM 6797 C CA . VAL A 1 886 ? -6.527 12.729 9.361 1.00 87.75 886 VAL A CA 1
ATOM 6798 C C . VAL A 1 886 ? -5.923 12.438 7.990 1.00 87.75 886 VAL A C 1
ATOM 6800 O O . VAL A 1 886 ? -6.458 11.596 7.273 1.00 87.75 886 VAL A O 1
ATOM 6803 N N . LEU A 1 887 ? -4.804 13.066 7.629 1.00 82.88 887 LEU A N 1
ATOM 6804 C CA . LEU A 1 887 ? -4.147 12.829 6.341 1.00 82.88 887 LEU A CA 1
ATOM 6805 C C . LEU A 1 887 ? -3.656 11.389 6.192 1.00 82.88 887 LEU A C 1
ATOM 6807 O O . LEU A 1 887 ? -3.754 10.825 5.105 1.00 82.88 887 LEU A O 1
ATOM 6811 N N . LEU A 1 888 ? -3.181 10.771 7.275 1.00 85.50 888 LEU A N 1
ATOM 6812 C CA . LEU A 1 888 ? -2.767 9.369 7.263 1.00 85.50 888 LEU A CA 1
ATOM 6813 C C . LEU A 1 888 ? -3.936 8.403 7.032 1.00 85.50 888 LEU A C 1
ATOM 6815 O O . LEU A 1 888 ? -3.720 7.346 6.451 1.00 85.50 888 LEU A O 1
ATOM 6819 N N . SER A 1 889 ? -5.179 8.804 7.326 1.00 86.31 889 SER A N 1
ATOM 6820 C CA . SER A 1 889 ? -6.381 8.054 6.913 1.00 86.31 889 SER A CA 1
ATOM 6821 C C . SER A 1 889 ? -6.405 7.789 5.404 1.00 86.31 889 SER A C 1
ATOM 6823 O O . SER A 1 889 ? -6.872 6.747 4.959 1.00 86.31 889 SER A O 1
ATOM 6825 N N . ALA A 1 890 ? -5.891 8.722 4.591 1.00 72.69 890 ALA A N 1
ATOM 6826 C CA . ALA A 1 890 ? -5.846 8.556 3.140 1.00 72.69 890 ALA A CA 1
ATOM 6827 C C . ALA A 1 890 ? -4.843 7.476 2.696 1.00 72.69 890 ALA A C 1
ATOM 6829 O O . ALA A 1 890 ? -4.974 6.948 1.591 1.00 72.69 890 ALA A O 1
ATOM 6830 N N . VAL A 1 891 ? -3.865 7.118 3.541 1.00 73.56 891 VAL A N 1
ATOM 6831 C CA . VAL A 1 891 ? -2.934 6.015 3.265 1.00 73.56 891 VAL A CA 1
ATOM 6832 C C . VAL A 1 891 ? -3.678 4.677 3.247 1.00 73.56 891 VAL A C 1
ATOM 6834 O O . VAL A 1 891 ? -3.429 3.874 2.351 1.00 73.56 891 VAL A O 1
ATOM 6837 N N . ASP A 1 892 ? -4.630 4.451 4.157 1.00 73.06 892 ASP A N 1
ATOM 6838 C CA . ASP A 1 892 ? -5.393 3.191 4.225 1.00 73.06 892 ASP A CA 1
ATOM 6839 C C . ASP A 1 892 ? -6.244 2.943 2.975 1.00 73.06 892 ASP A C 1
ATOM 6841 O O . ASP A 1 892 ? -6.470 1.799 2.565 1.00 73.06 892 ASP A O 1
ATOM 6845 N N . PHE A 1 893 ? -6.688 4.022 2.327 1.00 67.88 893 PHE A N 1
ATOM 6846 C CA . PHE A 1 893 ? -7.437 3.968 1.071 1.00 67.88 893 PHE A CA 1
ATOM 6847 C C . PHE A 1 893 ? -6.539 3.995 -0.172 1.00 67.88 893 PHE A C 1
ATOM 6849 O O . PHE A 1 893 ? -7.033 3.798 -1.288 1.00 67.88 893 PHE A O 1
ATOM 6856 N N . ALA A 1 894 ? -5.226 4.198 -0.016 1.00 63.47 894 ALA A N 1
ATOM 6857 C CA . ALA A 1 894 ? -4.306 4.167 -1.139 1.00 63.47 894 ALA A CA 1
ATOM 6858 C C . ALA A 1 894 ? -4.311 2.773 -1.784 1.00 63.47 894 ALA A C 1
ATOM 6860 O O . ALA A 1 894 ? -4.225 1.725 -1.135 1.00 63.47 894 ALA A O 1
ATOM 6861 N N . SER A 1 895 ? -4.434 2.765 -3.106 1.00 56.12 895 SER A N 1
ATOM 6862 C CA . SER A 1 895 ? -4.528 1.552 -3.916 1.00 56.12 895 SER A CA 1
ATOM 6863 C C . SER A 1 895 ? -3.202 1.202 -4.589 1.00 56.12 895 SER A C 1
ATOM 6865 O O . SER A 1 895 ? -3.045 0.085 -5.075 1.00 56.12 895 SER A O 1
ATOM 6867 N N . ASN A 1 896 ? -2.232 2.128 -4.627 1.00 58.84 896 ASN A N 1
ATOM 6868 C CA . ASN A 1 896 ? -0.863 1.811 -5.038 1.00 58.84 896 ASN A CA 1
ATOM 6869 C C . ASN A 1 896 ? 0.197 2.793 -4.480 1.00 58.84 896 ASN A C 1
ATOM 6871 O O . ASN A 1 896 ? -0.144 3.904 -4.065 1.00 58.84 896 ASN A O 1
ATOM 6875 N N . PRO A 1 897 ? 1.495 2.422 -4.528 1.00 65.94 897 PRO A N 1
ATOM 6876 C CA . PRO A 1 897 ? 2.604 3.194 -3.949 1.00 65.94 897 PRO A CA 1
ATOM 6877 C C . PRO A 1 897 ? 2.745 4.640 -4.452 1.00 65.94 897 PRO A C 1
ATOM 6879 O O . PRO A 1 897 ? 3.291 5.490 -3.751 1.00 65.94 897 PRO A O 1
ATOM 6882 N N . ILE A 1 898 ? 2.231 4.956 -5.646 1.00 66.44 898 ILE A N 1
ATOM 6883 C CA . ILE A 1 898 ? 2.283 6.314 -6.202 1.00 66.44 898 ILE A CA 1
ATOM 6884 C C . ILE A 1 898 ? 1.337 7.261 -5.443 1.00 66.44 898 ILE A C 1
ATOM 6886 O O . ILE A 1 898 ? 1.651 8.435 -5.288 1.00 66.44 898 ILE A O 1
ATOM 6890 N N . GLU A 1 899 ? 0.198 6.781 -4.924 1.00 64.69 899 GLU A N 1
ATOM 6891 C CA . GLU A 1 899 ? -0.702 7.611 -4.086 1.00 64.69 899 GLU A CA 1
ATOM 6892 C C . GLU A 1 899 ? -0.003 8.012 -2.791 1.00 64.69 899 GLU A C 1
ATOM 6894 O O . GLU A 1 899 ? -0.009 9.183 -2.429 1.00 64.69 899 GLU A O 1
ATOM 6899 N N . VAL A 1 900 ? 0.657 7.052 -2.141 1.00 76.19 900 VAL A N 1
ATOM 6900 C CA . VAL A 1 900 ? 1.401 7.288 -0.898 1.00 76.19 900 VAL A CA 1
ATOM 6901 C C . VAL A 1 900 ? 2.555 8.266 -1.138 1.00 76.19 900 VAL A C 1
ATOM 6903 O O . VAL A 1 900 ? 2.788 9.152 -0.323 1.00 76.19 900 VAL A O 1
ATOM 6906 N N . MET A 1 901 ? 3.230 8.175 -2.291 1.00 78.38 901 MET A N 1
ATOM 6907 C CA . MET A 1 901 ? 4.248 9.145 -2.712 1.00 78.38 901 MET A CA 1
ATOM 6908 C C . MET A 1 901 ? 3.674 10.565 -2.831 1.00 78.38 901 MET A C 1
ATOM 6910 O O . MET A 1 901 ? 4.263 11.517 -2.316 1.00 78.38 901 MET A O 1
ATOM 6914 N N . TYR A 1 902 ? 2.520 10.724 -3.488 1.00 72.12 902 TYR A N 1
ATOM 6915 C CA . TYR A 1 902 ? 1.858 12.025 -3.615 1.00 72.12 902 TYR A CA 1
ATOM 6916 C C . TYR A 1 902 ? 1.402 12.580 -2.270 1.00 72.12 902 TYR A C 1
ATOM 6918 O O . TYR A 1 902 ? 1.581 13.772 -2.014 1.00 72.12 902 TYR A O 1
ATOM 6926 N N . LEU A 1 903 ? 0.860 11.725 -1.407 1.00 71.94 903 LEU A N 1
ATOM 6927 C CA . LEU A 1 903 ? 0.446 12.106 -0.067 1.00 71.94 903 LEU A CA 1
ATOM 6928 C C . LEU A 1 903 ? 1.646 12.550 0.776 1.00 71.94 903 LEU A C 1
ATOM 6930 O O . LEU A 1 903 ? 1.586 13.609 1.387 1.00 71.94 903 LEU A O 1
ATOM 6934 N N . ALA A 1 904 ? 2.769 11.829 0.728 1.00 81.75 904 ALA A N 1
ATOM 6935 C CA . ALA A 1 904 ? 4.004 12.226 1.402 1.00 81.75 904 ALA A CA 1
ATOM 6936 C C . ALA A 1 904 ? 4.516 13.596 0.913 1.00 81.75 904 ALA A C 1
ATOM 6938 O O . ALA A 1 904 ? 4.864 14.460 1.718 1.00 81.75 904 ALA A O 1
ATOM 6939 N N . GLN A 1 905 ? 4.490 13.857 -0.399 1.00 79.50 905 GLN A N 1
ATOM 6940 C CA . GLN A 1 905 ? 4.827 15.184 -0.931 1.00 79.50 905 GLN A CA 1
ATOM 6941 C C . GLN A 1 905 ? 3.841 16.268 -0.478 1.00 79.50 905 GLN A C 1
ATOM 6943 O O . GLN A 1 905 ? 4.254 17.391 -0.184 1.00 79.50 905 GLN A O 1
ATOM 6948 N N . TYR A 1 906 ? 2.544 15.957 -0.426 1.00 75.31 906 TYR A N 1
ATOM 6949 C CA . TYR A 1 906 ? 1.524 16.878 0.069 1.00 75.31 906 TYR A CA 1
ATOM 6950 C C . TYR A 1 906 ? 1.738 17.205 1.554 1.00 75.31 906 TYR A C 1
ATOM 6952 O O . TYR A 1 906 ? 1.784 18.379 1.912 1.00 75.31 906 TYR A O 1
ATOM 6960 N N . MET A 1 907 ? 1.993 16.194 2.386 1.00 81.38 907 MET A N 1
ATOM 6961 C CA . MET A 1 907 ? 2.329 16.341 3.805 1.00 81.38 907 MET A CA 1
ATOM 6962 C C . MET A 1 907 ? 3.570 17.216 4.013 1.00 81.38 907 MET A C 1
ATOM 6964 O O . MET A 1 907 ? 3.552 18.108 4.858 1.00 81.38 907 MET A O 1
ATOM 6968 N N . SER A 1 908 ? 4.614 17.056 3.193 1.00 84.88 908 SER A N 1
ATOM 6969 C CA . SER A 1 908 ? 5.782 17.945 3.259 1.00 84.88 908 SER A CA 1
ATOM 6970 C C . SER A 1 908 ? 5.441 19.407 2.944 1.00 84.88 908 SER A C 1
ATOM 6972 O O . SER A 1 908 ? 5.920 20.312 3.628 1.00 84.88 908 SER A O 1
ATOM 6974 N N . ARG A 1 909 ? 4.566 19.678 1.962 1.00 80.25 909 ARG A N 1
ATOM 6975 C CA . ARG A 1 909 ? 4.118 21.058 1.676 1.00 80.25 909 ARG A CA 1
ATOM 6976 C C . ARG A 1 909 ? 3.347 21.681 2.839 1.00 80.25 909 ARG A C 1
ATOM 6978 O O . ARG A 1 909 ? 3.371 22.899 2.980 1.00 80.25 909 ARG A O 1
ATOM 6985 N N . LEU A 1 910 ? 2.694 20.858 3.656 1.00 71.56 910 LEU A N 1
ATOM 6986 C CA . LEU A 1 910 ? 2.004 21.278 4.875 1.00 71.56 910 LEU A CA 1
ATOM 6987 C C . LEU A 1 910 ? 2.939 21.419 6.089 1.00 71.56 910 LEU A C 1
ATOM 6989 O O . LEU A 1 910 ? 2.486 21.810 7.158 1.00 71.56 910 LEU A O 1
ATOM 6993 N N . GLY A 1 911 ? 4.236 21.129 5.940 1.00 82.75 911 GLY A N 1
ATOM 6994 C CA . GLY A 1 911 ? 5.217 21.193 7.026 1.00 82.75 911 GLY A CA 1
ATOM 6995 C C . GLY A 1 911 ? 5.316 19.920 7.871 1.00 82.75 911 GLY A C 1
ATOM 6996 O O . GLY A 1 911 ? 6.093 19.888 8.823 1.00 82.75 911 GLY A O 1
ATOM 6997 N N . LEU A 1 912 ? 4.607 18.846 7.508 1.00 86.12 912 LEU A N 1
ATOM 6998 C CA . LEU A 1 912 ? 4.678 17.532 8.164 1.00 86.12 912 LEU A CA 1
ATOM 6999 C C . LEU A 1 912 ? 5.882 16.721 7.645 1.00 86.12 912 LEU A C 1
ATOM 7001 O O . LEU A 1 912 ? 5.761 15.575 7.206 1.00 86.12 912 LEU A O 1
ATOM 7005 N N . ASP A 1 913 ? 7.067 17.338 7.651 1.00 91.25 913 ASP A N 1
ATOM 7006 C CA . ASP A 1 913 ? 8.260 16.816 6.973 1.00 91.25 913 ASP A CA 1
ATOM 7007 C C . ASP A 1 913 ? 8.744 15.481 7.557 1.00 91.25 913 ASP A C 1
ATOM 7009 O O . ASP A 1 913 ? 9.168 14.601 6.809 1.00 91.25 913 ASP A O 1
ATOM 7013 N N . LYS A 1 914 ? 8.656 15.301 8.884 1.00 91.31 914 LYS A N 1
ATOM 7014 C CA . LYS A 1 914 ? 9.063 14.049 9.551 1.00 91.31 914 LYS A CA 1
ATOM 7015 C C . LYS A 1 914 ? 8.224 12.868 9.070 1.00 91.31 914 LYS A C 1
ATOM 7017 O O . LYS A 1 914 ? 8.774 11.823 8.721 1.00 91.31 914 LYS A O 1
ATOM 7022 N N . ARG A 1 915 ? 6.901 13.049 9.004 1.00 89.00 915 ARG A N 1
ATOM 7023 C CA . ARG A 1 915 ? 5.988 11.999 8.551 1.00 89.00 915 ARG A CA 1
ATOM 7024 C C . ARG A 1 915 ? 6.149 11.718 7.062 1.00 89.00 915 ARG A C 1
ATOM 7026 O O . ARG A 1 915 ? 6.233 10.559 6.667 1.00 89.00 915 ARG A O 1
ATOM 7033 N N . ALA A 1 916 ? 6.284 12.761 6.244 1.00 90.88 916 ALA A N 1
ATOM 7034 C CA . ALA A 1 916 ? 6.572 12.619 4.818 1.00 90.88 916 ALA A CA 1
ATOM 7035 C C . ALA A 1 916 ? 7.859 11.810 4.564 1.00 90.88 916 ALA A C 1
ATOM 7037 O O . ALA A 1 916 ? 7.872 10.896 3.737 1.00 90.88 916 ALA A O 1
ATOM 7038 N N . LEU A 1 917 ? 8.925 12.088 5.321 1.00 94.12 917 LEU A N 1
ATOM 7039 C CA . LEU A 1 917 ? 10.184 11.349 5.242 1.00 94.12 917 LEU A CA 1
ATOM 7040 C C . LEU A 1 917 ? 10.026 9.869 5.634 1.00 94.12 917 LEU A C 1
ATOM 7042 O O . LEU A 1 917 ? 10.614 8.999 4.988 1.00 94.12 917 LEU A O 1
ATOM 7046 N N . GLN A 1 918 ? 9.216 9.564 6.652 1.00 89.81 918 GLN A N 1
ATOM 7047 C CA . GLN A 1 918 ? 8.910 8.183 7.038 1.00 89.81 918 GLN A CA 1
ATOM 7048 C C . GLN A 1 918 ? 8.191 7.420 5.913 1.00 89.81 918 GLN A C 1
ATOM 7050 O O . GLN A 1 918 ? 8.586 6.295 5.595 1.00 89.81 918 GLN A O 1
ATOM 7055 N N . LEU A 1 919 ? 7.211 8.047 5.253 1.00 88.38 919 LEU A N 1
ATOM 7056 C CA . LEU A 1 919 ? 6.512 7.454 4.108 1.00 88.38 919 LEU A CA 1
ATOM 7057 C C . LEU A 1 919 ? 7.463 7.193 2.929 1.00 88.38 919 LEU A C 1
ATOM 7059 O O . LEU A 1 919 ? 7.426 6.114 2.338 1.00 88.38 919 LEU A O 1
ATOM 7063 N N . PHE A 1 920 ? 8.375 8.121 2.610 1.00 92.94 920 PHE A N 1
ATOM 7064 C CA . PHE A 1 920 ? 9.390 7.885 1.573 1.00 92.94 920 PHE A CA 1
ATOM 7065 C C . PHE A 1 920 ? 10.312 6.711 1.922 1.00 92.94 920 PHE A C 1
ATOM 7067 O O . PHE A 1 920 ? 10.588 5.860 1.071 1.00 92.94 920 PHE A O 1
ATOM 7074 N N . ARG A 1 921 ? 10.746 6.606 3.183 1.00 91.31 921 ARG A N 1
ATOM 7075 C CA . ARG A 1 921 ? 11.528 5.455 3.656 1.00 91.31 921 ARG A CA 1
ATOM 7076 C C . ARG A 1 921 ? 10.764 4.147 3.473 1.00 91.31 921 ARG A C 1
ATOM 7078 O O . ARG A 1 921 ? 11.343 3.183 2.976 1.00 91.31 921 ARG A O 1
ATOM 7085 N N . GLN A 1 922 ? 9.480 4.104 3.805 1.00 84.06 922 GLN A N 1
ATOM 7086 C CA . GLN A 1 922 ? 8.656 2.901 3.636 1.00 84.06 922 GLN A CA 1
ATOM 7087 C C . GLN A 1 922 ? 8.461 2.510 2.181 1.00 84.06 922 GLN A C 1
ATOM 7089 O O . GLN A 1 922 ? 8.652 1.343 1.837 1.00 84.06 922 GLN A O 1
ATOM 7094 N N . LEU A 1 923 ? 8.189 3.483 1.314 1.00 82.56 923 LEU A N 1
ATOM 7095 C CA . LEU A 1 923 ? 8.105 3.241 -0.122 1.00 82.56 923 LEU A CA 1
ATOM 7096 C C . LEU A 1 923 ? 9.409 2.655 -0.664 1.00 82.56 923 LEU A C 1
ATOM 7098 O O . LEU A 1 923 ? 9.369 1.709 -1.446 1.00 82.56 923 LEU A O 1
ATOM 7102 N N . SER A 1 924 ? 10.559 3.139 -0.190 1.00 87.56 924 SER A N 1
ATOM 7103 C CA . SER A 1 924 ? 11.862 2.595 -0.586 1.00 87.56 924 SER A CA 1
ATOM 7104 C C . SER A 1 924 ? 12.141 1.186 -0.054 1.00 87.56 924 SER A C 1
ATOM 7106 O O . SER A 1 924 ? 12.852 0.429 -0.707 1.00 87.56 924 SER A O 1
ATOM 7108 N N . LYS A 1 925 ? 11.580 0.803 1.105 1.00 80.62 925 LYS A N 1
ATOM 7109 C CA . LYS A 1 925 ? 11.693 -0.569 1.632 1.00 80.62 925 LYS A CA 1
ATOM 7110 C C . LYS A 1 925 ? 10.927 -1.551 0.746 1.00 80.62 925 LYS A C 1
ATOM 7112 O O . LYS A 1 925 ? 11.446 -2.617 0.439 1.00 80.62 925 LYS A O 1
ATOM 7117 N N . GLY A 1 926 ? 9.712 -1.180 0.332 1.00 70.06 926 GLY A N 1
ATOM 7118 C CA . GLY A 1 926 ? 8.888 -2.000 -0.561 1.00 70.06 926 GLY A CA 1
ATOM 7119 C C . GLY A 1 926 ? 9.374 -1.998 -2.014 1.00 70.06 926 GLY A C 1
ATOM 7120 O O . GLY A 1 926 ? 9.258 -3.007 -2.703 1.00 70.06 926 GLY A O 1
ATOM 7121 N N . LEU A 1 927 ? 9.944 -0.881 -2.482 1.00 73.12 927 LEU A N 1
ATOM 7122 C CA . LEU A 1 927 ? 10.403 -0.688 -3.861 1.00 73.12 927 LEU A CA 1
ATOM 7123 C C . LEU A 1 927 ? 11.819 -0.073 -3.919 1.00 73.12 927 LEU A C 1
ATOM 7125 O O . LEU A 1 927 ? 11.968 1.076 -4.342 1.00 73.12 927 LEU A O 1
ATOM 7129 N N . PRO A 1 928 ? 12.887 -0.822 -3.575 1.00 79.31 928 PRO A N 1
ATOM 7130 C CA . PRO A 1 928 ? 14.251 -0.276 -3.514 1.00 79.31 928 PRO A CA 1
ATOM 7131 C C . PRO A 1 928 ? 14.815 0.200 -4.860 1.00 79.31 928 PRO A C 1
ATOM 7133 O O . PRO A 1 928 ? 15.741 1.003 -4.905 1.00 79.31 928 PRO A O 1
ATOM 7136 N N . ALA A 1 929 ? 14.283 -0.305 -5.977 1.00 73.44 929 ALA A N 1
ATOM 7137 C CA . ALA A 1 929 ? 14.686 0.098 -7.328 1.00 73.44 929 ALA A CA 1
ATOM 7138 C C . ALA A 1 929 ? 13.993 1.387 -7.812 1.00 73.44 929 ALA A C 1
ATOM 7140 O O . ALA A 1 929 ? 14.258 1.855 -8.921 1.00 73.44 929 ALA A O 1
ATOM 7141 N N . TRP A 1 930 ? 13.071 1.951 -7.024 1.00 79.19 930 TRP A N 1
ATOM 7142 C CA . TRP A 1 930 ? 12.417 3.210 -7.354 1.00 79.19 930 TRP A CA 1
ATOM 7143 C C . TRP A 1 930 ? 13.257 4.381 -6.816 1.00 79.19 930 TRP A C 1
ATOM 7145 O O . TRP A 1 930 ? 13.417 4.492 -5.603 1.00 79.19 930 TRP A O 1
ATOM 7155 N N . PRO A 1 931 ? 13.815 5.257 -7.678 1.00 83.38 931 PRO A N 1
ATOM 7156 C CA . PRO A 1 931 ? 14.672 6.361 -7.232 1.00 83.38 931 PRO A CA 1
ATOM 7157 C C . PRO A 1 931 ? 13.952 7.488 -6.469 1.00 83.38 931 PRO A C 1
ATOM 7159 O O . PRO A 1 931 ? 14.547 8.098 -5.581 1.00 83.38 931 PRO A O 1
ATOM 7162 N N . ASP A 1 932 ? 12.692 7.780 -6.801 1.00 87.38 932 ASP A N 1
ATOM 7163 C CA . ASP A 1 932 ? 11.979 8.981 -6.335 1.00 87.38 932 ASP A CA 1
ATOM 7164 C C . ASP A 1 932 ? 11.895 9.141 -4.803 1.00 87.38 932 ASP A C 1
ATOM 7166 O O . ASP A 1 932 ? 12.150 10.253 -4.327 1.00 87.38 932 ASP A O 1
ATOM 7170 N N . PRO A 1 933 ? 11.611 8.090 -3.997 1.00 92.88 933 PRO A N 1
ATOM 7171 C CA . PRO A 1 933 ? 11.605 8.217 -2.542 1.00 92.88 933 PRO A CA 1
ATOM 7172 C C . PRO A 1 933 ? 12.937 8.720 -1.975 1.00 92.88 933 PRO A C 1
ATOM 7174 O O . PRO A 1 933 ? 12.937 9.497 -1.024 1.00 92.88 933 PRO A O 1
ATOM 7177 N N . TYR A 1 934 ? 14.070 8.324 -2.563 1.00 94.69 934 TYR A N 1
ATOM 7178 C CA . TYR A 1 934 ? 15.387 8.772 -2.109 1.00 94.69 934 TYR A CA 1
ATOM 7179 C C . TYR A 1 934 ? 15.661 10.227 -2.498 1.00 94.69 934 TYR A C 1
ATOM 7181 O O . TYR A 1 934 ? 16.253 10.960 -1.713 1.00 94.69 934 TYR A O 1
ATOM 7189 N N . ILE A 1 935 ? 15.192 10.672 -3.671 1.00 92.56 935 ILE A N 1
ATOM 7190 C CA . ILE A 1 935 ? 15.342 12.067 -4.115 1.00 92.56 935 ILE A CA 1
ATOM 7191 C C . ILE A 1 935 ? 14.579 13.010 -3.179 1.00 92.56 935 ILE A C 1
ATOM 7193 O O . ILE A 1 935 ? 15.162 13.942 -2.622 1.00 92.56 935 ILE A O 1
ATOM 7197 N N . PHE A 1 936 ? 13.279 12.767 -2.988 1.00 93.25 936 PHE A N 1
ATOM 7198 C CA . PHE A 1 936 ? 12.454 13.603 -2.112 1.00 93.25 936 PHE A CA 1
ATOM 7199 C C . PHE A 1 936 ? 12.863 13.444 -0.645 1.00 93.25 936 PHE A C 1
ATOM 7201 O O . PHE A 1 936 ? 12.923 14.421 0.100 1.00 93.25 936 PHE A O 1
ATOM 7208 N N . GLY A 1 937 ? 13.225 12.224 -0.249 1.00 95.06 937 GLY A N 1
ATOM 7209 C CA . GLY A 1 937 ? 13.747 11.916 1.073 1.00 95.06 937 GLY A CA 1
ATOM 7210 C C . GLY A 1 937 ? 15.028 12.678 1.407 1.00 95.06 937 GLY A C 1
ATOM 7211 O O . GLY A 1 937 ? 15.122 13.206 2.510 1.00 95.06 937 GLY A O 1
ATOM 7212 N N . LEU A 1 938 ? 15.975 12.814 0.468 1.00 96.12 938 LEU A N 1
ATOM 7213 C CA . LEU A 1 938 ? 17.216 13.567 0.690 1.00 96.12 938 LEU A CA 1
ATOM 7214 C C . LEU A 1 938 ? 16.935 15.038 1.012 1.00 96.12 938 LEU A C 1
ATOM 7216 O O . LEU A 1 938 ? 17.514 15.584 1.949 1.00 96.12 938 LEU A O 1
ATOM 7220 N N . GLN A 1 939 ? 16.014 15.663 0.273 1.00 93.31 939 GLN A N 1
ATOM 7221 C CA . GLN A 1 939 ? 15.637 17.062 0.491 1.00 93.31 939 GLN A CA 1
ATOM 7222 C C . GLN A 1 939 ? 15.056 17.277 1.896 1.00 93.31 939 GLN A C 1
ATOM 7224 O O . GLN A 1 939 ? 15.439 18.223 2.587 1.00 93.31 939 GLN A O 1
ATOM 7229 N N . LEU A 1 940 ? 14.164 16.386 2.346 1.00 95.38 940 LEU A N 1
ATOM 7230 C CA . LEU A 1 940 ? 13.584 16.467 3.691 1.00 95.38 940 LEU A CA 1
ATOM 7231 C C . LEU A 1 940 ? 14.587 16.119 4.783 1.00 95.38 940 LEU A C 1
ATOM 7233 O O . LEU A 1 940 ? 14.614 16.787 5.811 1.00 95.38 940 LEU A O 1
ATOM 7237 N N . ALA A 1 941 ? 15.437 15.122 4.553 1.00 96.81 941 ALA A N 1
ATOM 7238 C CA . ALA A 1 941 ? 16.488 14.733 5.481 1.00 96.81 941 ALA A CA 1
ATOM 7239 C C . ALA A 1 941 ? 17.453 15.895 5.755 1.00 96.81 941 ALA A C 1
ATOM 7241 O O . ALA A 1 941 ? 17.773 16.171 6.908 1.00 96.81 941 ALA A O 1
ATOM 7242 N N . GLN A 1 942 ? 17.852 16.629 4.710 1.00 94.81 942 GLN A N 1
ATOM 7243 C CA . GLN A 1 942 ? 18.667 17.838 4.843 1.00 94.81 942 GLN A CA 1
ATOM 7244 C C . GLN A 1 942 ? 17.923 18.967 5.565 1.00 94.81 942 GLN A C 1
ATOM 7246 O O . GLN A 1 942 ? 18.513 19.640 6.404 1.00 94.81 942 GLN A O 1
ATOM 7251 N N . LYS A 1 943 ? 16.629 19.163 5.273 1.00 94.75 943 LYS A N 1
ATOM 7252 C CA . LYS A 1 943 ? 15.791 20.167 5.950 1.00 94.75 943 LYS A CA 1
ATOM 7253 C C . LYS A 1 943 ? 15.637 19.881 7.450 1.00 94.75 943 LYS A C 1
ATOM 7255 O O . LYS A 1 943 ? 15.610 20.816 8.243 1.00 94.75 943 LYS A O 1
ATOM 7260 N N . LEU A 1 944 ? 15.530 18.606 7.823 1.00 96.00 944 LEU A N 1
ATOM 7261 C CA . LEU A 1 944 ? 15.353 18.140 9.201 1.00 96.00 944 LEU A CA 1
ATOM 7262 C C . LEU A 1 944 ? 16.671 17.947 9.969 1.00 96.00 944 LEU A C 1
ATOM 7264 O O . LEU A 1 944 ? 16.622 17.662 11.163 1.00 96.00 944 LEU A O 1
ATOM 7268 N N . ASP A 1 945 ? 17.820 18.073 9.299 1.00 95.25 945 ASP A N 1
ATOM 7269 C CA . ASP A 1 945 ? 19.144 17.668 9.797 1.00 95.25 945 ASP A CA 1
ATOM 7270 C C . ASP A 1 945 ? 19.185 16.216 10.333 1.00 95.25 945 ASP A C 1
ATOM 7272 O O . ASP A 1 945 ? 19.903 15.894 11.280 1.00 95.25 945 ASP A O 1
ATOM 7276 N N . ASP A 1 946 ? 18.406 15.313 9.724 1.00 96.88 946 ASP A N 1
ATOM 7277 C CA . ASP A 1 946 ? 18.370 13.891 10.088 1.00 96.88 946 ASP A CA 1
ATOM 7278 C C . ASP A 1 946 ? 19.521 13.151 9.391 1.00 96.88 946 ASP A C 1
ATOM 7280 O O . ASP A 1 946 ? 19.434 12.759 8.223 1.00 96.88 946 ASP A O 1
ATOM 7284 N N . LEU A 1 947 ? 20.623 12.959 10.121 1.00 94.69 947 LEU A N 1
ATOM 7285 C CA . LEU A 1 947 ? 21.840 12.338 9.599 1.00 94.69 947 LEU A CA 1
ATOM 7286 C C . LEU A 1 947 ? 21.619 10.894 9.115 1.00 94.69 947 LEU A C 1
ATOM 7288 O O . LEU A 1 947 ? 22.187 10.501 8.096 1.00 94.69 947 LEU A O 1
ATOM 7292 N N . ASP A 1 948 ? 20.780 10.106 9.787 1.00 94.81 948 ASP A N 1
ATOM 7293 C CA . ASP A 1 948 ? 20.479 8.738 9.351 1.00 94.81 948 ASP A CA 1
ATOM 7294 C C . ASP A 1 948 ? 19.647 8.732 8.069 1.00 94.81 948 ASP A C 1
ATOM 7296 O O . ASP A 1 948 ? 19.797 7.851 7.219 1.00 94.81 948 ASP A O 1
ATOM 7300 N N . ALA A 1 949 ? 18.780 9.727 7.886 1.00 95.69 949 ALA A N 1
ATOM 7301 C CA . ALA A 1 949 ? 18.014 9.886 6.657 1.00 95.69 949 ALA A CA 1
ATOM 7302 C C . ALA A 1 949 ? 18.876 10.382 5.504 1.00 95.69 949 ALA A C 1
ATOM 7304 O O . ALA A 1 949 ? 18.711 9.896 4.387 1.00 95.69 949 ALA A O 1
ATOM 7305 N N . ILE A 1 950 ? 19.834 11.271 5.772 1.00 97.38 950 ILE A N 1
ATOM 7306 C CA . ILE A 1 950 ? 20.795 11.711 4.762 1.00 97.38 950 ILE A CA 1
ATOM 7307 C C . ILE A 1 950 ? 21.597 10.504 4.266 1.00 97.38 950 ILE A C 1
ATOM 7309 O O . ILE A 1 950 ? 21.627 10.274 3.060 1.00 97.38 950 ILE A O 1
ATOM 7313 N N . LYS A 1 951 ? 22.162 9.693 5.178 1.00 96.94 951 LYS A N 1
ATOM 7314 C CA . LYS A 1 951 ? 22.901 8.466 4.825 1.00 96.94 951 LYS A CA 1
ATOM 7315 C C . LYS A 1 951 ? 22.039 7.494 4.006 1.00 96.94 951 LYS A C 1
ATOM 7317 O O . LYS A 1 951 ? 22.477 7.008 2.968 1.00 96.94 951 LYS A O 1
ATOM 7322 N N . TRP A 1 952 ? 20.802 7.232 4.437 1.00 95.88 952 TRP A N 1
ATOM 7323 C CA . TRP A 1 952 ? 19.871 6.356 3.710 1.00 95.88 952 TRP A CA 1
ATOM 7324 C C . TRP A 1 952 ? 19.584 6.860 2.288 1.00 95.88 952 TRP A C 1
ATOM 7326 O O . TRP A 1 952 ? 19.635 6.083 1.332 1.00 95.88 952 TRP A O 1
ATOM 7336 N N . ALA A 1 953 ? 19.298 8.153 2.135 1.00 96.81 953 ALA A N 1
ATOM 7337 C CA . ALA A 1 953 ? 18.917 8.731 0.855 1.00 96.81 953 ALA A CA 1
ATOM 7338 C C . ALA A 1 953 ? 20.092 8.795 -0.133 1.00 96.81 953 ALA A C 1
ATOM 7340 O O . ALA A 1 953 ? 19.922 8.460 -1.305 1.00 96.81 953 ALA A O 1
ATOM 7341 N N . THR A 1 954 ? 21.295 9.155 0.326 1.00 96.69 954 THR A N 1
ATOM 7342 C CA . THR A 1 954 ? 22.505 9.149 -0.512 1.00 96.69 954 THR A CA 1
ATOM 7343 C C . THR A 1 954 ? 22.875 7.734 -0.949 1.00 96.69 954 THR A C 1
ATOM 7345 O O . THR A 1 954 ? 23.113 7.522 -2.135 1.00 96.69 954 THR A O 1
ATOM 7348 N N . ILE A 1 955 ? 22.852 6.743 -0.048 1.00 95.06 955 ILE A N 1
ATOM 7349 C CA . ILE A 1 955 ? 23.080 5.327 -0.391 1.00 95.06 955 ILE A CA 1
ATOM 7350 C C . ILE A 1 955 ? 22.070 4.872 -1.446 1.00 95.06 955 ILE A C 1
ATOM 7352 O O . ILE A 1 955 ? 22.451 4.276 -2.455 1.00 95.06 955 ILE A O 1
ATOM 7356 N N . GLY A 1 956 ? 20.792 5.201 -1.246 1.00 92.12 956 GLY A N 1
ATOM 7357 C CA . GLY A 1 956 ? 19.727 4.921 -2.199 1.00 92.12 956 GLY A CA 1
ATOM 7358 C C . GLY A 1 956 ? 20.017 5.503 -3.578 1.00 92.12 956 GLY A C 1
ATOM 7359 O O . GLY A 1 956 ? 20.087 4.749 -4.544 1.00 92.12 956 GLY A O 1
ATOM 7360 N N . ILE A 1 957 ? 20.286 6.808 -3.670 1.00 93.00 957 ILE A N 1
ATOM 7361 C CA . ILE A 1 957 ? 20.610 7.496 -4.932 1.00 93.00 957 ILE A CA 1
ATOM 7362 C C . ILE A 1 957 ? 21.838 6.882 -5.615 1.00 93.00 957 ILE A C 1
ATOM 7364 O O . ILE A 1 957 ? 21.796 6.608 -6.816 1.00 93.00 957 ILE A O 1
ATOM 7368 N N . LEU A 1 958 ? 22.920 6.635 -4.871 1.00 91.38 958 LEU A N 1
ATOM 7369 C CA . LEU A 1 958 ? 24.177 6.110 -5.416 1.00 91.38 958 LEU A CA 1
ATOM 7370 C C . LEU A 1 958 ? 24.074 4.642 -5.846 1.00 91.38 958 LEU A C 1
ATOM 7372 O O . LEU A 1 958 ? 24.810 4.212 -6.737 1.00 91.38 958 LEU A O 1
ATOM 7376 N N . SER A 1 959 ? 23.138 3.887 -5.267 1.00 89.06 959 SER A N 1
ATOM 7377 C CA . SER A 1 959 ? 22.840 2.511 -5.677 1.00 89.06 959 SER A CA 1
ATOM 7378 C C . SER A 1 959 ? 22.109 2.415 -7.021 1.00 89.06 959 SER A C 1
ATOM 7380 O O . SER A 1 959 ? 22.173 1.372 -7.674 1.00 89.06 959 SER A O 1
ATOM 7382 N N . GLN A 1 960 ? 21.469 3.501 -7.471 1.00 85.94 960 GLN A N 1
ATOM 7383 C CA . GLN A 1 960 ? 20.737 3.532 -8.736 1.00 85.94 960 GLN A CA 1
ATOM 7384 C C . GLN A 1 960 ? 21.637 3.937 -9.917 1.00 85.94 960 GLN A C 1
ATOM 7386 O O . GLN A 1 960 ? 22.551 4.755 -9.770 1.00 85.94 960 GLN A O 1
ATOM 7391 N N . PRO A 1 961 ? 21.384 3.405 -11.123 1.00 80.56 961 PRO A N 1
ATOM 7392 C CA . PRO A 1 961 ? 21.938 3.947 -12.354 1.00 80.56 961 PRO A CA 1
ATOM 7393 C C . PRO A 1 961 ? 21.065 5.091 -12.896 1.00 80.56 961 PRO A C 1
ATOM 7395 O O . PRO A 1 961 ? 19.835 4.993 -12.937 1.00 80.56 961 PRO A O 1
ATOM 7398 N N . TRP A 1 962 ? 21.719 6.156 -13.362 1.00 78.75 962 TRP A N 1
ATOM 7399 C CA . TRP A 1 962 ? 21.080 7.393 -13.818 1.00 78.75 962 TRP A CA 1
ATOM 7400 C C . TRP A 1 962 ? 21.423 7.683 -15.287 1.00 78.75 962 TRP A C 1
ATOM 7402 O O . TRP A 1 962 ? 22.602 7.645 -15.643 1.00 78.75 962 TRP A O 1
ATOM 7412 N N . PRO A 1 963 ? 20.437 7.994 -16.150 1.00 69.25 963 PRO A N 1
ATOM 7413 C CA . PRO A 1 963 ? 20.697 8.467 -17.511 1.00 69.25 963 PRO A CA 1
ATOM 7414 C C . PRO A 1 963 ? 21.407 9.830 -17.525 1.00 69.25 963 PRO A C 1
ATOM 7416 O O . PRO A 1 963 ? 21.241 10.621 -16.598 1.00 69.25 963 PRO A O 1
ATOM 7419 N N . ASN A 1 964 ? 22.087 10.178 -18.628 1.00 59.28 964 ASN A N 1
ATOM 7420 C CA . ASN A 1 964 ? 22.794 11.467 -18.779 1.00 59.28 964 ASN A CA 1
ATOM 7421 C C . ASN A 1 964 ? 21.932 12.696 -18.434 1.00 59.28 964 ASN A C 1
ATOM 7423 O O . ASN A 1 964 ? 22.424 13.638 -17.824 1.00 59.28 964 ASN A O 1
ATOM 7427 N N . LYS A 1 965 ? 20.638 12.690 -18.786 1.00 61.91 965 LYS A N 1
ATOM 7428 C CA . LYS A 1 965 ? 19.714 13.806 -18.498 1.00 61.91 965 LYS A CA 1
ATOM 7429 C C . LYS A 1 965 ? 19.435 14.015 -16.999 1.00 61.91 965 LYS A C 1
ATOM 7431 O O . LYS A 1 965 ? 18.833 15.019 -16.644 1.00 61.91 965 LYS A O 1
ATOM 7436 N N . GLN A 1 966 ? 19.803 13.062 -16.143 1.00 72.62 966 GLN A N 1
ATOM 7437 C CA . GLN A 1 966 ? 19.541 13.062 -14.699 1.00 72.62 966 GLN A CA 1
ATOM 7438 C C . GLN A 1 966 ? 20.828 12.892 -13.876 1.00 72.62 966 GLN A C 1
ATOM 7440 O O . GLN A 1 966 ? 20.768 12.585 -12.687 1.00 72.62 966 GLN A O 1
ATOM 7445 N N . ILE A 1 967 ? 21.994 13.092 -14.498 1.00 73.38 967 ILE A N 1
ATOM 7446 C CA . ILE A 1 967 ? 23.292 12.891 -13.846 1.00 73.38 967 ILE A CA 1
ATOM 7447 C C . ILE A 1 967 ? 23.503 13.830 -12.649 1.00 73.38 967 ILE A C 1
ATOM 7449 O O . ILE A 1 967 ? 24.120 13.432 -11.664 1.00 73.38 967 ILE A O 1
ATOM 7453 N N . ASP A 1 968 ? 22.896 15.019 -12.679 1.00 79.06 968 ASP A N 1
ATOM 7454 C CA . ASP A 1 968 ? 22.962 16.005 -11.595 1.00 79.06 968 ASP A CA 1
ATOM 7455 C C . ASP A 1 968 ? 22.433 15.452 -10.260 1.00 79.06 968 ASP A C 1
ATOM 7457 O O . ASP A 1 968 ? 22.896 15.847 -9.190 1.00 79.06 968 ASP A O 1
ATOM 7461 N N . ILE A 1 969 ? 21.487 14.505 -10.303 1.00 83.12 969 ILE A N 1
ATOM 7462 C CA . ILE A 1 969 ? 20.944 13.849 -9.105 1.00 83.12 969 ILE A CA 1
ATOM 7463 C C . ILE A 1 969 ? 22.014 12.961 -8.461 1.00 83.12 969 ILE A C 1
ATOM 7465 O O . ILE A 1 969 ? 22.179 12.966 -7.240 1.00 83.12 969 ILE A O 1
ATOM 7469 N N . TRP A 1 970 ? 22.775 12.234 -9.281 1.00 84.50 970 TRP A N 1
ATOM 7470 C CA . TRP A 1 970 ? 23.888 11.415 -8.812 1.00 84.50 970 TRP A CA 1
ATOM 7471 C C . TRP A 1 970 ? 25.030 12.279 -8.264 1.00 84.50 970 TRP A C 1
ATOM 7473 O O . TRP A 1 970 ? 25.508 12.015 -7.162 1.00 84.50 970 TRP A O 1
ATOM 7483 N N . ASP A 1 971 ? 25.414 13.347 -8.975 1.00 83.81 971 ASP A N 1
ATOM 7484 C CA . ASP A 1 971 ? 26.446 14.285 -8.509 1.00 83.81 971 ASP A CA 1
ATOM 7485 C C . ASP A 1 971 ? 26.028 14.953 -7.182 1.00 83.81 971 ASP A C 1
ATOM 7487 O O . ASP A 1 971 ? 26.838 15.080 -6.262 1.00 83.81 971 ASP A O 1
ATOM 7491 N N . SER A 1 972 ? 24.744 15.302 -7.028 1.00 88.44 972 SER A N 1
ATOM 7492 C CA . SER A 1 972 ? 24.190 15.787 -5.759 1.00 88.44 972 SER A CA 1
ATOM 7493 C C . SER A 1 972 ? 24.330 14.751 -4.638 1.00 88.44 972 SER A C 1
ATOM 7495 O O . SER A 1 972 ? 24.827 15.088 -3.562 1.00 88.44 972 SER A O 1
ATOM 7497 N N . GLY A 1 973 ? 23.975 13.487 -4.892 1.00 91.94 973 GLY A N 1
ATOM 7498 C CA . GLY A 1 973 ? 24.152 12.393 -3.933 1.00 91.94 973 GLY A CA 1
ATOM 7499 C C . GLY A 1 973 ? 25.608 12.213 -3.489 1.00 91.94 973 GLY A C 1
ATOM 7500 O O . GLY A 1 973 ? 25.865 12.075 -2.292 1.00 91.94 973 GLY A O 1
ATOM 7501 N N . CYS A 1 974 ? 26.562 12.285 -4.425 1.00 90.19 974 CYS A N 1
ATOM 7502 C CA . CYS A 1 974 ? 28.000 12.230 -4.143 1.00 90.19 974 CYS A CA 1
ATOM 7503 C C . CYS A 1 974 ? 28.452 13.388 -3.249 1.00 90.19 974 CYS A C 1
ATOM 7505 O O . CYS A 1 974 ? 29.039 13.154 -2.193 1.00 90.19 974 CYS A O 1
ATOM 7507 N N . HIS A 1 975 ? 28.136 14.630 -3.628 1.00 92.56 975 HIS A N 1
ATOM 7508 C CA . HIS A 1 975 ? 28.531 15.810 -2.855 1.00 92.56 975 HIS A CA 1
ATOM 7509 C C . HIS A 1 975 ? 27.970 15.778 -1.432 1.00 92.56 975 HIS A C 1
ATOM 7511 O O . HIS A 1 975 ? 28.677 16.106 -0.478 1.00 92.56 975 HIS A O 1
ATOM 7517 N N . VAL A 1 976 ? 26.710 15.362 -1.268 1.00 96.00 976 VAL A N 1
ATOM 7518 C CA . VAL A 1 976 ? 26.110 15.247 0.064 1.00 96.00 976 VAL A CA 1
ATOM 7519 C C . VAL A 1 976 ? 26.767 14.120 0.857 1.00 96.00 976 VAL A C 1
ATOM 7521 O O . VAL A 1 976 ? 27.089 14.329 2.022 1.00 96.00 976 VAL A O 1
ATOM 7524 N N . ALA A 1 977 ? 27.047 12.966 0.246 1.00 95.44 977 ALA A N 1
ATOM 7525 C CA . ALA A 1 977 ? 27.740 11.874 0.926 1.00 95.44 977 ALA A CA 1
ATOM 7526 C C . ALA A 1 977 ? 29.146 12.273 1.403 1.00 95.44 977 ALA A C 1
ATOM 7528 O O . ALA A 1 977 ? 29.500 12.004 2.553 1.00 95.44 977 ALA A O 1
ATOM 7529 N N . GLU A 1 978 ? 29.920 12.964 0.563 1.00 95.38 978 GLU A N 1
ATOM 7530 C CA . GLU A 1 978 ? 31.235 13.507 0.917 1.00 95.38 978 GLU A CA 1
ATOM 7531 C C . GLU A 1 978 ? 31.144 14.525 2.059 1.00 95.38 978 GLU A C 1
ATOM 7533 O O . GLU A 1 978 ? 31.910 14.445 3.023 1.00 95.38 978 GLU A O 1
ATOM 7538 N N . ALA A 1 979 ? 30.172 15.441 1.999 1.00 95.12 979 ALA A N 1
ATOM 7539 C CA . ALA A 1 979 ? 29.929 16.412 3.061 1.00 95.12 979 ALA A CA 1
ATOM 7540 C C . ALA A 1 979 ? 29.545 15.729 4.386 1.00 95.12 979 ALA A C 1
ATOM 7542 O O . ALA A 1 979 ? 30.059 16.104 5.441 1.00 95.12 979 ALA A O 1
ATOM 7543 N N . THR A 1 980 ? 28.700 14.693 4.353 1.00 96.31 980 THR A N 1
ATOM 7544 C CA . THR A 1 980 ? 28.326 13.907 5.540 1.00 96.31 980 THR A CA 1
ATOM 7545 C C . THR A 1 980 ? 29.527 13.163 6.126 1.00 96.31 980 THR A C 1
ATOM 7547 O O . THR A 1 980 ? 29.717 13.172 7.340 1.00 96.31 980 THR A O 1
ATOM 7550 N N . LEU A 1 981 ? 30.383 12.570 5.290 1.00 95.81 981 LEU A N 1
ATOM 7551 C CA . LEU A 1 981 ? 31.620 11.922 5.739 1.00 95.81 981 LEU A CA 1
ATOM 7552 C C . LEU A 1 981 ? 32.594 12.919 6.375 1.00 95.81 981 LEU A C 1
ATOM 7554 O O . LEU A 1 981 ? 33.191 12.621 7.411 1.00 95.81 981 LEU A O 1
ATOM 7558 N N . ALA A 1 982 ? 32.754 14.102 5.775 1.00 94.94 982 ALA A N 1
ATOM 7559 C CA . ALA A 1 982 ? 33.576 15.172 6.331 1.00 94.94 982 ALA A CA 1
ATOM 7560 C C . ALA A 1 982 ? 33.026 15.654 7.684 1.00 94.94 982 ALA A C 1
ATOM 7562 O O . ALA A 1 982 ? 33.796 15.795 8.636 1.00 94.94 982 ALA A O 1
ATOM 7563 N N . ARG A 1 983 ? 31.699 15.818 7.792 1.00 95.56 983 ARG A N 1
ATOM 7564 C CA . ARG A 1 983 ? 31.009 16.165 9.041 1.00 95.56 983 ARG A CA 1
ATOM 7565 C C . ARG A 1 983 ? 31.273 15.128 10.131 1.00 95.56 983 ARG A C 1
ATOM 7567 O O . ARG A 1 983 ? 31.805 15.497 11.174 1.00 95.56 983 ARG A O 1
ATOM 7574 N N . LEU A 1 984 ? 31.006 13.845 9.877 1.00 95.56 984 LEU A N 1
ATOM 7575 C CA . LEU A 1 984 ? 31.218 12.769 10.858 1.00 95.56 984 LEU A CA 1
ATOM 7576 C C . LEU A 1 984 ? 32.670 12.709 11.353 1.00 95.56 984 LEU A C 1
ATOM 7578 O O . LEU A 1 984 ? 32.913 12.560 12.550 1.00 95.56 984 LEU A O 1
ATOM 7582 N N . LYS A 1 985 ? 33.646 12.891 10.453 1.00 93.75 985 LYS A N 1
ATOM 7583 C CA . LYS A 1 985 ? 35.069 12.959 10.822 1.00 93.75 985 LYS A CA 1
ATOM 7584 C C . LYS A 1 985 ? 35.383 14.181 11.686 1.00 93.75 985 LYS A C 1
ATOM 7586 O O . LYS A 1 985 ? 36.108 14.047 12.665 1.00 93.75 985 LYS A O 1
ATOM 7591 N N . SER A 1 986 ? 34.832 15.352 11.356 1.00 94.75 986 SER A N 1
ATOM 7592 C CA . SER A 1 986 ? 35.023 16.575 12.150 1.00 94.75 986 SER A CA 1
ATOM 7593 C C . SER A 1 986 ? 34.371 16.505 13.538 1.00 94.75 986 SER A C 1
ATOM 7595 O O . SER A 1 986 ? 34.876 17.103 14.483 1.00 94.75 986 SER A O 1
ATOM 7597 N N . GLU A 1 987 ? 33.297 15.722 13.676 1.00 95.00 987 GLU A N 1
ATOM 7598 C CA . GLU A 1 987 ? 32.594 15.450 14.936 1.00 95.00 987 GLU A CA 1
ATOM 7599 C C . GLU A 1 987 ? 33.248 14.320 15.764 1.00 95.00 987 GLU A C 1
ATOM 7601 O O . GLU A 1 987 ? 32.708 13.929 16.795 1.00 95.00 987 GLU A O 1
ATOM 7606 N N . ASN A 1 988 ? 34.404 13.781 15.343 1.00 94.81 988 ASN A N 1
ATOM 7607 C CA . ASN A 1 988 ? 35.076 12.617 15.947 1.00 94.81 988 ASN A CA 1
ATOM 7608 C C . ASN A 1 988 ? 34.235 11.319 15.971 1.00 94.81 988 ASN A C 1
ATOM 7610 O O . ASN A 1 988 ? 34.507 10.415 16.760 1.00 94.81 988 ASN A O 1
ATOM 7614 N N . ARG A 1 989 ? 33.245 11.179 15.082 1.00 95.31 989 ARG A N 1
ATOM 7615 C CA . ARG A 1 989 ? 32.430 9.961 14.910 1.00 95.31 989 ARG A CA 1
ATOM 7616 C C . ARG A 1 989 ? 33.071 9.028 13.877 1.00 95.31 989 ARG A C 1
ATOM 7618 O O . ARG A 1 989 ? 32.484 8.721 12.841 1.00 95.31 989 ARG A O 1
ATOM 7625 N N . THR A 1 990 ? 34.319 8.622 14.120 1.00 92.56 990 THR A N 1
ATOM 7626 C CA . THR A 1 990 ? 35.146 7.880 13.148 1.00 92.56 990 THR A CA 1
ATOM 7627 C C . THR A 1 990 ? 34.595 6.503 12.792 1.00 92.56 990 THR A C 1
ATOM 7629 O O . THR A 1 990 ? 34.587 6.168 11.613 1.00 92.56 990 THR A O 1
ATOM 7632 N N . GLU A 1 991 ? 34.081 5.739 13.760 1.00 93.50 991 GLU A N 1
ATOM 7633 C CA . GLU A 1 991 ? 33.494 4.413 13.494 1.00 93.50 991 GLU A CA 1
ATOM 7634 C C . GLU A 1 991 ? 32.267 4.515 12.576 1.00 93.50 991 GLU A C 1
ATOM 7636 O O . GLU A 1 991 ? 32.150 3.786 11.591 1.00 93.50 991 GLU A O 1
ATOM 7641 N N . GLU A 1 992 ? 31.385 5.484 12.836 1.00 93.94 992 GLU A N 1
ATOM 7642 C CA . GLU A 1 992 ? 30.223 5.746 11.984 1.00 93.94 992 GLU A CA 1
ATOM 7643 C C . GLU A 1 992 ? 30.625 6.242 10.591 1.00 93.94 992 GLU A C 1
ATOM 7645 O O . GLU A 1 992 ? 30.004 5.858 9.600 1.00 93.94 992 GLU A O 1
ATOM 7650 N N . ALA A 1 993 ? 31.669 7.072 10.491 1.00 93.50 993 ALA A N 1
ATOM 7651 C CA . ALA A 1 993 ? 32.197 7.528 9.208 1.00 93.50 993 ALA A CA 1
ATOM 7652 C C . ALA A 1 993 ? 32.783 6.370 8.385 1.00 93.50 993 ALA A C 1
ATOM 7654 O O . ALA A 1 993 ? 32.587 6.323 7.173 1.00 93.50 993 ALA A O 1
ATOM 7655 N N . GLU A 1 994 ? 33.494 5.438 9.023 1.00 94.38 994 GLU A N 1
ATOM 7656 C CA . GLU A 1 994 ? 34.043 4.245 8.371 1.00 94.38 994 GLU A CA 1
ATOM 7657 C C . GLU A 1 994 ? 32.938 3.299 7.897 1.00 94.38 994 GLU A C 1
ATOM 7659 O O . GLU A 1 994 ? 32.975 2.839 6.751 1.00 94.38 994 GLU A O 1
ATOM 7664 N N . GLN A 1 995 ? 31.927 3.065 8.736 1.00 94.75 995 GLN A N 1
ATOM 7665 C CA . GLN A 1 995 ? 30.763 2.257 8.380 1.00 94.75 995 GLN A CA 1
ATOM 7666 C C . GLN A 1 995 ? 29.985 2.884 7.216 1.00 94.75 995 GLN A C 1
ATOM 7668 O O . GLN A 1 995 ? 29.715 2.214 6.220 1.00 94.75 995 GLN A O 1
ATOM 7673 N N . TYR A 1 996 ? 29.706 4.187 7.276 1.00 95.88 996 TYR A N 1
ATOM 7674 C CA . TYR A 1 996 ? 29.011 4.887 6.199 1.00 95.88 996 TYR A CA 1
ATOM 7675 C C . TYR A 1 996 ? 29.835 4.926 4.903 1.00 95.88 996 TYR A C 1
ATOM 7677 O O . TYR A 1 996 ? 29.303 4.702 3.820 1.00 95.88 996 TYR A O 1
ATOM 7685 N N . GLN A 1 997 ? 31.155 5.126 4.985 1.00 94.44 997 GLN A N 1
ATOM 7686 C CA . GLN A 1 997 ? 32.034 5.058 3.814 1.00 94.44 997 GLN A CA 1
ATOM 7687 C C . GLN A 1 997 ? 31.986 3.675 3.156 1.00 94.44 997 GLN A C 1
ATOM 7689 O O . GLN A 1 997 ? 32.006 3.575 1.927 1.00 94.44 997 GLN A O 1
ATOM 7694 N N . LYS A 1 998 ? 31.940 2.608 3.960 1.00 93.12 998 LYS A N 1
ATOM 7695 C CA . LYS A 1 998 ? 31.795 1.239 3.466 1.00 93.12 998 LYS A CA 1
ATOM 7696 C C . LYS A 1 998 ? 30.465 1.063 2.730 1.00 93.12 998 LYS A C 1
ATOM 7698 O O . LYS A 1 998 ? 30.480 0.564 1.609 1.00 93.12 998 LYS A O 1
ATOM 7703 N N . GLU A 1 999 ? 29.360 1.532 3.302 1.00 93.25 999 GLU A N 1
ATOM 7704 C CA . GLU A 1 999 ? 28.031 1.481 2.676 1.00 93.25 999 GLU A CA 1
ATOM 7705 C C . GLU A 1 999 ? 27.971 2.281 1.364 1.00 93.25 999 GLU A C 1
ATOM 7707 O O . GLU A 1 999 ? 27.444 1.790 0.367 1.00 93.25 999 GLU A O 1
ATOM 7712 N N . VAL A 1 1000 ? 28.578 3.473 1.317 1.00 92.25 1000 VAL A N 1
ATOM 7713 C CA . VAL A 1 1000 ? 28.705 4.279 0.088 1.00 92.25 1000 VAL A CA 1
ATOM 7714 C C . VAL A 1 1000 ? 29.498 3.526 -0.984 1.00 92.25 1000 VAL A C 1
ATOM 7716 O O . VAL A 1 1000 ? 29.072 3.459 -2.136 1.00 92.25 1000 VAL A O 1
ATOM 7719 N N . ASN A 1 1001 ? 30.624 2.907 -0.619 1.00 88.62 1001 ASN A N 1
ATOM 7720 C CA . ASN A 1 1001 ? 31.425 2.120 -1.560 1.00 88.62 1001 ASN A CA 1
ATOM 7721 C C . ASN A 1 1001 ? 30.648 0.903 -2.090 1.00 88.62 1001 ASN A C 1
ATOM 7723 O O . ASN A 1 1001 ? 30.719 0.586 -3.277 1.00 88.62 1001 ASN A O 1
ATOM 7727 N N . GLU A 1 1002 ? 29.879 0.229 -1.231 1.00 88.19 1002 GLU A N 1
ATOM 7728 C CA . GLU A 1 1002 ? 29.012 -0.882 -1.633 1.00 88.19 1002 GLU A CA 1
ATOM 7729 C C . GLU A 1 1002 ? 27.881 -0.421 -2.566 1.00 88.19 1002 GLU A C 1
ATOM 7731 O O . GLU A 1 1002 ? 27.583 -1.109 -3.549 1.00 88.19 1002 GLU A O 1
ATOM 7736 N N . ALA A 1 1003 ? 27.294 0.752 -2.309 1.00 89.50 1003 ALA A N 1
ATOM 7737 C CA . ALA A 1 1003 ? 26.267 1.358 -3.152 1.00 89.50 1003 ALA A CA 1
ATOM 7738 C C . ALA A 1 1003 ? 26.795 1.724 -4.548 1.00 89.50 1003 ALA A C 1
ATOM 7740 O O . ALA A 1 1003 ? 26.076 1.569 -5.534 1.00 89.50 1003 ALA A O 1
ATOM 7741 N N . LEU A 1 1004 ? 28.052 2.161 -4.660 1.00 88.62 1004 LEU A N 1
ATOM 7742 C CA . LEU A 1 1004 ? 28.678 2.509 -5.940 1.00 88.62 1004 LEU A CA 1
ATOM 7743 C C . LEU A 1 1004 ? 29.006 1.291 -6.813 1.00 88.62 1004 LEU A C 1
ATOM 7745 O O . LEU A 1 1004 ? 28.994 1.406 -8.037 1.00 88.62 1004 LEU A O 1
ATOM 7749 N N . GLY A 1 1005 ? 29.256 0.120 -6.224 1.00 86.88 1005 GLY A N 1
ATOM 7750 C CA . GLY A 1 1005 ? 29.642 -1.067 -6.990 1.00 86.88 1005 GLY A CA 1
ATOM 7751 C C . GLY A 1 1005 ? 28.618 -1.446 -8.069 1.00 86.88 1005 GLY A C 1
ATOM 7752 O O . GLY A 1 1005 ? 27.404 -1.385 -7.828 1.00 86.88 1005 GLY A O 1
ATOM 7753 N N . ARG A 1 1006 ? 29.085 -1.890 -9.242 1.00 90.88 1006 ARG A N 1
ATOM 7754 C CA . ARG A 1 1006 ? 28.249 -2.489 -10.303 1.00 90.88 1006 ARG A CA 1
ATOM 7755 C C . ARG A 1 1006 ? 28.754 -3.887 -10.628 1.00 90.88 1006 ARG A C 1
ATOM 7757 O O . ARG A 1 1006 ? 29.929 -4.054 -10.926 1.00 90.88 1006 ARG A O 1
ATOM 7764 N N . ASP A 1 1007 ? 27.881 -4.884 -10.583 1.00 92.06 1007 ASP A N 1
ATOM 7765 C CA . ASP A 1 1007 ? 28.295 -6.274 -10.809 1.00 92.06 1007 ASP A CA 1
ATOM 7766 C C . ASP A 1 1007 ? 28.682 -6.524 -12.261 1.00 92.06 1007 ASP A C 1
ATOM 7768 O O . ASP A 1 1007 ? 29.669 -7.210 -12.523 1.00 92.06 1007 ASP A O 1
ATOM 7772 N N . LEU A 1 1008 ? 27.940 -5.926 -13.195 1.00 92.06 1008 LEU A N 1
ATOM 7773 C CA . LEU A 1 1008 ? 28.214 -6.040 -14.620 1.00 92.06 1008 LEU A CA 1
ATOM 7774 C C . LEU A 1 1008 ? 27.927 -4.718 -15.333 1.00 92.06 1008 LEU A C 1
ATOM 7776 O O . LEU A 1 1008 ? 26.830 -4.170 -15.220 1.00 92.06 1008 LEU A O 1
ATOM 7780 N N . VAL A 1 1009 ? 28.899 -4.227 -16.097 1.00 92.62 1009 VAL A N 1
ATOM 7781 C CA . VAL A 1 1009 ? 28.728 -3.114 -17.039 1.00 92.62 1009 VAL A CA 1
ATOM 7782 C C . VAL A 1 1009 ? 29.164 -3.589 -18.414 1.00 92.62 1009 VAL A C 1
ATOM 7784 O O . VAL A 1 1009 ? 30.257 -4.127 -18.565 1.00 92.62 1009 VAL A O 1
ATOM 7787 N N . VAL A 1 1010 ? 28.320 -3.387 -19.419 1.00 91.19 1010 VAL A N 1
ATOM 7788 C CA . VAL A 1 1010 ? 28.614 -3.732 -20.811 1.00 91.19 1010 VAL A CA 1
ATOM 7789 C C . VAL A 1 1010 ? 28.527 -2.463 -21.632 1.00 91.19 1010 VAL A C 1
ATOM 7791 O O . VAL A 1 1010 ? 27.481 -1.824 -21.652 1.00 91.19 1010 VAL A O 1
ATOM 7794 N N . LEU A 1 1011 ? 29.617 -2.113 -22.305 1.00 89.88 1011 LEU A N 1
ATOM 7795 C CA . LEU A 1 1011 ? 29.687 -1.000 -23.242 1.00 89.88 1011 LEU A CA 1
ATOM 7796 C C . LEU A 1 1011 ? 29.933 -1.559 -24.637 1.00 89.88 1011 LEU A C 1
ATOM 7798 O O . LEU A 1 1011 ? 30.892 -2.297 -24.856 1.00 89.88 1011 LEU A O 1
ATOM 7802 N N . VAL A 1 1012 ? 29.089 -1.193 -25.588 1.00 87.81 1012 VAL A N 1
ATOM 7803 C CA . VAL A 1 1012 ? 29.268 -1.526 -26.999 1.00 87.81 1012 VAL A CA 1
ATOM 7804 C C . VAL A 1 1012 ? 29.574 -0.245 -27.744 1.00 87.81 1012 VAL A C 1
ATOM 7806 O O . VAL A 1 1012 ? 28.755 0.660 -27.723 1.00 87.81 1012 VAL A O 1
ATOM 7809 N N . SER A 1 1013 ? 30.732 -0.159 -28.395 1.00 87.12 1013 SER A N 1
ATOM 7810 C CA . SER A 1 1013 ? 31.137 1.004 -29.186 1.00 87.12 1013 SER A CA 1
ATOM 7811 C C . SER A 1 1013 ? 31.421 0.646 -30.642 1.00 87.12 1013 SER A C 1
ATOM 7813 O O . SER A 1 1013 ? 31.920 -0.442 -30.959 1.00 87.12 1013 SER A O 1
ATOM 7815 N N . TRP A 1 1014 ? 31.091 1.558 -31.556 1.00 83.75 1014 TRP A N 1
ATOM 7816 C CA . TRP A 1 1014 ? 31.305 1.370 -32.989 1.00 83.75 1014 TRP A CA 1
ATOM 7817 C C . TRP A 1 1014 ? 31.581 2.681 -33.723 1.00 83.75 1014 TRP A C 1
ATOM 7819 O O . TRP A 1 1014 ? 31.251 3.775 -33.274 1.00 83.75 1014 TRP A O 1
ATOM 7829 N N . THR A 1 1015 ? 32.189 2.562 -34.903 1.00 75.62 1015 THR A N 1
ATOM 7830 C CA . THR A 1 1015 ? 32.516 3.698 -35.774 1.00 75.62 1015 THR A CA 1
ATOM 7831 C C . THR A 1 1015 ? 31.828 3.543 -37.130 1.00 75.62 1015 THR A C 1
ATOM 7833 O O . THR A 1 1015 ? 31.797 2.448 -37.690 1.00 75.62 1015 THR A O 1
ATOM 7836 N N . GLY A 1 1016 ? 31.295 4.630 -37.692 1.00 67.50 1016 GLY A N 1
ATOM 7837 C CA . GLY A 1 1016 ? 30.557 4.643 -38.967 1.00 67.50 1016 GLY A CA 1
ATOM 7838 C C . GLY A 1 1016 ? 29.098 5.091 -38.812 1.00 67.50 1016 GLY A C 1
ATOM 7839 O O . GLY A 1 1016 ? 28.577 5.133 -37.703 1.00 67.50 1016 GLY A O 1
ATOM 7840 N N . GLU A 1 1017 ? 28.431 5.438 -39.921 1.00 67.00 1017 GLU A N 1
ATOM 7841 C CA . GLU A 1 1017 ? 26.987 5.742 -39.930 1.00 67.00 1017 GLU A CA 1
ATOM 7842 C C . GLU A 1 1017 ? 26.189 4.432 -39.825 1.00 67.00 1017 GLU A C 1
ATOM 7844 O O . GLU A 1 1017 ? 25.727 3.880 -40.831 1.00 67.00 1017 GLU A O 1
ATOM 7849 N N . ALA A 1 1018 ? 26.079 3.908 -38.607 1.00 72.50 1018 ALA A N 1
ATOM 7850 C CA . ALA A 1 1018 ? 25.308 2.719 -38.284 1.00 72.50 1018 ALA A CA 1
ATOM 7851 C C . ALA A 1 1018 ? 24.606 2.863 -36.940 1.00 72.50 1018 ALA A C 1
ATOM 7853 O O . ALA A 1 1018 ? 25.041 3.622 -36.077 1.00 72.50 1018 ALA A O 1
ATOM 7854 N N . ASP A 1 1019 ? 23.549 2.085 -36.787 1.00 75.69 1019 ASP A N 1
ATOM 7855 C CA . ASP A 1 1019 ? 22.777 1.961 -35.567 1.00 75.69 1019 ASP A CA 1
ATOM 7856 C C . ASP A 1 1019 ? 22.861 0.522 -35.083 1.00 75.69 1019 ASP A C 1
ATOM 7858 O O . ASP A 1 1019 ? 22.565 -0.420 -35.833 1.00 75.69 1019 ASP A O 1
ATOM 7862 N N . VAL A 1 1020 ? 23.349 0.363 -33.863 1.00 80.31 1020 VAL A N 1
ATOM 7863 C CA . VAL A 1 1020 ? 23.679 -0.923 -33.272 1.00 80.31 1020 VAL A CA 1
ATOM 7864 C C . VAL A 1 1020 ? 22.982 -0.993 -31.925 1.00 80.31 1020 VAL A C 1
ATOM 7866 O O . VAL A 1 1020 ? 23.335 -0.244 -31.025 1.00 80.31 1020 VAL A O 1
ATOM 7869 N N . ASP A 1 1021 ? 22.022 -1.905 -31.805 1.00 84.38 1021 ASP A N 1
ATOM 7870 C CA . ASP A 1 1021 ? 21.279 -2.116 -30.568 1.00 84.38 1021 ASP A CA 1
ATOM 7871 C C . ASP A 1 1021 ? 21.967 -3.184 -29.702 1.00 84.38 1021 ASP A C 1
ATOM 7873 O O . ASP A 1 1021 ? 22.411 -4.235 -30.191 1.00 84.38 1021 ASP A O 1
ATOM 7877 N N . LEU A 1 1022 ? 21.987 -2.927 -28.399 1.00 88.62 1022 LEU A N 1
ATOM 7878 C CA . LEU A 1 1022 ? 22.429 -3.808 -27.330 1.00 88.62 1022 LEU A CA 1
ATOM 7879 C C . LEU A 1 1022 ? 21.224 -4.471 -26.653 1.00 88.62 1022 LEU A C 1
ATOM 7881 O O . LEU A 1 1022 ? 20.303 -3.816 -26.163 1.00 88.62 1022 LEU A O 1
ATOM 7885 N N . LEU A 1 1023 ? 21.256 -5.799 -26.573 1.00 90.56 1023 LEU A N 1
ATOM 7886 C CA . LEU A 1 1023 ? 20.348 -6.589 -25.753 1.00 90.56 1023 LEU A CA 1
ATOM 7887 C C . LEU A 1 1023 ? 21.164 -7.477 -24.819 1.00 90.56 1023 LEU A C 1
ATOM 7889 O O . LEU A 1 1023 ? 22.147 -8.089 -25.236 1.00 90.56 1023 LEU A O 1
ATOM 7893 N N . VAL A 1 1024 ? 20.743 -7.577 -23.563 1.00 92.56 1024 VAL A N 1
ATOM 7894 C CA . VAL A 1 1024 ? 21.397 -8.443 -22.578 1.00 92.56 1024 VAL A CA 1
ATOM 7895 C C . VAL A 1 1024 ? 20.370 -9.415 -22.020 1.00 92.56 1024 VAL A C 1
ATOM 7897 O O . VAL A 1 1024 ? 19.448 -9.012 -21.315 1.00 92.56 1024 VAL A O 1
ATOM 7900 N N . GLU A 1 1025 ? 20.520 -10.695 -22.362 1.00 92.44 1025 GLU A N 1
ATOM 7901 C CA . GLU A 1 1025 ? 19.788 -11.783 -21.711 1.00 92.44 1025 GLU A CA 1
ATOM 7902 C C . GLU A 1 1025 ? 20.486 -12.097 -20.385 1.00 92.44 1025 GLU A C 1
ATOM 7904 O O . GLU A 1 1025 ? 21.682 -12.398 -20.360 1.00 92.44 1025 GLU A O 1
ATOM 7909 N N . GLU A 1 1026 ? 19.747 -11.996 -19.287 1.00 93.00 1026 GLU A N 1
ATOM 7910 C CA . GLU A 1 1026 ? 20.259 -12.202 -17.936 1.00 93.00 1026 GLU A CA 1
ATOM 7911 C C . GLU A 1 1026 ? 19.974 -13.639 -17.470 1.00 93.00 1026 GLU A C 1
ATOM 7913 O O . GLU A 1 1026 ? 18.974 -14.232 -17.892 1.00 93.00 1026 GLU A O 1
ATOM 7918 N N . PRO A 1 1027 ? 20.772 -14.193 -16.536 1.00 89.62 1027 PRO A N 1
ATOM 7919 C CA . PRO A 1 1027 ? 20.577 -15.550 -16.023 1.00 89.62 1027 PRO A CA 1
ATOM 7920 C C . PRO A 1 1027 ? 19.152 -15.823 -15.513 1.00 89.62 1027 PRO A C 1
ATOM 7922 O O . PRO A 1 1027 ? 18.657 -16.945 -15.610 1.00 89.62 1027 PRO A O 1
ATOM 7925 N N . GLY A 1 1028 ? 18.473 -14.796 -14.984 1.00 81.94 1028 GLY A N 1
ATOM 7926 C CA . GLY A 1 1028 ? 17.101 -14.881 -14.468 1.00 81.94 1028 GLY A CA 1
ATOM 7927 C C . GLY A 1 1028 ? 16.017 -15.056 -15.540 1.00 81.94 1028 GLY A C 1
ATOM 7928 O O . GLY A 1 1028 ? 14.843 -15.144 -15.195 1.00 81.94 1028 GLY A O 1
ATOM 7929 N N . GLY A 1 1029 ? 16.380 -15.101 -16.827 1.00 79.94 1029 GLY A N 1
ATOM 7930 C CA . GLY A 1 1029 ? 15.448 -15.281 -17.948 1.00 79.94 1029 GLY A CA 1
ATOM 7931 C C . GLY A 1 1029 ? 14.824 -13.982 -18.469 1.00 79.94 1029 GLY A C 1
ATOM 7932 O O . GLY A 1 1029 ? 13.984 -14.017 -19.367 1.00 79.94 1029 GLY A O 1
ATOM 7933 N N . THR A 1 1030 ? 15.223 -12.832 -17.924 1.00 83.06 1030 THR A N 1
ATOM 7934 C CA . THR A 1 1030 ? 14.832 -11.504 -18.413 1.00 83.06 1030 THR A CA 1
ATOM 7935 C C . THR A 1 1030 ? 15.764 -11.019 -19.521 1.00 83.06 1030 THR A C 1
ATOM 7937 O O . THR A 1 1030 ? 16.928 -11.412 -19.591 1.00 83.06 1030 THR A O 1
ATOM 7940 N N . VAL A 1 1031 ? 15.258 -10.134 -20.383 1.00 87.06 1031 VAL A N 1
ATOM 7941 C CA . VAL A 1 1031 ? 16.046 -9.502 -21.449 1.00 87.06 1031 VAL A CA 1
ATOM 7942 C C . VAL A 1 1031 ? 15.989 -7.990 -21.292 1.00 87.06 1031 VAL A C 1
ATOM 7944 O O . VAL A 1 1031 ? 14.933 -7.380 -21.464 1.00 87.06 1031 VAL A O 1
ATOM 7947 N N . CYS A 1 1032 ? 17.132 -7.383 -20.984 1.00 86.62 1032 CYS A N 1
ATOM 7948 C CA . CYS A 1 1032 ? 17.277 -5.934 -20.964 1.00 86.62 1032 CYS A CA 1
ATOM 7949 C C . CYS A 1 1032 ? 17.486 -5.436 -22.395 1.00 86.62 1032 CYS A C 1
ATOM 7951 O O . CYS A 1 1032 ? 18.367 -5.919 -23.108 1.00 86.62 1032 CYS A O 1
ATOM 7953 N N . SER A 1 1033 ? 16.651 -4.499 -22.832 1.00 84.56 1033 SER A N 1
ATOM 7954 C CA . SER A 1 1033 ? 16.637 -3.983 -24.205 1.00 84.56 1033 SER A CA 1
ATOM 7955 C C . SER A 1 1033 ? 16.112 -2.552 -24.233 1.00 84.56 1033 SER A C 1
ATOM 7957 O O . SER A 1 1033 ? 15.598 -2.057 -23.234 1.00 84.56 1033 SER A O 1
ATOM 7959 N N . PHE A 1 1034 ? 16.149 -1.897 -25.390 1.00 69.12 1034 PHE A N 1
ATOM 7960 C CA . PHE A 1 1034 ? 15.550 -0.570 -25.546 1.00 69.12 1034 PHE A CA 1
ATOM 7961 C C . PHE A 1 1034 ? 14.049 -0.523 -25.171 1.00 69.12 1034 PHE A C 1
ATOM 7963 O O . PHE A 1 1034 ? 13.590 0.436 -24.554 1.00 69.12 1034 PHE A O 1
ATOM 7970 N N . ARG A 1 1035 ? 13.275 -1.575 -25.487 1.00 63.31 1035 ARG A N 1
ATOM 7971 C CA . ARG A 1 1035 ? 11.840 -1.671 -25.134 1.00 63.31 1035 ARG A CA 1
ATOM 7972 C C . ARG A 1 1035 ? 11.603 -1.992 -23.660 1.00 63.31 1035 ARG A C 1
ATOM 7974 O O . ARG A 1 1035 ? 10.587 -1.585 -23.103 1.00 63.31 1035 ARG A O 1
ATOM 7981 N N . MET A 1 1036 ? 12.525 -2.732 -23.049 1.00 69.81 1036 MET A N 1
ATOM 7982 C CA . MET A 1 1036 ? 12.500 -3.096 -21.634 1.00 69.81 1036 MET A CA 1
ATOM 7983 C C . MET A 1 1036 ? 13.803 -2.619 -20.978 1.00 69.81 1036 MET A C 1
ATOM 7985 O O . MET A 1 1036 ? 14.689 -3.431 -20.703 1.00 69.81 1036 MET A O 1
ATOM 7989 N N . PRO A 1 1037 ? 13.953 -1.296 -20.763 1.00 73.44 1037 PRO A N 1
ATOM 7990 C CA . PRO A 1 1037 ? 15.215 -0.694 -20.333 1.00 73.44 1037 PRO A CA 1
ATOM 7991 C C . PRO A 1 1037 ? 15.530 -0.956 -18.859 1.00 73.44 1037 PRO A C 1
ATOM 7993 O O . PRO A 1 1037 ? 16.588 -0.555 -18.390 1.00 73.44 1037 PRO A O 1
ATOM 7996 N N . ARG A 1 1038 ? 14.620 -1.591 -18.113 1.00 79.25 1038 ARG A N 1
ATOM 7997 C CA . ARG A 1 1038 ? 14.843 -2.097 -16.757 1.00 79.25 1038 ARG A CA 1
ATOM 7998 C C . ARG A 1 1038 ? 14.236 -3.484 -16.632 1.00 79.25 1038 ARG A C 1
ATOM 8000 O O . ARG A 1 1038 ? 13.099 -3.692 -17.057 1.00 79.25 1038 ARG A O 1
ATOM 8007 N N . THR A 1 1039 ? 14.965 -4.404 -16.019 1.00 81.00 1039 THR A N 1
ATOM 8008 C CA . THR A 1 1039 ? 14.518 -5.785 -15.828 1.00 81.00 1039 THR A CA 1
ATOM 8009 C C . THR A 1 1039 ? 14.304 -6.121 -14.358 1.00 81.00 1039 THR A C 1
ATOM 8011 O O . THR A 1 1039 ? 14.884 -5.510 -13.461 1.00 81.00 1039 THR A O 1
ATOM 8014 N N . LEU A 1 1040 ? 13.495 -7.154 -14.103 1.00 74.31 1040 LEU A N 1
ATOM 8015 C CA . LEU A 1 1040 ? 13.318 -7.717 -12.759 1.00 74.31 1040 LEU A CA 1
ATOM 8016 C C . LEU A 1 1040 ? 14.607 -8.362 -12.224 1.00 74.31 1040 LEU A C 1
ATOM 8018 O O . LEU A 1 1040 ? 14.768 -8.492 -11.009 1.00 74.31 1040 LEU A O 1
ATOM 8022 N N . SER A 1 1041 ? 15.536 -8.746 -13.109 1.00 77.88 1041 SER A N 1
ATOM 8023 C CA . SER A 1 1041 ? 16.842 -9.290 -12.717 1.00 77.88 1041 SER A CA 1
ATOM 8024 C C . SER A 1 1041 ? 17.875 -8.213 -12.358 1.00 77.88 1041 SER A C 1
ATOM 8026 O O . SER A 1 1041 ? 18.904 -8.558 -11.782 1.00 77.88 1041 SER A O 1
ATOM 8028 N N . GLY A 1 1042 ? 17.548 -6.926 -12.531 1.00 76.62 1042 GLY A N 1
ATOM 8029 C CA . GLY A 1 1042 ? 18.330 -5.792 -12.023 1.00 76.62 1042 GLY A CA 1
ATOM 8030 C C . GLY A 1 1042 ? 19.133 -5.042 -13.086 1.00 76.62 1042 GLY A C 1
ATOM 8031 O O . GLY A 1 1042 ? 19.762 -4.032 -12.772 1.00 76.62 1042 GLY A O 1
ATOM 8032 N N . GLY A 1 1043 ? 19.116 -5.503 -14.334 1.00 85.62 1043 GLY A N 1
ATOM 8033 C CA . GLY A 1 1043 ? 19.753 -4.854 -15.468 1.00 85.62 1043 GLY A CA 1
ATOM 8034 C C . GLY A 1 1043 ? 19.022 -3.602 -15.941 1.00 85.62 1043 GLY A C 1
ATOM 8035 O O . GLY A 1 1043 ? 17.790 -3.547 -15.978 1.00 85.62 1043 GLY A O 1
ATOM 8036 N N . ILE A 1 1044 ? 19.798 -2.585 -16.321 1.00 86.38 1044 ILE A N 1
ATOM 8037 C CA . ILE A 1 1044 ? 19.304 -1.286 -16.780 1.00 86.38 1044 ILE A CA 1
ATOM 8038 C C . ILE A 1 1044 ? 20.056 -0.857 -18.042 1.00 86.38 1044 ILE A C 1
ATOM 8040 O O . ILE A 1 1044 ? 21.285 -0.868 -18.076 1.00 86.38 1044 ILE A O 1
ATOM 8044 N N . MET A 1 1045 ? 19.315 -0.463 -19.077 1.00 83.19 1045 MET A N 1
ATOM 8045 C CA . MET A 1 1045 ? 19.854 0.095 -20.315 1.00 83.19 1045 MET A CA 1
ATOM 8046 C C . MET A 1 1045 ? 20.032 1.607 -20.166 1.00 83.19 1045 MET A C 1
ATOM 8048 O O . MET A 1 1045 ? 19.091 2.317 -19.810 1.00 83.19 1045 MET A O 1
ATOM 8052 N N . LEU A 1 1046 ? 21.235 2.104 -20.442 1.00 71.38 1046 LEU A N 1
ATOM 8053 C CA . LEU A 1 1046 ? 21.600 3.515 -20.314 1.00 71.38 1046 LEU A CA 1
ATOM 8054 C C . LEU A 1 1046 ? 21.887 4.204 -21.663 1.00 71.38 1046 LEU A C 1
ATOM 8056 O O . LEU A 1 1046 ? 22.084 5.413 -21.675 1.00 71.38 1046 LEU A O 1
ATOM 8060 N N . GLY A 1 1047 ? 21.824 3.508 -22.805 1.00 61.12 1047 GLY A N 1
ATOM 8061 C CA . GLY A 1 1047 ? 22.066 4.115 -24.132 1.00 61.12 1047 GLY A CA 1
ATOM 8062 C C . GLY A 1 1047 ? 23.495 4.666 -24.277 1.00 61.12 1047 GLY A C 1
ATOM 8063 O O . GLY A 1 1047 ? 24.395 4.137 -23.626 1.00 61.12 1047 GLY A O 1
ATOM 8064 N N . ASP A 1 1048 ? 23.703 5.741 -25.056 1.00 56.59 1048 ASP A N 1
ATOM 8065 C CA . ASP A 1 1048 ? 24.984 6.477 -25.284 1.00 56.59 1048 ASP A CA 1
ATOM 8066 C C . ASP A 1 1048 ? 25.661 7.043 -24.007 1.00 56.59 1048 ASP A C 1
ATOM 8068 O O . ASP A 1 1048 ? 26.560 7.888 -24.050 1.00 56.59 1048 ASP A O 1
ATOM 8072 N N . ALA A 1 1049 ? 25.224 6.623 -22.824 1.00 51.25 1049 ALA A N 1
ATOM 8073 C CA . ALA A 1 1049 ? 25.466 7.297 -21.565 1.00 51.25 1049 ALA A CA 1
ATOM 8074 C C . ALA A 1 1049 ? 26.227 6.463 -20.532 1.00 51.25 1049 ALA A C 1
ATOM 8076 O O . ALA A 1 1049 ? 25.822 6.474 -19.377 1.00 51.25 1049 ALA A O 1
ATOM 8077 N N . VAL A 1 1050 ? 27.340 5.793 -20.857 1.00 35.84 1050 VAL A N 1
ATOM 8078 C CA . VAL A 1 1050 ? 28.279 5.388 -19.787 1.00 35.84 1050 VAL A CA 1
ATOM 8079 C C . VAL A 1 1050 ? 29.736 5.365 -20.248 1.00 35.84 1050 VAL A C 1
ATOM 8081 O O . VAL A 1 1050 ? 30.215 4.392 -20.812 1.00 35.84 1050 VAL A O 1
ATOM 8084 N N . SER A 1 1051 ? 30.475 6.419 -19.906 1.00 34.25 1051 SER A N 1
ATOM 8085 C CA . SER A 1 1051 ? 31.655 6.324 -19.029 1.00 34.25 1051 SER A CA 1
ATOM 8086 C C . SER A 1 1051 ? 32.352 7.688 -18.960 1.00 34.25 1051 SER A C 1
ATOM 8088 O O . SER A 1 1051 ? 32.546 8.367 -19.975 1.00 34.25 1051 SER A O 1
ATOM 8090 N N . ARG A 1 1052 ? 32.751 8.103 -17.750 1.00 43.81 1052 ARG A N 1
ATOM 8091 C CA . ARG A 1 1052 ? 33.753 9.158 -17.513 1.00 43.81 1052 ARG A CA 1
ATOM 8092 C C . ARG A 1 1052 ? 35.152 8.618 -17.863 1.00 43.81 1052 ARG A C 1
ATOM 8094 O O . ARG A 1 1052 ? 36.075 8.700 -17.056 1.00 43.81 1052 ARG A O 1
ATOM 8101 N N . SER A 1 1053 ? 35.320 8.073 -19.065 1.00 34.97 1053 SER A N 1
ATOM 8102 C CA . SER A 1 1053 ? 36.648 7.944 -19.654 1.00 34.97 1053 SER A CA 1
ATOM 8103 C C . SER A 1 1053 ? 37.175 9.369 -19.889 1.00 34.97 1053 SER A C 1
ATOM 8105 O O . SER A 1 1053 ? 36.384 10.314 -20.044 1.00 34.97 1053 SER A O 1
ATOM 8107 N N . LYS A 1 1054 ? 38.489 9.589 -19.768 1.00 32.03 1054 LYS A N 1
ATOM 8108 C CA . LYS A 1 1054 ? 39.049 10.954 -19.768 1.00 32.03 1054 LYS A CA 1
ATOM 8109 C C . LYS A 1 1054 ? 38.560 11.693 -21.016 1.00 32.03 1054 LYS A C 1
ATOM 8111 O O . LYS A 1 1054 ? 38.408 11.097 -22.073 1.00 32.03 1054 LYS A O 1
ATOM 8116 N N . LYS A 1 1055 ? 38.341 13.008 -20.918 1.00 37.84 1055 LYS A N 1
ATOM 8117 C CA . LYS A 1 1055 ? 37.844 13.894 -22.000 1.00 37.84 1055 LYS A CA 1
ATOM 8118 C C . LYS A 1 1055 ? 38.582 13.732 -23.354 1.00 37.84 1055 LYS A C 1
ATOM 8120 O O . LYS A 1 1055 ? 38.068 14.162 -24.382 1.00 37.84 1055 LYS A O 1
ATOM 8125 N N . GLU A 1 1056 ? 39.765 13.115 -23.350 1.00 32.88 1056 GLU A N 1
ATOM 8126 C CA . GLU A 1 1056 ? 40.579 12.743 -24.515 1.00 32.88 1056 GLU A CA 1
ATOM 8127 C C . GLU A 1 1056 ? 40.152 11.422 -25.198 1.00 32.88 1056 GLU A C 1
ATOM 8129 O O . GLU A 1 1056 ? 40.282 11.312 -26.413 1.00 32.88 1056 GLU A O 1
ATOM 8134 N N . GLU A 1 1057 ? 39.563 10.459 -24.481 1.00 33.69 1057 GLU A N 1
ATOM 8135 C CA . GLU A 1 1057 ? 39.142 9.143 -25.003 1.00 33.69 1057 GLU A CA 1
ATOM 8136 C C . GLU A 1 1057 ? 37.802 9.192 -25.762 1.00 33.69 1057 GLU A C 1
ATOM 8138 O O . GLU A 1 1057 ? 37.610 8.440 -26.717 1.00 33.69 1057 GLU A O 1
ATOM 8143 N N . ARG A 1 1058 ? 36.904 10.145 -25.450 1.00 38.66 1058 ARG A N 1
ATOM 8144 C CA . ARG A 1 1058 ? 35.654 10.358 -26.222 1.00 38.66 1058 ARG A CA 1
ATOM 8145 C C . ARG A 1 1058 ? 35.894 10.756 -27.680 1.00 38.66 1058 ARG A C 1
ATOM 8147 O O . ARG A 1 1058 ? 35.032 10.534 -28.523 1.00 38.66 1058 ARG A O 1
ATOM 8154 N N . LYS A 1 1059 ? 37.055 11.336 -28.000 1.00 40.03 1059 LYS A N 1
ATOM 8155 C CA . LYS A 1 1059 ? 37.409 11.701 -29.381 1.00 40.03 1059 LYS A CA 1
ATOM 8156 C C . LYS A 1 1059 ? 37.849 10.501 -30.232 1.00 40.03 1059 LYS A C 1
ATOM 8158 O O . LYS A 1 1059 ? 38.008 10.678 -31.436 1.00 40.03 1059 LYS A O 1
ATOM 8163 N N . ALA A 1 1060 ? 38.037 9.315 -29.641 1.00 38.88 1060 ALA A N 1
ATOM 8164 C CA . ALA A 1 1060 ? 38.621 8.162 -30.325 1.00 38.88 1060 ALA A CA 1
ATOM 8165 C C . ALA A 1 1060 ? 37.643 7.005 -30.632 1.00 38.88 1060 ALA A C 1
ATOM 8167 O O . ALA A 1 1060 ? 37.928 6.245 -31.553 1.00 38.88 1060 ALA A O 1
ATOM 8168 N N . GLU A 1 1061 ? 36.511 6.850 -29.922 1.00 49.06 1061 GLU A N 1
ATOM 8169 C CA . GLU A 1 1061 ? 35.771 5.562 -29.917 1.00 49.06 1061 GLU A CA 1
ATOM 8170 C C . GLU A 1 1061 ? 34.358 5.517 -30.553 1.00 49.06 1061 GLU A C 1
ATOM 8172 O O . GLU A 1 1061 ? 33.779 4.436 -30.606 1.00 49.06 1061 GLU A O 1
ATOM 8177 N N . GLY A 1 1062 ? 33.819 6.598 -31.130 1.00 59.50 1062 GLY A N 1
ATOM 8178 C CA . GLY A 1 1062 ? 32.534 6.546 -31.865 1.00 59.50 1062 GLY A CA 1
ATOM 8179 C C . GLY A 1 1062 ? 31.270 6.441 -30.984 1.00 59.50 1062 GLY A C 1
ATOM 8180 O O . GLY A 1 1062 ? 31.321 6.796 -29.810 1.00 59.50 1062 GLY A O 1
ATOM 8181 N N . THR A 1 1063 ? 30.133 6.029 -31.565 1.00 66.62 1063 THR A N 1
ATOM 8182 C CA . THR A 1 1063 ? 28.805 5.892 -30.907 1.00 66.62 1063 THR A CA 1
ATOM 8183 C C . THR A 1 1063 ? 28.789 4.699 -29.944 1.00 66.62 1063 THR A C 1
ATOM 8185 O O . THR A 1 1063 ? 29.522 3.734 -30.189 1.00 66.62 1063 THR A O 1
ATOM 8188 N N . GLN A 1 1064 ? 28.010 4.757 -28.850 1.00 77.12 1064 GLN A N 1
ATOM 8189 C CA . GLN A 1 1064 ? 28.046 3.743 -27.788 1.00 77.12 1064 GLN A CA 1
ATOM 8190 C C . GLN A 1 1064 ? 26.656 3.327 -27.268 1.00 77.12 1064 GLN A C 1
ATOM 8192 O O . GLN A 1 1064 ? 25.722 4.108 -27.225 1.00 77.12 1064 GLN A O 1
ATOM 8197 N N . GLU A 1 1065 ? 26.513 2.099 -26.777 1.00 80.69 1065 GLU A N 1
ATOM 8198 C CA . GLU A 1 1065 ? 25.371 1.698 -25.947 1.00 80.69 1065 GLU A CA 1
ATOM 8199 C C . GLU A 1 1065 ? 25.852 1.008 -24.677 1.00 80.69 1065 GLU A C 1
ATOM 8201 O O . GLU A 1 1065 ? 26.804 0.222 -24.701 1.00 80.69 1065 GLU A O 1
ATOM 8206 N N . ALA A 1 1066 ? 25.195 1.312 -23.559 1.00 86.25 1066 ALA A N 1
ATOM 8207 C CA . ALA A 1 1066 ? 25.593 0.837 -22.248 1.00 86.25 1066 ALA A CA 1
ATOM 8208 C C . ALA A 1 1066 ? 24.472 0.092 -21.525 1.00 86.25 1066 ALA A C 1
ATOM 8210 O O . ALA A 1 1066 ? 23.354 0.585 -21.391 1.00 86.25 1066 ALA A O 1
ATOM 8211 N N . TYR A 1 1067 ? 24.821 -1.058 -20.965 1.00 90.44 1067 TYR A N 1
ATOM 8212 C CA . TYR A 1 1067 ? 24.022 -1.808 -20.010 1.00 90.44 1067 TYR A CA 1
ATOM 8213 C C . TYR A 1 1067 ? 24.731 -1.814 -18.655 1.00 90.44 1067 TYR A C 1
ATOM 8215 O O . TYR A 1 1067 ? 25.943 -2.025 -18.581 1.00 90.44 1067 TYR A O 1
ATOM 8223 N N . VAL A 1 1068 ? 23.978 -1.607 -17.577 1.00 90.44 1068 VAL A N 1
ATOM 8224 C CA . VAL A 1 1068 ? 24.486 -1.610 -16.204 1.00 90.44 1068 VAL A CA 1
ATOM 8225 C C . VAL A 1 1068 ? 23.591 -2.471 -15.326 1.00 90.44 1068 VAL A C 1
ATOM 8227 O O . VAL A 1 1068 ? 22.385 -2.261 -15.255 1.00 90.44 1068 VAL A O 1
ATOM 8230 N N . CYS A 1 1069 ? 24.200 -3.399 -14.598 1.00 90.62 1069 CYS A N 1
ATOM 8231 C CA . CYS A 1 1069 ? 23.560 -4.211 -13.575 1.00 90.62 1069 CYS A CA 1
ATOM 8232 C C . CYS A 1 1069 ? 24.190 -3.876 -12.214 1.00 90.62 1069 CYS A C 1
ATOM 8234 O O . CYS A 1 1069 ? 25.316 -4.310 -11.943 1.00 90.62 1069 CYS A O 1
ATOM 8236 N N . PRO A 1 1070 ? 23.525 -3.075 -11.355 1.00 88.75 1070 PRO A N 1
ATOM 8237 C CA . PRO A 1 1070 ? 24.062 -2.737 -10.043 1.00 88.75 1070 PRO A CA 1
ATOM 8238 C C . PRO A 1 1070 ? 24.281 -3.975 -9.181 1.00 88.75 1070 PRO A C 1
ATOM 8240 O O . PRO A 1 1070 ? 25.377 -4.151 -8.666 1.00 88.75 1070 PRO A O 1
ATOM 8243 N N . LYS A 1 1071 ? 23.279 -4.853 -9.085 1.00 88.94 1071 LYS A N 1
ATOM 8244 C CA . LYS A 1 1071 ? 23.368 -6.153 -8.412 1.00 88.94 1071 LYS A CA 1
ATOM 8245 C C . LYS A 1 1071 ? 22.829 -7.219 -9.359 1.00 88.94 1071 LYS A C 1
ATOM 8247 O O . LYS A 1 1071 ? 21.647 -7.179 -9.689 1.00 88.94 1071 LYS A O 1
ATOM 8252 N N . GLY A 1 1072 ? 23.682 -8.145 -9.777 1.00 88.31 1072 GLY A N 1
ATOM 8253 C CA . GLY A 1 1072 ? 23.365 -9.202 -10.732 1.00 88.31 1072 GLY A CA 1
ATOM 8254 C C . GLY A 1 1072 ? 23.423 -10.591 -10.108 1.00 88.31 1072 GLY A C 1
ATOM 8255 O O . GLY A 1 1072 ? 24.087 -10.810 -9.093 1.00 88.31 1072 GLY A O 1
ATOM 8256 N N . PHE A 1 1073 ? 22.726 -11.541 -10.728 1.00 90.56 1073 PHE A N 1
ATOM 8257 C CA . PHE A 1 1073 ? 22.878 -12.966 -10.430 1.00 90.56 1073 PHE A CA 1
ATOM 8258 C C . PHE A 1 1073 ? 24.204 -13.488 -10.962 1.00 90.56 1073 PHE A C 1
ATOM 8260 O O . PHE A 1 1073 ? 24.674 -13.019 -12.000 1.00 90.56 1073 PHE A O 1
ATOM 8267 N N . SER A 1 1074 ? 24.769 -14.489 -10.289 1.00 91.56 1074 SER A N 1
ATOM 8268 C CA . SER A 1 1074 ? 25.883 -15.241 -10.867 1.00 91.56 1074 SER A CA 1
ATOM 8269 C C . SER A 1 1074 ? 25.404 -16.090 -12.052 1.00 91.56 1074 SER A C 1
ATOM 8271 O O . SER A 1 1074 ? 24.314 -16.662 -11.987 1.00 91.56 1074 SER A O 1
ATOM 8273 N N . GLY A 1 1075 ? 26.216 -16.192 -13.104 1.00 90.75 1075 GLY A N 1
ATOM 8274 C CA . GLY A 1 1075 ? 25.954 -17.017 -14.285 1.00 90.75 1075 GLY A CA 1
ATOM 8275 C C . GLY A 1 1075 ? 26.143 -16.283 -15.613 1.00 90.75 1075 GLY A C 1
ATOM 8276 O O . GLY A 1 1075 ? 26.634 -15.154 -15.665 1.00 90.75 1075 GLY A O 1
ATOM 8277 N N . ASP A 1 1076 ? 25.710 -16.938 -16.690 1.00 92.88 1076 ASP A N 1
ATOM 8278 C CA . ASP A 1 1076 ? 25.914 -16.480 -18.064 1.00 92.88 1076 ASP A CA 1
ATOM 8279 C C . ASP A 1 1076 ? 24.966 -15.338 -18.461 1.00 92.88 1076 ASP A C 1
ATOM 8281 O O . ASP A 1 1076 ? 23.748 -15.510 -18.543 1.00 92.88 1076 ASP A O 1
ATOM 8285 N N . TYR A 1 1077 ? 25.540 -14.191 -18.814 1.00 94.25 1077 TYR A N 1
ATOM 8286 C CA . TYR A 1 1077 ? 24.859 -13.089 -19.488 1.00 94.25 1077 TYR A CA 1
ATOM 8287 C C . TYR A 1 1077 ? 25.145 -13.171 -20.984 1.00 94.25 1077 TYR A C 1
ATOM 8289 O O . TYR A 1 1077 ? 26.306 -13.196 -21.411 1.00 94.25 1077 TYR A O 1
ATOM 8297 N N . ARG A 1 1078 ? 24.096 -13.184 -21.811 1.00 95.00 1078 ARG A N 1
ATOM 8298 C CA . ARG A 1 1078 ? 24.253 -13.180 -23.273 1.00 95.00 1078 ARG A CA 1
ATOM 8299 C C . ARG A 1 1078 ? 24.058 -11.775 -23.806 1.00 95.00 1078 ARG A C 1
ATOM 8301 O O . ARG A 1 1078 ? 22.946 -11.261 -23.863 1.00 95.00 1078 ARG A O 1
ATOM 8308 N N . ILE A 1 1079 ? 25.162 -11.174 -24.222 1.00 94.00 1079 ILE A N 1
ATOM 8309 C CA . ILE A 1 1079 ? 25.216 -9.860 -24.847 1.00 94.00 1079 ILE A CA 1
ATOM 8310 C C . ILE A 1 1079 ? 24.976 -10.056 -26.340 1.00 94.00 1079 ILE A C 1
ATOM 8312 O O . ILE A 1 1079 ? 25.854 -10.526 -27.065 1.00 94.00 1079 ILE A O 1
ATOM 8316 N N . ARG A 1 1080 ? 23.783 -9.712 -26.808 1.00 92.06 1080 ARG A N 1
ATOM 8317 C CA . ARG A 1 1080 ? 23.425 -9.715 -28.223 1.00 92.06 1080 ARG A CA 1
ATOM 8318 C C . ARG A 1 1080 ? 23.578 -8.299 -28.761 1.00 92.06 1080 ARG A C 1
ATOM 8320 O O . ARG A 1 1080 ? 22.948 -7.367 -28.272 1.00 92.06 1080 ARG A O 1
ATOM 8327 N N . VAL A 1 1081 ? 24.413 -8.161 -29.780 1.00 90.00 1081 VAL A N 1
ATOM 8328 C CA . VAL A 1 1081 ? 24.648 -6.908 -30.489 1.00 90.00 1081 VAL A CA 1
ATOM 8329 C C . VAL A 1 1081 ? 24.072 -7.046 -31.884 1.00 90.00 1081 VAL A C 1
ATOM 8331 O O . VAL A 1 1081 ? 24.403 -7.991 -32.603 1.00 90.00 1081 VAL A O 1
ATOM 8334 N N . ARG A 1 1082 ? 23.195 -6.124 -32.275 1.00 86.44 1082 ARG A N 1
ATOM 8335 C CA . ARG A 1 1082 ? 22.463 -6.220 -33.537 1.00 86.44 1082 ARG A CA 1
ATOM 8336 C C . ARG A 1 1082 ? 22.584 -4.939 -34.339 1.00 86.44 1082 ARG A C 1
ATOM 8338 O O . ARG A 1 1082 ? 22.183 -3.876 -33.884 1.00 86.44 1082 ARG A O 1
ATOM 8345 N N . ARG A 1 1083 ? 23.056 -5.051 -35.582 1.00 84.62 1083 ARG A N 1
ATOM 8346 C CA . ARG A 1 1083 ? 23.021 -3.944 -36.539 1.00 84.62 1083 ARG A CA 1
ATOM 8347 C C . ARG A 1 1083 ? 21.593 -3.741 -37.014 1.00 84.62 1083 ARG A C 1
ATOM 8349 O O . ARG A 1 1083 ? 21.031 -4.570 -37.733 1.00 84.62 1083 ARG A O 1
ATOM 8356 N N . VAL A 1 1084 ? 21.017 -2.616 -36.627 1.00 72.12 1084 VAL A N 1
ATOM 8357 C CA . VAL A 1 1084 ? 19.673 -2.224 -37.023 1.00 72.12 1084 VAL A CA 1
ATOM 8358 C C . VAL A 1 1084 ? 19.706 -1.664 -38.437 1.00 72.12 1084 VAL A C 1
ATOM 8360 O O . VAL A 1 1084 ? 18.942 -2.139 -39.274 1.00 72.12 1084 VAL A O 1
ATOM 8363 N N . TRP A 1 1085 ? 20.615 -0.731 -38.730 1.00 67.25 1085 TRP A N 1
ATOM 8364 C CA . TRP A 1 1085 ? 20.830 -0.192 -40.076 1.00 67.25 1085 TRP A CA 1
ATOM 8365 C C . TRP A 1 1085 ? 22.231 0.422 -40.231 1.00 67.25 1085 TRP A C 1
ATOM 8367 O O . TRP A 1 1085 ? 22.936 0.662 -39.253 1.00 67.25 1085 TRP A O 1
ATOM 8377 N N . GLY A 1 1086 ? 22.634 0.695 -41.475 1.00 71.50 1086 GLY A N 1
ATOM 8378 C CA . GLY A 1 1086 ? 23.879 1.410 -41.790 1.00 71.50 1086 GLY A CA 1
ATOM 8379 C C . GLY A 1 1086 ? 25.106 0.506 -41.922 1.00 71.50 1086 GLY A C 1
ATOM 8380 O O . GLY A 1 1086 ? 24.978 -0.714 -42.010 1.00 71.50 1086 GLY A O 1
ATOM 8381 N N . LYS A 1 1087 ? 26.302 1.099 -42.010 1.00 73.44 1087 LYS A N 1
ATOM 8382 C CA . LYS A 1 1087 ? 27.566 0.352 -42.146 1.00 73.44 1087 LYS A CA 1
ATOM 8383 C C . LYS A 1 1087 ? 28.511 0.684 -41.003 1.00 73.44 1087 LYS A C 1
ATOM 8385 O O . LYS A 1 1087 ? 28.931 1.828 -40.849 1.00 73.44 1087 LYS A O 1
ATOM 8390 N N . VAL A 1 1088 ? 28.855 -0.347 -40.240 1.00 79.62 1088 VAL A N 1
ATOM 8391 C CA . VAL A 1 1088 ? 29.905 -0.278 -39.227 1.00 79.62 1088 VAL A CA 1
ATOM 8392 C C . VAL A 1 1088 ? 31.247 -0.395 -39.942 1.00 79.62 1088 VAL A C 1
ATOM 8394 O O . VAL A 1 1088 ? 31.412 -1.205 -40.856 1.00 79.62 1088 VAL A O 1
ATOM 8397 N N . THR A 1 1089 ? 32.208 0.432 -39.559 1.00 78.00 1089 THR A N 1
ATOM 8398 C CA . THR A 1 1089 ? 33.541 0.440 -40.160 1.00 78.00 1089 THR A CA 1
ATOM 8399 C C . THR A 1 1089 ? 34.207 -0.914 -39.925 1.00 78.00 1089 THR A C 1
ATOM 8401 O O . THR A 1 1089 ? 34.278 -1.392 -38.795 1.00 78.00 1089 THR A O 1
ATOM 8404 N N . ALA A 1 1090 ? 34.666 -1.545 -41.010 1.00 79.25 1090 ALA A N 1
ATOM 8405 C CA . ALA A 1 1090 ? 35.226 -2.899 -41.013 1.00 79.25 1090 ALA A CA 1
ATOM 8406 C C . ALA A 1 1090 ? 34.289 -4.003 -40.470 1.00 79.25 1090 ALA A C 1
ATOM 8408 O O . ALA A 1 1090 ? 34.785 -5.071 -40.124 1.00 79.25 1090 ALA A O 1
ATOM 8409 N N . ASP A 1 1091 ? 32.972 -3.750 -40.387 1.00 82.50 1091 ASP A N 1
ATOM 8410 C CA . ASP A 1 1091 ? 31.961 -4.663 -39.826 1.00 82.50 1091 ASP A CA 1
ATOM 8411 C C . ASP A 1 1091 ? 32.298 -5.168 -38.410 1.00 82.50 1091 ASP A C 1
ATOM 8413 O O . ASP A 1 1091 ? 31.906 -6.264 -38.022 1.00 82.50 1091 ASP A O 1
ATOM 8417 N N . LYS A 1 1092 ? 33.019 -4.366 -37.615 1.00 84.69 1092 LYS A N 1
ATOM 8418 C CA . LYS A 1 1092 ? 33.430 -4.731 -36.255 1.00 84.69 1092 LYS A CA 1
ATOM 8419 C C . LYS A 1 1092 ? 32.913 -3.752 -35.216 1.00 84.69 1092 LYS A C 1
ATOM 8421 O O . LYS A 1 1092 ? 33.050 -2.542 -35.368 1.00 84.69 1092 LYS A O 1
ATOM 8426 N N . VAL A 1 1093 ? 32.401 -4.296 -34.120 1.00 88.81 1093 VAL A N 1
ATOM 8427 C CA . VAL A 1 1093 ? 32.021 -3.546 -32.917 1.00 88.81 1093 VAL A CA 1
ATOM 8428 C C . VAL A 1 1093 ? 32.939 -3.924 -31.764 1.00 88.81 1093 VAL A C 1
ATOM 8430 O O . VAL A 1 1093 ? 33.454 -5.043 -31.706 1.00 88.81 1093 VAL A O 1
ATOM 8433 N N . THR A 1 1094 ? 33.166 -2.993 -30.848 1.00 89.56 1094 THR A N 1
ATOM 8434 C CA . THR A 1 1094 ? 33.976 -3.228 -29.654 1.00 89.56 1094 THR A CA 1
ATOM 8435 C C . THR A 1 1094 ? 33.045 -3.411 -28.469 1.00 89.56 1094 THR A C 1
ATOM 8437 O O . THR A 1 1094 ? 32.293 -2.508 -28.130 1.00 89.56 1094 THR A O 1
ATOM 8440 N N . VAL A 1 1095 ? 33.093 -4.580 -27.838 1.00 91.56 1095 VAL A N 1
ATOM 8441 C CA . VAL A 1 1095 ? 32.352 -4.872 -26.610 1.00 91.56 1095 VAL A CA 1
ATOM 8442 C C . VAL A 1 1095 ? 33.337 -4.826 -25.448 1.00 91.56 1095 VAL A C 1
ATOM 8444 O O . VAL A 1 1095 ? 34.241 -5.663 -25.367 1.00 91.56 1095 VAL A O 1
ATOM 8447 N N . LYS A 1 1096 ? 33.180 -3.839 -24.567 1.00 92.56 1096 LYS A N 1
ATOM 8448 C CA . LYS A 1 1096 ? 33.887 -3.741 -23.289 1.00 92.56 1096 LYS A CA 1
ATOM 8449 C C . LYS A 1 1096 ? 32.976 -4.233 -22.176 1.00 92.56 1096 LYS A C 1
ATOM 8451 O O . LYS A 1 1096 ? 31.817 -3.836 -22.101 1.00 92.56 1096 LYS A O 1
ATOM 8456 N N . VAL A 1 1097 ? 33.491 -5.101 -21.322 1.00 92.25 1097 VAL A N 1
ATOM 8457 C CA . VAL A 1 1097 ? 32.754 -5.670 -20.196 1.00 92.25 1097 VAL A CA 1
ATOM 8458 C C . VAL A 1 1097 ? 33.555 -5.434 -18.933 1.00 92.25 1097 VAL A C 1
ATOM 8460 O O . VAL A 1 1097 ? 34.730 -5.791 -18.879 1.00 92.25 1097 VAL A O 1
ATOM 8463 N N . PHE A 1 1098 ? 32.910 -4.847 -17.931 1.00 92.44 1098 PHE A N 1
ATOM 8464 C CA . PHE A 1 1098 ? 33.457 -4.674 -16.596 1.00 92.44 1098 PHE A CA 1
ATOM 8465 C C . PHE A 1 1098 ? 32.688 -5.563 -15.627 1.00 92.44 1098 PHE A C 1
ATOM 8467 O O . PHE A 1 1098 ? 31.459 -5.500 -15.564 1.00 92.44 1098 PHE A O 1
ATOM 8474 N N . TRP A 1 1099 ? 33.417 -6.356 -14.852 1.00 93.19 1099 TRP A N 1
ATOM 8475 C CA . TRP A 1 1099 ? 32.876 -7.127 -13.739 1.00 93.19 1099 TRP A CA 1
ATOM 8476 C C . TRP A 1 1099 ? 33.238 -6.440 -12.439 1.00 93.19 1099 TRP A C 1
ATOM 8478 O O . TRP A 1 1099 ? 34.386 -6.028 -12.272 1.00 93.19 1099 TRP A O 1
ATOM 8488 N N . HIS A 1 1100 ? 32.286 -6.372 -11.508 1.00 89.44 1100 HIS A N 1
ATOM 8489 C CA . HIS A 1 1100 ? 32.488 -5.793 -10.176 1.00 89.44 1100 HIS A CA 1
ATOM 8490 C C . HIS A 1 1100 ? 33.127 -4.395 -10.233 1.00 89.44 1100 HIS A C 1
ATOM 8492 O O . HIS A 1 1100 ? 34.057 -4.091 -9.481 1.00 89.44 1100 HIS A O 1
ATOM 8498 N N . TYR A 1 1101 ? 32.651 -3.568 -11.164 1.00 84.75 1101 TYR A N 1
ATOM 8499 C CA . TYR A 1 1101 ? 33.130 -2.216 -11.434 1.00 84.75 1101 TYR A CA 1
ATOM 8500 C C . TYR A 1 1101 ? 33.035 -1.338 -10.179 1.00 84.75 1101 TYR A C 1
ATOM 8502 O O . TYR A 1 1101 ? 32.052 -1.426 -9.434 1.00 84.75 1101 TYR A O 1
ATOM 8510 N N . TRP A 1 1102 ? 34.062 -0.517 -9.936 1.00 79.81 1102 TRP A N 1
ATOM 8511 C CA . TRP A 1 1102 ? 34.246 0.279 -8.712 1.00 79.81 1102 TRP A CA 1
ATOM 8512 C C . TRP A 1 1102 ? 34.352 -0.549 -7.426 1.00 79.81 1102 TRP A C 1
ATOM 8514 O O . TRP A 1 1102 ? 33.992 -0.101 -6.336 1.00 79.81 1102 TRP A O 1
ATOM 8524 N N . SER A 1 1103 ? 34.902 -1.758 -7.530 1.00 82.50 1103 SER A N 1
ATOM 8525 C CA . SER A 1 1103 ? 35.233 -2.594 -6.378 1.00 82.50 1103 SER A CA 1
ATOM 8526 C C . SER A 1 1103 ? 36.690 -3.056 -6.417 1.00 82.50 1103 SER A C 1
ATOM 8528 O O . SER A 1 1103 ? 37.378 -2.978 -7.430 1.00 82.50 1103 SER A O 1
ATOM 8530 N N . LYS A 1 1104 ? 37.162 -3.642 -5.312 1.00 81.38 1104 LYS A N 1
ATOM 8531 C CA . LYS A 1 1104 ? 38.489 -4.282 -5.260 1.00 81.38 1104 LYS A CA 1
ATOM 8532 C C . LYS A 1 1104 ? 38.612 -5.519 -6.165 1.00 81.38 1104 LYS A C 1
ATOM 8534 O O . LYS A 1 1104 ? 39.721 -6.012 -6.347 1.00 81.38 1104 LYS A O 1
ATOM 8539 N N . LYS A 1 1105 ? 37.493 -6.047 -6.675 1.00 85.00 1105 LYS A N 1
ATOM 8540 C CA . LYS A 1 1105 ? 37.422 -7.231 -7.546 1.00 85.00 1105 LYS A CA 1
ATOM 8541 C C . LYS A 1 1105 ? 37.243 -6.864 -9.023 1.00 85.00 1105 LYS A C 1
ATOM 8543 O O . LYS A 1 1105 ? 36.966 -7.759 -9.818 1.00 85.00 1105 LYS A O 1
ATOM 8548 N N . GLU A 1 1106 ? 37.376 -5.583 -9.369 1.00 88.75 1106 GLU A N 1
ATOM 8549 C CA . GLU A 1 1106 ? 37.153 -5.089 -10.724 1.00 88.75 1106 GLU A CA 1
ATOM 8550 C C . GLU A 1 1106 ? 38.010 -5.836 -11.752 1.00 88.75 1106 GLU A C 1
ATOM 8552 O O . GLU A 1 1106 ? 39.213 -6.044 -11.569 1.00 88.75 1106 GLU A O 1
ATOM 8557 N N . ARG A 1 1107 ? 37.367 -6.259 -12.840 1.00 91.38 1107 ARG A N 1
ATOM 8558 C CA . ARG A 1 1107 ? 38.018 -6.853 -14.011 1.00 91.38 1107 ARG A CA 1
ATOM 8559 C C . ARG A 1 1107 ? 37.412 -6.252 -15.263 1.00 91.38 1107 ARG A C 1
ATOM 8561 O O . ARG A 1 1107 ? 36.222 -5.954 -15.284 1.00 91.38 1107 ARG A O 1
ATOM 8568 N N . GLU A 1 1108 ? 38.215 -6.140 -16.310 1.00 92.06 1108 GLU A N 1
ATOM 8569 C CA . GLU A 1 1108 ? 37.790 -5.628 -17.610 1.00 92.06 1108 GLU A CA 1
ATOM 8570 C C . GLU A 1 1108 ? 38.168 -6.614 -18.718 1.00 92.06 1108 GLU A C 1
ATOM 8572 O O . GLU A 1 1108 ? 39.219 -7.259 -18.681 1.00 92.06 1108 GLU A O 1
ATOM 8577 N N . MET A 1 1109 ? 37.315 -6.702 -19.732 1.00 90.81 1109 MET A N 1
ATOM 8578 C CA . MET A 1 1109 ? 37.601 -7.349 -21.002 1.00 90.81 1109 MET A CA 1
ATOM 8579 C C . MET A 1 1109 ? 37.184 -6.415 -22.126 1.00 90.81 1109 MET A C 1
ATOM 8581 O O . MET A 1 1109 ? 36.074 -5.897 -22.125 1.00 90.81 1109 MET A O 1
ATOM 8585 N N . THR A 1 1110 ? 38.037 -6.284 -23.135 1.00 91.88 1110 THR A N 1
ATOM 8586 C CA . THR A 1 1110 ? 37.676 -5.675 -24.416 1.00 91.88 1110 THR A CA 1
ATOM 8587 C C . THR A 1 1110 ? 37.730 -6.745 -25.500 1.00 91.88 1110 THR A C 1
ATOM 8589 O O . THR A 1 1110 ? 38.741 -7.434 -25.644 1.00 91.88 1110 THR A O 1
ATOM 8592 N N . LYS A 1 1111 ? 36.659 -6.888 -26.283 1.00 88.69 1111 LYS A N 1
ATOM 8593 C CA . LYS A 1 1111 ? 36.573 -7.851 -27.385 1.00 88.69 1111 LYS A CA 1
ATOM 8594 C C . LYS A 1 1111 ? 36.043 -7.178 -28.645 1.00 88.69 1111 LYS A C 1
ATOM 8596 O O . LYS A 1 1111 ? 34.988 -6.552 -28.618 1.00 88.69 1111 LYS A O 1
ATOM 8601 N N . GLN A 1 1112 ? 36.748 -7.345 -29.763 1.00 88.94 1112 GLN A N 1
ATOM 8602 C CA . GLN A 1 1112 ? 36.189 -7.012 -31.072 1.00 88.94 1112 GLN A CA 1
ATOM 8603 C C . GLN A 1 1112 ? 35.287 -8.147 -31.547 1.00 88.94 1112 GLN A C 1
ATOM 8605 O O . GLN A 1 1112 ? 35.699 -9.309 -31.562 1.00 88.94 1112 GLN A O 1
ATOM 8610 N N . VAL A 1 1113 ? 34.068 -7.802 -31.940 1.00 88.81 1113 VAL A N 1
ATOM 8611 C CA . VAL A 1 1113 ? 33.047 -8.739 -32.398 1.00 88.81 1113 VAL A CA 1
ATOM 8612 C C . VAL A 1 1113 ? 32.717 -8.430 -33.856 1.00 88.81 1113 VAL A C 1
ATOM 8614 O O . VAL A 1 1113 ? 32.483 -7.277 -34.216 1.00 88.81 1113 VAL A O 1
ATOM 8617 N N . ASP A 1 1114 ? 32.750 -9.466 -34.692 1.00 86.88 1114 ASP A N 1
ATOM 8618 C CA . ASP A 1 1114 ? 32.386 -9.394 -36.107 1.00 86.88 1114 ASP A CA 1
ATOM 8619 C C . ASP A 1 1114 ? 30.858 -9.332 -36.245 1.00 86.88 1114 ASP A C 1
ATOM 8621 O O . ASP A 1 1114 ? 30.147 -10.168 -35.688 1.00 86.88 1114 ASP A O 1
ATOM 8625 N N . LEU A 1 1115 ? 30.367 -8.325 -36.966 1.00 85.88 1115 LEU A N 1
ATOM 8626 C CA . LEU A 1 1115 ? 28.954 -8.036 -37.201 1.00 85.88 1115 LEU A CA 1
ATOM 8627 C C . LEU A 1 1115 ? 28.569 -8.190 -38.687 1.00 85.88 1115 LEU A C 1
ATOM 8629 O O . LEU A 1 1115 ? 27.543 -7.665 -39.129 1.00 85.88 1115 LEU A O 1
ATOM 8633 N N . SER A 1 1116 ? 29.364 -8.926 -39.472 1.00 75.69 1116 SER A N 1
ATOM 8634 C CA . SER A 1 1116 ? 29.094 -9.235 -40.888 1.00 75.69 1116 SER A CA 1
ATOM 8635 C C . SER A 1 1116 ? 27.730 -9.906 -41.116 1.00 75.69 1116 SER A C 1
ATOM 8637 O O . SER A 1 1116 ? 27.081 -9.645 -42.129 1.00 75.69 1116 SER A O 1
ATOM 8639 N N . GLY A 1 1117 ? 27.246 -10.693 -40.147 1.00 72.50 1117 GLY A N 1
ATOM 8640 C CA . GLY A 1 1117 ? 25.928 -11.343 -40.153 1.00 72.50 1117 GLY A CA 1
ATOM 8641 C C . GLY A 1 1117 ? 24.748 -10.484 -39.669 1.00 72.50 1117 GLY A C 1
ATOM 8642 O O . GLY A 1 1117 ? 23.670 -11.029 -39.457 1.00 72.50 1117 GLY A O 1
ATOM 8643 N N . ASN A 1 1118 ? 24.926 -9.170 -39.465 1.00 74.38 1118 ASN A N 1
ATOM 8644 C CA . ASN A 1 1118 ? 23.969 -8.231 -38.840 1.00 74.38 1118 ASN A CA 1
ATOM 8645 C C . ASN A 1 1118 ? 23.641 -8.482 -37.357 1.00 74.38 1118 ASN A C 1
ATOM 8647 O O . ASN A 1 1118 ? 23.021 -7.627 -36.726 1.00 74.38 1118 ASN A O 1
ATOM 8651 N N . GLU A 1 1119 ? 24.064 -9.601 -36.782 1.00 85.75 1119 GLU A N 1
ATOM 8652 C CA . GLU A 1 1119 ? 23.896 -9.920 -35.370 1.00 85.75 1119 GLU A CA 1
ATOM 8653 C C . GLU A 1 1119 ? 25.105 -10.708 -34.877 1.00 85.75 1119 GLU A C 1
ATOM 8655 O O . GLU A 1 1119 ? 25.660 -11.535 -35.602 1.00 85.75 1119 GLU A O 1
ATOM 8660 N N . ALA A 1 1120 ? 25.507 -10.448 -33.640 1.00 87.06 1120 ALA A N 1
ATOM 8661 C CA . ALA A 1 1120 ? 26.530 -11.210 -32.957 1.00 87.06 1120 ALA A CA 1
ATOM 8662 C C . ALA A 1 1120 ? 26.163 -11.385 -31.485 1.00 87.06 1120 ALA A C 1
ATOM 8664 O O . ALA A 1 1120 ? 25.581 -10.496 -30.863 1.00 87.06 1120 ALA A O 1
ATOM 8665 N N . VAL A 1 1121 ? 26.525 -12.532 -30.916 1.00 89.62 1121 VAL A N 1
ATOM 8666 C CA . VAL A 1 1121 ? 26.293 -12.838 -29.503 1.00 89.62 1121 VAL A CA 1
ATOM 8667 C C . VAL A 1 1121 ? 27.632 -13.075 -28.819 1.00 89.62 1121 VAL A C 1
ATOM 8669 O O . VAL A 1 1121 ? 28.454 -13.867 -29.281 1.00 89.62 1121 VAL A O 1
ATOM 8672 N N . CYS A 1 1122 ? 27.847 -12.392 -27.701 1.00 89.38 1122 CYS A N 1
ATOM 8673 C CA . CYS A 1 1122 ? 28.956 -12.617 -26.791 1.00 89.38 1122 CYS A CA 1
ATOM 8674 C C . CYS A 1 1122 ? 28.396 -13.073 -25.445 1.00 89.38 1122 CYS A C 1
ATOM 8676 O O . CYS A 1 1122 ? 27.609 -12.364 -24.828 1.00 89.38 1122 CYS A O 1
ATOM 8678 N N . VAL A 1 1123 ? 28.803 -14.249 -24.980 1.00 91.94 1123 VAL A N 1
ATOM 8679 C CA . VAL A 1 1123 ? 28.440 -14.731 -23.644 1.00 91.94 1123 VAL A CA 1
ATOM 8680 C C . VAL A 1 1123 ? 29.536 -14.322 -22.670 1.00 91.94 1123 VAL A C 1
ATOM 8682 O O . VAL A 1 1123 ? 30.721 -14.487 -22.975 1.00 91.94 1123 VAL A O 1
ATOM 8685 N N . VAL A 1 1124 ? 29.141 -13.764 -21.530 1.00 92.69 1124 VAL A N 1
ATOM 8686 C CA . VAL A 1 1124 ? 30.035 -13.451 -20.417 1.00 92.69 1124 VAL A CA 1
ATOM 8687 C C . VAL A 1 1124 ? 29.490 -14.060 -19.139 1.00 92.69 1124 VAL A C 1
ATOM 8689 O O . VAL A 1 1124 ? 28.314 -13.908 -18.833 1.00 92.69 1124 VAL A O 1
ATOM 8692 N N . ASP A 1 1125 ? 30.353 -14.736 -18.396 1.00 93.00 1125 ASP A N 1
ATOM 8693 C CA . ASP A 1 1125 ? 30.007 -15.298 -17.095 1.00 93.00 1125 ASP A CA 1
ATOM 8694 C C . ASP A 1 1125 ? 30.292 -14.262 -16.002 1.00 93.00 1125 ASP A C 1
ATOM 8696 O O . ASP A 1 1125 ? 31.385 -13.686 -15.946 1.00 93.00 1125 ASP A O 1
ATOM 8700 N N . LEU A 1 1126 ? 29.304 -13.985 -15.153 1.00 91.94 1126 LEU A N 1
ATOM 8701 C CA . LEU A 1 1126 ? 29.484 -13.202 -13.934 1.00 91.94 1126 LEU A CA 1
ATOM 8702 C C . LEU A 1 1126 ? 29.617 -14.167 -12.756 1.00 91.94 1126 LEU A C 1
ATOM 8704 O O . LEU A 1 1126 ? 28.637 -14.742 -12.292 1.00 91.94 1126 LEU A O 1
ATOM 8708 N N . THR A 1 1127 ? 30.824 -14.287 -12.213 1.00 88.62 1127 THR A N 1
ATOM 8709 C CA . THR A 1 1127 ? 31.062 -15.023 -10.966 1.00 88.62 1127 THR A CA 1
ATOM 8710 C C . THR A 1 1127 ? 30.891 -14.108 -9.756 1.00 88.62 1127 THR A C 1
ATOM 8712 O O . THR A 1 1127 ? 31.401 -12.986 -9.772 1.00 88.62 1127 THR A O 1
ATOM 8715 N N . GLU A 1 1128 ? 30.276 -14.608 -8.681 1.00 86.62 1128 GLU A N 1
ATOM 8716 C CA . GLU A 1 1128 ? 30.080 -13.886 -7.408 1.00 86.62 1128 GLU A CA 1
ATOM 8717 C C . GLU A 1 1128 ? 29.170 -12.647 -7.507 1.00 86.62 1128 GLU A C 1
ATOM 8719 O O . GLU A 1 1128 ? 29.400 -11.648 -6.826 1.00 86.62 1128 GLU A O 1
ATOM 8724 N N . GLY A 1 1129 ? 28.132 -12.699 -8.347 1.00 86.94 1129 GLY A N 1
ATOM 8725 C CA . GLY A 1 1129 ? 27.084 -11.676 -8.371 1.00 86.94 1129 GLY A CA 1
ATOM 8726 C C . GLY A 1 1129 ? 26.456 -11.464 -6.985 1.00 86.94 1129 GLY A C 1
ATOM 8727 O O . GLY A 1 1129 ? 26.284 -12.414 -6.219 1.00 86.94 1129 GLY A O 1
ATOM 8728 N N . ARG A 1 1130 ? 26.134 -10.211 -6.642 1.00 88.38 1130 ARG A N 1
ATOM 8729 C CA . ARG A 1 1130 ? 25.637 -9.816 -5.312 1.00 88.38 1130 ARG A CA 1
ATOM 8730 C C . ARG A 1 1130 ? 24.158 -10.130 -5.086 1.00 88.38 1130 ARG A C 1
ATOM 8732 O O . ARG A 1 1130 ? 23.673 -9.908 -3.977 1.00 88.38 1130 ARG A O 1
ATOM 8739 N N . ARG A 1 1131 ? 23.431 -10.629 -6.091 1.00 84.75 1131 ARG A N 1
ATOM 8740 C CA . ARG A 1 1131 ? 22.082 -11.175 -5.890 1.00 84.75 1131 ARG A CA 1
ATOM 8741 C C . ARG A 1 1131 ? 22.154 -12.590 -5.342 1.00 84.75 1131 ARG A C 1
ATOM 8743 O O . ARG A 1 1131 ? 22.787 -13.463 -5.932 1.00 84.75 1131 ARG A O 1
ATOM 8750 N N . THR A 1 1132 ? 21.498 -12.791 -4.206 1.00 77.69 1132 THR A N 1
ATOM 8751 C CA . THR A 1 1132 ? 21.505 -14.055 -3.463 1.00 77.69 1132 THR A CA 1
ATOM 8752 C C . THR A 1 1132 ? 20.211 -14.844 -3.624 1.00 77.69 1132 THR A C 1
ATOM 8754 O O . THR A 1 1132 ? 20.112 -15.935 -3.068 1.00 77.69 1132 THR A O 1
ATOM 8757 N N . GLU A 1 1133 ? 19.211 -14.322 -4.345 1.00 74.62 1133 GLU A N 1
ATOM 8758 C CA . GLU A 1 1133 ? 17.975 -15.069 -4.577 1.00 74.62 1133 GLU A CA 1
ATOM 8759 C C . GLU A 1 1133 ? 18.243 -16.323 -5.443 1.00 74.62 1133 GLU A C 1
ATOM 8761 O O . GLU A 1 1133 ? 19.106 -16.289 -6.328 1.00 74.62 1133 GLU A O 1
ATOM 8766 N N . PRO A 1 1134 ? 17.534 -17.447 -5.223 1.00 74.00 1134 PRO A N 1
ATOM 8767 C CA . PRO A 1 1134 ? 17.698 -18.637 -6.054 1.00 74.00 1134 PRO A CA 1
ATOM 8768 C C . PRO A 1 1134 ? 17.337 -18.357 -7.517 1.00 74.00 1134 PRO A C 1
ATOM 8770 O O . PRO A 1 1134 ? 16.233 -17.902 -7.825 1.00 74.00 1134 PRO A O 1
ATOM 8773 N N . LEU A 1 1135 ? 18.254 -18.675 -8.436 1.00 73.38 1135 LEU A N 1
ATOM 8774 C CA . LEU A 1 1135 ? 18.081 -18.363 -9.856 1.00 73.38 1135 LEU A CA 1
ATOM 8775 C C . LEU A 1 1135 ? 16.837 -19.031 -10.463 1.00 73.38 1135 LEU A C 1
ATOM 8777 O O . LEU A 1 1135 ? 16.091 -18.391 -11.200 1.00 73.38 1135 LEU A O 1
ATOM 8781 N N . GLU A 1 1136 ? 16.580 -20.291 -10.106 1.00 62.88 1136 GLU A N 1
ATOM 8782 C CA . GLU A 1 1136 ? 15.408 -21.056 -10.558 1.00 62.88 1136 GLU A CA 1
ATOM 8783 C C . GLU A 1 1136 ? 14.088 -20.398 -10.121 1.00 62.88 1136 GLU A C 1
ATOM 8785 O O . GLU A 1 1136 ? 13.118 -20.360 -10.877 1.00 62.88 1136 GLU A O 1
ATOM 8790 N N . GLN A 1 1137 ? 14.060 -19.804 -8.923 1.00 61.00 1137 GLN A N 1
ATOM 8791 C CA . GLN A 1 1137 ? 12.891 -19.093 -8.408 1.00 61.00 1137 GLN A CA 1
ATOM 8792 C C . GLN A 1 1137 ? 12.661 -17.788 -9.175 1.00 61.00 1137 GLN A C 1
ATOM 8794 O O . GLN A 1 1137 ? 11.531 -17.480 -9.549 1.00 61.00 1137 GLN A O 1
ATOM 8799 N N . GLN A 1 1138 ? 13.728 -17.044 -9.473 1.00 69.25 1138 GLN A N 1
ATOM 8800 C CA . GLN A 1 1138 ? 13.624 -15.835 -10.287 1.00 69.25 1138 GLN A CA 1
ATOM 8801 C C . GLN A 1 1138 ? 13.171 -16.148 -11.721 1.00 69.25 1138 GLN A C 1
ATOM 8803 O O . GLN A 1 1138 ? 12.384 -15.394 -12.298 1.00 69.25 1138 GLN A O 1
ATOM 8808 N N . GLN A 1 1139 ? 13.623 -17.267 -12.287 1.00 69.31 1139 GLN A N 1
ATOM 8809 C CA . GLN A 1 1139 ? 13.161 -17.747 -13.589 1.00 69.31 1139 GLN A CA 1
ATOM 8810 C C . GLN A 1 1139 ? 11.672 -18.108 -13.555 1.00 69.31 1139 GLN A C 1
ATOM 8812 O O . GLN A 1 1139 ? 10.952 -17.748 -14.484 1.00 69.31 1139 GLN A O 1
ATOM 8817 N N . LEU A 1 1140 ? 11.181 -18.727 -12.474 1.00 55.62 1140 LEU A N 1
ATOM 8818 C CA . LEU A 1 1140 ? 9.754 -19.004 -12.279 1.00 55.62 1140 LEU A CA 1
ATOM 8819 C C . LEU A 1 1140 ? 8.932 -17.711 -12.159 1.00 55.62 1140 LEU A C 1
ATOM 8821 O O . LEU A 1 1140 ? 7.911 -17.575 -12.827 1.00 55.62 1140 LEU A O 1
ATOM 8825 N N . VAL A 1 1141 ? 9.389 -16.737 -11.363 1.00 56.34 1141 VAL A N 1
ATOM 8826 C CA . VAL A 1 1141 ? 8.736 -15.421 -11.224 1.00 56.34 1141 VAL A CA 1
ATOM 8827 C C . VAL A 1 1141 ? 8.697 -14.693 -12.564 1.00 56.34 1141 VAL A C 1
ATOM 8829 O O . VAL A 1 1141 ? 7.668 -14.138 -12.935 1.00 56.34 1141 VAL A O 1
ATOM 8832 N N . THR A 1 1142 ? 9.791 -14.733 -13.323 1.00 54.34 1142 THR A N 1
ATOM 8833 C CA . THR A 1 1142 ? 9.877 -14.135 -14.658 1.00 54.34 1142 THR A CA 1
ATOM 8834 C C . THR A 1 1142 ? 8.964 -14.858 -15.647 1.00 54.34 1142 THR A C 1
ATOM 8836 O O . THR A 1 1142 ? 8.257 -14.204 -16.409 1.00 54.34 1142 THR A O 1
ATOM 8839 N N . ALA A 1 1143 ? 8.911 -16.192 -15.620 1.00 50.06 1143 ALA A N 1
ATOM 8840 C CA . ALA A 1 1143 ? 8.012 -16.980 -16.457 1.00 50.06 1143 ALA A CA 1
ATOM 8841 C C . ALA A 1 1143 ? 6.542 -16.699 -16.119 1.00 50.06 1143 ALA A C 1
ATOM 8843 O O . ALA A 1 1143 ? 5.754 -16.462 -17.030 1.00 50.06 1143 ALA A O 1
ATOM 8844 N N . ALA A 1 1144 ? 6.190 -16.626 -14.833 1.00 42.53 1144 ALA A N 1
ATOM 8845 C CA . ALA A 1 1144 ? 4.856 -16.265 -14.368 1.00 42.53 1144 ALA A CA 1
ATOM 8846 C C . ALA A 1 1144 ? 4.502 -14.816 -14.723 1.00 42.53 1144 ALA A C 1
ATOM 8848 O O . ALA A 1 1144 ? 3.382 -14.561 -15.144 1.00 42.53 1144 ALA A O 1
ATOM 8849 N N . ALA A 1 1145 ? 5.441 -13.871 -14.625 1.00 43.41 1145 ALA A N 1
ATOM 8850 C CA . ALA A 1 1145 ? 5.239 -12.478 -15.023 1.00 43.41 1145 ALA A CA 1
ATOM 8851 C C . ALA A 1 1145 ? 5.065 -12.337 -16.543 1.00 43.41 1145 ALA A C 1
ATOM 8853 O O . ALA A 1 1145 ? 4.186 -11.609 -16.994 1.00 43.41 1145 ALA A O 1
ATOM 8854 N N . ASN A 1 1146 ? 5.845 -13.070 -17.338 1.00 43.66 1146 ASN A N 1
ATOM 8855 C CA . ASN A 1 1146 ? 5.718 -13.107 -18.793 1.00 43.66 1146 ASN A CA 1
ATOM 8856 C C . ASN A 1 1146 ? 4.416 -13.796 -19.218 1.00 43.66 1146 ASN A C 1
ATOM 8858 O O . ASN A 1 1146 ? 3.714 -13.294 -20.090 1.00 43.66 1146 ASN A O 1
ATOM 8862 N N . GLN A 1 1147 ? 4.043 -14.899 -18.567 1.00 37.56 1147 GLN A N 1
ATOM 8863 C CA . GLN A 1 1147 ? 2.772 -15.582 -18.785 1.00 37.56 1147 GLN A CA 1
ATOM 8864 C C . GLN A 1 1147 ? 1.603 -14.708 -18.338 1.00 37.56 1147 GLN A C 1
ATOM 8866 O O . GLN A 1 1147 ? 0.612 -14.643 -19.049 1.00 37.56 1147 GLN A O 1
ATOM 8871 N N . ALA A 1 1148 ? 1.721 -13.979 -17.228 1.00 34.22 1148 ALA A N 1
ATOM 8872 C CA . ALA A 1 1148 ? 0.735 -13.013 -16.769 1.00 34.22 1148 ALA A CA 1
ATOM 8873 C C . ALA A 1 1148 ? 0.655 -11.806 -17.697 1.00 34.22 1148 ALA A C 1
ATOM 8875 O O . ALA A 1 1148 ? -0.446 -11.330 -17.885 1.00 34.22 1148 ALA A O 1
ATOM 8876 N N . ALA A 1 1149 ? 1.751 -11.349 -18.314 1.00 33.25 1149 ALA A N 1
ATOM 8877 C CA . ALA A 1 1149 ? 1.767 -10.276 -19.310 1.00 33.25 1149 ALA A CA 1
ATOM 8878 C C . ALA A 1 1149 ? 1.154 -10.716 -20.646 1.00 33.25 1149 ALA A C 1
ATOM 8880 O O . ALA A 1 1149 ? 0.400 -9.960 -21.246 1.00 33.25 1149 ALA A O 1
ATOM 8881 N N . VAL A 1 1150 ? 1.410 -11.952 -21.085 1.00 32.31 1150 VAL A N 1
ATOM 8882 C CA . VAL A 1 1150 ? 0.757 -12.568 -22.252 1.00 32.31 1150 VAL A CA 1
ATOM 8883 C C . VAL A 1 1150 ? -0.723 -12.806 -21.960 1.00 32.31 1150 VAL A C 1
ATOM 8885 O O . VAL A 1 1150 ? -1.575 -12.435 -22.759 1.00 32.31 1150 VAL A O 1
ATOM 8888 N N . THR A 1 1151 ? -1.047 -13.325 -20.775 1.00 26.95 1151 THR A N 1
ATOM 8889 C CA . THR A 1 1151 ? -2.425 -13.490 -20.300 1.00 26.95 1151 THR A CA 1
ATOM 8890 C C . THR A 1 1151 ? -3.087 -12.134 -20.128 1.00 26.95 1151 THR A C 1
ATOM 8892 O O . THR A 1 1151 ? -4.234 -12.020 -20.496 1.00 26.95 1151 THR A O 1
ATOM 8895 N N . TRP A 1 1152 ? -2.392 -11.083 -19.685 1.00 27.53 1152 TRP A N 1
ATOM 8896 C CA . TRP A 1 1152 ? -2.892 -9.706 -19.616 1.00 27.53 1152 TRP A CA 1
ATOM 8897 C C . TRP A 1 1152 ? -3.026 -9.063 -20.985 1.00 27.53 1152 TRP A C 1
ATOM 8899 O O . TRP A 1 1152 ? -3.870 -8.201 -21.134 1.00 27.53 1152 TRP A O 1
ATOM 8909 N N . GLN A 1 1153 ? -2.231 -9.430 -21.986 1.00 30.00 1153 GLN A N 1
ATOM 8910 C CA . GLN A 1 1153 ? -2.405 -8.950 -23.358 1.00 30.00 1153 GLN A CA 1
ATOM 8911 C C . GLN A 1 1153 ? -3.599 -9.635 -24.026 1.00 30.00 1153 GLN A C 1
ATOM 8913 O O . GLN A 1 1153 ? -4.391 -8.963 -24.679 1.00 30.00 1153 GLN A O 1
ATOM 8918 N N . ILE A 1 1154 ? -3.785 -10.931 -23.772 1.00 32.34 1154 ILE A N 1
ATOM 8919 C CA . ILE A 1 1154 ? -4.956 -11.710 -24.189 1.00 32.34 1154 ILE A CA 1
ATOM 8920 C C . ILE A 1 1154 ? -6.204 -11.244 -23.422 1.00 32.34 1154 ILE A C 1
ATOM 8922 O O . ILE A 1 1154 ? -7.245 -11.009 -24.019 1.00 32.34 1154 ILE A O 1
ATOM 8926 N N . VAL A 1 1155 ? -6.089 -11.005 -22.115 1.00 31.02 1155 VAL A N 1
ATOM 8927 C CA . VAL A 1 1155 ? -7.133 -10.472 -21.229 1.00 31.02 1155 VAL A CA 1
ATOM 8928 C C . VAL A 1 1155 ? -7.344 -8.981 -21.450 1.00 31.02 1155 VAL A C 1
ATOM 8930 O O . VAL A 1 1155 ? -8.441 -8.533 -21.223 1.00 31.02 1155 VAL A O 1
ATOM 8933 N N . ALA A 1 1156 ? -6.404 -8.186 -21.957 1.00 32.72 1156 ALA A N 1
ATOM 8934 C CA . ALA A 1 1156 ? -6.656 -6.804 -22.386 1.00 32.72 1156 ALA A CA 1
ATOM 8935 C C . ALA A 1 1156 ? -7.281 -6.758 -23.786 1.00 32.72 1156 ALA A C 1
ATOM 8937 O O . ALA A 1 1156 ? -8.077 -5.865 -24.068 1.00 32.72 1156 ALA A O 1
ATOM 8938 N N . GLN A 1 1157 ? -6.994 -7.744 -24.643 1.00 31.45 1157 GLN A N 1
ATOM 8939 C CA . GLN A 1 1157 ? -7.760 -7.988 -25.866 1.00 31.45 1157 GLN A CA 1
ATOM 8940 C C . GLN A 1 1157 ? -9.182 -8.497 -25.567 1.00 31.45 1157 GLN A C 1
ATOM 8942 O O . GLN A 1 1157 ? -10.100 -8.133 -26.297 1.00 31.45 1157 GLN A O 1
ATOM 8947 N N . LEU A 1 1158 ? -9.391 -9.255 -24.482 1.00 29.09 1158 LEU A N 1
ATOM 8948 C CA . LEU A 1 1158 ? -10.707 -9.758 -24.044 1.00 29.09 1158 LEU A CA 1
ATOM 8949 C C . LEU A 1 1158 ? -11.472 -8.780 -23.116 1.00 29.09 1158 LEU A C 1
ATOM 8951 O O . LEU A 1 1158 ? -12.681 -8.637 -23.243 1.00 29.09 1158 LEU A O 1
ATOM 8955 N N . ASN A 1 1159 ? -10.800 -8.030 -22.238 1.00 30.66 1159 ASN A N 1
ATOM 8956 C CA . ASN A 1 1159 ? -11.353 -6.998 -21.335 1.00 30.66 1159 ASN A CA 1
ATOM 8957 C C . ASN A 1 1159 ? -11.452 -5.627 -22.009 1.00 30.66 1159 ASN A C 1
ATOM 8959 O O . ASN A 1 1159 ? -12.115 -4.732 -21.493 1.00 30.66 1159 ASN A O 1
ATOM 8963 N N . GLY A 1 1160 ? -10.907 -5.479 -23.220 1.00 31.55 1160 GLY A N 1
ATOM 8964 C CA . GLY A 1 1160 ? -11.410 -4.492 -24.173 1.00 31.55 1160 GLY A CA 1
ATOM 8965 C C . GLY A 1 1160 ? -12.908 -4.675 -24.474 1.00 31.55 1160 GLY A C 1
ATOM 8966 O O . GLY A 1 1160 ? -13.514 -3.771 -25.044 1.00 31.55 1160 GLY A O 1
ATOM 8967 N N . MET A 1 1161 ? -13.511 -5.804 -24.062 1.00 32.78 1161 MET A N 1
ATOM 8968 C CA . MET A 1 1161 ? -14.947 -6.068 -24.152 1.00 32.78 1161 MET A CA 1
ATOM 8969 C C . MET A 1 1161 ? -15.688 -6.144 -22.804 1.00 32.78 1161 MET A C 1
ATOM 8971 O O . MET A 1 1161 ? -16.899 -5.970 -22.828 1.00 32.78 1161 MET A O 1
ATOM 8975 N N . ASN A 1 1162 ? -15.033 -6.300 -21.645 1.00 28.66 1162 ASN A N 1
ATOM 8976 C CA . ASN A 1 1162 ? -15.717 -6.367 -20.342 1.00 28.66 1162 ASN A CA 1
ATOM 8977 C C . ASN A 1 1162 ? -14.967 -5.577 -19.247 1.00 28.66 1162 ASN A C 1
ATOM 8979 O O . ASN A 1 1162 ? -13.862 -5.921 -18.846 1.00 28.66 1162 ASN A O 1
ATOM 8983 N N . ASP A 1 1163 ? -15.632 -4.526 -18.758 1.00 27.83 1163 ASP A N 1
ATOM 8984 C CA . ASP A 1 1163 ? -15.332 -3.696 -17.580 1.00 27.83 1163 ASP A CA 1
ATOM 8985 C C . ASP A 1 1163 ? -14.272 -2.577 -17.627 1.00 27.83 1163 ASP A C 1
ATOM 8987 O O . ASP A 1 1163 ? -13.299 -2.516 -16.880 1.00 27.83 1163 ASP A O 1
ATOM 8991 N N . ALA A 1 1164 ? -14.627 -1.514 -18.355 1.00 28.06 1164 ALA A N 1
ATOM 8992 C CA . ALA A 1 1164 ? -14.057 -0.166 -18.230 1.00 28.06 1164 ALA A CA 1
ATOM 8993 C C . ALA A 1 1164 ? -14.628 0.670 -17.047 1.00 28.06 1164 ALA A C 1
ATOM 8995 O O . ALA A 1 1164 ? -14.595 1.899 -17.075 1.00 28.06 1164 ALA A O 1
ATOM 8996 N N . GLY A 1 1165 ? -15.250 0.048 -16.035 1.00 30.33 1165 GLY A N 1
ATOM 8997 C CA . GLY A 1 1165 ? -15.980 0.756 -14.963 1.00 30.33 1165 GLY A CA 1
ATOM 8998 C C . GLY A 1 1165 ? -15.174 1.120 -13.719 1.00 30.33 1165 GLY A C 1
ATOM 8999 O O . GLY A 1 1165 ? -15.313 2.232 -13.216 1.00 30.33 1165 GLY A O 1
ATOM 9000 N N . ALA A 1 1166 ? -14.322 0.218 -13.236 1.00 30.33 1166 ALA A N 1
ATOM 9001 C CA . ALA A 1 1166 ? -13.677 0.381 -11.931 1.00 30.33 1166 ALA A CA 1
ATOM 9002 C C . ALA A 1 1166 ? -12.314 1.097 -12.000 1.00 30.33 1166 ALA A C 1
ATOM 9004 O O . ALA A 1 1166 ? -11.937 1.806 -11.073 1.00 30.33 1166 ALA A O 1
ATOM 9005 N N . ALA A 1 1167 ? -11.594 0.986 -13.122 1.00 28.97 1167 ALA A N 1
ATOM 9006 C CA . ALA A 1 1167 ? -10.265 1.590 -13.286 1.00 28.97 1167 ALA A CA 1
ATOM 9007 C C . ALA A 1 1167 ? -10.301 3.092 -13.653 1.00 28.97 1167 ALA A C 1
ATOM 9009 O O . ALA A 1 1167 ? -9.327 3.817 -13.451 1.00 28.97 1167 ALA A O 1
ATOM 9010 N N . GLY A 1 1168 ? -11.423 3.579 -14.199 1.00 28.19 1168 GLY A N 1
ATOM 9011 C CA . GLY A 1 1168 ? -11.537 4.930 -14.764 1.00 28.19 1168 GLY A CA 1
ATOM 9012 C C . GLY A 1 1168 ? -11.799 6.054 -13.755 1.00 28.19 1168 GLY A C 1
ATOM 9013 O O . GLY A 1 1168 ? -11.490 7.208 -14.056 1.00 28.19 1168 GLY A O 1
ATOM 9014 N N . SER A 1 1169 ? -12.343 5.745 -12.575 1.00 27.95 1169 SER A N 1
ATOM 9015 C CA . SER A 1 1169 ? -12.613 6.731 -11.514 1.00 27.95 1169 SER A CA 1
ATOM 9016 C C . SER A 1 1169 ? -11.365 7.063 -10.691 1.00 27.95 1169 SER A C 1
ATOM 9018 O O . SER A 1 1169 ? -11.222 8.189 -10.227 1.00 27.95 1169 SER A O 1
ATOM 9020 N N . MET A 1 1170 ? -10.429 6.118 -10.583 1.00 28.72 1170 MET A N 1
ATOM 9021 C CA . MET A 1 1170 ? -9.227 6.229 -9.751 1.00 28.72 1170 MET A CA 1
ATOM 9022 C C . MET A 1 1170 ? -8.041 6.897 -10.476 1.00 28.72 1170 MET A C 1
ATOM 9024 O O . MET A 1 1170 ? -7.136 7.439 -9.849 1.00 28.72 1170 MET A O 1
ATOM 9028 N N . ALA A 1 1171 ? -8.040 6.893 -11.815 1.00 28.02 1171 ALA A N 1
ATOM 9029 C CA . ALA A 1 1171 ? -6.959 7.466 -12.626 1.00 28.02 1171 ALA A CA 1
ATOM 9030 C C . ALA A 1 1171 ? -7.068 8.993 -12.835 1.00 28.02 1171 ALA A C 1
ATOM 9032 O O . ALA A 1 1171 ? -6.087 9.642 -13.195 1.00 28.02 1171 ALA A O 1
ATOM 9033 N N . ARG A 1 1172 ? -8.248 9.588 -12.613 1.00 28.31 1172 ARG A N 1
ATOM 9034 C CA . ARG A 1 1172 ? -8.521 11.011 -12.911 1.00 28.31 1172 ARG A CA 1
ATOM 9035 C C . ARG A 1 1172 ? -8.162 11.976 -11.790 1.00 28.31 1172 ARG A C 1
ATOM 9037 O O . ARG A 1 1172 ? -7.961 13.150 -12.068 1.00 28.31 1172 ARG A O 1
ATOM 9044 N N . SER A 1 1173 ? -8.011 11.494 -10.560 1.00 29.95 1173 SER A N 1
ATOM 9045 C CA . SER A 1 1173 ? -7.529 12.296 -9.427 1.00 29.95 1173 SER A CA 1
ATOM 9046 C C . SER A 1 1173 ? -6.001 12.449 -9.399 1.00 29.95 1173 SER A C 1
ATOM 9048 O O . SER A 1 1173 ? -5.471 13.197 -8.585 1.00 29.95 1173 SER A O 1
ATOM 9050 N N . ARG A 1 1174 ? -5.273 11.752 -10.284 1.00 31.41 1174 ARG A N 1
ATOM 9051 C CA . ARG A 1 1174 ? -3.838 11.467 -10.114 1.00 31.41 1174 ARG A CA 1
ATOM 9052 C C . ARG A 1 1174 ? -2.863 12.206 -11.019 1.00 31.41 1174 ARG A C 1
ATOM 9054 O O . ARG A 1 1174 ? -1.657 12.050 -10.855 1.00 31.41 1174 ARG A O 1
ATOM 9061 N N . ALA A 1 1175 ? -3.321 13.019 -11.962 1.00 25.03 1175 ALA A N 1
ATOM 9062 C CA . ALA A 1 1175 ? -2.412 13.650 -12.913 1.00 25.03 1175 ALA A CA 1
ATOM 9063 C C . ALA A 1 1175 ? -1.978 15.063 -12.472 1.00 25.03 1175 ALA A C 1
ATOM 9065 O O . ALA A 1 1175 ? -2.356 16.061 -13.070 1.00 25.03 1175 ALA A O 1
ATOM 9066 N N . LYS A 1 1176 ? -1.101 15.162 -11.467 1.00 23.52 1176 LYS A N 1
ATOM 9067 C CA . LYS A 1 1176 ? -0.100 16.246 -11.413 1.00 23.52 1176 LYS A CA 1
ATOM 9068 C C . LYS A 1 1176 ? 1.270 15.628 -11.153 1.00 23.52 1176 LYS A C 1
ATOM 9070 O O . LYS A 1 1176 ? 1.491 14.991 -10.129 1.00 23.52 1176 LYS A O 1
ATOM 9075 N N . GLN A 1 1177 ? 2.176 15.768 -12.121 1.00 24.59 1177 GLN A N 1
ATOM 9076 C CA . GLN A 1 1177 ? 3.561 15.317 -11.996 1.00 24.59 1177 GLN A CA 1
ATOM 9077 C C . GLN A 1 1177 ? 4.343 16.169 -10.975 1.00 24.59 1177 GLN A C 1
ATOM 9079 O O . GLN A 1 1177 ? 4.016 17.343 -10.784 1.00 24.59 1177 GLN A O 1
ATOM 9084 N N . PRO A 1 1178 ? 5.369 15.589 -10.326 1.00 26.66 1178 PRO A N 1
ATOM 9085 C CA . PRO A 1 1178 ? 6.121 16.224 -9.256 1.00 26.66 1178 PRO A CA 1
ATOM 9086 C C . PRO A 1 1178 ? 7.366 16.940 -9.803 1.00 26.66 1178 PRO A C 1
ATOM 9088 O O . PRO A 1 1178 ? 8.233 16.316 -10.410 1.00 26.66 1178 PRO A O 1
ATOM 9091 N N . GLY A 1 1179 ? 7.462 18.254 -9.583 1.00 26.69 1179 GLY A N 1
ATOM 9092 C CA . GLY A 1 1179 ? 8.659 19.022 -9.937 1.00 26.69 1179 GLY A CA 1
ATOM 9093 C C . GLY A 1 1179 ? 8.458 20.537 -9.964 1.00 26.69 1179 GLY A C 1
ATOM 9094 O O . GLY A 1 1179 ? 8.535 21.112 -11.035 1.00 26.69 1179 GLY A O 1
ATOM 9095 N N . GLU A 1 1180 ? 8.162 21.157 -8.814 1.00 22.06 1180 GLU A N 1
ATOM 9096 C CA . GLU A 1 1180 ? 8.585 22.523 -8.422 1.00 22.06 1180 GLU A CA 1
ATOM 9097 C C . GLU A 1 1180 ? 8.034 22.857 -7.014 1.00 22.06 1180 GLU A C 1
ATOM 9099 O O . GLU A 1 1180 ? 6.840 22.725 -6.739 1.00 22.06 1180 GLU A O 1
ATOM 9104 N N . LEU A 1 1181 ? 8.923 23.241 -6.090 1.00 23.09 1181 LEU A N 1
ATOM 9105 C CA . LEU A 1 1181 ? 8.604 23.695 -4.727 1.00 23.09 1181 LEU A CA 1
ATOM 9106 C C . LEU A 1 1181 ? 7.980 25.111 -4.774 1.00 23.09 1181 LEU A C 1
ATOM 9108 O O . LEU A 1 1181 ? 8.621 26.011 -5.322 1.00 23.09 1181 LEU A O 1
ATOM 9112 N N . PRO A 1 1182 ? 6.792 25.374 -4.184 1.00 22.86 1182 PRO A N 1
ATOM 9113 C CA . PRO A 1 1182 ? 6.237 26.725 -4.113 1.00 22.86 1182 PRO A CA 1
ATOM 9114 C C . PRO A 1 1182 ? 6.967 27.566 -3.056 1.00 22.86 1182 PRO A C 1
ATOM 9116 O O . PRO A 1 1182 ? 7.114 27.161 -1.903 1.00 22.86 1182 PRO A O 1
ATOM 9119 N N . ARG A 1 1183 ? 7.396 28.769 -3.449 1.00 23.00 1183 ARG A N 1
ATOM 9120 C CA . ARG A 1 1183 ? 7.918 29.806 -2.551 1.00 23.00 1183 ARG A CA 1
ATOM 9121 C C . ARG A 1 1183 ? 6.803 30.380 -1.666 1.00 23.00 1183 ARG A C 1
ATOM 9123 O O . ARG A 1 1183 ? 5.850 30.936 -2.192 1.00 23.00 1183 ARG A O 1
ATOM 9130 N N . GLY A 1 1184 ? 7.030 30.339 -0.352 1.00 25.59 1184 GLY A N 1
ATOM 9131 C CA . GLY A 1 1184 ? 6.760 31.427 0.597 1.00 25.59 1184 GLY A CA 1
ATOM 9132 C C . GLY A 1 1184 ? 5.307 31.822 0.876 1.00 25.59 1184 GLY A C 1
ATOM 9133 O O . GLY A 1 1184 ? 4.725 32.624 0.153 1.00 25.59 1184 GLY A O 1
ATOM 9134 N N . LEU A 1 1185 ? 4.811 31.416 2.046 1.00 22.78 1185 LEU A N 1
ATOM 9135 C CA . LEU A 1 1185 ? 4.004 32.302 2.889 1.00 22.78 1185 LEU A CA 1
ATOM 9136 C C . LEU A 1 1185 ? 4.969 33.265 3.598 1.00 22.78 1185 LEU A C 1
ATOM 9138 O O . LEU A 1 1185 ? 5.905 32.818 4.258 1.00 22.78 1185 LEU A O 1
ATOM 9142 N N . ASN A 1 1186 ? 4.757 34.570 3.432 1.00 22.48 1186 ASN A N 1
ATOM 9143 C CA . ASN A 1 1186 ? 5.384 35.612 4.247 1.00 22.48 1186 ASN A CA 1
ATOM 9144 C C . ASN A 1 1186 ? 4.283 36.246 5.124 1.00 22.48 1186 ASN A C 1
ATOM 9146 O O . ASN A 1 1186 ? 3.150 36.358 4.648 1.00 22.48 1186 ASN A O 1
ATOM 9150 N N . PRO A 1 1187 ? 4.582 36.631 6.376 1.00 34.59 1187 PRO A N 1
ATOM 9151 C CA . PRO A 1 1187 ? 3.594 36.937 7.398 1.00 34.59 1187 PRO A CA 1
ATOM 9152 C C . PRO A 1 1187 ? 3.105 38.384 7.280 1.00 34.59 1187 PRO A C 1
ATOM 9154 O O . PRO A 1 1187 ? 3.913 39.312 7.228 1.00 34.59 1187 PRO A O 1
ATOM 9157 N N . ASN A 1 1188 ? 1.784 38.548 7.247 1.00 26.73 1188 ASN A N 1
ATOM 9158 C CA . ASN A 1 1188 ? 1.032 39.740 7.642 1.00 26.73 1188 ASN A CA 1
ATOM 9159 C C . ASN A 1 1188 ? -0.403 39.334 7.964 1.00 26.73 1188 ASN A C 1
ATOM 9161 O O . ASN A 1 1188 ? -0.954 38.522 7.185 1.00 26.73 1188 ASN A O 1
#

Sequence (1188 aa):
MPSRALAFSIVSAFLLVALQQIPVGAASQASLDTFVTPAGNGYFALKLVPGVAQPMRRPHDVVVVFDTSASQVGAYREKALAALESLLAGLDPQDRVQLIAVDVVAVPLTAAFVAPTGSDIESALSDLRRRVPLGSTDMSAALEAALTAYGKTGAADHERAVVYLGDGLSPTDLITPDAMRMWADRFTAARVPVTSLAIGPRYDLLLLGALAKTTGGALAVDDDERISGRELGRQLADMADSAVIWPEHLHLPKTYRAAYYRGSPPMRFDRDTVILGTFTPSKAPPAAVSVEIGGTLAGQPVKLDFEVTPGKPNDDHAYLQELVEFARLDGGVSLPTIGSLALDTMRRLLNERTRPAPQTKSDDDPPGREAADSDLLNEVERQQRVFEGFLRAEVRNALSRARAQIASDPQGASDMLKLVMEKVRQTAELSPEVRAQLVDQLEAALRTASRQLTLKEQLDLQREQVAAEGEARERITRELFLQEQKVDQLMSRFNALMDEERYRDAEALADIAEEMLPGRAGLRGAELTARMLGYQADTNAVLDMRRKGFVDACFQIELSHVPTADEPPIIYPDPEVWQLLTERRKKYKAVDVKENKPSEQKIYAALDEPTELDFTEQPLSDAIGYLKERHGIEIQLDEKALADAGAATDTPITRQIKGITLRSALKLLLSELDLTYVIRNEVLMITSKTEAENMLSTRVYPVGDLVIPVQSITGGGRGMFNVPAEKRSGFRAFAVKDDLKMTKQGKGAKPADKAKGAGAKGAAANGKAPAKQPAGAGVPRKPVAGIGQPRPRNEKIEPIKIEFKEGDDPDTVWNDYFAAHTGDKAPSEESVRETVRHLKDGRKFDHIIGLIYAALRNQQGQPWMYEILAIALQADQRDPEEIERVLLSAVDFASNPIEVMYLAQYMSRLGLDKRALQLFRQLSKGLPAWPDPYIFGLQLAQKLDDLDAIKWATIGILSQPWPNKQIDIWDSGCHVAEATLARLKSENRTEEAEQYQKEVNEALGRDLVVLVSWTGEADVDLLVEEPGGTVCSFRMPRTLSGGIMLGDAVSRSKKEERKAEGTQEAYVCPKGFSGDYRIRVRRVWGKVTADKVTVKVFWHYWSKKEREMTKQVDLSGNEAVCVVDLTEGRRTEPLEQQQLVTAAANQAAVTWQIVAQLNGMNDAGAAGSMARSRAKQPGELPRGLNPN

pLDDT: mean 73.16, std 22.05, range [21.12, 98.44]

Secondary structure (DSSP, 8-state):
------------------------PPPPEEEEEEEE-TTS-EEEEEEEE--SPPPPP--EEEEEEEE-STTS-THHHHHHHHHHHHHHHHS-TT-EEEEEEESSSEEESSSS-B-SSSHHHHHHHHHHHHS---S---HHHHHHHHHHHHHHH--TTSEEEEEEEE----TTS---HHHHHHHHHHHHHTT--EEEEE-SSS--HHHHHHHHHHHT--EEE---TTS-HHHHHHHHHHHHHS-EEEEEEEE--TTEEE-STTSS--EESSSPEEEEEEE---SS----EEEEEEEEETTEEEEEEEEEPPPPP-GGGTHHHHHHHHHHHHTSSS----HHHHHHHHHHHHHHHHPPP-------PPP---S-HHHHHHHHHHHHHHHHHHHHHHHHHHHHHHHHHTTT-HHHHHHHHHHHHHHHHH-TTS-HHHHHHHHHHHHHHHHHHHHHHHHHHHHHHHHHHHGGGSTHHHHHHHHHHHHHHHHHHHHHHHHHHHHTT-HHHHHHHHHHHHHHSTT-TTHHHHHHHHHHHHHHHHHHHHHHHHHHHHHHHHHHHHHHHSPPPSSS---PPPHHHHHHHHHHHGGG----S----HHHHHHHHHHHSEEEEEEEEEEHHHHHHHHHHHHT--EEE-HHHHHHTT--TT-EEEEEEEEEEHHHHHHHHHHTTTEEEEEETTEEEEEEHHHHHHS--------TTTS---------------S---------------------------------------------------------------SPPPPPTT---PPP---PPTT--HHHHHHHHHHHS-GGGSPPHHHHHHHHHHHHHTT-HHHHHHHHHHHHHTT---HHHHHHHHHHHHHTT--HHHHHHHHHHHHHT--SHHHHHHHHHHHHHTT-HHHHHHHHHHHHHH-TT-SHHHHHHHHHHHHHT-HHHHHHHHHHHHHS---GGGHHHHHHHHHHHHHHHHHHHHTT-HHHHHHHHHHHHHHH-EEEEEEEEE-SSEEEEEEEE-TTS-EE-SSS-B-TTS-EEEET------TTGGGTS-EEEEEEESS--SEEEEEEEEEEEE--GGGEEEEEEEEEETSTT-EEEEEEEE-TTSEEEEEEEETT-S--S-HHHHHHHHHHHHHHHHHHHHHHHHHTSS--SSSTTTSTT-------PPP-----